Protein 8HAP (pdb70)

Organism: Sulfurisphaera tokodaii (strain DSM 16993 / JCM 10545 / NBRC 100140 / 7) (NCBI:txid273063)

InterPro domains:
  IPR015590 Aldehyde dehydrogenase domain [PF00171] (3-462)
  IPR016160 Aldehyde dehydrogenase, cysteine active site [PS00070] (267-278)
  IPR016161 Aldehyde/histidinol dehydrogenase [SSF53720] (3-465)
  IPR016162 Aldehyde dehydrogenase, N-terminal [G3DSA:3.40.605.10] (3-461)
  IPR016163 Aldehyde dehydrogenase, C-terminal [G3DSA:3.40.309.10] (243-436)
  IPR051020 Aldehyde dehydrogenase-related metabolic enzymes [PTHR42991] (3-466)

Structure (mmCIF, N/CA/C/O backbone):
data_8HAP
#
_entry.id   8HAP
#
_cell.length_a   164.075
_cell.length_b   75.356
_cell.length_c   105.305
_cell.angle_alpha   90.000
_cell.angle_beta   124.640
_cell.angle_gamma   90.000
#
_symmetry.space_group_name_H-M   'C 1 2 1'
#
loop_
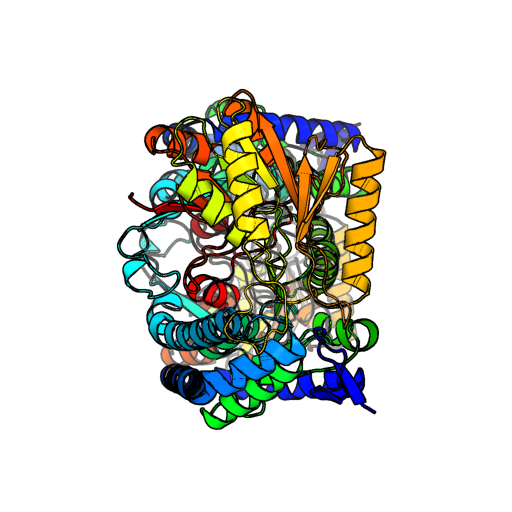_entity.id
_entity.type
_entity.pdbx_description
1 polymer 'Aldehyde dehydrogenase'
2 non-polymer '[(2R,3R,4R,5R)-5-(6-AMINO-9H-PURIN-9-YL)-3-HYDROXY-4-(PHOSPHONOOXY)TETRAHYDROFURAN-2-YL]METHYL [(2R,3S,4S)-3,4-DIHYDROXYTETRAHYDROFURAN-2-YL]METHYL DIHYDROGEN DIPHOSPHATE'
3 non-polymer 'SODIUM ION'
4 non-polymer "2'-MONOPHOSPHOADENOSINE-5'-DIPHOSPHATE"
5 water water
#
loop_
_atom_site.group_PDB
_atom_site.id
_atom_site.type_symbol
_atom_site.label_atom_id
_atom_site.label_alt_id
_atom_site.label_comp_id
_atom_site.label_asym_id
_atom_site.label_entity_id
_atom_site.label_seq_id
_atom_site.pdbx_PDB_ins_code
_atom_site.Cartn_x
_atom_site.Cartn_y
_atom_site.Cartn_z
_atom_site.occupancy
_atom_site.B_iso_or_equiv
_atom_site.auth_seq_id
_atom_site.auth_comp_id
_atom_site.auth_asym_id
_atom_site.auth_atom_id
_atom_site.pdbx_PDB_model_num
ATOM 1 N N . GLU A 1 14 ? -10.499 -21.039 6.390 1.00 67.13 3 GLU A N 1
ATOM 2 C CA . GLU A 1 14 ? -10.067 -20.685 7.780 1.00 66.12 3 GLU A CA 1
ATOM 3 C C . GLU A 1 14 ? -11.283 -20.576 8.725 1.00 57.82 3 GLU A C 1
ATOM 4 O O . GLU A 1 14 ? -11.145 -21.012 9.904 1.00 46.78 3 GLU A O 1
ATOM 10 N N . VAL A 1 15 ? -12.423 -20.024 8.271 1.00 52.22 4 VAL A N 1
ATOM 11 C CA . VAL A 1 15 ? -13.718 -20.114 9.020 1.00 52.79 4 VAL A CA 1
ATOM 12 C C . VAL A 1 15 ? -14.806 -20.730 8.136 1.00 49.05 4 VAL A C 1
ATOM 13 O O . VAL A 1 15 ? -14.721 -20.644 6.918 1.00 52.39 4 VAL A O 1
ATOM 17 N N . ILE A 1 16 ? -15.816 -21.300 8.780 1.00 49.93 5 ILE A N 1
ATOM 18 C CA . ILE A 1 16 ? -17.040 -21.862 8.153 1.00 44.24 5 ILE A CA 1
ATOM 19 C C . ILE A 1 16 ? -18.213 -20.999 8.605 1.00 41.75 5 ILE A C 1
ATOM 20 O O . ILE A 1 16 ? -18.333 -20.749 9.809 1.00 42.77 5 ILE A O 1
ATOM 25 N N . GLU A 1 17 ? -19.047 -20.592 7.656 1.00 40.77 6 GLU A N 1
ATOM 26 C CA . GLU A 1 17 ? -20.233 -19.741 7.890 1.00 39.74 6 GLU A CA 1
ATOM 27 C C . GLU A 1 17 ? -21.415 -20.624 8.278 1.00 38.08 6 GLU A C 1
ATOM 28 O O . GLU A 1 17 ? -21.614 -21.661 7.641 1.00 34.83 6 GLU A O 1
ATOM 34 N N . ILE A 1 18 ? -22.127 -20.244 9.336 1.00 36.92 7 ILE A N 1
ATOM 35 C CA . ILE A 1 18 ? -23.355 -20.943 9.787 1.00 36.22 7 ILE A CA 1
ATOM 36 C C . ILE A 1 18 ? -24.558 -20.093 9.381 1.00 34.51 7 ILE A C 1
ATOM 37 O O . ILE A 1 18 ? -24.622 -18.916 9.809 1.00 38.93 7 ILE A O 1
ATOM 42 N N . LYS A 1 19 ? -25.462 -20.686 8.607 1.00 33.85 8 LYS A N 1
ATOM 43 C CA . LYS A 1 19 ? -26.627 -20.017 7.978 1.00 36.25 8 LYS A CA 1
ATOM 44 C C . LYS A 1 19 ? -27.916 -20.592 8.558 1.00 36.26 8 LYS A C 1
ATOM 45 O O . LYS A 1 19 ? -27.967 -21.807 8.794 1.00 41.98 8 LYS A O 1
ATOM 51 N N . SER A 1 20 ? -28.916 -19.740 8.772 1.00 38.39 9 SER A N 1
ATOM 52 C CA . SER A 1 20 ? -30.284 -20.137 9.187 1.00 39.69 9 SER A CA 1
ATOM 53 C C . SER A 1 20 ? -30.934 -20.911 8.047 1.00 37.36 9 SER A C 1
ATOM 54 O O . SER A 1 20 ? -30.939 -20.439 6.918 1.00 40.26 9 SER A O 1
ATOM 57 N N . PRO A 1 21 ? -31.426 -22.150 8.268 1.00 33.96 10 PRO A N 1
ATOM 58 C CA . PRO A 1 21 ? -32.132 -22.872 7.211 1.00 37.02 10 PRO A CA 1
ATOM 59 C C . PRO A 1 21 ? -33.490 -22.230 6.849 1.00 35.11 10 PRO A C 1
ATOM 60 O O . PRO A 1 21 ? -34.119 -22.636 5.895 1.00 31.20 10 PRO A O 1
ATOM 64 N N . SER A 1 22 ? -33.914 -21.259 7.651 1.00 35.57 11 SER A N 1
ATOM 65 C CA . SER A 1 22 ? -35.168 -20.489 7.503 1.00 38.72 11 SER A CA 1
ATOM 66 C C . SER A 1 22 ? -35.023 -19.407 6.421 1.00 39.47 11 SER A C 1
ATOM 67 O O . SER A 1 22 ? -35.876 -19.359 5.554 1.00 44.40 11 SER A O 1
ATOM 70 N N . ASN A 1 23 ? -33.981 -18.582 6.463 1.00 45.52 12 ASN A N 1
ATOM 71 C CA . ASN A 1 23 ? -33.809 -17.416 5.544 1.00 48.63 12 ASN A CA 1
ATOM 72 C C . ASN A 1 23 ? -32.383 -17.354 4.965 1.00 47.62 12 ASN A C 1
ATOM 73 O O . ASN A 1 23 ? -32.078 -16.371 4.270 1.00 45.48 12 ASN A O 1
ATOM 78 N N . LEU A 1 24 ? -31.536 -18.349 5.236 1.00 41.86 13 LEU A N 1
ATOM 79 C CA . LEU A 1 24 ? -30.144 -18.455 4.714 1.00 42.55 13 LEU A CA 1
ATOM 80 C C . LEU A 1 24 ? -29.281 -17.267 5.165 1.00 42.71 13 LEU A C 1
ATOM 81 O O . LEU A 1 24 ? -28.161 -17.153 4.620 1.00 43.88 13 LEU A O 1
ATOM 86 N N . LYS A 1 25 ? -29.707 -16.459 6.149 1.00 44.85 14 LYS A N 1
ATOM 87 C CA . LYS A 1 25 ? -28.864 -15.357 6.692 1.00 44.92 14 LYS A CA 1
ATOM 88 C C . LYS A 1 25 ? -27.725 -15.976 7.522 1.00 50.28 14 LYS A C 1
ATOM 89 O O . LYS A 1 25 ? -27.957 -17.008 8.206 1.00 44.13 14 LYS A O 1
ATOM 95 N N . VAL A 1 26 ? -26.520 -15.406 7.411 1.00 46.11 15 VAL A N 1
ATOM 96 C CA . VAL A 1 26 ? -25.291 -15.853 8.134 1.00 43.68 15 VAL A CA 1
ATOM 97 C C . VAL A 1 26 ? -25.489 -15.534 9.622 1.00 43.85 15 VAL A C 1
ATOM 98 O O . VAL A 1 26 ? -25.786 -14.386 9.926 1.00 38.73 15 VAL A O 1
ATOM 102 N N . ILE A 1 27 ? -25.430 -16.552 10.495 1.00 43.02 16 ILE A N 1
ATOM 103 C CA . ILE A 1 27 ? -25.780 -16.458 11.944 1.00 39.17 16 ILE A CA 1
ATOM 104 C C . ILE A 1 27 ? -24.490 -16.315 12.762 1.00 40.81 16 ILE A C 1
ATOM 105 O O . ILE A 1 27 ? -24.540 -15.829 13.890 1.00 39.53 16 ILE A O 1
ATOM 110 N N . GLY A 1 28 ? -23.362 -16.739 12.208 1.00 37.24 17 GLY A N 1
ATOM 111 C CA . GLY A 1 28 ? -22.094 -16.796 12.940 1.00 35.10 17 GLY A CA 1
ATOM 112 C C . GLY A 1 28 ? -21.131 -17.664 12.184 1.00 33.00 17 GLY A C 1
ATOM 113 O O . GLY A 1 28 ? -21.552 -18.276 11.181 1.00 33.00 17 GLY A O 1
ATOM 114 N N . THR A 1 29 ? -19.888 -17.717 12.645 1.00 35.50 18 THR A N 1
ATOM 115 C CA . THR A 1 29 ? -18.803 -18.490 11.988 1.00 37.36 18 THR A CA 1
ATOM 116 C C . THR A 1 29 ? -18.063 -19.288 13.055 1.00 34.48 18 THR A C 1
ATOM 117 O O . THR A 1 29 ? -18.144 -18.907 14.240 1.00 35.14 18 THR A O 1
ATOM 121 N N . VAL A 1 30 ? -17.384 -20.348 12.630 1.00 32.45 19 VAL A N 1
ATOM 122 C CA . VAL A 1 30 ? -16.546 -21.208 13.502 1.00 33.26 19 VAL A CA 1
ATOM 123 C C . VAL A 1 30 ? -15.259 -21.514 12.768 1.00 33.42 19 VAL A C 1
ATOM 124 O O . VAL A 1 30 ? -15.257 -21.514 11.515 1.00 33.23 19 VAL A O 1
ATOM 128 N N . LYS A 1 31 ? -14.236 -21.835 13.540 1.00 36.06 20 LYS A N 1
ATOM 129 C CA . LYS A 1 31 ? -12.902 -22.164 13.004 1.00 40.88 20 LYS A CA 1
ATOM 130 C C . LYS A 1 31 ? -13.039 -23.430 12.148 1.00 43.22 20 LYS A C 1
ATOM 131 O O . LYS A 1 31 ? -13.801 -24.350 12.508 1.00 39.16 20 LYS A O 1
ATOM 137 N N . ARG A 1 32 ? -12.362 -23.434 11.003 1.00 45.88 21 ARG A N 1
ATOM 138 C CA . ARG A 1 32 ? -12.190 -24.616 10.135 1.00 42.52 21 ARG A CA 1
ATOM 139 C C . ARG A 1 32 ? -10.924 -25.341 10.587 1.00 44.70 21 ARG A C 1
ATOM 140 O O . ARG A 1 32 ? -9.844 -25.006 10.084 1.00 43.55 21 ARG A O 1
ATOM 148 N N . MET A 1 33 ? -11.048 -26.308 11.496 1.00 39.45 22 MET A N 1
ATOM 149 C CA . MET A 1 33 ? -9.869 -26.881 12.185 1.00 37.74 22 MET A CA 1
ATOM 150 C C . MET A 1 33 ? -9.181 -27.908 11.278 1.00 36.48 22 MET A C 1
ATOM 151 O O . MET A 1 33 ? -9.868 -28.599 10.529 1.00 30.24 22 MET A O 1
ATOM 156 N N . SER A 1 34 ? -7.848 -27.941 11.342 1.00 35.85 23 SER A N 1
ATOM 157 C CA . SER A 1 34 ? -6.979 -28.945 10.694 1.00 37.66 23 SER A CA 1
ATOM 158 C C . SER A 1 34 ? -6.921 -30.197 11.585 1.00 44.10 23 SER A C 1
ATOM 159 O O . SER A 1 34 ? -7.310 -30.091 12.777 1.00 37.87 23 SER A O 1
ATOM 162 N N . LYS A 1 35 ? -6.486 -31.334 11.029 1.00 42.31 24 LYS A N 1
ATOM 163 C CA . LYS A 1 35 ? -6.159 -32.561 11.805 1.00 51.16 24 LYS A CA 1
ATOM 164 C C . LYS A 1 35 ? -5.223 -32.168 12.944 1.00 46.23 24 LYS A C 1
ATOM 165 O O . LYS A 1 35 ? -5.376 -32.684 14.064 1.00 44.86 24 LYS A O 1
ATOM 171 N N . ASP A 1 36 ? -4.268 -31.297 12.646 1.00 46.83 25 ASP A N 1
ATOM 172 C CA . ASP A 1 36 ? -3.212 -30.927 13.618 1.00 48.20 25 ASP A CA 1
ATOM 173 C C . ASP A 1 36 ? -3.858 -30.215 14.806 1.00 41.84 25 ASP A C 1
ATOM 174 O O . ASP A 1 36 ? -3.562 -30.613 15.936 1.00 43.62 25 ASP A O 1
ATOM 179 N N . GLU A 1 37 ? -4.699 -29.214 14.566 1.00 37.42 26 GLU A N 1
ATOM 180 C CA . GLU A 1 37 ? -5.319 -28.441 15.675 1.00 41.86 26 GLU A CA 1
ATOM 181 C C . GLU A 1 37 ? -6.208 -29.389 16.502 1.00 39.85 26 GLU A C 1
ATOM 182 O O . GLU A 1 37 ? -6.270 -29.213 17.704 1.00 38.87 26 GLU A O 1
ATOM 188 N N . VAL A 1 38 ? -6.836 -30.395 15.887 1.00 39.59 27 VAL A N 1
ATOM 189 C CA . VAL A 1 38 ? -7.719 -31.352 16.613 1.00 39.07 27 VAL A CA 1
ATOM 190 C C . VAL A 1 38 ? -6.862 -32.317 17.440 1.00 39.05 27 VAL A C 1
ATOM 191 O O . VAL A 1 38 ? -7.289 -32.701 18.566 1.00 40.46 27 VAL A O 1
ATOM 195 N N . ARG A 1 39 ? -5.673 -32.649 16.947 1.00 38.30 28 ARG A N 1
ATOM 196 C CA . ARG A 1 39 ? -4.681 -33.475 17.688 1.00 42.48 28 ARG A CA 1
ATOM 197 C C . ARG A 1 39 ? -4.329 -32.735 18.982 1.00 43.21 28 ARG A C 1
ATOM 198 O O . ARG A 1 39 ? -4.289 -33.404 20.039 1.00 40.71 28 ARG A O 1
ATOM 206 N N . GLY A 1 40 ? -4.162 -31.406 18.896 1.00 38.25 29 GLY A N 1
ATOM 207 C CA . GLY A 1 40 ? -3.813 -30.516 20.017 1.00 38.20 29 GLY A CA 1
ATOM 208 C C . GLY A 1 40 ? -4.934 -30.443 21.039 1.00 37.67 29 GLY A C 1
ATOM 209 O O . GLY A 1 40 ? -4.625 -30.382 22.248 1.00 39.57 29 GLY A O 1
ATOM 210 N N . GLU A 1 41 ? -6.184 -30.449 20.573 1.00 32.52 30 GLU A N 1
ATOM 211 C CA . GLU A 1 41 ? -7.383 -30.359 21.439 1.00 36.66 30 GLU A CA 1
ATOM 212 C C . GLU A 1 41 ? -7.484 -31.656 22.241 1.00 32.49 30 GLU A C 1
ATOM 213 O O . GLU A 1 41 ? -7.796 -31.582 23.427 1.00 34.59 30 GLU A O 1
ATOM 219 N N . ILE A 1 42 ? -7.159 -32.793 21.637 1.00 34.96 31 ILE A N 1
ATOM 220 C CA . ILE A 1 42 ? -7.225 -34.110 22.324 1.00 37.03 31 ILE A CA 1
ATOM 221 C C . ILE A 1 42 ? -6.120 -34.174 23.387 1.00 38.51 31 ILE A C 1
ATOM 222 O O . ILE A 1 42 ? -6.450 -34.512 24.548 1.00 35.37 31 ILE A O 1
ATOM 227 N N . GLU A 1 43 ? -4.885 -33.784 23.048 1.00 36.72 32 GLU A N 1
ATOM 228 C CA . GLU A 1 43 ? -3.768 -33.728 24.034 1.00 40.24 32 GLU A CA 1
ATOM 229 C C . GLU A 1 43 ? -4.167 -32.787 25.186 1.00 36.20 32 GLU A C 1
ATOM 230 O O . GLU A 1 43 ? -3.922 -33.131 26.359 1.00 38.85 32 GLU A O 1
ATOM 236 N N . GLU A 1 44 ? -4.828 -31.674 24.902 1.00 32.61 33 GLU A N 1
ATOM 237 C CA . GLU A 1 44 ? -5.294 -30.766 25.985 1.00 36.12 33 GLU A CA 1
ATOM 238 C C . GLU A 1 44 ? -6.422 -31.429 26.802 1.00 34.32 33 GLU A C 1
ATOM 239 O O . GLU A 1 44 ? -6.471 -31.218 28.019 1.00 34.22 33 GLU A O 1
ATOM 245 N N . ALA A 1 45 ? -7.342 -32.166 26.175 1.00 33.91 34 ALA A N 1
ATOM 246 C CA . ALA A 1 45 ? -8.463 -32.798 26.901 1.00 35.72 34 ALA A CA 1
ATOM 247 C C . ALA A 1 45 ? -7.890 -33.869 27.850 1.00 36.63 34 ALA A C 1
ATOM 248 O O . ALA A 1 45 ? -8.429 -34.022 28.966 1.00 33.67 34 ALA A O 1
ATOM 250 N N . TYR A 1 46 ? -6.794 -34.545 27.469 1.00 39.13 35 TYR A N 1
ATOM 251 C CA . TYR A 1 46 ? -6.116 -35.563 28.328 1.00 38.33 35 TYR A CA 1
ATOM 252 C C . TYR A 1 46 ? -5.619 -34.925 29.619 1.00 42.37 35 TYR A C 1
ATOM 253 O O . TYR A 1 46 ? -5.864 -35.507 30.717 1.00 41.54 35 TYR A O 1
ATOM 262 N N . LYS A 1 47 ? -4.969 -33.759 29.505 1.00 38.80 36 LYS A N 1
ATOM 263 C CA . LYS A 1 47 ? -4.543 -32.964 30.682 1.00 38.86 36 LYS A CA 1
ATOM 264 C C . LYS A 1 47 ? -5.772 -32.550 31.508 1.00 36.78 36 LYS A C 1
ATOM 265 O O . LYS A 1 47 ? -5.668 -32.553 32.760 1.00 39.88 36 LYS A O 1
ATOM 271 N N . GLY A 1 48 ? -6.867 -32.142 30.855 1.00 33.13 37 GLY A N 1
ATOM 272 C CA . GLY A 1 48 ? -8.168 -31.915 31.518 1.00 33.05 37 GLY A CA 1
ATOM 273 C C . GLY A 1 48 ? -8.677 -33.145 32.278 1.00 30.54 37 GLY A C 1
ATOM 274 O O . GLY A 1 48 ? -9.258 -32.977 33.373 1.00 32.43 37 GLY A O 1
ATOM 275 N N . PHE A 1 49 ? -8.474 -34.346 31.738 1.00 30.18 38 PHE A N 1
ATOM 276 C CA . PHE A 1 49 ? -8.834 -35.623 32.404 1.00 31.43 38 PHE A CA 1
ATOM 277 C C . PHE A 1 49 ? -8.030 -35.762 33.704 1.00 34.28 38 PHE A C 1
ATOM 278 O O . PHE A 1 49 ? -8.620 -36.050 34.788 1.00 32.23 38 PHE A O 1
ATOM 286 N N . GLU A 1 50 ? -6.721 -35.518 33.628 1.00 38.33 39 GLU A N 1
ATOM 287 C CA . GLU A 1 50 ? -5.805 -35.640 34.798 1.00 39.85 39 GLU A CA 1
ATOM 288 C C . GLU A 1 50 ? -6.295 -34.682 35.886 1.00 37.95 39 GLU A C 1
ATOM 289 O O . GLU A 1 50 ? -6.258 -35.065 37.068 1.00 36.21 39 GLU A O 1
ATOM 295 N N . THR A 1 51 ? -6.837 -33.523 35.508 1.00 32.60 40 THR A N 1
ATOM 296 C CA . THR A 1 51 ? -7.313 -32.517 36.486 1.00 34.08 40 THR A CA 1
ATOM 297 C C . THR A 1 51 ? -8.662 -32.944 37.076 1.00 36.33 40 THR A C 1
ATOM 298 O O . THR A 1 51 ? -8.735 -33.073 38.309 1.00 33.18 40 THR A O 1
ATOM 302 N N . ILE A 1 52 ? -9.680 -33.125 36.222 1.00 34.95 41 ILE A N 1
ATOM 303 C CA . ILE A 1 52 ? -11.106 -33.349 36.618 1.00 32.92 41 ILE A CA 1
ATOM 304 C C . ILE A 1 52 ? -11.200 -34.695 37.378 1.00 32.53 41 ILE A C 1
ATOM 305 O O . ILE A 1 52 ? -11.937 -34.760 38.375 1.00 30.54 41 ILE A O 1
ATOM 310 N N . SER A 1 53 ? -10.426 -35.713 36.989 1.00 31.39 42 SER A N 1
ATOM 311 C CA . SER A 1 53 ? -10.458 -37.070 37.596 1.00 35.52 42 SER A CA 1
ATOM 312 C C . SER A 1 53 ? -9.880 -37.023 39.009 1.00 34.63 42 SER A C 1
ATOM 313 O O . SER A 1 53 ? -10.219 -37.883 39.796 1.00 36.11 42 SER A O 1
ATOM 316 N N . ARG A 1 54 ? -9.061 -36.024 39.324 1.00 40.03 43 ARG A N 1
ATOM 317 C CA . ARG A 1 54 ? -8.447 -35.867 40.665 1.00 40.16 43 ARG A CA 1
ATOM 318 C C . ARG A 1 54 ? -9.300 -34.942 41.538 1.00 38.10 43 ARG A C 1
ATOM 319 O O . ARG A 1 54 ? -9.056 -34.936 42.739 1.00 37.62 43 ARG A O 1
ATOM 327 N N . MET A 1 55 ? -10.266 -34.202 40.987 1.00 39.21 44 MET A N 1
ATOM 328 C CA . MET A 1 55 ? -11.216 -33.403 41.816 1.00 39.75 44 MET A CA 1
ATOM 329 C C . MET A 1 55 ? -12.148 -34.376 42.540 1.00 39.20 44 MET A C 1
ATOM 330 O O . MET A 1 55 ? -12.570 -35.371 41.958 1.00 38.63 44 MET A O 1
ATOM 335 N N . PRO A 1 56 ? -12.507 -34.156 43.822 1.00 34.01 45 PRO A N 1
ATOM 336 C CA . PRO A 1 56 ? -13.501 -35.003 44.463 1.00 32.64 45 PRO A CA 1
ATOM 337 C C . PRO A 1 56 ? -14.866 -34.877 43.765 1.00 29.65 45 PRO A C 1
ATOM 338 O O . PRO A 1 56 ? -15.179 -33.858 43.167 1.00 29.77 45 PRO A O 1
ATOM 342 N N . LEU A 1 57 ? -15.648 -35.946 43.807 1.00 28.11 46 LEU A N 1
ATOM 343 C CA . LEU A 1 57 ? -16.957 -35.982 43.120 1.00 32.21 46 LEU A CA 1
ATOM 344 C C . LEU A 1 57 ? -17.811 -34.767 43.524 1.00 29.58 46 LEU A C 1
ATOM 345 O O . LEU A 1 57 ? -18.415 -34.195 42.637 1.00 28.71 46 LEU A O 1
ATOM 350 N N . TYR A 1 58 ? -17.865 -34.383 44.806 1.00 34.30 47 TYR A N 1
ATOM 351 C CA . TYR A 1 58 ? -18.755 -33.290 45.284 1.00 32.85 47 TYR A CA 1
ATOM 352 C C . TYR A 1 58 ? -18.456 -31.982 44.546 1.00 30.59 47 TYR A C 1
ATOM 353 O O . TYR A 1 58 ? -19.390 -31.264 44.315 1.00 31.37 47 TYR A O 1
ATOM 362 N N . LYS A 1 59 ? -17.214 -31.684 44.205 1.00 32.70 48 LYS A N 1
ATOM 363 C CA . LYS A 1 59 ? -16.865 -30.427 43.481 1.00 37.07 48 LYS A CA 1
ATOM 364 C C . LYS A 1 59 ? -17.349 -30.545 42.040 1.00 30.22 48 LYS A C 1
ATOM 365 O O . LYS A 1 59 ? -17.754 -29.541 41.485 1.00 29.01 48 LYS A O 1
ATOM 371 N N . ARG A 1 60 ? -17.304 -31.751 41.460 1.00 28.53 49 ARG A N 1
ATOM 372 C CA . ARG A 1 60 ? -17.745 -31.974 40.070 1.00 27.20 49 ARG A CA 1
ATOM 373 C C . ARG A 1 60 ? -19.257 -31.805 40.014 1.00 27.09 49 ARG A C 1
ATOM 374 O O . ARG A 1 60 ? -19.730 -31.144 39.091 1.00 26.56 49 ARG A O 1
ATOM 382 N N . THR A 1 61 ? -19.997 -32.413 40.943 1.00 26.04 50 THR A N 1
ATOM 383 C CA . THR A 1 61 ? -21.464 -32.265 40.975 1.00 26.60 50 THR A CA 1
ATOM 384 C C . THR A 1 61 ? -21.816 -30.811 41.319 1.00 26.66 50 THR A C 1
ATOM 385 O O . THR A 1 61 ? -22.877 -30.363 40.877 1.00 24.62 50 THR A O 1
ATOM 389 N N . ALA A 1 62 ? -21.020 -30.093 42.113 1.00 26.17 51 ALA A N 1
ATOM 390 C CA . ALA A 1 62 ? -21.273 -28.646 42.358 1.00 25.92 51 ALA A CA 1
ATOM 391 C C . ALA A 1 62 ? -21.180 -27.899 41.015 1.00 25.13 51 ALA A C 1
ATOM 392 O O . ALA A 1 62 ? -22.061 -27.077 40.695 1.00 26.78 51 ALA A O 1
ATOM 394 N N . ILE A 1 63 ? -20.194 -28.219 40.178 1.00 26.08 52 ILE A N 1
ATOM 395 C CA . ILE A 1 63 ? -20.108 -27.597 38.822 1.00 26.41 52 ILE A CA 1
ATOM 396 C C . ILE A 1 63 ? -21.371 -27.926 38.018 1.00 27.50 52 ILE A C 1
ATOM 397 O O . ILE A 1 63 ? -21.929 -27.005 37.371 1.00 30.99 52 ILE A O 1
ATOM 402 N N . LEU A 1 64 ? -21.812 -29.180 38.020 1.00 28.63 53 LEU A N 1
ATOM 403 C CA . LEU A 1 64 ? -23.001 -29.606 37.235 1.00 26.02 53 LEU A CA 1
ATOM 404 C C . LEU A 1 64 ? -24.255 -28.862 37.705 1.00 26.49 53 LEU A C 1
ATOM 405 O O . LEU A 1 64 ? -25.083 -28.493 36.829 1.00 26.94 53 LEU A O 1
ATOM 410 N N . ARG A 1 65 ? -24.477 -28.720 39.023 1.00 26.49 54 ARG A N 1
ATOM 411 C CA . ARG A 1 65 ? -25.644 -27.946 39.540 1.00 29.57 54 ARG A CA 1
ATOM 412 C C . ARG A 1 65 ? -25.521 -26.476 39.087 1.00 26.75 54 ARG A C 1
ATOM 413 O O . ARG A 1 65 ? -26.520 -25.881 38.760 1.00 23.98 54 ARG A O 1
ATOM 421 N N . LYS A 1 66 ? -24.325 -25.909 39.074 1.00 28.14 55 LYS A N 1
ATOM 422 C CA . LYS A 1 66 ? -24.148 -24.483 38.658 1.00 33.41 55 LYS A CA 1
ATOM 423 C C . LYS A 1 66 ? -24.510 -24.369 37.163 1.00 30.62 55 LYS A C 1
ATOM 424 O O . LYS A 1 66 ? -25.320 -23.496 36.831 1.00 30.61 55 LYS A O 1
ATOM 430 N N . VAL A 1 67 ? -24.097 -25.320 36.318 1.00 30.60 56 VAL A N 1
ATOM 431 C CA . VAL A 1 67 ? -24.449 -25.316 34.868 1.00 26.00 56 VAL A CA 1
ATOM 432 C C . VAL A 1 67 ? -25.969 -25.361 34.733 1.00 27.79 56 VAL A C 1
ATOM 433 O O . VAL A 1 67 ? -26.536 -24.623 33.916 1.00 26.11 56 VAL A O 1
ATOM 437 N N . SER A 1 68 ? -26.613 -26.214 35.511 1.00 28.54 57 SER A N 1
ATOM 438 C CA . SER A 1 68 ? -28.096 -26.352 35.537 1.00 27.57 57 SER A CA 1
ATOM 439 C C . SER A 1 68 ? -28.738 -24.957 35.685 1.00 28.70 57 SER A C 1
ATOM 440 O O . SER A 1 68 ? -29.635 -24.620 34.888 1.00 26.38 57 SER A O 1
ATOM 443 N N . GLU A 1 69 ? -28.298 -24.177 36.675 1.00 28.54 58 GLU A N 1
ATOM 444 C CA . GLU A 1 69 ? -28.906 -22.864 37.034 1.00 34.21 58 GLU A CA 1
ATOM 445 C C . GLU A 1 69 ? -28.644 -21.852 35.910 1.00 31.69 58 GLU A C 1
ATOM 446 O O . GLU A 1 69 ? -29.570 -21.090 35.567 1.00 31.85 58 GLU A O 1
ATOM 452 N N . ILE A 1 70 ? -27.430 -21.838 35.357 1.00 29.50 59 ILE A N 1
ATOM 453 C CA . ILE A 1 70 ? -27.072 -20.905 34.258 1.00 31.18 59 ILE A CA 1
ATOM 454 C C . ILE A 1 70 ? -27.965 -21.194 33.053 1.00 32.10 59 ILE A C 1
ATOM 455 O O . ILE A 1 70 ? -28.476 -20.221 32.469 1.00 32.06 59 ILE A O 1
ATOM 460 N N . LEU A 1 71 ? -28.184 -22.472 32.717 1.00 33.00 60 LEU A N 1
ATOM 461 C CA . LEU A 1 71 ? -28.980 -22.866 31.526 1.00 32.19 60 LEU A CA 1
ATOM 462 C C . LEU A 1 71 ? -30.415 -22.364 31.647 1.00 31.70 60 LEU A C 1
ATOM 463 O O . LEU A 1 71 ? -30.946 -21.897 30.629 1.00 31.58 60 LEU A O 1
ATOM 468 N N . GLU A 1 72 ? -30.988 -22.416 32.845 1.00 30.94 61 GLU A N 1
ATOM 469 C CA . GLU A 1 72 ? -32.296 -21.799 33.149 1.00 36.34 61 GLU A CA 1
ATOM 470 C C . GLU A 1 72 ? -32.197 -20.277 32.935 1.00 33.13 61 GLU A C 1
ATOM 471 O O . GLU A 1 72 ? -33.067 -19.705 32.300 1.00 29.15 61 GLU A O 1
ATOM 477 N N . ARG A 1 73 ? -31.136 -19.626 33.395 1.00 35.75 62 ARG A N 1
ATOM 478 C CA . ARG A 1 73 ? -31.044 -18.149 33.308 1.00 35.27 62 ARG A CA 1
ATOM 479 C C . ARG A 1 73 ? -30.916 -17.732 31.836 1.00 35.23 62 ARG A C 1
ATOM 480 O O . ARG A 1 73 ? -31.479 -16.712 31.486 1.00 29.00 62 ARG A O 1
ATOM 488 N N . GLU A 1 74 ? -30.247 -18.529 30.999 1.00 36.24 63 GLU A N 1
ATOM 489 C CA . GLU A 1 74 ? -29.969 -18.220 29.572 1.00 32.48 63 GLU A CA 1
ATOM 490 C C . GLU A 1 74 ? -30.959 -18.946 28.651 1.00 32.58 63 GLU A C 1
ATOM 491 O O . GLU A 1 74 ? -30.716 -18.989 27.442 1.00 32.64 63 GLU A O 1
ATOM 497 N N . GLN A 1 75 ? -32.054 -19.465 29.187 1.00 29.83 64 GLN A N 1
ATOM 498 C CA . GLN A 1 75 ? -33.013 -20.307 28.420 1.00 35.79 64 GLN A CA 1
ATOM 499 C C . GLN A 1 75 ? -33.403 -19.588 27.119 1.00 34.89 64 GLN A C 1
ATOM 500 O O . GLN A 1 75 ? -33.366 -20.231 26.050 1.00 31.60 64 GLN A O 1
ATOM 506 N N . GLU A 1 76 ? -33.746 -18.304 27.187 1.00 34.42 65 GLU A N 1
ATOM 507 C CA . GLU A 1 76 ? -34.398 -17.604 26.049 1.00 36.43 65 GLU A CA 1
ATOM 508 C C . GLU A 1 76 ? -33.356 -17.304 24.965 1.00 32.86 65 GLU A C 1
ATOM 509 O O . GLU A 1 76 ? -33.624 -17.578 23.775 1.00 34.90 65 GLU A O 1
ATOM 515 N N . ARG A 1 77 ? -32.165 -16.903 25.378 1.00 31.65 66 ARG A N 1
ATOM 516 C CA . ARG A 1 77 ? -31.032 -16.610 24.480 1.00 31.36 66 ARG A CA 1
ATOM 517 C C . ARG A 1 77 ? -30.664 -17.907 23.757 1.00 33.29 66 ARG A C 1
ATOM 518 O O . ARG A 1 77 ? -30.615 -17.917 22.504 1.00 30.86 66 ARG A O 1
ATOM 526 N N . LEU A 1 78 ? -30.467 -19.001 24.492 1.00 33.60 67 LEU A N 1
ATOM 527 C CA . LEU A 1 78 ? -30.054 -20.281 23.859 1.00 31.44 67 LEU A CA 1
ATOM 528 C C . LEU A 1 78 ? -31.162 -20.793 22.925 1.00 27.96 67 LEU A C 1
ATOM 529 O O . LEU A 1 78 ? -30.837 -21.230 21.815 1.00 30.59 67 LEU A O 1
ATOM 534 N N . ALA A 1 79 ? -32.426 -20.638 23.290 1.00 27.12 68 ALA A N 1
ATOM 535 C CA . ALA A 1 79 ? -33.591 -21.063 22.468 1.00 27.04 68 ALA A CA 1
ATOM 536 C C . ALA A 1 79 ? -33.628 -20.292 21.141 1.00 29.78 68 ALA A C 1
ATOM 537 O O . ALA A 1 79 ? -33.832 -20.923 20.059 1.00 30.05 68 ALA A O 1
ATOM 539 N N . ARG A 1 80 ? -33.374 -18.986 21.177 1.00 33.02 69 ARG A N 1
ATOM 540 C CA . ARG A 1 80 ? -33.357 -18.146 19.953 1.00 32.20 69 ARG A CA 1
ATOM 541 C C . ARG A 1 80 ? -32.212 -18.652 19.074 1.00 30.24 69 ARG A C 1
ATOM 542 O O . ARG A 1 80 ? -32.410 -18.792 17.873 1.00 30.93 69 ARG A O 1
ATOM 550 N N . LEU A 1 81 ? -31.064 -18.953 19.664 1.00 32.95 70 LEU A N 1
ATOM 551 C CA . LEU A 1 81 ? -29.878 -19.445 18.917 1.00 34.11 70 LEU A CA 1
ATOM 552 C C . LEU A 1 81 ? -30.238 -20.767 18.218 1.00 36.30 70 LEU A C 1
ATOM 553 O O . LEU A 1 81 ? -29.976 -20.896 17.024 1.00 39.58 70 LEU A O 1
ATOM 558 N N . LEU A 1 82 ? -30.845 -21.713 18.928 1.00 37.40 71 LEU A N 1
ATOM 559 C CA . LEU A 1 82 ? -31.335 -22.990 18.341 1.00 37.29 71 LEU A CA 1
ATOM 560 C C . LEU A 1 82 ? -32.314 -22.724 17.190 1.00 35.14 71 LEU A C 1
ATOM 561 O O . LEU A 1 82 ? -32.187 -23.410 16.137 1.00 33.62 71 LEU A O 1
ATOM 566 N N . ALA A 1 83 ? -33.281 -21.823 17.394 1.00 34.33 72 ALA A N 1
ATOM 567 C CA . ALA A 1 83 ? -34.250 -21.414 16.351 1.00 37.87 72 ALA A CA 1
ATOM 568 C C . ALA A 1 83 ? -33.499 -20.923 15.104 1.00 37.87 72 ALA A C 1
ATOM 569 O O . ALA A 1 83 ? -33.935 -21.242 13.994 1.00 41.68 72 ALA A O 1
ATOM 571 N N . MET A 1 84 ? -32.383 -20.226 15.265 1.00 36.14 73 MET A N 1
ATOM 572 C CA . MET A 1 84 ? -31.700 -19.564 14.127 1.00 36.54 73 MET A CA 1
ATOM 573 C C . MET A 1 84 ? -30.800 -20.571 13.403 1.00 34.33 73 MET A C 1
ATOM 574 O O . MET A 1 84 ? -30.867 -20.627 12.174 1.00 33.39 73 MET A O 1
ATOM 579 N N . GLU A 1 85 ? -29.948 -21.326 14.103 1.00 33.18 74 GLU A N 1
ATOM 580 C CA . GLU A 1 85 ? -28.971 -22.204 13.404 1.00 30.98 74 GLU A CA 1
ATOM 581 C C . GLU A 1 85 ? -29.629 -23.521 12.982 1.00 28.90 74 GLU A C 1
ATOM 582 O O . GLU A 1 85 ? -29.253 -24.022 11.901 1.00 31.73 74 GLU A O 1
ATOM 588 N N . ALA A 1 86 ? -30.549 -24.052 13.792 1.00 29.39 75 ALA A N 1
ATOM 589 C CA . ALA A 1 86 ? -31.154 -25.398 13.641 1.00 29.75 75 ALA A CA 1
ATOM 590 C C . ALA A 1 86 ? -32.533 -25.312 12.973 1.00 28.24 75 ALA A C 1
ATOM 591 O O . ALA A 1 86 ? -33.019 -26.349 12.490 1.00 35.02 75 ALA A O 1
ATOM 593 N N . GLY A 1 87 ? -33.132 -24.121 12.907 1.00 28.97 76 GLY A N 1
ATOM 594 C CA . GLY A 1 87 ? -34.485 -23.942 12.358 1.00 28.94 76 GLY A CA 1
ATOM 595 C C . GLY A 1 87 ? -35.554 -24.572 13.249 1.00 30.16 76 GLY A C 1
ATOM 596 O O . GLY A 1 87 ? -36.649 -24.913 12.728 1.00 32.13 76 GLY A O 1
ATOM 597 N N . LYS A 1 88 ? -35.286 -24.714 14.546 1.00 31.91 77 LYS A N 1
ATOM 598 C CA . LYS A 1 88 ? -36.228 -25.365 15.502 1.00 32.65 77 LYS A CA 1
ATOM 599 C C . LYS A 1 88 ? -37.157 -24.294 16.074 1.00 28.26 77 LYS A C 1
ATOM 600 O O . LYS A 1 88 ? -36.696 -23.373 16.735 1.00 25.61 77 LYS A O 1
ATOM 606 N N . PRO A 1 89 ? -38.486 -24.384 15.879 1.00 28.34 78 PRO A N 1
ATOM 607 C CA . PRO A 1 89 ? -39.399 -23.390 16.424 1.00 28.10 78 PRO A CA 1
ATOM 608 C C . PRO A 1 89 ? -39.099 -23.124 17.899 1.00 33.67 78 PRO A C 1
ATOM 609 O O . PRO A 1 89 ? -38.769 -24.039 18.640 1.00 33.32 78 PRO A O 1
ATOM 613 N N . ILE A 1 90 ? -39.221 -21.851 18.272 1.00 35.68 79 ILE A N 1
ATOM 614 C CA . ILE A 1 90 ? -38.769 -21.290 19.564 1.00 33.89 79 ILE A CA 1
ATOM 615 C C . ILE A 1 90 ? -39.393 -22.094 20.718 1.00 32.74 79 ILE A C 1
ATOM 616 O O . ILE A 1 90 ? -38.682 -22.300 21.717 1.00 31.67 79 ILE A O 1
ATOM 621 N N . LYS A 1 91 ? -40.653 -22.497 20.602 1.00 33.23 80 LYS A N 1
ATOM 622 C CA . LYS A 1 91 ? -41.413 -23.198 21.673 1.00 43.00 80 LYS A CA 1
ATOM 623 C C . LYS A 1 91 ? -40.758 -24.563 21.937 1.00 42.15 80 LYS A C 1
ATOM 624 O O . LYS A 1 91 ? -40.706 -24.949 23.111 1.00 42.02 80 LYS A O 1
ATOM 630 N N . ASP A 1 92 ? -40.270 -25.237 20.883 1.00 35.62 81 ASP A N 1
ATOM 631 C CA . ASP A 1 92 ? -39.572 -26.549 20.960 1.00 33.99 81 ASP A CA 1
ATOM 632 C C . ASP A 1 92 ? -38.126 -26.324 21.426 1.00 33.69 81 ASP A C 1
ATOM 633 O O . ASP A 1 92 ? -37.612 -27.168 22.164 1.00 31.57 81 ASP A O 1
ATOM 638 N N . SER A 1 93 ? -37.492 -25.235 20.973 1.00 30.02 82 SER A N 1
ATOM 639 C CA . SER A 1 93 ? -36.136 -24.790 21.391 1.00 30.31 82 SER A CA 1
ATOM 640 C C . SER A 1 93 ? -36.105 -24.521 22.897 1.00 28.84 82 SER A C 1
ATOM 641 O O . SER A 1 93 ? -35.164 -24.987 23.562 1.00 29.54 82 SER A O 1
ATOM 644 N N . ARG A 1 94 ? -37.110 -23.827 23.422 1.00 29.85 83 ARG A N 1
ATOM 645 C CA . ARG A 1 94 ? -37.246 -23.627 24.891 1.00 31.86 83 ARG A CA 1
ATOM 646 C C . ARG A 1 94 ? -37.255 -24.993 25.599 1.00 29.63 83 ARG A C 1
ATOM 647 O O . ARG A 1 94 ? -36.620 -25.106 26.636 1.00 25.35 83 ARG A O 1
ATOM 655 N N . VAL A 1 95 ? -38.023 -25.955 25.096 1.00 30.59 84 VAL A N 1
ATOM 656 C CA . VAL A 1 95 ? -38.189 -27.267 25.784 1.00 32.06 84 VAL A CA 1
ATOM 657 C C . VAL A 1 95 ? -36.818 -27.939 25.824 1.00 32.20 84 VAL A C 1
ATOM 658 O O . VAL A 1 95 ? -36.454 -28.400 26.906 1.00 32.15 84 VAL A O 1
ATOM 662 N N . GLU A 1 96 ? -36.067 -27.921 24.710 1.00 29.42 85 GLU A N 1
ATOM 663 C CA . GLU A 1 96 ? -34.754 -28.602 24.623 1.00 30.53 85 GLU A CA 1
ATOM 664 C C . GLU A 1 96 ? -33.801 -27.983 25.642 1.00 31.43 85 GLU A C 1
ATOM 665 O O . GLU A 1 96 ? -33.113 -28.763 26.354 1.00 28.15 85 GLU A O 1
ATOM 671 N N . VAL A 1 97 ? -33.713 -26.647 25.711 1.00 26.53 86 VAL A N 1
ATOM 672 C CA . VAL A 1 97 ? -32.781 -25.994 26.676 1.00 27.77 86 VAL A CA 1
ATOM 673 C C . VAL A 1 97 ? -33.200 -26.364 28.111 1.00 28.46 86 VAL A C 1
ATOM 674 O O . VAL A 1 97 ? -32.308 -26.517 28.982 1.00 24.86 86 VAL A O 1
ATOM 678 N N . MET A 1 98 ? -34.498 -26.441 28.375 1.00 29.04 87 MET A N 1
ATOM 679 C CA . MET A 1 98 ? -34.997 -26.761 29.736 1.00 34.63 87 MET A CA 1
ATOM 680 C C . MET A 1 98 ? -34.676 -28.235 30.071 1.00 31.45 87 MET A C 1
ATOM 681 O O . MET A 1 98 ? -34.232 -28.512 31.173 1.00 30.84 87 MET A O 1
ATOM 686 N N . ARG A 1 99 ? -34.789 -29.149 29.114 1.00 28.86 88 ARG A N 1
ATOM 687 C CA . ARG A 1 99 ? -34.331 -30.552 29.312 1.00 29.23 88 ARG A CA 1
ATOM 688 C C . ARG A 1 99 ? -32.818 -30.607 29.610 1.00 27.32 88 ARG A C 1
ATOM 689 O O . ARG A 1 99 ? -32.421 -31.381 30.488 1.00 27.00 88 ARG A O 1
ATOM 697 N N . ALA A 1 100 ? -31.995 -29.817 28.924 1.00 26.61 89 ALA A N 1
ATOM 698 C CA . ALA A 1 100 ? -30.532 -29.812 29.122 1.00 26.07 89 ALA A CA 1
ATOM 699 C C . ALA A 1 100 ? -30.248 -29.318 30.532 1.00 26.34 89 ALA A C 1
ATOM 700 O O . ALA A 1 100 ? -29.339 -29.844 31.172 1.00 26.70 89 ALA A O 1
ATOM 702 N N . SER A 1 101 ? -30.981 -28.307 30.988 1.00 29.02 90 SER A N 1
ATOM 703 C CA . SER A 1 101 ? -30.870 -27.776 32.371 1.00 29.61 90 SER A CA 1
ATOM 704 C C . SER A 1 101 ? -31.119 -28.920 33.365 1.00 28.41 90 SER A C 1
ATOM 705 O O . SER A 1 101 ? -30.312 -29.118 34.266 1.00 27.62 90 SER A O 1
ATOM 708 N N . ARG A 1 102 ? -32.234 -29.611 33.223 1.00 29.14 91 ARG A N 1
ATOM 709 C CA . ARG A 1 102 ? -32.658 -30.670 34.180 1.00 33.65 91 ARG A CA 1
ATOM 710 C C . ARG A 1 102 ? -31.704 -31.862 34.075 1.00 30.27 91 ARG A C 1
ATOM 711 O O . ARG A 1 102 ? -31.477 -32.511 35.087 1.00 28.18 91 ARG A O 1
ATOM 719 N N . LEU A 1 103 ? -31.117 -32.085 32.900 1.00 28.43 92 LEU A N 1
ATOM 720 C CA . LEU A 1 103 ? -30.207 -33.218 32.676 1.00 28.82 92 LEU A CA 1
ATOM 721 C C . LEU A 1 103 ? -28.902 -32.967 33.436 1.00 29.80 92 LEU A C 1
ATOM 722 O O . LEU A 1 103 ? -28.505 -33.827 34.243 1.00 27.18 92 LEU A O 1
ATOM 727 N N . PHE A 1 104 ? -28.288 -31.802 33.230 1.00 28.18 93 PHE A N 1
ATOM 728 C CA . PHE A 1 104 ? -27.114 -31.354 34.018 1.00 28.45 93 PHE A CA 1
ATOM 729 C C . PHE A 1 104 ? -27.451 -31.477 35.525 1.00 27.02 93 PHE A C 1
ATOM 730 O O . PHE A 1 104 ? -26.647 -32.005 36.274 1.00 26.03 93 PHE A O 1
ATOM 738 N N . ARG A 1 105 ? -28.645 -31.118 35.969 1.00 27.03 94 ARG A N 1
ATOM 739 C CA . ARG A 1 105 ? -28.978 -31.260 37.425 1.00 28.64 94 ARG A CA 1
ATOM 740 C C . ARG A 1 105 ? -29.094 -32.751 37.819 1.00 28.71 94 ARG A C 1
ATOM 741 O O . ARG A 1 105 ? -28.522 -33.136 38.848 1.00 26.75 94 ARG A O 1
ATOM 749 N N . GLN A 1 106 ? -29.810 -33.569 37.041 1.00 28.95 95 GLN A N 1
ATOM 750 C CA . GLN A 1 106 ? -30.017 -35.006 37.369 1.00 28.34 95 GLN A CA 1
ATOM 751 C C . GLN A 1 106 ? -28.671 -35.744 37.460 1.00 29.67 95 GLN A C 1
ATOM 752 O O . GLN A 1 106 ? -28.528 -36.602 38.338 1.00 32.41 95 GLN A O 1
ATOM 758 N N . ALA A 1 107 ? -27.690 -35.358 36.648 1.00 30.46 96 ALA A N 1
ATOM 759 C CA . ALA A 1 107 ? -26.324 -35.917 36.650 1.00 31.02 96 ALA A CA 1
ATOM 760 C C . ALA A 1 107 ? -25.650 -35.612 37.991 1.00 30.96 96 ALA A C 1
ATOM 761 O O . ALA A 1 107 ? -25.037 -36.526 38.579 1.00 29.84 96 ALA A O 1
ATOM 763 N N . ALA A 1 108 ? -25.783 -34.373 38.468 1.00 29.19 97 ALA A N 1
ATOM 764 C CA . ALA A 1 108 ? -25.326 -33.961 39.808 1.00 28.32 97 ALA A CA 1
ATOM 765 C C . ALA A 1 108 ? -26.004 -34.822 40.892 1.00 25.73 97 ALA A C 1
ATOM 766 O O . ALA A 1 108 ? -25.310 -35.371 41.744 1.00 31.76 97 ALA A O 1
ATOM 768 N N . GLU A 1 109 ? -27.315 -34.938 40.834 1.00 25.41 98 GLU A N 1
ATOM 769 C CA . GLU A 1 109 ? -28.190 -35.531 41.864 1.00 29.80 98 GLU A CA 1
ATOM 770 C C . GLU A 1 109 ? -27.974 -37.047 41.952 1.00 33.16 98 GLU A C 1
ATOM 771 O O . GLU A 1 109 ? -28.074 -37.556 43.067 1.00 32.63 98 GLU A O 1
ATOM 777 N N . GLU A 1 110 ? -27.710 -37.741 40.829 1.00 34.16 99 GLU A N 1
ATOM 778 C CA . GLU A 1 110 ? -27.823 -39.227 40.760 1.00 31.72 99 GLU A CA 1
ATOM 779 C C . GLU A 1 110 ? -26.439 -39.881 40.839 1.00 31.63 99 GLU A C 1
ATOM 780 O O . GLU A 1 110 ? -26.405 -41.087 41.131 1.00 32.18 99 GLU A O 1
ATOM 786 N N . ALA A 1 111 ? -25.352 -39.101 40.735 1.00 31.01 100 ALA A N 1
ATOM 787 C CA . ALA A 1 111 ? -23.952 -39.601 40.683 1.00 28.44 100 ALA A CA 1
ATOM 788 C C . ALA A 1 111 ? -23.663 -40.488 41.911 1.00 26.98 100 ALA A C 1
ATOM 789 O O . ALA A 1 111 ? -23.197 -41.610 41.715 1.00 24.09 100 ALA A O 1
ATOM 791 N N . ALA A 1 112 ? -24.031 -40.053 43.116 1.00 25.85 101 ALA A N 1
ATOM 792 C CA . ALA A 1 112 ? -23.636 -40.713 44.380 1.00 26.94 101 ALA A CA 1
ATOM 793 C C . ALA A 1 112 ? -24.149 -42.142 44.361 1.00 26.26 101 ALA A C 1
ATOM 794 O O . ALA A 1 112 ? -23.409 -43.030 44.749 1.00 30.06 101 ALA A O 1
ATOM 796 N N . ILE A 1 113 ? -25.397 -42.334 43.946 1.00 27.78 102 ILE A N 1
ATOM 797 C CA . ILE A 1 113 ? -26.080 -43.651 43.973 1.00 29.02 102 ILE A CA 1
ATOM 798 C C . ILE A 1 113 ? -25.700 -44.412 42.698 1.00 27.47 102 ILE A C 1
ATOM 799 O O . ILE A 1 113 ? -25.400 -45.604 42.790 1.00 27.04 102 ILE A O 1
ATOM 804 N N . VAL A 1 114 ? -25.640 -43.743 41.555 1.00 24.46 103 VAL A N 1
ATOM 805 C CA . VAL A 1 114 ? -25.326 -44.453 40.286 1.00 27.02 103 VAL A CA 1
ATOM 806 C C . VAL A 1 114 ? -23.926 -45.083 40.369 1.00 23.51 103 VAL A C 1
ATOM 807 O O . VAL A 1 114 ? -23.784 -46.183 39.861 1.00 27.19 103 VAL A O 1
ATOM 811 N N . LEU A 1 115 ? -22.940 -44.412 40.966 1.00 25.71 104 LEU A N 1
ATOM 812 C CA . LEU A 1 115 ? -21.506 -44.797 40.929 1.00 26.63 104 LEU A CA 1
ATOM 813 C C . LEU A 1 115 ? -21.150 -45.712 42.096 1.00 29.09 104 LEU A C 1
ATOM 814 O O . LEU A 1 115 ? -19.969 -46.006 42.284 1.00 31.22 104 LEU A O 1
ATOM 819 N N . GLU A 1 116 ? -22.138 -46.054 42.891 1.00 28.15 105 GLU A N 1
ATOM 820 C CA . GLU A 1 116 ? -21.969 -46.755 44.169 1.00 29.24 105 GLU A CA 1
ATOM 821 C C . GLU A 1 116 ? -21.500 -48.166 43.825 1.00 27.92 105 GLU A C 1
ATOM 822 O O . GLU A 1 116 ? -22.089 -48.751 42.910 1.00 27.81 105 GLU A O 1
ATOM 828 N N . GLY A 1 117 ? -20.434 -48.634 44.468 1.00 23.76 106 GLY A N 1
ATOM 829 C CA . GLY A 1 117 ? -19.898 -49.985 44.228 1.00 27.52 106 GLY A CA 1
ATOM 830 C C . GLY A 1 117 ? -20.519 -51.022 45.136 1.00 25.73 106 GLY A C 1
ATOM 831 O O . GLY A 1 117 ? -21.462 -50.706 45.924 1.00 26.80 106 GLY A O 1
ATOM 832 N N . LYS A 1 118 ? -19.998 -52.237 45.069 1.00 29.34 107 LYS A N 1
ATOM 833 C CA . LYS A 1 118 ? -20.475 -53.384 45.878 1.00 26.29 107 LYS A CA 1
ATOM 834 C C . LYS A 1 118 ? -19.414 -53.802 46.898 1.00 25.37 107 LYS A C 1
ATOM 835 O O . LYS A 1 118 ? -18.234 -53.651 46.632 1.00 25.19 107 LYS A O 1
ATOM 841 N N . ASN A 1 119 ? -19.861 -54.404 47.995 1.00 26.49 108 ASN A N 1
ATOM 842 C CA . ASN A 1 119 ? -19.093 -55.289 48.902 1.00 26.97 108 ASN A CA 1
ATOM 843 C C . ASN A 1 119 ? -19.635 -56.716 48.692 1.00 25.39 108 ASN A C 1
ATOM 844 O O . ASN A 1 119 ? -20.563 -57.077 49.383 1.00 25.79 108 ASN A O 1
ATOM 849 N N . TYR A 1 120 ? -19.077 -57.479 47.753 1.00 24.08 109 TYR A N 1
ATOM 850 C CA . TYR A 1 120 ? -19.546 -58.829 47.353 1.00 25.76 109 TYR A CA 1
ATOM 851 C C . TYR A 1 120 ? -19.477 -59.816 48.520 1.00 24.83 109 TYR A C 1
ATOM 852 O O . TYR A 1 120 ? -18.522 -59.757 49.325 1.00 24.72 109 TYR A O 1
ATOM 861 N N . ARG A 1 121 ? -20.497 -60.667 48.621 1.00 24.52 110 ARG A N 1
ATOM 862 C CA . ARG A 1 121 ? -20.569 -61.759 49.625 1.00 29.28 110 ARG A CA 1
ATOM 863 C C . ARG A 1 121 ? -19.854 -62.951 49.016 1.00 28.58 110 ARG A C 1
ATOM 864 O O . ARG A 1 121 ? -20.548 -63.918 48.681 1.00 26.96 110 ARG A O 1
ATOM 872 N N . VAL A 1 122 ? -18.519 -62.905 48.925 1.00 28.03 111 VAL A N 1
ATOM 873 C CA . VAL A 1 122 ? -17.769 -63.945 48.178 1.00 27.14 111 VAL A CA 1
ATOM 874 C C . VAL A 1 122 ? -17.741 -65.221 49.015 1.00 24.40 111 VAL A C 1
ATOM 875 O O . VAL A 1 122 ? -17.421 -66.261 48.421 1.00 24.70 111 VAL A O 1
ATOM 879 N N . ASP A 1 123 ? -18.127 -65.184 50.299 1.00 24.53 112 ASP A N 1
ATOM 880 C CA . ASP A 1 123 ? -18.166 -66.410 51.146 1.00 27.26 112 ASP A CA 1
ATOM 881 C C . ASP A 1 123 ? -19.380 -67.258 50.753 1.00 27.99 112 ASP A C 1
ATOM 882 O O . ASP A 1 123 ? -19.529 -68.363 51.288 1.00 27.82 112 ASP A O 1
ATOM 887 N N . ALA A 1 124 ? -20.191 -66.783 49.810 1.00 26.24 113 ALA A N 1
ATOM 888 C CA . ALA A 1 124 ? -21.274 -67.559 49.178 1.00 28.91 113 ALA A CA 1
ATOM 889 C C . ALA A 1 124 ? -20.668 -68.570 48.216 1.00 28.52 113 ALA A C 1
ATOM 890 O O . ALA A 1 124 ? -21.386 -69.454 47.822 1.00 26.09 113 ALA A O 1
ATOM 892 N N . TYR A 1 125 ? -19.394 -68.425 47.842 1.00 26.19 114 TYR A N 1
ATOM 893 C CA . TYR A 1 125 ? -18.798 -69.226 46.752 1.00 29.70 114 TYR A CA 1
ATOM 894 C C . TYR A 1 125 ? -17.611 -70.003 47.308 1.00 31.98 114 TYR A C 1
ATOM 895 O O . TYR A 1 125 ? -16.828 -69.434 48.064 1.00 30.09 114 TYR A O 1
ATOM 904 N N . GLU A 1 126 ? -17.528 -71.284 46.949 1.00 33.74 115 GLU A N 1
ATOM 905 C CA . GLU A 1 126 ? -16.428 -72.202 47.338 1.00 33.96 115 GLU A CA 1
ATOM 906 C C . GLU A 1 126 ? -15.166 -71.911 46.549 1.00 28.39 115 GLU A C 1
ATOM 907 O O . GLU A 1 126 ? -14.114 -72.279 47.047 1.00 29.23 115 GLU A O 1
ATOM 913 N N . TYR A 1 127 ? -15.259 -71.307 45.367 1.00 32.10 116 TYR A N 1
ATOM 914 C CA . TYR A 1 127 ? -14.069 -70.979 44.542 1.00 33.39 116 TYR A CA 1
ATOM 915 C C . TYR A 1 127 ? -13.887 -69.466 44.384 1.00 35.04 116 TYR A C 1
ATOM 916 O O . TYR A 1 127 ? -14.860 -68.734 44.226 1.00 30.21 116 TYR A O 1
ATOM 925 N N . PRO A 1 128 ? -12.634 -68.941 44.363 1.00 32.32 117 PRO A N 1
ATOM 926 C CA . PRO A 1 128 ? -11.441 -69.672 44.786 1.00 32.04 117 PRO A CA 1
ATOM 927 C C . PRO A 1 128 ? -11.587 -70.068 46.247 1.00 31.97 117 PRO A C 1
ATOM 928 O O . PRO A 1 128 ? -12.382 -69.461 46.970 1.00 33.42 117 PRO A O 1
ATOM 932 N N . PRO A 1 129 ? -10.842 -71.094 46.728 1.00 34.14 118 PRO A N 1
ATOM 933 C CA . PRO A 1 129 ? -10.895 -71.469 48.144 1.00 35.06 118 PRO A CA 1
ATOM 934 C C . PRO A 1 129 ? -10.411 -70.318 49.041 1.00 31.14 118 PRO A C 1
ATOM 935 O O . PRO A 1 129 ? -9.585 -69.579 48.609 1.00 37.17 118 PRO A O 1
ATOM 939 N N . GLY A 1 130 ? -10.984 -70.158 50.240 1.00 34.21 119 GLY A N 1
ATOM 940 C CA . GLY A 1 130 ? -10.567 -69.133 51.221 1.00 33.63 119 GLY A CA 1
ATOM 941 C C . GLY A 1 130 ? -11.330 -67.817 51.110 1.00 28.83 119 GLY A C 1
ATOM 942 O O . GLY A 1 130 ? -10.913 -66.835 51.735 1.00 29.73 119 GLY A O 1
ATOM 943 N N . ASN A 1 131 ? -12.491 -67.812 50.466 1.00 27.08 120 ASN A N 1
ATOM 944 C CA . ASN A 1 131 ? -13.356 -66.608 50.332 1.00 29.84 120 ASN A CA 1
ATOM 945 C C . ASN A 1 131 ? -13.861 -66.127 51.698 1.00 29.88 120 ASN A C 1
ATOM 946 O O . ASN A 1 131 ? -14.179 -64.929 51.788 1.00 27.60 120 ASN A O 1
ATOM 951 N N . GLU A 1 132 ? -13.864 -66.972 52.738 1.00 31.41 121 GLU A N 1
ATOM 952 C CA . GLU A 1 132 ? -14.282 -66.542 54.106 1.00 34.27 121 GLU A CA 1
ATOM 953 C C . GLU A 1 132 ? -13.267 -65.536 54.677 1.00 33.09 121 GLU A C 1
ATOM 954 O O . GLU A 1 132 ? -13.619 -64.873 55.640 1.00 30.54 121 GLU A O 1
ATOM 960 N N . ASN A 1 133 ? -12.062 -65.418 54.111 1.00 30.16 122 ASN A N 1
ATOM 961 C CA . ASN A 1 133 ? -11.000 -64.513 54.634 1.00 32.12 122 ASN A CA 1
ATOM 962 C C . ASN A 1 133 ? -10.808 -63.315 53.699 1.00 31.56 122 ASN A C 1
ATOM 963 O O . ASN A 1 133 ? -9.804 -62.619 53.869 1.00 29.25 122 ASN A O 1
ATOM 968 N N . ARG A 1 134 ? -11.726 -63.091 52.751 1.00 28.74 123 ARG A N 1
ATOM 969 C CA . ARG A 1 134 ? -11.582 -62.018 51.733 1.00 27.79 123 ARG A CA 1
ATOM 970 C C . ARG A 1 134 ? -12.618 -60.906 51.913 1.00 27.50 123 ARG A C 1
ATOM 971 O O . ARG A 1 134 ? -13.762 -61.165 52.283 1.00 27.10 123 ARG A O 1
ATOM 979 N N . ILE A 1 135 ? -12.189 -59.678 51.649 1.00 29.09 124 ILE A N 1
ATOM 980 C CA . ILE A 1 135 ? -13.073 -58.526 51.361 1.00 29.03 124 ILE A CA 1
ATOM 981 C C . ILE A 1 135 ? -12.909 -58.227 49.880 1.00 28.03 124 ILE A C 1
ATOM 982 O O . ILE A 1 135 ? -11.752 -57.966 49.442 1.00 27.08 124 ILE A O 1
ATOM 987 N N . VAL A 1 136 ? -14.018 -58.227 49.142 1.00 25.74 125 VAL A N 1
ATOM 988 C CA . VAL A 1 136 ? -13.994 -57.842 47.711 1.00 25.79 125 VAL A CA 1
ATOM 989 C C . VAL A 1 136 ? -14.989 -56.704 47.495 1.00 28.82 125 VAL A C 1
ATOM 990 O O . VAL A 1 136 ? -16.225 -56.907 47.710 1.00 26.33 125 VAL A O 1
ATOM 994 N N . ILE A 1 137 ? -14.465 -55.557 47.055 1.00 30.00 126 ILE A N 1
ATOM 995 C CA . ILE A 1 137 ? -15.266 -54.327 46.786 1.00 28.55 126 ILE A CA 1
ATOM 996 C C . ILE A 1 137 ? -15.081 -53.931 45.328 1.00 29.18 126 ILE A C 1
ATOM 997 O O . ILE A 1 137 ? -14.095 -54.397 44.697 1.00 28.23 126 ILE A O 1
ATOM 1002 N N . SER A 1 138 ? -16.031 -53.139 44.817 1.00 27.35 127 SER A N 1
ATOM 1003 C CA . SER A 1 138 ? -16.012 -52.576 43.451 1.00 26.22 127 SER A CA 1
ATOM 1004 C C . SER A 1 138 ? -16.150 -51.047 43.519 1.00 26.43 127 SER A C 1
ATOM 1005 O O . SER A 1 138 ? -16.803 -50.522 44.456 1.00 22.86 127 SER A O 1
ATOM 1008 N N . THR A 1 139 ? -15.547 -50.360 42.562 1.00 28.80 128 THR A N 1
ATOM 1009 C CA . THR A 1 139 ? -15.674 -48.891 42.358 1.00 32.84 128 THR A CA 1
ATOM 1010 C C . THR A 1 139 ? -15.825 -48.640 40.866 1.00 31.10 128 THR A C 1
ATOM 1011 O O . THR A 1 139 ? -15.335 -49.466 40.074 1.00 32.54 128 THR A O 1
ATOM 1015 N N . ARG A 1 140 ? -16.395 -47.497 40.511 1.00 32.54 129 ARG A N 1
ATOM 1016 C CA . ARG A 1 140 ? -16.539 -47.065 39.107 1.00 30.38 129 ARG A CA 1
ATOM 1017 C C . ARG A 1 140 ? -15.454 -46.031 38.805 1.00 34.54 129 ARG A C 1
ATOM 1018 O O . ARG A 1 140 ? -15.486 -44.920 39.388 1.00 30.92 129 ARG A O 1
ATOM 1026 N N . GLU A 1 141 ? -14.538 -46.363 37.897 1.00 31.01 130 GLU A N 1
ATOM 1027 C CA . GLU A 1 141 ? -13.420 -45.471 37.558 1.00 35.06 130 GLU A CA 1
ATOM 1028 C C . GLU A 1 141 ? -13.740 -44.794 36.245 1.00 34.29 130 GLU A C 1
ATOM 1029 O O . GLU A 1 141 ? -14.320 -45.419 35.357 1.00 36.42 130 GLU A O 1
ATOM 1035 N N . PRO A 1 142 ? -13.305 -43.534 36.063 1.00 30.12 131 PRO A N 1
ATOM 1036 C CA . PRO A 1 142 ? -13.419 -42.882 34.761 1.00 29.62 131 PRO A CA 1
ATOM 1037 C C . PRO A 1 142 ? -12.512 -43.580 33.734 1.00 29.78 131 PRO A C 1
ATOM 1038 O O . PRO A 1 142 ? -11.589 -44.214 34.130 1.00 35.23 131 PRO A O 1
ATOM 1042 N N . ILE A 1 143 ? -12.838 -43.461 32.448 1.00 34.10 132 ILE A N 1
ATOM 1043 C CA . ILE A 1 143 ? -12.133 -44.102 31.295 1.00 35.02 132 ILE A CA 1
ATOM 1044 C C . ILE A 1 143 ? -11.013 -43.178 30.804 1.00 35.47 132 ILE A C 1
ATOM 1045 O O . ILE A 1 143 ? -9.994 -43.689 30.387 1.00 35.47 132 ILE A O 1
ATOM 1050 N N . GLY A 1 144 ? -11.187 -41.856 30.877 1.00 38.26 133 GLY A N 1
ATOM 1051 C CA . GLY A 1 144 ? -10.189 -40.896 30.371 1.00 33.12 133 GLY A CA 1
ATOM 1052 C C . GLY A 1 144 ? -10.857 -39.889 29.463 1.00 33.73 133 GLY A C 1
ATOM 1053 O O . GLY A 1 144 ? -11.779 -39.184 29.932 1.00 29.69 133 GLY A O 1
ATOM 1054 N N . VAL A 1 145 ? -10.460 -39.877 28.192 1.00 30.58 134 VAL A N 1
ATOM 1055 C CA . VAL A 1 145 ? -10.948 -38.896 27.200 1.00 29.40 134 VAL A CA 1
ATOM 1056 C C . VAL A 1 145 ? -12.088 -39.502 26.392 1.00 28.40 134 VAL A C 1
ATOM 1057 O O . VAL A 1 145 ? -11.909 -40.600 25.804 1.00 31.98 134 VAL A O 1
ATOM 1061 N N . VAL A 1 146 ? -13.200 -38.783 26.356 1.00 26.22 135 VAL A N 1
ATOM 1062 C CA . VAL A 1 146 ? -14.427 -39.146 25.591 1.00 27.92 135 VAL A CA 1
ATOM 1063 C C . VAL A 1 146 ? -14.491 -38.235 24.364 1.00 27.58 135 VAL A C 1
ATOM 1064 O O . VAL A 1 146 ? -14.418 -37.023 24.550 1.00 23.54 135 VAL A O 1
ATOM 1068 N N . THR A 1 147 ? -14.605 -38.821 23.172 1.00 28.16 136 THR A N 1
ATOM 1069 C CA . THR A 1 147 ? -14.987 -38.137 21.922 1.00 28.98 136 THR A CA 1
ATOM 1070 C C . THR A 1 147 ? -16.508 -38.176 21.793 1.00 29.65 136 THR A C 1
ATOM 1071 O O . THR A 1 147 ? -17.078 -39.293 21.734 1.00 32.92 136 THR A O 1
ATOM 1075 N N . ALA A 1 148 ? -17.149 -37.006 21.733 1.00 28.91 137 ALA A N 1
ATOM 1076 C CA . ALA A 1 148 ? -18.617 -36.856 21.655 1.00 27.33 137 ALA A CA 1
ATOM 1077 C C . ALA A 1 148 ? -18.939 -36.195 20.324 1.00 29.34 137 ALA A C 1
ATOM 1078 O O . ALA A 1 148 ? -18.472 -35.054 20.098 1.00 33.20 137 ALA A O 1
ATOM 1080 N N . ILE A 1 149 ? -19.665 -36.918 19.482 1.00 28.02 138 ILE A N 1
ATOM 1081 C CA . ILE A 1 149 ? -20.045 -36.506 18.105 1.00 32.32 138 ILE A CA 1
ATOM 1082 C C . ILE A 1 149 ? -21.547 -36.250 18.083 1.00 29.25 138 ILE A C 1
ATOM 1083 O O . ILE A 1 149 ? -22.284 -37.194 18.250 1.00 33.15 138 ILE A O 1
ATOM 1088 N N . LEU A 1 150 ? -21.954 -34.993 17.970 1.00 30.41 139 LEU A N 1
ATOM 1089 C CA . LEU A 1 150 ? -23.353 -34.576 18.187 1.00 32.47 139 LEU A CA 1
ATOM 1090 C C . LEU A 1 150 ? -24.114 -34.582 16.878 1.00 32.92 139 LEU A C 1
ATOM 1091 O O . LEU A 1 150 ? -23.549 -34.319 15.818 1.00 35.83 139 LEU A O 1
ATOM 1096 N N . PRO A 1 151 ? -25.435 -34.851 16.971 1.00 32.13 140 PRO A N 1
ATOM 1097 C CA . PRO A 1 151 ? -26.352 -34.698 15.852 1.00 28.08 140 PRO A CA 1
ATOM 1098 C C . PRO A 1 151 ? -26.719 -33.215 15.699 1.00 31.91 140 PRO A C 1
ATOM 1099 O O . PRO A 1 151 ? -26.513 -32.418 16.621 1.00 31.46 140 PRO A O 1
ATOM 1103 N N . PHE A 1 152 ? -27.275 -32.853 14.550 1.00 33.99 141 PHE A N 1
ATOM 1104 C CA . PHE A 1 152 ? -27.679 -31.456 14.264 1.00 31.89 141 PHE A CA 1
ATOM 1105 C C . PHE A 1 152 ? -28.983 -31.161 15.012 1.00 35.02 141 PHE A C 1
ATOM 1106 O O . PHE A 1 152 ? -29.239 -29.996 15.298 1.00 38.77 141 PHE A O 1
ATOM 1114 N N . ASN A 1 153 ? -29.795 -32.179 15.316 1.00 33.85 142 ASN A N 1
ATOM 1115 C CA . ASN A 1 153 ? -31.239 -31.982 15.612 1.00 31.92 142 ASN A CA 1
ATOM 1116 C C . ASN A 1 153 ? -31.496 -31.713 17.106 1.00 34.11 142 ASN A C 1
ATOM 1117 O O . ASN A 1 153 ? -32.578 -31.161 17.434 1.00 31.65 142 ASN A O 1
ATOM 1122 N N . PHE A 1 154 ? -30.565 -32.060 17.996 1.00 32.26 143 PHE A N 1
ATOM 1123 C CA . PHE A 1 154 ? -30.639 -31.720 19.441 1.00 35.20 143 PHE A CA 1
ATOM 1124 C C . PHE A 1 154 ? -29.264 -31.247 19.899 1.00 34.68 143 PHE A C 1
ATOM 1125 O O . PHE A 1 154 ? -28.601 -31.905 20.698 1.00 34.52 143 PHE A O 1
ATOM 1133 N N . PRO A 1 155 ? -28.791 -30.093 19.387 1.00 32.82 144 PRO A N 1
ATOM 1134 C CA . PRO A 1 155 ? -27.414 -29.671 19.607 1.00 33.59 144 PRO A CA 1
ATOM 1135 C C . PRO A 1 155 ? -27.124 -29.316 21.071 1.00 33.57 144 PRO A C 1
ATOM 1136 O O . PRO A 1 155 ? -25.969 -29.331 21.456 1.00 38.04 144 PRO A O 1
ATOM 1140 N N . ILE A 1 156 ? -28.145 -28.953 21.841 1.00 29.68 145 ILE A N 1
ATOM 1141 C CA . ILE A 1 156 ? -27.935 -28.548 23.258 1.00 29.61 145 ILE A CA 1
ATOM 1142 C C . ILE A 1 156 ? -28.222 -29.760 24.146 1.00 28.18 145 ILE A C 1
ATOM 1143 O O . ILE A 1 156 ? -27.390 -30.039 25.008 1.00 28.19 145 ILE A O 1
ATOM 1148 N N . ASN A 1 157 ? -29.285 -30.515 23.891 1.00 28.75 146 ASN A N 1
ATOM 1149 C CA . ASN A 1 157 ? -29.627 -31.660 24.778 1.00 29.91 146 ASN A CA 1
ATOM 1150 C C . ASN A 1 157 ? -28.713 -32.862 24.487 1.00 31.55 146 ASN A C 1
ATOM 1151 O O . ASN A 1 157 ? -28.450 -33.595 25.420 1.00 28.44 146 ASN A O 1
ATOM 1156 N N . SER A 1 158 ? -28.203 -33.069 23.268 1.00 31.50 147 SER A N 1
ATOM 1157 C CA . SER A 1 158 ? -27.259 -34.189 23.020 1.00 28.33 147 SER A CA 1
ATOM 1158 C C . SER A 1 158 ? -25.919 -33.821 23.670 1.00 30.51 147 SER A C 1
ATOM 1159 O O . SER A 1 158 ? -25.224 -34.688 24.267 1.00 26.85 147 SER A O 1
ATOM 1162 N N . PHE A 1 159 ? -25.585 -32.534 23.647 1.00 29.44 148 PHE A N 1
ATOM 1163 C CA . PHE A 1 159 ? -24.436 -32.011 24.409 1.00 27.67 148 PHE A CA 1
ATOM 1164 C C . PHE A 1 159 ? -24.584 -32.451 25.869 1.00 26.66 148 PHE A C 1
ATOM 1165 O O . PHE A 1 159 ? -23.645 -32.964 26.466 1.00 24.42 148 PHE A O 1
ATOM 1173 N N . ALA A 1 160 ? -25.733 -32.189 26.475 1.00 26.33 149 ALA A N 1
ATOM 1174 C CA . ALA A 1 160 ? -25.935 -32.448 27.919 1.00 25.48 149 ALA A CA 1
ATOM 1175 C C . ALA A 1 160 ? -25.819 -33.960 28.167 1.00 25.23 149 ALA A C 1
ATOM 1176 O O . ALA A 1 160 ? -25.123 -34.344 29.111 1.00 27.82 149 ALA A O 1
ATOM 1178 N N . HIS A 1 161 ? -26.429 -34.786 27.321 1.00 23.48 150 HIS A N 1
ATOM 1179 C CA . HIS A 1 161 ? -26.451 -36.263 27.487 1.00 26.12 150 HIS A CA 1
ATOM 1180 C C . HIS A 1 161 ? -25.026 -36.822 27.511 1.00 28.54 150 HIS A C 1
ATOM 1181 O O . HIS A 1 161 ? -24.797 -37.791 28.236 1.00 29.13 150 HIS A O 1
ATOM 1188 N N . LYS A 1 162 ? -24.110 -36.231 26.751 1.00 29.61 151 LYS A N 1
ATOM 1189 C CA . LYS A 1 162 ? -22.747 -36.767 26.570 1.00 31.35 151 LYS A CA 1
ATOM 1190 C C . LYS A 1 162 ? -21.807 -36.097 27.580 1.00 32.05 151 LYS A C 1
ATOM 1191 O O . LYS A 1 162 ? -20.988 -36.801 28.214 1.00 33.48 151 LYS A O 1
ATOM 1197 N N . VAL A 1 163 ? -21.952 -34.800 27.799 1.00 28.09 152 VAL A N 1
ATOM 1198 C CA . VAL A 1 163 ? -20.997 -34.044 28.641 1.00 26.16 152 VAL A CA 1
ATOM 1199 C C . VAL A 1 163 ? -21.400 -34.129 30.122 1.00 26.22 152 VAL A C 1
ATOM 1200 O O . VAL A 1 163 ? -20.479 -34.269 30.952 1.00 22.18 152 VAL A O 1
ATOM 1204 N N . ALA A 1 164 ? -22.676 -34.058 30.501 1.00 24.28 153 ALA A N 1
ATOM 1205 C CA . ALA A 1 164 ? -23.016 -34.014 31.949 1.00 25.04 153 ALA A CA 1
ATOM 1206 C C . ALA A 1 164 ? -22.547 -35.302 32.628 1.00 25.88 153 ALA A C 1
ATOM 1207 O O . ALA A 1 164 ? -21.847 -35.242 33.636 1.00 25.95 153 ALA A O 1
ATOM 1209 N N . PRO A 1 165 ? -22.891 -36.508 32.120 1.00 26.96 154 PRO A N 1
ATOM 1210 C CA . PRO A 1 165 ? -22.411 -37.746 32.743 1.00 26.86 154 PRO A CA 1
ATOM 1211 C C . PRO A 1 165 ? -20.873 -37.846 32.798 1.00 27.42 154 PRO A C 1
ATOM 1212 O O . PRO A 1 165 ? -20.321 -38.354 33.761 1.00 28.24 154 PRO A O 1
ATOM 1216 N N . ALA A 1 166 ? -20.192 -37.396 31.750 1.00 27.90 155 ALA A N 1
ATOM 1217 C CA . ALA A 1 166 ? -18.725 -37.551 31.593 1.00 28.17 155 ALA A CA 1
ATOM 1218 C C . ALA A 1 166 ? -18.042 -36.766 32.712 1.00 27.91 155 ALA A C 1
ATOM 1219 O O . ALA A 1 166 ? -17.185 -37.306 33.429 1.00 30.38 155 ALA A O 1
ATOM 1221 N N . ILE A 1 167 ? -18.469 -35.534 32.901 1.00 25.49 156 ILE A N 1
ATOM 1222 C CA . ILE A 1 167 ? -17.985 -34.707 34.027 1.00 27.88 156 ILE A CA 1
ATOM 1223 C C . ILE A 1 167 ? -18.338 -35.381 35.365 1.00 26.47 156 ILE A C 1
ATOM 1224 O O . ILE A 1 167 ? -17.483 -35.358 36.275 1.00 26.15 156 ILE A O 1
ATOM 1229 N N . ALA A 1 168 ? -19.568 -35.855 35.552 1.00 24.24 157 ALA A N 1
ATOM 1230 C CA . ALA A 1 168 ? -19.944 -36.460 36.858 1.00 29.10 157 ALA A CA 1
ATOM 1231 C C . ALA A 1 168 ? -18.934 -37.579 37.167 1.00 25.41 157 ALA A C 1
ATOM 1232 O O . ALA A 1 168 ? -18.484 -37.599 38.293 1.00 24.39 157 ALA A O 1
ATOM 1234 N N . VAL A 1 169 ? -18.440 -38.350 36.184 1.00 27.13 158 VAL A N 1
ATOM 1235 C CA . VAL A 1 169 ? -17.636 -39.583 36.502 1.00 26.02 158 VAL A CA 1
ATOM 1236 C C . VAL A 1 169 ? -16.135 -39.263 36.508 1.00 28.00 158 VAL A C 1
ATOM 1237 O O . VAL A 1 169 ? -15.356 -40.112 36.937 1.00 27.21 158 VAL A O 1
ATOM 1241 N N . GLY A 1 170 ? -15.743 -38.107 35.995 1.00 27.15 159 GLY A N 1
ATOM 1242 C CA . GLY A 1 170 ? -14.337 -37.669 35.980 1.00 28.72 159 GLY A CA 1
ATOM 1243 C C . GLY A 1 170 ? -13.677 -37.775 34.603 1.00 26.67 159 GLY A C 1
ATOM 1244 O O . GLY A 1 170 ? -12.434 -37.721 34.561 1.00 27.94 159 GLY A O 1
ATOM 1245 N N . ASN A 1 171 ? -14.436 -37.934 33.522 1.00 24.02 160 ASN A N 1
ATOM 1246 C CA . ASN A 1 171 ? -13.841 -38.001 32.163 1.00 23.61 160 ASN A CA 1
ATOM 1247 C C . ASN A 1 171 ? -13.701 -36.567 31.629 1.00 26.12 160 ASN A C 1
ATOM 1248 O O . ASN A 1 171 ? -14.491 -35.681 31.994 1.00 26.41 160 ASN A O 1
ATOM 1253 N N . SER A 1 172 ? -12.771 -36.379 30.707 1.00 30.59 161 SER A N 1
ATOM 1254 C CA . SER A 1 172 ? -12.701 -35.187 29.837 1.00 31.64 161 SER A CA 1
ATOM 1255 C C . SER A 1 172 ? -13.496 -35.503 28.575 1.00 29.31 161 SER A C 1
ATOM 1256 O O . SER A 1 172 ? -13.712 -36.690 28.301 1.00 33.49 161 SER A O 1
ATOM 1259 N N . VAL A 1 173 ? -13.887 -34.482 27.821 1.00 28.78 162 VAL A N 1
ATOM 1260 C CA . VAL A 1 173 ? -14.651 -34.648 26.558 1.00 27.99 162 VAL A CA 1
ATOM 1261 C C . VAL A 1 173 ? -14.065 -33.744 25.479 1.00 28.78 162 VAL A C 1
ATOM 1262 O O . VAL A 1 173 ? -13.964 -32.525 25.717 1.00 28.04 162 VAL A O 1
ATOM 1266 N N . VAL A 1 174 ? -13.813 -34.317 24.304 1.00 26.38 163 VAL A N 1
ATOM 1267 C CA . VAL A 1 174 ? -13.685 -33.556 23.034 1.00 29.61 163 VAL A CA 1
ATOM 1268 C C . VAL A 1 174 ? -15.032 -33.637 22.311 1.00 28.29 163 VAL A C 1
ATOM 1269 O O . VAL A 1 174 ? -15.458 -34.744 21.927 1.00 28.16 163 VAL A O 1
ATOM 1273 N N . VAL A 1 175 ? -15.675 -32.496 22.132 1.00 28.01 164 VAL A N 1
ATOM 1274 C CA . VAL A 1 175 ? -17.052 -32.404 21.576 1.00 28.09 164 VAL A CA 1
ATOM 1275 C C . VAL A 1 175 ? -16.956 -31.931 20.135 1.00 29.26 164 VAL A C 1
ATOM 1276 O O . VAL A 1 175 ? -16.466 -30.805 19.932 1.00 28.75 164 VAL A O 1
ATOM 1280 N N . LYS A 1 176 ? -17.447 -32.730 19.186 1.00 32.36 165 LYS A N 1
ATOM 1281 C CA . LYS A 1 176 ? -17.584 -32.284 17.775 1.00 32.31 165 LYS A CA 1
ATOM 1282 C C . LYS A 1 176 ? -19.058 -32.121 17.462 1.00 28.84 165 LYS A C 1
ATOM 1283 O O . LYS A 1 176 ? -19.729 -33.085 17.090 1.00 30.91 165 LYS A O 1
ATOM 1289 N N . PRO A 1 177 ? -19.594 -30.888 17.505 1.00 29.28 166 PRO A N 1
ATOM 1290 C CA . PRO A 1 177 ? -20.978 -30.669 17.100 1.00 29.26 166 PRO A CA 1
ATOM 1291 C C . PRO A 1 177 ? -21.065 -30.861 15.587 1.00 29.79 166 PRO A C 1
ATOM 1292 O O . PRO A 1 177 ? -20.039 -30.897 14.906 1.00 29.44 166 PRO A O 1
ATOM 1296 N N . SER A 1 178 ? -22.275 -31.067 15.096 1.00 29.63 167 SER A N 1
ATOM 1297 C CA . SER A 1 178 ? -22.559 -31.045 13.645 1.00 31.47 167 SER A CA 1
ATOM 1298 C C . SER A 1 178 ? -22.133 -29.673 13.089 1.00 32.44 167 SER A C 1
ATOM 1299 O O . SER A 1 178 ? -22.340 -28.653 13.772 1.00 30.98 167 SER A O 1
ATOM 1302 N N . ILE A 1 179 ? -21.498 -29.645 11.921 1.00 31.45 168 ILE A N 1
ATOM 1303 C CA . ILE A 1 179 ? -21.106 -28.375 11.245 1.00 33.80 168 ILE A CA 1
ATOM 1304 C C . ILE A 1 179 ? -22.374 -27.618 10.834 1.00 33.97 168 ILE A C 1
ATOM 1305 O O . ILE A 1 179 ? -22.282 -26.404 10.661 1.00 41.96 168 ILE A O 1
ATOM 1310 N N . SER A 1 180 ? -23.531 -28.286 10.739 1.00 30.96 169 SER A N 1
ATOM 1311 C CA . SER A 1 180 ? -24.846 -27.623 10.563 1.00 34.84 169 SER A CA 1
ATOM 1312 C C . SER A 1 180 ? -25.224 -26.773 11.790 1.00 36.60 169 SER A C 1
ATOM 1313 O O . SER A 1 180 ? -25.922 -25.765 11.595 1.00 39.50 169 SER A O 1
ATOM 1316 N N . THR A 1 181 ? -24.806 -27.136 13.006 1.00 35.25 170 THR A N 1
ATOM 1317 C CA . THR A 1 181 ? -25.289 -26.472 14.263 1.00 37.97 170 THR A CA 1
ATOM 1318 C C . THR A 1 181 ? -24.199 -26.424 15.334 1.00 34.37 170 THR A C 1
ATOM 1319 O O . THR A 1 181 ? -24.404 -26.875 16.461 1.00 36.13 170 THR A O 1
ATOM 1323 N N . PRO A 1 182 ? -23.022 -25.837 15.049 1.00 32.60 171 PRO A N 1
ATOM 1324 C CA . PRO A 1 182 ? -21.938 -25.783 16.028 1.00 31.08 171 PRO A CA 1
ATOM 1325 C C . PRO A 1 182 ? -21.969 -24.635 17.055 1.00 31.07 171 PRO A C 1
ATOM 1326 O O . PRO A 1 182 ? -21.317 -24.783 18.048 1.00 35.61 171 PRO A O 1
ATOM 1330 N N . LEU A 1 183 ? -22.722 -23.554 16.825 1.00 32.57 172 LEU A N 1
ATOM 1331 C CA . LEU A 1 183 ? -22.684 -22.329 17.673 1.00 33.73 172 LEU A CA 1
ATOM 1332 C C . LEU A 1 183 ? -23.241 -22.619 19.071 1.00 33.02 172 LEU A C 1
ATOM 1333 O O . LEU A 1 183 ? -22.757 -22.024 20.047 1.00 34.14 172 LEU A O 1
ATOM 1338 N N . SER A 1 184 ? -24.246 -23.472 19.162 1.00 32.07 173 SER A N 1
ATOM 1339 C CA . SER A 1 184 ? -24.812 -23.944 20.455 1.00 34.13 173 SER A CA 1
ATOM 1340 C C . SER A 1 184 ? -23.684 -24.514 21.313 1.00 29.14 173 SER A C 1
ATOM 1341 O O . SER A 1 184 ? -23.621 -24.166 22.488 1.00 29.19 173 SER A O 1
ATOM 1344 N N . ALA A 1 185 ? -22.836 -25.366 20.731 1.00 27.81 174 ALA A N 1
ATOM 1345 C CA . ALA A 1 185 ? -21.813 -26.131 21.477 1.00 29.72 174 ALA A CA 1
ATOM 1346 C C . ALA A 1 185 ? -20.790 -25.143 22.041 1.00 32.15 174 ALA A C 1
ATOM 1347 O O . ALA A 1 185 ? -20.345 -25.343 23.168 1.00 31.25 174 ALA A O 1
ATOM 1349 N N . ILE A 1 186 ? -20.511 -24.064 21.299 1.00 33.90 175 ILE A N 1
ATOM 1350 C CA . ILE A 1 186 ? -19.535 -23.009 21.681 1.00 33.47 175 ILE A CA 1
ATOM 1351 C C . ILE A 1 186 ? -20.118 -22.236 22.868 1.00 33.18 175 ILE A C 1
ATOM 1352 O O . ILE A 1 186 ? -19.367 -21.908 23.778 1.00 33.36 175 ILE A O 1
ATOM 1357 N N . GLU A 1 187 ? -21.424 -21.997 22.890 1.00 31.77 176 GLU A N 1
ATOM 1358 C CA . GLU A 1 187 ? -22.051 -21.228 23.984 1.00 30.63 176 GLU A CA 1
ATOM 1359 C C . GLU A 1 187 ? -22.130 -22.142 25.212 1.00 30.61 176 GLU A C 1
ATOM 1360 O O . GLU A 1 187 ? -22.034 -21.621 26.344 1.00 35.33 176 GLU A O 1
ATOM 1366 N N . MET A 1 188 ? -22.278 -23.455 25.021 1.00 30.71 177 MET A N 1
ATOM 1367 C CA . MET A 1 188 ? -22.341 -24.421 26.157 1.00 31.17 177 MET A CA 1
ATOM 1368 C C . MET A 1 188 ? -20.980 -24.443 26.880 1.00 29.84 177 MET A C 1
ATOM 1369 O O . MET A 1 188 ? -20.950 -24.502 28.125 1.00 31.17 177 MET A O 1
ATOM 1374 N N . LYS A 1 189 ? -19.888 -24.384 26.139 1.00 29.37 178 LYS A N 1
ATOM 1375 C CA . LYS A 1 189 ? -18.522 -24.435 26.710 1.00 34.01 178 LYS A CA 1
ATOM 1376 C C . LYS A 1 189 ? -18.325 -23.222 27.629 1.00 34.01 178 LYS A C 1
ATOM 1377 O O . LYS A 1 189 ? -17.746 -23.392 28.725 1.00 30.97 178 LYS A O 1
ATOM 1383 N N . LYS A 1 190 ? -18.778 -22.043 27.198 1.00 34.34 179 LYS A N 1
ATOM 1384 C CA . LYS A 1 190 ? -18.649 -20.779 27.977 1.00 34.42 179 LYS A CA 1
ATOM 1385 C C . LYS A 1 190 ? -19.463 -20.917 29.260 1.00 33.54 179 LYS A C 1
ATOM 1386 O O . LYS A 1 190 ? -19.015 -20.461 30.307 1.00 34.24 179 LYS A O 1
ATOM 1392 N N . ILE A 1 191 ? -20.643 -21.520 29.179 1.00 30.75 180 ILE A N 1
ATOM 1393 C CA . ILE A 1 191 ? -21.457 -21.775 30.400 1.00 31.62 180 ILE A CA 1
ATOM 1394 C C . ILE A 1 191 ? -20.704 -22.754 31.319 1.00 31.59 180 ILE A C 1
ATOM 1395 O O . ILE A 1 191 ? -20.764 -22.562 32.536 1.00 31.05 180 ILE A O 1
ATOM 1400 N N . LEU A 1 192 ? -19.963 -23.720 30.778 1.00 29.98 181 LEU A N 1
ATOM 1401 C CA . LEU A 1 192 ? -19.247 -24.718 31.620 1.00 31.92 181 LEU A CA 1
ATOM 1402 C C . LEU A 1 192 ? -18.146 -23.979 32.387 1.00 30.35 181 LEU A C 1
ATOM 1403 O O . LEU A 1 192 ? -17.906 -24.263 33.554 1.00 30.25 181 LEU A O 1
ATOM 1408 N N . VAL A 1 193 ? -17.481 -23.042 31.735 1.00 33.02 182 VAL A N 1
ATOM 1409 C CA . VAL A 1 193 ? -16.345 -22.298 32.343 1.00 33.41 182 VAL A CA 1
ATOM 1410 C C . VAL A 1 193 ? -16.897 -21.366 33.430 1.00 34.05 182 VAL A C 1
ATOM 1411 O O . VAL A 1 193 ? -16.301 -21.332 34.504 1.00 32.20 182 VAL A O 1
ATOM 1415 N N . GLU A 1 194 ? -18.006 -20.672 33.155 1.00 33.62 183 GLU A N 1
ATOM 1416 C CA . GLU A 1 194 ? -18.698 -19.785 34.127 1.00 34.58 183 GLU A CA 1
ATOM 1417 C C . GLU A 1 194 ? -19.120 -20.605 35.351 1.00 36.87 183 GLU A C 1
ATOM 1418 O O . GLU A 1 194 ? -19.167 -20.029 36.427 1.00 27.81 183 GLU A O 1
ATOM 1424 N N . ALA A 1 195 ? -19.452 -21.895 35.190 1.00 36.44 184 ALA A N 1
ATOM 1425 C CA . ALA A 1 195 ? -19.873 -22.798 36.300 1.00 35.80 184 ALA A CA 1
ATOM 1426 C C . ALA A 1 195 ? -18.666 -23.293 37.104 1.00 34.81 184 ALA A C 1
ATOM 1427 O O . ALA A 1 195 ? -18.884 -23.885 38.184 1.00 38.17 184 ALA A O 1
ATOM 1429 N N . GLY A 1 196 ? -17.444 -23.056 36.624 1.00 33.96 185 GLY A N 1
ATOM 1430 C CA . GLY A 1 196 ? -16.200 -23.423 37.328 1.00 31.64 185 GLY A CA 1
ATOM 1431 C C . GLY A 1 196 ? -15.533 -24.661 36.749 1.00 30.65 185 GLY A C 1
ATOM 1432 O O . GLY A 1 196 ? -14.595 -25.181 37.368 1.00 38.70 185 GLY A O 1
ATOM 1433 N N . LEU A 1 197 ? -15.944 -25.145 35.584 1.00 32.81 186 LEU A N 1
ATOM 1434 C CA . LEU A 1 197 ? -15.239 -26.301 34.971 1.00 32.70 186 LEU A CA 1
ATOM 1435 C C . LEU A 1 197 ? -13.875 -25.839 34.470 1.00 35.88 186 LEU A C 1
ATOM 1436 O O . LEU A 1 197 ? -13.796 -24.820 33.782 1.00 37.86 186 LEU A O 1
ATOM 1441 N N . PRO A 1 198 ? -12.775 -26.566 34.786 1.00 36.02 187 PRO A N 1
ATOM 1442 C CA . PRO A 1 198 ? -11.471 -26.317 34.164 1.00 39.17 187 PRO A CA 1
ATOM 1443 C C . PRO A 1 198 ? -11.558 -26.229 32.626 1.00 36.69 187 PRO A C 1
ATOM 1444 O O . PRO A 1 198 ? -12.223 -27.020 32.001 1.00 33.87 187 PRO A O 1
ATOM 1448 N N . ASP A 1 199 ? -10.896 -25.231 32.062 1.00 37.68 188 ASP A N 1
ATOM 1449 C CA . ASP A 1 199 ? -10.934 -24.906 30.614 1.00 39.86 188 ASP A CA 1
ATOM 1450 C C . ASP A 1 199 ? -10.565 -26.138 29.782 1.00 32.30 188 ASP A C 1
ATOM 1451 O O . ASP A 1 199 ? -11.182 -26.360 28.778 1.00 33.81 188 ASP A O 1
ATOM 1456 N N . SER A 1 200 ? -9.633 -26.948 30.241 1.00 33.35 189 SER A N 1
ATOM 1457 C CA . SER A 1 200 ? -9.094 -28.118 29.513 1.00 33.81 189 SER A CA 1
ATOM 1458 C C . SER A 1 200 ? -10.054 -29.329 29.532 1.00 34.21 189 SER A C 1
ATOM 1459 O O . SER A 1 200 ? -9.850 -30.205 28.707 1.00 32.24 189 SER A O 1
ATOM 1462 N N . ALA A 1 201 ? -11.081 -29.377 30.392 1.00 35.02 190 ALA A N 1
ATOM 1463 C CA . ALA A 1 201 ? -11.868 -30.611 30.670 1.00 33.79 190 ALA A CA 1
ATOM 1464 C C . ALA A 1 201 ? -12.893 -30.894 29.555 1.00 30.63 190 ALA A C 1
ATOM 1465 O O . ALA A 1 201 ? -13.364 -32.028 29.482 1.00 29.78 190 ALA A O 1
ATOM 1467 N N . VAL A 1 202 ? -13.245 -29.901 28.738 1.00 29.35 191 VAL A N 1
ATOM 1468 C CA . VAL A 1 202 ? -14.123 -30.060 27.540 1.00 30.14 191 VAL A CA 1
ATOM 1469 C C . VAL A 1 202 ? -13.590 -29.164 26.414 1.00 30.57 191 VAL A C 1
ATOM 1470 O O . VAL A 1 202 ? -13.490 -27.975 26.622 1.00 32.38 191 VAL A O 1
ATOM 1474 N N . ARG A 1 203 ? -13.264 -29.733 25.265 1.00 33.16 192 ARG A N 1
ATOM 1475 C CA . ARG A 1 203 ? -12.690 -29.009 24.106 1.00 31.88 192 ARG A CA 1
ATOM 1476 C C . ARG A 1 203 ? -13.690 -29.089 22.964 1.00 32.36 192 ARG A C 1
ATOM 1477 O O . ARG A 1 203 ? -14.045 -30.214 22.609 1.00 33.99 192 ARG A O 1
ATOM 1485 N N . ILE A 1 204 ? -14.158 -27.954 22.448 1.00 31.53 193 ILE A N 1
ATOM 1486 C CA . ILE A 1 204 ? -15.055 -27.941 21.259 1.00 33.67 193 ILE A CA 1
ATOM 1487 C C . ILE A 1 204 ? -14.159 -27.990 20.017 1.00 33.03 193 ILE A C 1
ATOM 1488 O O . ILE A 1 204 ? -13.219 -27.188 19.953 1.00 39.69 193 ILE A O 1
ATOM 1493 N N . VAL A 1 205 ? -14.458 -28.870 19.060 1.00 34.53 194 VAL A N 1
ATOM 1494 C CA . VAL A 1 205 ? -13.795 -28.900 17.722 1.00 35.47 194 VAL A CA 1
ATOM 1495 C C . VAL A 1 205 ? -14.860 -28.715 16.633 1.00 40.00 194 VAL A C 1
ATOM 1496 O O . VAL A 1 205 ? -15.939 -29.328 16.724 1.00 38.57 194 VAL A O 1
ATOM 1500 N N . THR A 1 206 ? -14.582 -27.809 15.693 1.00 40.58 195 THR A N 1
ATOM 1501 C CA . THR A 1 206 ? -15.418 -27.485 14.512 1.00 39.61 195 THR A CA 1
ATOM 1502 C C . THR A 1 206 ? -14.607 -27.745 13.251 1.00 39.11 195 THR A C 1
ATOM 1503 O O . THR A 1 206 ? -13.393 -27.539 13.277 1.00 35.44 195 THR A O 1
ATOM 1507 N N . GLY A 1 207 ? -15.269 -28.199 12.194 1.00 42.70 196 GLY A N 1
ATOM 1508 C CA . GLY A 1 207 ? -14.594 -28.571 10.941 1.00 39.25 196 GLY A CA 1
ATOM 1509 C C . GLY A 1 207 ? -15.434 -29.518 10.127 1.00 36.66 196 GLY A C 1
ATOM 1510 O O . GLY A 1 207 ? -16.543 -29.868 10.565 1.00 41.13 196 GLY A O 1
ATOM 1511 N N . TYR A 1 208 ? -14.940 -29.891 8.955 1.00 36.59 197 TYR A N 1
ATOM 1512 C CA . TYR A 1 208 ? -15.601 -30.860 8.052 1.00 41.07 197 TYR A CA 1
ATOM 1513 C C . TYR A 1 208 ? -15.168 -32.260 8.480 1.00 44.07 197 TYR A C 1
ATOM 1514 O O . TYR A 1 208 ? -13.976 -32.446 8.772 1.00 48.13 197 TYR A O 1
ATOM 1523 N N . SER A 1 209 ? -16.124 -33.187 8.553 1.00 49.07 198 SER A N 1
ATOM 1524 C CA . SER A 1 209 ? -15.941 -34.596 8.999 1.00 56.47 198 SER A CA 1
ATOM 1525 C C . SER A 1 209 ? -14.758 -35.243 8.262 1.00 57.32 198 SER A C 1
ATOM 1526 O O . SER A 1 209 ? -14.018 -36.005 8.908 1.00 66.29 198 SER A O 1
ATOM 1529 N N . ASN A 1 210 ? -14.593 -34.953 6.968 1.00 57.31 199 ASN A N 1
ATOM 1530 C CA . ASN A 1 210 ? -13.564 -35.572 6.085 1.00 64.84 199 ASN A CA 1
ATOM 1531 C C . ASN A 1 210 ? -12.155 -35.060 6.418 1.00 65.75 199 ASN A C 1
ATOM 1532 O O . ASN A 1 210 ? -11.200 -35.686 5.924 1.00 69.63 199 ASN A O 1
ATOM 1537 N N . GLU A 1 211 ? -12.012 -33.988 7.210 1.00 68.67 200 GLU A N 1
ATOM 1538 C CA . GLU A 1 211 ? -10.688 -33.448 7.654 1.00 66.06 200 GLU A CA 1
ATOM 1539 C C . GLU A 1 211 ? -10.393 -33.802 9.119 1.00 58.41 200 GLU A C 1
ATOM 1540 O O . GLU A 1 211 ? -9.219 -34.072 9.428 1.00 61.05 200 GLU A O 1
ATOM 1546 N N . ILE A 1 212 ? -11.392 -33.761 10.003 1.00 55.68 201 ILE A N 1
ATOM 1547 C CA . ILE A 1 212 ? -11.166 -33.904 11.474 1.00 57.17 201 ILE A CA 1
ATOM 1548 C C . ILE A 1 212 ? -11.835 -35.167 12.050 1.00 60.05 201 ILE A C 1
ATOM 1549 O O . ILE A 1 212 ? -11.519 -35.518 13.221 1.00 66.56 201 ILE A O 1
ATOM 1554 N N . GLY A 1 213 ? -12.731 -35.818 11.303 1.00 60.01 202 GLY A N 1
ATOM 1555 C CA . GLY A 1 213 ? -13.456 -37.022 11.764 1.00 59.23 202 GLY A CA 1
ATOM 1556 C C . GLY A 1 213 ? -12.506 -38.048 12.356 1.00 55.64 202 GLY A C 1
ATOM 1557 O O . GLY A 1 213 ? -12.692 -38.413 13.535 1.00 51.42 202 GLY A O 1
ATOM 1558 N N . ASP A 1 214 ? -11.474 -38.425 11.592 1.00 52.15 203 ASP A N 1
ATOM 1559 C CA . ASP A 1 214 ? -10.650 -39.643 11.825 1.00 52.04 203 ASP A CA 1
ATOM 1560 C C . ASP A 1 214 ? -9.797 -39.511 13.098 1.00 43.41 203 ASP A C 1
ATOM 1561 O O . ASP A 1 214 ? -9.826 -40.437 13.908 1.00 37.53 203 ASP A O 1
ATOM 1566 N N . GLU A 1 215 ? -9.095 -38.397 13.279 1.00 41.86 204 GLU A N 1
ATOM 1567 C CA . GLU A 1 215 ? -8.284 -38.095 14.495 1.00 41.80 204 GLU A CA 1
ATOM 1568 C C . GLU A 1 215 ? -9.104 -38.270 15.791 1.00 42.29 204 GLU A C 1
ATOM 1569 O O . GLU A 1 215 ? -8.547 -38.755 16.793 1.00 41.79 204 GLU A O 1
ATOM 1575 N N . LEU A 1 216 ? -10.376 -37.861 15.791 1.00 37.38 205 LEU A N 1
ATOM 1576 C CA . LEU A 1 216 ? -11.273 -37.942 16.973 1.00 35.97 205 LEU A CA 1
ATOM 1577 C C . LEU A 1 216 ? -11.591 -39.404 17.323 1.00 37.26 205 LEU A C 1
ATOM 1578 O O . LEU A 1 216 ? -12.053 -39.646 18.467 1.00 33.74 205 LEU A O 1
ATOM 1583 N N . ILE A 1 217 ? -11.436 -40.321 16.363 1.00 33.68 206 ILE A N 1
ATOM 1584 C CA . ILE A 1 217 ? -11.795 -41.759 16.506 1.00 38.21 206 ILE A CA 1
ATOM 1585 C C . ILE A 1 217 ? -10.537 -42.600 16.757 1.00 38.37 206 ILE A C 1
ATOM 1586 O O . ILE A 1 217 ? -10.682 -43.683 17.376 1.00 39.74 206 ILE A O 1
ATOM 1591 N N . THR A 1 218 ? -9.373 -42.174 16.255 1.00 38.35 207 THR A N 1
ATOM 1592 C CA . THR A 1 218 ? -8.146 -43.016 16.168 1.00 40.16 207 THR A CA 1
ATOM 1593 C C . THR A 1 218 ? -7.081 -42.572 17.189 1.00 38.78 207 THR A C 1
ATOM 1594 O O . THR A 1 218 ? -6.228 -43.388 17.524 1.00 39.54 207 THR A O 1
ATOM 1598 N N . HIS A 1 219 ? -7.087 -41.331 17.668 1.00 39.44 208 HIS A N 1
ATOM 1599 C CA . HIS A 1 219 ? -6.010 -40.860 18.576 1.00 36.01 208 HIS A CA 1
ATOM 1600 C C . HIS A 1 219 ? -5.861 -41.840 19.734 1.00 36.24 208 HIS A C 1
ATOM 1601 O O . HIS A 1 219 ? -6.866 -42.278 20.281 1.00 35.89 208 HIS A O 1
ATOM 1608 N N . PRO A 1 220 ? -4.626 -42.253 20.113 1.00 37.89 209 PRO A N 1
ATOM 1609 C CA . PRO A 1 220 ? -4.440 -43.221 21.194 1.00 34.58 209 PRO A CA 1
ATOM 1610 C C . PRO A 1 220 ? -4.956 -42.714 22.546 1.00 37.26 209 PRO A C 1
ATOM 1611 O O . PRO A 1 220 ? -5.130 -43.512 23.416 1.00 33.55 209 PRO A O 1
ATOM 1615 N N . LEU A 1 221 ? -5.165 -41.407 22.710 1.00 35.51 210 LEU A N 1
ATOM 1616 C CA . LEU A 1 221 ? -5.560 -40.871 24.037 1.00 36.47 210 LEU A CA 1
ATOM 1617 C C . LEU A 1 221 ? -7.083 -40.921 24.205 1.00 34.90 210 LEU A C 1
ATOM 1618 O O . LEU A 1 221 ? -7.543 -40.664 25.340 1.00 40.34 210 LEU A O 1
ATOM 1623 N N . VAL A 1 222 ? -7.831 -41.284 23.154 1.00 33.50 211 VAL A N 1
ATOM 1624 C CA . VAL A 1 222 ? -9.328 -41.344 23.180 1.00 30.77 211 VAL A CA 1
ATOM 1625 C C . VAL A 1 222 ? -9.694 -42.717 23.760 1.00 28.08 211 VAL A C 1
ATOM 1626 O O . VAL A 1 222 ? -9.277 -43.717 23.202 1.00 26.25 211 VAL A O 1
ATOM 1630 N N . GLY A 1 223 ? -10.424 -42.755 24.869 1.00 24.47 212 GLY A N 1
ATOM 1631 C CA . GLY A 1 223 ? -10.838 -44.013 25.528 1.00 22.46 212 GLY A CA 1
ATOM 1632 C C . GLY A 1 223 ? -12.190 -44.495 25.044 1.00 24.37 212 GLY A C 1
ATOM 1633 O O . GLY A 1 223 ? -12.475 -45.715 25.169 1.00 28.95 212 GLY A O 1
ATOM 1634 N N . LEU A 1 224 ? -13.034 -43.591 24.537 1.00 25.31 213 LEU A N 1
ATOM 1635 C CA . LEU A 1 224 ? -14.473 -43.866 24.308 1.00 25.40 213 LEU A CA 1
ATOM 1636 C C . LEU A 1 224 ? -15.022 -42.879 23.295 1.00 25.15 213 LEU A C 1
ATOM 1637 O O . LEU A 1 224 ? -14.657 -41.694 23.356 1.00 25.02 213 LEU A O 1
ATOM 1642 N N . ILE A 1 225 ? -15.953 -43.347 22.475 1.00 26.16 214 ILE A N 1
ATOM 1643 C CA . ILE A 1 225 ? -16.660 -42.543 21.464 1.00 28.86 214 ILE A CA 1
ATOM 1644 C C . ILE A 1 225 ? -18.155 -42.698 21.694 1.00 30.23 214 ILE A C 1
ATOM 1645 O O . ILE A 1 225 ? -18.641 -43.804 21.578 1.00 29.27 214 ILE A O 1
ATOM 1650 N N . THR A 1 226 ? -18.838 -41.593 21.977 1.00 30.45 215 THR A N 1
ATOM 1651 C CA . THR A 1 226 ? -20.311 -41.544 22.051 1.00 32.47 215 THR A CA 1
ATOM 1652 C C . THR A 1 226 ? -20.797 -40.689 20.893 1.00 31.80 215 THR A C 1
ATOM 1653 O O . THR A 1 226 ? -20.310 -39.535 20.757 1.00 35.80 215 THR A O 1
ATOM 1657 N N . LEU A 1 227 ? -21.733 -41.241 20.132 1.00 30.98 216 LEU A N 1
ATOM 1658 C CA . LEU A 1 227 ? -22.223 -40.660 18.876 1.00 34.57 216 LEU A CA 1
ATOM 1659 C C . LEU A 1 227 ? -23.745 -40.809 18.781 1.00 33.46 216 LEU A C 1
ATOM 1660 O O . LEU A 1 227 ? -24.265 -41.936 18.914 1.00 30.58 216 LEU A O 1
ATOM 1665 N N . THR A 1 228 ? -24.431 -39.702 18.504 1.00 35.16 217 THR A N 1
ATOM 1666 C CA . THR A 1 228 ? -25.818 -39.715 17.990 1.00 33.51 217 THR A CA 1
ATOM 1667 C C . THR A 1 228 ? -25.731 -39.279 16.518 1.00 35.39 217 THR A C 1
ATOM 1668 O O . THR A 1 228 ? -25.033 -38.303 16.256 1.00 33.65 217 THR A O 1
ATOM 1672 N N . GLY A 1 229 ? -26.371 -40.003 15.590 1.00 37.34 218 GLY A N 1
ATOM 1673 C CA . GLY A 1 229 ? -26.294 -39.754 14.131 1.00 36.99 218 GLY A CA 1
ATOM 1674 C C . GLY A 1 229 ? -27.001 -40.838 13.342 1.00 37.76 218 GLY A C 1
ATOM 1675 O O . GLY A 1 229 ? -27.855 -41.537 13.929 1.00 39.45 218 GLY A O 1
ATOM 1676 N N . SER A 1 230 ? -26.702 -40.966 12.052 1.00 39.47 219 SER A N 1
ATOM 1677 C CA . SER A 1 230 ? -27.326 -41.986 11.161 1.00 42.66 219 SER A CA 1
ATOM 1678 C C . SER A 1 230 ? -26.636 -43.333 11.373 1.00 43.28 219 SER A C 1
ATOM 1679 O O . SER A 1 230 ? -25.495 -43.349 11.929 1.00 41.18 219 SER A O 1
ATOM 1682 N N . THR A 1 231 ? -27.320 -44.412 10.977 1.00 45.59 220 THR A N 1
ATOM 1683 C CA . THR A 1 231 ? -26.854 -45.816 11.076 1.00 50.45 220 THR A CA 1
ATOM 1684 C C . THR A 1 231 ? -25.596 -45.993 10.210 1.00 50.52 220 THR A C 1
ATOM 1685 O O . THR A 1 231 ? -24.604 -46.555 10.723 1.00 48.21 220 THR A O 1
ATOM 1689 N N . GLN A 1 232 ? -25.619 -45.548 8.952 1.00 46.80 221 GLN A N 1
ATOM 1690 C CA . GLN A 1 232 ? -24.490 -45.757 8.002 1.00 52.45 221 GLN A CA 1
ATOM 1691 C C . GLN A 1 232 ? -23.196 -45.149 8.586 1.00 54.28 221 GLN A C 1
ATOM 1692 O O . GLN A 1 232 ? -22.155 -45.851 8.653 1.00 55.79 221 GLN A O 1
ATOM 1698 N N . THR A 1 233 ? -23.258 -43.880 8.993 1.00 54.10 222 THR A N 1
ATOM 1699 C CA . THR A 1 233 ? -22.120 -43.083 9.526 1.00 52.30 222 THR A CA 1
ATOM 1700 C C . THR A 1 233 ? -21.642 -43.697 10.852 1.00 44.19 222 THR A C 1
ATOM 1701 O O . THR A 1 233 ? -20.425 -43.877 11.020 1.00 40.54 222 THR A O 1
ATOM 1705 N N . GLY A 1 234 ? -22.582 -44.029 11.738 1.00 39.23 223 GLY A N 1
ATOM 1706 C CA . GLY A 1 234 ? -22.328 -44.578 13.083 1.00 37.71 223 GLY A CA 1
ATOM 1707 C C . GLY A 1 234 ? -21.633 -45.920 13.041 1.00 36.49 223 GLY A C 1
ATOM 1708 O O . GLY A 1 234 ? -20.605 -46.075 13.726 1.00 38.12 223 GLY A O 1
ATOM 1709 N N . LEU A 1 235 ? -22.166 -46.886 12.288 1.00 40.25 224 LEU A N 1
ATOM 1710 C CA . LEU A 1 235 ? -21.626 -48.276 12.296 1.00 36.04 224 LEU A CA 1
ATOM 1711 C C . LEU A 1 235 ? -20.207 -48.268 11.711 1.00 37.76 224 LEU A C 1
ATOM 1712 O O . LEU A 1 235 ? -19.399 -49.049 12.215 1.00 34.78 224 LEU A O 1
ATOM 1717 N N . ALA A 1 236 ? -19.881 -47.381 10.757 1.00 33.56 225 ALA A N 1
ATOM 1718 C CA . ALA A 1 236 ? -18.508 -47.258 10.208 1.00 37.91 225 ALA A CA 1
ATOM 1719 C C . ALA A 1 236 ? -17.572 -46.739 11.303 1.00 35.59 225 ALA A C 1
ATOM 1720 O O . ALA A 1 236 ? -16.488 -47.294 11.482 1.00 32.46 225 ALA A O 1
ATOM 1722 N N . ILE A 1 237 ? -17.993 -45.690 12.006 1.00 33.66 226 ILE A N 1
ATOM 1723 C CA . ILE A 1 237 ? -17.165 -45.054 13.060 1.00 32.81 226 ILE A CA 1
ATOM 1724 C C . ILE A 1 237 ? -16.951 -46.080 14.181 1.00 32.37 226 ILE A C 1
ATOM 1725 O O . ILE A 1 237 ? -15.781 -46.274 14.609 1.00 32.30 226 ILE A O 1
ATOM 1730 N N . ALA A 1 238 ? -18.026 -46.741 14.620 1.00 30.52 227 ALA A N 1
ATOM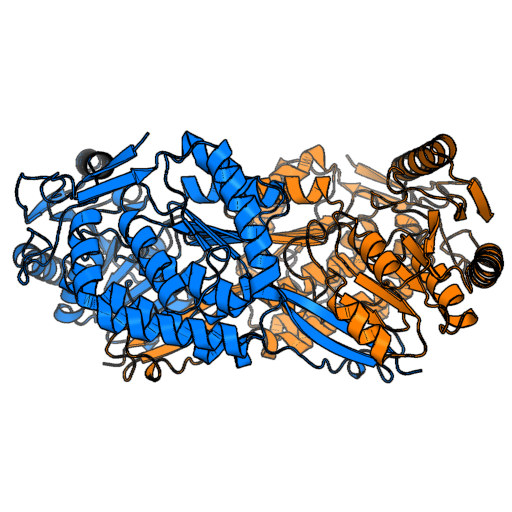 1731 C CA . ALA A 1 238 ? -18.007 -47.747 15.713 1.00 31.25 227 ALA A CA 1
ATOM 1732 C C . ALA A 1 238 ? -16.994 -48.849 15.400 1.00 33.07 227 ALA A C 1
ATOM 1733 O O . ALA A 1 238 ? -16.207 -49.214 16.280 1.00 34.25 227 ALA A O 1
ATOM 1735 N N . SER A 1 239 ? -17.026 -49.341 14.167 1.00 35.98 228 SER A N 1
ATOM 1736 C CA . SER A 1 239 ? -16.114 -50.373 13.633 1.00 35.34 228 SER A CA 1
ATOM 1737 C C . SER A 1 239 ? -14.664 -49.922 13.799 1.00 33.34 228 SER A C 1
ATOM 1738 O O . SER A 1 239 ? -13.829 -50.706 14.290 1.00 36.12 228 SER A O 1
ATOM 1741 N N . LYS A 1 240 ? -14.355 -48.699 13.396 1.00 36.53 229 LYS A N 1
ATOM 1742 C CA . LYS A 1 240 ? -12.997 -48.125 13.551 1.00 34.74 229 LYS A CA 1
ATOM 1743 C C . LYS A 1 240 ? -12.651 -48.004 15.050 1.00 33.36 229 LYS A C 1
ATOM 1744 O O . LYS A 1 240 ? -11.559 -48.432 15.467 1.00 32.75 229 LYS A O 1
ATOM 1750 N N . ALA A 1 241 ? -13.528 -47.434 15.865 1.00 31.22 230 ALA A N 1
ATOM 1751 C CA . ALA A 1 241 ? -13.234 -47.266 17.308 1.00 31.58 230 ALA A CA 1
ATOM 1752 C C . ALA A 1 241 ? -12.871 -48.632 17.904 1.00 32.58 230 ALA A C 1
ATOM 1753 O O . ALA A 1 241 ? -11.803 -48.761 18.554 1.00 33.56 230 ALA A O 1
ATOM 1755 N N . VAL A 1 242 ? -13.695 -49.636 17.633 1.00 33.71 231 VAL A N 1
ATOM 1756 C CA . VAL A 1 242 ? -13.607 -50.964 18.302 1.00 34.75 231 VAL A CA 1
ATOM 1757 C C . VAL A 1 242 ? -12.341 -51.710 17.853 1.00 35.96 231 VAL A C 1
ATOM 1758 O O . VAL A 1 242 ? -11.760 -52.406 18.713 1.00 32.58 231 VAL A O 1
ATOM 1762 N N . SER A 1 243 ? -11.915 -51.517 16.591 1.00 33.59 232 SER A N 1
ATOM 1763 C CA . SER A 1 243 ? -10.664 -52.061 15.992 1.00 36.70 232 SER A CA 1
ATOM 1764 C C . SER A 1 243 ? -9.434 -51.621 16.795 1.00 35.90 232 SER A C 1
ATOM 1765 O O . SER A 1 243 ? -8.437 -52.317 16.700 1.00 39.09 232 SER A O 1
ATOM 1768 N N . LEU A 1 244 ? -9.488 -50.485 17.505 1.00 38.92 233 LEU A N 1
ATOM 1769 C CA . LEU A 1 244 ? -8.352 -49.955 18.304 1.00 37.42 233 LEU A CA 1
ATOM 1770 C C . LEU A 1 244 ? -8.615 -50.138 19.802 1.00 38.84 233 LEU A C 1
ATOM 1771 O O . LEU A 1 244 ? -7.897 -49.499 20.586 1.00 45.30 233 LEU A O 1
ATOM 1776 N N . GLY A 1 245 ? -9.602 -50.951 20.188 1.00 37.91 234 GLY A N 1
ATOM 1777 C CA . GLY A 1 245 ? -9.884 -51.270 21.604 1.00 38.41 234 GLY A CA 1
ATOM 1778 C C . GLY A 1 245 ? -10.649 -50.175 22.330 1.00 40.34 234 GLY A C 1
ATOM 1779 O O . GLY A 1 245 ? -10.695 -50.229 23.578 1.00 39.72 234 GLY A O 1
ATOM 1780 N N . LYS A 1 246 ? -11.256 -49.224 21.607 1.00 40.12 235 LYS A N 1
ATOM 1781 C CA . LYS A 1 246 ? -11.988 -48.085 22.226 1.00 38.72 235 LYS A CA 1
ATOM 1782 C C . LYS A 1 246 ? -13.444 -48.490 22.507 1.00 38.39 235 LYS A C 1
ATOM 1783 O O . LYS A 1 246 ? -13.997 -49.270 21.711 1.00 32.91 235 LYS A O 1
ATOM 1789 N N . ARG A 1 247 ? -14.036 -47.982 23.598 1.00 34.77 236 ARG A N 1
ATOM 1790 C CA . ARG A 1 247 ? -15.465 -48.224 23.963 1.00 34.73 236 ARG A CA 1
ATOM 1791 C C . ARG A 1 247 ? -16.312 -47.305 23.074 1.00 32.97 236 ARG A C 1
ATOM 1792 O O . ARG A 1 247 ? -15.770 -46.291 22.598 1.00 30.48 236 ARG A O 1
ATOM 1800 N N . ILE A 1 248 ? -17.586 -47.643 22.883 1.00 33.25 237 ILE A N 1
ATOM 1801 C CA . ILE A 1 248 ? -18.552 -46.978 21.952 1.00 34.88 237 ILE A CA 1
ATOM 1802 C C . ILE A 1 248 ? -19.917 -46.971 22.636 1.00 35.57 237 ILE A C 1
ATOM 1803 O O . ILE A 1 248 ? -20.237 -47.998 23.250 1.00 33.70 237 ILE A O 1
ATOM 1808 N N . ILE A 1 249 ? -20.611 -45.832 22.603 1.00 34.81 238 ILE A N 1
ATOM 1809 C CA . ILE A 1 249 ? -22.077 -45.646 22.817 1.00 35.25 238 ILE A CA 1
ATOM 1810 C C . ILE A 1 249 ? -22.586 -45.043 21.513 1.00 34.95 238 ILE A C 1
ATOM 1811 O O . ILE A 1 249 ? -21.979 -44.054 21.062 1.00 33.32 238 ILE A O 1
ATOM 1816 N N . MET A 1 250 ? -23.598 -45.647 20.908 1.00 36.33 239 MET A N 1
ATOM 1817 C CA . MET A 1 250 ? -24.167 -45.226 19.605 1.00 39.70 239 MET A CA 1
ATOM 1818 C C . MET A 1 250 ? -25.683 -45.145 19.735 1.00 37.07 239 MET A C 1
ATOM 1819 O O . MET A 1 250 ? -26.269 -46.151 20.115 1.00 40.76 239 MET A O 1
ATOM 1824 N N . GLU A 1 251 ? -26.254 -43.967 19.480 1.00 39.96 240 GLU A N 1
ATOM 1825 C CA . GLU A 1 251 ? -27.713 -43.705 19.362 1.00 39.52 240 GLU A CA 1
ATOM 1826 C C . GLU A 1 251 ? -27.969 -43.358 17.892 1.00 39.84 240 GLU A C 1
ATOM 1827 O O . GLU A 1 251 ? -27.677 -42.223 17.478 1.00 37.81 240 GLU A O 1
ATOM 1833 N N . LEU A 1 252 ? -28.406 -44.331 17.100 1.00 35.48 241 LEU A N 1
ATOM 1834 C CA . LEU A 1 252 ? -28.507 -44.173 15.635 1.00 40.24 241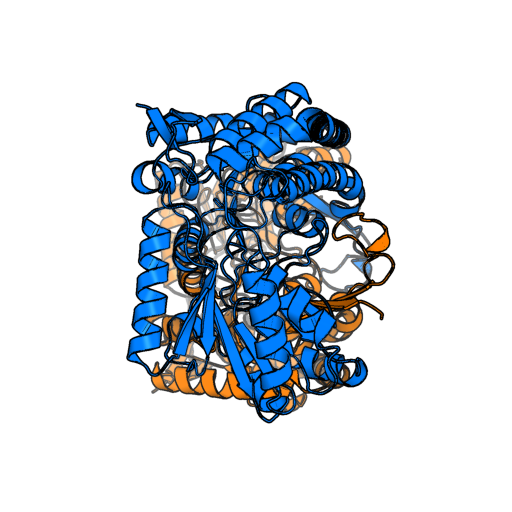 LEU A CA 1
ATOM 1835 C C . LEU A 1 252 ? -30.002 -44.046 15.264 1.00 46.15 241 LEU A C 1
ATOM 1836 O O . LEU A 1 252 ? -30.827 -43.646 16.141 1.00 50.57 241 LEU A O 1
ATOM 1841 N N . GLY A 1 253 ? -30.363 -44.305 14.015 1.00 40.38 242 GLY A N 1
ATOM 1842 C CA . GLY A 1 253 ? -31.710 -43.973 13.511 1.00 44.07 242 GLY A CA 1
ATOM 1843 C C . GLY A 1 253 ? -32.867 -44.720 14.176 1.00 41.86 242 GLY A C 1
ATOM 1844 O O . GLY A 1 253 ? -32.657 -45.710 14.901 1.00 40.43 242 GLY A O 1
ATOM 1845 N N . GLY A 1 254 ? -34.079 -44.227 13.907 1.00 39.76 243 GLY A N 1
ATOM 1846 C CA . GLY A 1 254 ? -35.351 -44.932 14.121 1.00 35.11 243 GLY A CA 1
ATOM 1847 C C . GLY A 1 254 ? -36.294 -44.723 12.950 1.00 33.19 243 GLY A C 1
ATOM 1848 O O . GLY A 1 254 ? -36.167 -43.699 12.238 1.00 28.80 243 GLY A O 1
ATOM 1849 N N . SER A 1 255 ? -37.185 -45.686 12.731 1.00 32.59 244 SER A N 1
ATOM 1850 C CA . SER A 1 255 ? -38.445 -45.518 11.963 1.00 30.01 244 SER A CA 1
ATOM 1851 C C . SER A 1 255 ? -39.586 -45.987 12.858 1.00 28.35 244 SER A C 1
ATOM 1852 O O . SER A 1 255 ? -40.208 -46.983 12.526 1.00 29.57 244 SER A O 1
ATOM 1855 N N . ASP A 1 256 ? -39.829 -45.290 13.966 1.00 28.80 245 ASP A N 1
ATOM 1856 C CA . ASP A 1 256 ? -40.811 -45.693 15.012 1.00 28.70 245 ASP A CA 1
ATOM 1857 C C . ASP A 1 256 ? -42.218 -45.787 14.431 1.00 29.00 245 ASP A C 1
ATOM 1858 O O . ASP A 1 256 ? -42.740 -44.818 13.881 1.00 32.68 245 ASP A O 1
ATOM 1863 N N . PRO A 1 257 ? -42.888 -46.954 14.561 1.00 28.14 246 PRO A N 1
ATOM 1864 C CA . PRO A 1 257 ? -44.282 -47.089 14.157 1.00 28.29 246 PRO A CA 1
ATOM 1865 C C . PRO A 1 257 ? -45.266 -46.619 15.231 1.00 29.97 246 PRO A C 1
ATOM 1866 O O . PRO A 1 257 ? -44.966 -46.699 16.411 1.00 28.33 246 PRO A O 1
ATOM 1870 N N . ILE A 1 258 ? -46.375 -46.032 14.780 1.00 30.77 247 ILE A N 1
ATOM 1871 C CA . ILE A 1 258 ? -47.570 -45.741 15.619 1.00 29.96 247 ILE A CA 1
ATOM 1872 C C . ILE A 1 258 ? -48.635 -46.726 15.152 1.00 30.46 247 ILE A C 1
ATOM 1873 O O . ILE A 1 258 ? -48.912 -46.732 13.944 1.00 29.42 247 ILE A O 1
ATOM 1878 N N . ILE A 1 259 ? -49.091 -47.593 16.047 1.00 28.76 248 ILE A N 1
ATOM 1879 C CA . ILE A 1 259 ? -50.144 -48.597 15.778 1.00 30.48 248 ILE A CA 1
ATOM 1880 C C . ILE A 1 259 ? -51.426 -48.050 16.388 1.00 34.96 248 ILE A C 1
ATOM 1881 O O . ILE A 1 259 ? -51.425 -47.835 17.633 1.00 30.02 248 ILE A O 1
ATOM 1886 N N . VAL A 1 260 ? -52.449 -47.860 15.538 1.00 31.79 249 VAL A N 1
ATOM 1887 C CA . VAL A 1 260 ? -53.799 -47.369 15.925 1.00 30.31 249 VAL A CA 1
ATOM 1888 C C . VAL A 1 260 ? -54.797 -48.507 15.742 1.00 29.41 249 VAL A C 1
ATOM 1889 O O . VAL A 1 260 ? -55.055 -48.861 14.580 1.00 33.47 249 VAL A O 1
ATOM 1893 N N . LEU A 1 261 ? -55.294 -49.074 16.847 1.00 27.70 250 LEU A N 1
ATOM 1894 C CA . LEU A 1 261 ? -56.258 -50.203 16.834 1.00 32.35 250 LEU A CA 1
ATOM 1895 C C . LEU A 1 261 ? -57.676 -49.633 16.752 1.00 33.27 250 LEU A C 1
ATOM 1896 O O . LEU A 1 261 ? -57.866 -48.405 17.028 1.00 34.94 250 LEU A O 1
ATOM 1901 N N . GLU A 1 262 ? -58.628 -50.478 16.350 1.00 34.13 251 GLU A N 1
ATOM 1902 C CA . GLU A 1 262 ? -59.998 -50.051 15.966 1.00 36.55 251 GLU A CA 1
ATOM 1903 C C . GLU A 1 262 ? -60.688 -49.457 17.205 1.00 38.94 251 GLU A C 1
ATOM 1904 O O . GLU A 1 262 ? -61.571 -48.615 17.021 1.00 39.79 251 GLU A O 1
ATOM 1910 N N . ASP A 1 263 ? -60.256 -49.806 18.423 1.00 37.67 252 ASP A N 1
ATOM 1911 C CA . ASP A 1 263 ? -60.855 -49.267 19.675 1.00 38.79 252 ASP A CA 1
ATOM 1912 C C . ASP A 1 263 ? -60.060 -48.056 20.178 1.00 38.03 252 ASP A C 1
ATOM 1913 O O . ASP A 1 263 ? -60.201 -47.707 21.362 1.00 38.39 252 ASP A O 1
ATOM 1918 N N . ALA A 1 264 ? -59.234 -47.434 19.339 1.00 41.87 253 ALA A N 1
ATOM 1919 C CA . ALA A 1 264 ? -58.428 -46.256 19.737 1.00 38.99 253 ALA A CA 1
ATOM 1920 C C . ALA A 1 264 ? -59.366 -45.056 19.905 1.00 38.22 253 ALA A C 1
ATOM 1921 O O . ALA A 1 264 ? -60.440 -45.043 19.273 1.00 38.23 253 ALA A O 1
ATOM 1923 N N . ASN A 1 265 ? -58.973 -44.103 20.739 1.00 37.57 254 ASN A N 1
ATOM 1924 C CA . ASN A 1 265 ? -59.513 -42.724 20.722 1.00 43.36 254 ASN A CA 1
ATOM 1925 C C . ASN A 1 265 ? -58.932 -42.051 19.480 1.00 41.19 254 ASN A C 1
ATOM 1926 O O . ASN A 1 265 ? -57.722 -41.768 19.494 1.00 38.70 254 ASN A O 1
ATOM 1931 N N . ILE A 1 266 ? -59.733 -41.865 18.436 1.00 42.76 255 ILE A N 1
ATOM 1932 C CA . ILE A 1 266 ? -59.250 -41.375 17.106 1.00 45.79 255 ILE A CA 1
ATOM 1933 C C . ILE A 1 266 ? -58.749 -39.934 17.242 1.00 45.44 255 ILE A C 1
ATOM 1934 O O . ILE A 1 266 ? -57.744 -39.586 16.568 1.00 41.91 255 ILE A O 1
ATOM 1939 N N . ASP A 1 267 ? -59.417 -39.123 18.067 1.00 43.48 256 ASP A N 1
ATOM 1940 C CA . ASP A 1 267 ? -59.090 -37.685 18.219 1.00 41.43 256 ASP A CA 1
ATOM 1941 C C . ASP A 1 267 ? -57.689 -37.582 18.823 1.00 42.10 256 ASP A C 1
ATOM 1942 O O . ASP A 1 267 ? -56.843 -36.883 18.251 1.00 41.50 256 ASP A O 1
ATOM 1947 N N . ARG A 1 268 ? -57.453 -38.303 19.916 1.00 44.67 257 ARG A N 1
ATOM 1948 C CA . ARG A 1 268 ? -56.154 -38.332 20.619 1.00 45.84 257 ARG A CA 1
ATOM 1949 C C . ARG A 1 268 ? -55.072 -38.916 19.696 1.00 42.26 257 ARG A C 1
ATOM 1950 O O . ARG A 1 268 ? -53.962 -38.342 19.643 1.00 43.43 257 ARG A O 1
ATOM 1958 N N . ALA A 1 269 ? -55.347 -40.053 19.054 1.00 37.78 258 ALA A N 1
ATOM 1959 C CA . ALA A 1 269 ? -54.351 -40.806 18.260 1.00 36.29 258 ALA A CA 1
ATOM 1960 C C . ALA A 1 269 ? -53.927 -39.939 17.070 1.00 34.55 258 ALA A C 1
ATOM 1961 O O . ALA A 1 269 ? -52.731 -39.833 16.809 1.00 34.20 258 ALA A O 1
ATOM 1963 N N . SER A 1 270 ? -54.874 -39.310 16.386 1.00 32.10 259 SER A N 1
ATOM 1964 C CA . SER A 1 270 ? -54.574 -38.445 15.218 1.00 32.25 259 SER A CA 1
ATOM 1965 C C . SER A 1 270 ? -53.807 -37.190 15.658 1.00 35.01 259 SER A C 1
ATOM 1966 O O . SER A 1 270 ? -52.876 -36.786 14.929 1.00 31.43 259 SER A O 1
ATOM 1969 N N . SER A 1 271 ? -54.186 -36.558 16.776 1.00 32.26 260 SER A N 1
ATOM 1970 C CA . SER A 1 271 ? -53.474 -35.363 17.300 1.00 34.48 260 SER A CA 1
ATOM 1971 C C . SER A 1 271 ? -52.019 -35.734 17.621 1.00 33.45 260 SER A C 1
ATOM 1972 O O . SER A 1 271 ? -51.104 -34.987 17.246 1.00 30.51 260 SER A O 1
ATOM 1975 N N . ILE A 1 272 ? -51.813 -36.839 18.324 1.00 34.75 261 ILE A N 1
ATOM 1976 C CA . ILE A 1 272 ? -50.457 -37.247 18.792 1.00 31.23 261 ILE A CA 1
ATOM 1977 C C . ILE A 1 272 ? -49.651 -37.690 17.577 1.00 28.94 261 ILE A C 1
ATOM 1978 O O . ILE A 1 272 ? -48.470 -37.339 17.521 1.00 27.25 261 ILE A O 1
ATOM 1983 N N . ALA A 1 273 ? -50.259 -38.404 16.635 1.00 27.15 262 ALA A N 1
ATOM 1984 C CA . ALA A 1 273 ? -49.551 -38.825 15.404 1.00 28.09 262 ALA A CA 1
ATOM 1985 C C . ALA A 1 273 ? -49.067 -37.586 14.658 1.00 27.65 262 ALA A C 1
ATOM 1986 O O . ALA A 1 273 ? -47.917 -37.601 14.199 1.00 27.66 262 ALA A O 1
ATOM 1988 N N . VAL A 1 274 ? -49.917 -36.553 14.514 1.00 30.94 263 VAL A N 1
ATOM 1989 C CA . VAL A 1 274 ? -49.548 -35.347 13.711 1.00 33.26 263 VAL A CA 1
ATOM 1990 C C . VAL A 1 274 ? -48.310 -34.732 14.360 1.00 33.06 263 VAL A C 1
ATOM 1991 O O . VAL A 1 274 ? -47.317 -34.496 13.657 1.00 29.60 263 VAL A O 1
ATOM 1995 N N . ARG A 1 275 ? -48.376 -34.546 15.676 1.00 33.71 264 ARG A N 1
ATOM 1996 C CA . ARG A 1 275 ? -47.328 -33.875 16.472 1.00 36.59 264 ARG A CA 1
ATOM 1997 C C . ARG A 1 275 ? -46.081 -34.758 16.426 1.00 30.84 264 ARG A C 1
ATOM 1998 O O . ARG A 1 275 ? -45.019 -34.229 16.211 1.00 34.01 264 ARG A O 1
ATOM 2006 N N . ALA A 1 276 ? -46.219 -36.071 16.622 1.00 30.16 265 ALA A N 1
ATOM 2007 C CA . ALA A 1 276 ? -45.072 -37.011 16.626 1.00 29.53 265 ALA A CA 1
ATOM 2008 C C . ALA A 1 276 ? -44.397 -37.014 15.243 1.00 26.55 265 ALA A C 1
ATOM 2009 O O . ALA A 1 276 ? -43.173 -36.976 15.194 1.00 26.79 265 ALA A O 1
ATOM 2011 N N . ARG A 1 277 ? -45.148 -37.034 14.143 1.00 29.19 266 ARG A N 1
ATOM 2012 C CA . ARG A 1 277 ? -44.515 -37.045 12.782 1.00 29.69 266 ARG A CA 1
ATOM 2013 C C . ARG A 1 277 ? -43.855 -35.698 12.451 1.00 31.14 266 ARG A C 1
ATOM 2014 O O . ARG A 1 277 ? -42.771 -35.750 11.859 1.00 30.96 266 ARG A O 1
ATOM 2022 N N . TYR A 1 278 ? -44.425 -34.532 12.813 1.00 33.27 267 TYR A N 1
ATOM 2023 C CA . TYR A 1 278 ? -44.072 -33.240 12.139 1.00 32.07 267 TYR A CA 1
ATOM 2024 C C . TYR A 1 278 ? -43.375 -32.243 13.069 1.00 34.64 267 TYR A C 1
ATOM 2025 O O . TYR A 1 278 ? -42.765 -31.271 12.541 1.00 32.58 267 TYR A O 1
ATOM 2034 N N . GLU A 1 279 ? -43.435 -32.436 14.387 1.00 35.43 268 GLU A N 1
ATOM 2035 C CA . GLU A 1 279 ? -42.520 -31.716 15.306 1.00 38.12 268 GLU A CA 1
ATOM 2036 C C . GLU A 1 279 ? -41.134 -31.620 14.650 1.00 33.64 268 GLU A C 1
ATOM 2037 O O . GLU A 1 279 ? -40.623 -32.627 14.127 1.00 30.91 268 GLU A O 1
ATOM 2043 N N . TYR A 1 280 ? -40.566 -30.420 14.665 1.00 28.74 269 TYR A N 1
ATOM 2044 C CA . TYR A 1 280 ? -39.240 -30.080 14.109 1.00 30.08 269 TYR A CA 1
ATOM 2045 C C . TYR A 1 280 ? -39.116 -30.644 12.681 1.00 28.15 269 TYR A C 1
ATOM 2046 O O . TYR A 1 280 ? -38.047 -31.111 12.293 1.00 31.66 269 TYR A O 1
ATOM 2055 N N . ALA A 1 281 ? -40.185 -30.504 11.894 1.00 28.36 270 ALA A N 1
ATOM 2056 C CA . ALA A 1 281 ? -40.320 -30.966 10.491 1.00 29.62 270 ALA A CA 1
ATOM 2057 C C . ALA A 1 281 ? -39.938 -32.443 10.373 1.00 27.64 270 ALA A C 1
ATOM 2058 O O . ALA A 1 281 ? -39.295 -32.822 9.364 1.00 28.61 270 ALA A O 1
ATOM 2060 N N . GLY A 1 282 ? -40.245 -33.240 11.398 1.00 31.30 271 GLY A N 1
ATOM 2061 C CA . GLY A 1 282 ? -40.004 -34.699 11.387 1.00 32.62 271 GLY A CA 1
ATOM 2062 C C . GLY A 1 282 ? -38.586 -35.129 11.747 1.00 33.46 271 GLY A C 1
ATOM 2063 O O . GLY A 1 282 ? -38.333 -36.373 11.776 1.00 35.48 271 GLY A O 1
ATOM 2064 N N . GLN A 1 283 ? -37.698 -34.195 12.083 1.00 32.24 272 GLN A N 1
ATOM 2065 C CA . GLN A 1 283 ? -36.253 -34.494 12.296 1.00 34.03 272 GLN A CA 1
ATOM 2066 C C . GLN A 1 283 ? -36.039 -34.958 13.743 1.00 33.58 272 GLN A C 1
ATOM 2067 O O . GLN A 1 283 ? -35.236 -34.343 14.473 1.00 34.02 272 GLN A O 1
ATOM 2073 N N . ASN A 1 284 ? -36.659 -36.077 14.116 1.00 35.61 273 ASN A N 1
ATOM 2074 C CA . ASN A 1 284 ? -36.482 -36.697 15.449 1.00 33.31 273 ASN A CA 1
ATOM 2075 C C . ASN A 1 284 ? -36.179 -38.180 15.266 1.00 35.56 273 ASN A C 1
ATOM 2076 O O . ASN A 1 284 ? -36.885 -38.811 14.496 1.00 29.53 273 ASN A O 1
ATOM 2081 N N . CYS A 1 285 ? -35.159 -38.690 15.970 1.00 36.40 274 CYS A N 1
ATOM 2082 C CA . CYS A 1 285 ? -34.808 -40.136 16.012 1.00 38.03 274 CYS A CA 1
ATOM 2083 C C . CYS A 1 285 ? -36.073 -40.935 16.367 1.00 31.88 274 CYS A C 1
ATOM 2084 O O . CYS A 1 285 ? -36.235 -41.967 15.730 1.00 28.66 274 CYS A O 1
ATOM 2087 N N . ASN A 1 286 ? -36.928 -40.431 17.282 1.00 29.76 275 ASN A N 1
ATOM 2088 C CA . ASN A 1 286 ? -38.188 -41.096 17.741 1.00 32.82 275 ASN A CA 1
ATOM 2089 C C . ASN A 1 286 ? -39.468 -40.357 17.283 1.00 32.62 275 ASN A C 1
ATOM 2090 O O . ASN A 1 286 ? -40.549 -40.523 17.933 1.00 31.64 275 ASN A O 1
ATOM 2095 N N . ALA A 1 287 ? -39.420 -39.663 16.155 1.00 30.14 276 ALA A N 1
ATOM 2096 C CA . ALA A 1 287 ? -40.643 -39.167 15.467 1.00 36.83 276 ALA A CA 1
ATOM 2097 C C . ALA A 1 287 ? -41.532 -40.376 15.136 1.00 33.30 276 ALA A C 1
ATOM 2098 O O . ALA A 1 287 ? -40.962 -41.480 15.036 1.00 37.82 276 ALA A O 1
ATOM 2100 N N . GLY A 1 288 ? -42.854 -40.211 15.030 1.00 34.17 277 GLY A N 1
ATOM 2101 C CA . GLY A 1 288 ? -43.750 -41.270 14.513 1.00 34.33 277 GLY A CA 1
ATOM 2102 C C . GLY A 1 288 ? -43.608 -41.346 12.996 1.00 32.88 277 GLY A C 1
ATOM 2103 O O . GLY A 1 288 ? -44.211 -40.516 12.322 1.00 37.43 277 GLY A O 1
ATOM 2104 N N . LYS A 1 289 ? -42.745 -42.211 12.474 1.00 32.12 278 LYS A N 1
ATOM 2105 C CA . LYS A 1 289 ? -42.312 -42.148 11.041 1.00 30.36 278 LYS A CA 1
ATOM 2106 C C . LYS A 1 289 ? -43.176 -43.055 10.149 1.00 30.91 278 LYS A C 1
ATOM 2107 O O . LYS A 1 289 ? -43.189 -42.832 8.931 1.00 31.85 278 LYS A O 1
ATOM 2113 N N . ARG A 1 290 ? -43.788 -44.092 10.710 1.00 31.12 279 ARG A N 1
ATOM 2114 C CA . ARG A 1 290 ? -44.657 -45.049 9.975 1.00 33.05 279 ARG A CA 1
ATOM 2115 C C . ARG A 1 290 ? -45.946 -45.148 10.778 1.00 31.49 279 ARG A C 1
ATOM 2116 O O . ARG A 1 290 ? -45.840 -45.484 11.960 1.00 29.02 279 ARG A O 1
ATOM 2124 N N . ILE A 1 291 ? -47.106 -44.850 10.179 1.00 32.41 280 ILE A N 1
ATOM 2125 C CA . ILE A 1 291 ? -48.426 -44.906 10.879 1.00 30.25 280 ILE A CA 1
ATOM 2126 C C . ILE A 1 291 ? -49.235 -46.108 10.381 1.00 33.75 280 ILE A C 1
ATOM 2127 O O . ILE A 1 291 ? -49.442 -46.223 9.189 1.00 34.12 280 ILE A O 1
ATOM 2132 N N . ILE A 1 292 ? -49.679 -46.966 11.306 1.00 34.03 281 ILE A N 1
ATOM 2133 C CA . ILE A 1 292 ? -50.297 -48.289 11.033 1.00 32.71 281 ILE A CA 1
ATOM 2134 C C . ILE A 1 292 ? -51.653 -48.263 11.725 1.00 32.18 281 ILE A C 1
ATOM 2135 O O . ILE A 1 292 ? -51.664 -48.072 12.950 1.00 31.05 281 ILE A O 1
ATOM 2140 N N . VAL A 1 293 ? -52.729 -48.300 10.922 1.00 31.56 282 VAL A N 1
ATOM 2141 C CA . VAL A 1 293 ? -54.130 -47.999 11.328 1.00 34.10 282 VAL A CA 1
ATOM 2142 C C . VAL A 1 293 ? -54.977 -49.182 10.895 1.00 34.67 282 VAL A C 1
ATOM 2143 O O . VAL A 1 293 ? -54.797 -49.622 9.734 1.00 32.04 282 VAL A O 1
ATOM 2147 N N . ARG A 1 294 ? -55.770 -49.717 11.819 1.00 33.16 283 ARG A N 1
ATOM 2148 C CA . ARG A 1 294 ? -56.722 -50.817 11.559 1.00 34.91 283 ARG A CA 1
ATOM 2149 C C . ARG A 1 294 ? -57.754 -50.262 10.565 1.00 36.78 283 ARG A C 1
ATOM 2150 O O . ARG A 1 294 ? -58.174 -49.102 10.759 1.00 32.91 283 ARG A O 1
ATOM 2158 N N . GLU A 1 295 ? -58.093 -51.045 9.528 1.00 38.21 284 GLU A N 1
ATOM 2159 C CA . GLU A 1 295 ? -58.948 -50.632 8.371 1.00 38.60 284 GLU A CA 1
ATOM 2160 C C . GLU A 1 295 ? -60.304 -50.122 8.849 1.00 35.08 284 GLU A C 1
ATOM 2161 O O . GLU A 1 295 ? -60.864 -49.237 8.180 1.00 40.93 284 GLU A O 1
ATOM 2167 N N . GLU A 1 296 ? -60.821 -50.657 9.954 1.00 37.51 285 GLU A N 1
ATOM 2168 C CA . GLU A 1 296 ? -62.164 -50.306 10.484 1.00 34.44 285 GLU A CA 1
ATOM 2169 C C . GLU A 1 296 ? -62.236 -48.808 10.787 1.00 35.39 285 GLU A C 1
ATOM 2170 O O . GLU A 1 296 ? -63.358 -48.295 10.810 1.00 33.67 285 GLU A O 1
ATOM 2176 N N . ILE A 1 297 ? -61.106 -48.141 11.100 1.00 37.48 286 ILE A N 1
ATOM 2177 C CA . ILE A 1 297 ? -61.098 -46.694 11.479 1.00 34.46 286 ILE A CA 1
ATOM 2178 C C . ILE A 1 297 ? -60.208 -45.898 10.517 1.00 33.91 286 ILE A C 1
ATOM 2179 O O . ILE A 1 297 ? -59.961 -44.720 10.776 1.00 37.43 286 ILE A O 1
ATOM 2184 N N . TYR A 1 298 ? -59.775 -46.494 9.416 1.00 33.65 287 TYR A N 1
ATOM 2185 C CA . TYR A 1 298 ? -58.747 -45.896 8.531 1.00 34.14 287 TYR A CA 1
ATOM 2186 C C . TYR A 1 298 ? -59.230 -44.520 8.043 1.00 34.98 287 TYR A C 1
ATOM 2187 O O . TYR A 1 298 ? -58.496 -43.548 8.237 1.00 43.20 287 TYR A O 1
ATOM 2196 N N . ASP A 1 299 ? -60.442 -44.424 7.490 1.00 37.09 288 ASP A N 1
ATOM 2197 C CA . ASP A 1 299 ? -60.996 -43.203 6.836 1.00 35.20 288 ASP A CA 1
ATOM 2198 C C . ASP A 1 299 ? -61.237 -42.103 7.860 1.00 35.18 288 ASP A C 1
ATOM 2199 O O . ASP A 1 299 ? -60.917 -40.956 7.532 1.00 33.53 288 ASP A O 1
ATOM 2204 N N . LYS A 1 300 ? -61.819 -42.429 9.024 1.00 36.56 289 LYS A N 1
ATOM 2205 C CA . LYS A 1 300 ? -61.967 -41.465 10.149 1.00 41.91 289 LYS A CA 1
ATOM 2206 C C . LYS A 1 300 ? -60.569 -40.971 10.569 1.00 43.83 289 LYS A C 1
ATOM 2207 O O . LYS A 1 300 ? -60.394 -39.741 10.707 1.00 43.11 289 LYS A O 1
ATOM 2213 N N . PHE A 1 301 ? -59.599 -41.873 10.774 1.00 40.16 290 PHE A N 1
ATOM 2214 C CA . PHE A 1 301 ? -58.238 -41.468 11.225 1.00 37.02 290 PHE A CA 1
ATOM 2215 C C . PHE A 1 301 ? -57.614 -40.535 10.173 1.00 36.21 290 PHE A C 1
ATOM 2216 O O . PHE A 1 301 ? -57.145 -39.430 10.533 1.00 38.71 290 PHE A O 1
ATOM 2224 N N . VAL A 1 302 ? -57.549 -40.977 8.915 1.00 31.99 291 VAL A N 1
ATOM 2225 C CA . VAL A 1 302 ? -56.871 -40.211 7.830 1.00 34.97 291 VAL A CA 1
ATOM 2226 C C . VAL A 1 302 ? -57.542 -38.845 7.667 1.00 35.87 291 VAL A C 1
ATOM 2227 O O . VAL A 1 302 ? -56.807 -37.884 7.490 1.00 39.62 291 VAL A O 1
ATOM 2231 N N . LYS A 1 303 ? -58.870 -38.736 7.766 1.00 41.32 292 LYS A N 1
ATOM 2232 C CA . LYS A 1 303 ? -59.562 -37.419 7.666 1.00 44.51 292 LYS A CA 1
ATOM 2233 C C . LYS A 1 303 ? -59.189 -36.523 8.853 1.00 37.63 292 LYS A C 1
ATOM 2234 O O . LYS A 1 303 ? -58.895 -35.350 8.630 1.00 32.67 292 LYS A O 1
ATOM 2240 N N . ALA A 1 304 ? -59.181 -37.047 10.078 1.00 34.90 293 ALA A N 1
ATOM 2241 C CA . ALA A 1 304 ? -58.773 -36.278 11.282 1.00 36.37 293 ALA A CA 1
ATOM 2242 C C . ALA A 1 304 ? -57.305 -35.833 11.162 1.00 36.65 293 ALA A C 1
ATOM 2243 O O . ALA A 1 304 ? -56.982 -34.698 11.571 1.00 36.60 293 ALA A O 1
ATOM 2245 N N . PHE A 1 305 ? -56.449 -36.679 10.602 1.00 34.62 294 PHE A N 1
ATOM 2246 C CA . PHE A 1 305 ? -54.991 -36.427 10.479 1.00 36.34 294 PHE A CA 1
ATOM 2247 C C . PHE A 1 305 ? -54.770 -35.267 9.503 1.00 39.62 294 PHE A C 1
ATOM 2248 O O . PHE A 1 305 ? -54.072 -34.278 9.852 1.00 37.04 294 PHE A O 1
ATOM 2256 N N . LYS A 1 306 ? -55.368 -35.382 8.321 1.00 41.76 295 LYS A N 1
ATOM 2257 C CA . LYS A 1 306 ? -55.285 -34.370 7.232 1.00 43.33 295 LYS A CA 1
ATOM 2258 C C . LYS A 1 306 ? -55.733 -33.008 7.764 1.00 42.46 295 LYS A C 1
ATOM 2259 O O . LYS A 1 306 ? -55.040 -32.017 7.472 1.00 41.31 295 LYS A O 1
ATOM 2265 N N . GLU A 1 307 ? -56.862 -32.948 8.480 1.00 44.06 296 GLU A N 1
ATOM 2266 C CA . GLU A 1 307 ? -57.403 -31.670 9.024 1.00 46.33 296 GLU A CA 1
ATOM 2267 C C . GLU A 1 307 ? -56.328 -31.045 9.905 1.00 43.34 296 GLU A C 1
ATOM 2268 O O . GLU A 1 307 ? -56.134 -29.824 9.846 1.00 45.49 296 GLU A O 1
ATOM 2274 N N . LYS A 1 308 ? -55.698 -31.860 10.749 1.00 40.71 297 LYS A N 1
ATOM 2275 C CA . LYS A 1 308 ? -54.807 -31.343 11.811 1.00 37.85 297 LYS A CA 1
ATOM 2276 C C . LYS A 1 308 ? -53.501 -30.877 11.179 1.00 38.29 297 LYS A C 1
ATOM 2277 O O . LYS A 1 308 ? -52.961 -29.887 11.681 1.00 40.53 297 LYS A O 1
ATOM 2283 N N . VAL A 1 309 ? -53.062 -31.512 10.089 1.00 31.76 298 VAL A N 1
ATOM 2284 C CA . VAL A 1 309 ? -51.802 -31.138 9.378 1.00 36.20 298 VAL A CA 1
ATOM 2285 C C . VAL A 1 309 ? -51.996 -29.816 8.610 1.00 39.08 298 VAL A C 1
ATOM 2286 O O . VAL A 1 309 ? -51.067 -28.996 8.637 1.00 39.07 298 VAL A O 1
ATOM 2290 N N . LYS A 1 310 ? -53.153 -29.598 7.970 1.00 43.63 299 LYS A N 1
ATOM 2291 C CA . LYS A 1 310 ? -53.483 -28.346 7.230 1.00 39.18 299 LYS A CA 1
ATOM 2292 C C . LYS A 1 310 ? -53.593 -27.180 8.215 1.00 42.76 299 LYS A C 1
ATOM 2293 O O . LYS A 1 310 ? -53.270 -26.064 7.818 1.00 42.80 299 LYS A O 1
ATOM 2299 N N . ALA A 1 311 ? -53.999 -27.431 9.463 1.00 42.56 300 ALA A N 1
ATOM 2300 C CA . ALA A 1 311 ? -54.147 -26.390 10.509 1.00 41.28 300 ALA A CA 1
ATOM 2301 C C . ALA A 1 311 ? -52.796 -25.962 11.124 1.00 43.70 300 ALA A C 1
ATOM 2302 O O . ALA A 1 311 ? -52.809 -24.933 11.841 1.00 44.27 300 ALA A O 1
ATOM 2304 N N . LEU A 1 312 ? -51.681 -26.697 10.927 1.00 38.73 301 LEU A N 1
ATOM 2305 C CA . LEU A 1 312 ? -50.352 -26.299 11.488 1.00 36.36 301 LEU A CA 1
ATOM 2306 C C . LEU A 1 312 ? -49.859 -25.036 10.771 1.00 36.57 301 LEU A C 1
ATOM 2307 O O . LEU A 1 312 ? -50.074 -24.957 9.550 1.00 41.35 301 LEU A O 1
ATOM 2312 N N . LYS A 1 313 ? -49.142 -24.151 11.472 1.00 35.73 302 LYS A N 1
ATOM 2313 C CA . LYS A 1 313 ? -48.422 -22.983 10.895 1.00 38.90 302 LYS A CA 1
ATOM 2314 C C . LYS A 1 313 ? -46.973 -23.379 10.556 1.00 35.73 302 LYS A C 1
ATOM 2315 O O . LYS A 1 313 ? -46.168 -23.583 11.474 1.00 36.87 302 LYS A O 1
ATOM 2321 N N . VAL A 1 314 ? -46.649 -23.530 9.271 1.00 34.71 303 VAL A N 1
ATOM 2322 C CA . VAL A 1 314 ? -45.246 -23.686 8.786 1.00 36.01 303 VAL A CA 1
ATOM 2323 C C . VAL A 1 314 ? -44.686 -22.279 8.514 1.00 40.30 303 VAL A C 1
ATOM 2324 O O . VAL A 1 314 ? -45.321 -21.534 7.765 1.00 42.04 303 VAL A O 1
ATOM 2328 N N . GLY A 1 315 ? -43.548 -21.917 9.106 1.00 42.15 304 GLY A N 1
ATOM 2329 C CA . GLY A 1 315 ? -42.954 -20.574 8.952 1.00 42.25 304 GLY A CA 1
ATOM 2330 C C . GLY A 1 315 ? -41.746 -20.355 9.846 1.00 45.80 304 GLY A C 1
ATOM 2331 O O . GLY A 1 315 ? -41.136 -21.365 10.300 1.00 48.40 304 GLY A O 1
ATOM 2332 N N . ASP A 1 316 ? -41.435 -19.078 10.104 1.00 45.94 305 ASP A N 1
ATOM 2333 C CA . ASP A 1 316 ? -40.218 -18.589 10.802 1.00 44.75 305 ASP A CA 1
ATOM 2334 C C . ASP A 1 316 ? -40.207 -19.164 12.217 1.00 39.85 305 ASP A C 1
ATOM 2335 O O . ASP A 1 316 ? -41.128 -18.935 12.997 1.00 37.42 305 ASP A O 1
ATOM 2340 N N . PRO A 1 317 ? -39.159 -19.913 12.610 1.00 36.69 306 PRO A N 1
ATOM 2341 C CA . PRO A 1 317 ? -39.109 -20.499 13.951 1.00 37.56 306 PRO A CA 1
ATOM 2342 C C . PRO A 1 317 ? -38.952 -19.481 15.091 1.00 37.87 306 PRO A C 1
ATOM 2343 O O . PRO A 1 317 ? -39.248 -19.826 16.244 1.00 34.14 306 PRO A O 1
ATOM 2347 N N . LEU A 1 318 ? -38.532 -18.251 14.788 1.00 40.92 307 LEU A N 1
ATOM 2348 C CA . LEU A 1 318 ? -38.468 -17.169 15.809 1.00 43.47 307 LEU A CA 1
ATOM 2349 C C . LEU A 1 318 ? -39.885 -16.655 16.117 1.00 46.51 307 LEU A C 1
ATOM 2350 O O . LEU A 1 318 ? -40.078 -16.096 17.201 1.00 52.85 307 LEU A O 1
ATOM 2355 N N . ASP A 1 319 ? -40.866 -16.896 15.246 1.00 50.12 308 ASP A N 1
ATOM 2356 C CA . ASP A 1 319 ? -42.273 -16.456 15.448 1.00 52.24 308 ASP A CA 1
ATOM 2357 C C . ASP A 1 319 ? -42.951 -17.379 16.477 1.00 50.05 308 ASP A C 1
ATOM 2358 O O . ASP A 1 319 ? -42.839 -18.608 16.348 1.00 50.29 308 ASP A O 1
ATOM 2363 N N . GLU A 1 320 ? -43.682 -16.796 17.429 1.00 51.11 309 GLU A N 1
ATOM 2364 C CA . GLU A 1 320 ? -44.361 -17.513 18.539 1.00 52.06 309 GLU A CA 1
ATOM 2365 C C . GLU A 1 320 ? -45.453 -18.429 17.995 1.00 52.21 309 GLU A C 1
ATOM 2366 O O . GLU A 1 320 ? -45.714 -19.466 18.615 1.00 47.02 309 GLU A O 1
ATOM 2372 N N . SER A 1 321 ? -46.083 -18.030 16.894 1.00 50.99 310 SER A N 1
ATOM 2373 C CA . SER A 1 321 ? -47.235 -18.746 16.301 1.00 53.08 310 SER A CA 1
ATOM 2374 C C . SER A 1 321 ? -46.742 -19.824 15.333 1.00 48.30 310 SER A C 1
ATOM 2375 O O . SER A 1 321 ? -47.583 -20.436 14.678 1.00 48.42 310 SER A O 1
ATOM 2378 N N . THR A 1 322 ? -45.434 -20.015 15.175 1.00 47.23 311 THR A N 1
ATOM 2379 C CA . THR A 1 322 ? -44.917 -21.033 14.222 1.00 46.12 311 THR A CA 1
ATOM 2380 C C . THR A 1 322 ? -44.997 -22.403 14.893 1.00 42.53 311 THR A C 1
ATOM 2381 O O . THR A 1 322 ? -44.489 -22.539 16.028 1.00 43.29 311 THR A O 1
ATOM 2385 N N . ASP A 1 323 ? -45.623 -23.364 14.208 1.00 40.46 312 ASP A N 1
ATOM 2386 C CA . ASP A 1 323 ? -45.684 -24.792 14.624 1.00 40.33 312 ASP A CA 1
ATOM 2387 C C . ASP A 1 323 ? -44.460 -25.532 14.063 1.00 38.92 312 ASP A C 1
ATOM 2388 O O . ASP A 1 323 ? -43.781 -26.208 14.844 1.00 38.96 312 ASP A O 1
ATOM 2393 N N . ILE A 1 324 ? -44.178 -25.386 12.767 1.00 35.13 313 ILE A N 1
ATOM 2394 C CA . ILE A 1 324 ? -43.172 -26.191 12.028 1.00 36.63 313 ILE A CA 1
ATOM 2395 C C . ILE A 1 324 ? -42.221 -25.228 11.302 1.00 38.13 313 ILE A C 1
ATOM 2396 O O . ILE A 1 324 ? -42.688 -24.244 10.713 1.00 35.86 313 ILE A O 1
ATOM 2401 N N . GLY A 1 325 ? -40.922 -25.516 11.353 1.00 35.89 314 GLY A N 1
ATOM 2402 C CA . GLY A 1 325 ? -39.887 -24.763 10.635 1.00 34.11 314 GLY A CA 1
ATOM 2403 C C . GLY A 1 325 ? -39.416 -25.520 9.407 1.00 29.54 314 GLY A C 1
ATOM 2404 O O . GLY A 1 325 ? -40.099 -26.387 8.895 1.00 30.07 314 GLY A O 1
ATOM 2405 N N . PRO A 1 326 ? -38.250 -25.153 8.853 1.00 34.06 315 PRO A N 1
ATOM 2406 C CA . PRO A 1 326 ? -37.666 -25.890 7.735 1.00 35.24 315 PRO A CA 1
ATOM 2407 C C . PRO A 1 326 ? -36.950 -27.176 8.182 1.00 33.46 315 PRO A C 1
ATOM 2408 O O . PRO A 1 326 ? -36.730 -27.347 9.347 1.00 34.15 315 PRO A O 1
ATOM 2412 N N . VAL A 1 327 ? -36.594 -28.023 7.221 1.00 33.11 316 VAL A N 1
ATOM 2413 C CA . VAL A 1 327 ? -35.531 -29.041 7.378 1.00 32.85 316 VAL A CA 1
ATOM 2414 C C . VAL A 1 327 ? -34.189 -28.305 7.345 1.00 35.81 316 VAL A C 1
ATOM 2415 O O . VAL A 1 327 ? -34.172 -27.116 7.042 1.00 34.56 316 VAL A O 1
ATOM 2419 N N . ILE A 1 328 ? -33.105 -29.013 7.644 1.00 34.69 317 ILE A N 1
ATOM 2420 C CA . ILE A 1 328 ? -31.806 -28.407 8.032 1.00 33.30 317 ILE A CA 1
ATOM 2421 C C . ILE A 1 328 ? -31.074 -27.904 6.783 1.00 33.39 317 ILE A C 1
ATOM 2422 O O . ILE A 1 328 ? -30.482 -26.835 6.862 1.00 40.59 317 ILE A O 1
ATOM 2427 N N . ASN A 1 329 ? -31.112 -28.594 5.651 1.00 33.55 318 ASN A N 1
ATOM 2428 C CA . ASN A 1 329 ? -30.276 -28.158 4.502 1.00 34.94 318 ASN A CA 1
ATOM 2429 C C . ASN A 1 329 ? -30.777 -28.749 3.185 1.00 38.31 318 ASN A C 1
ATOM 2430 O O . ASN A 1 329 ? -31.757 -29.540 3.202 1.00 42.75 318 ASN A O 1
ATOM 2435 N N . GLN A 1 330 ? -30.133 -28.340 2.088 1.00 40.68 319 GLN A N 1
ATOM 2436 C CA . GLN A 1 330 ? -30.467 -28.733 0.694 1.00 43.75 319 GLN A CA 1
ATOM 2437 C C . GLN A 1 330 ? -30.337 -30.250 0.544 1.00 39.61 319 GLN A C 1
ATOM 2438 O O . GLN A 1 330 ? -31.219 -30.861 -0.104 1.00 42.03 319 GLN A O 1
ATOM 2444 N N . GLU A 1 331 ? -29.287 -30.832 1.114 1.00 41.85 320 GLU A N 1
ATOM 2445 C CA . GLU A 1 331 ? -29.034 -32.301 1.104 1.00 48.01 320 GLU A CA 1
ATOM 2446 C C . GLU A 1 331 ? -30.277 -33.044 1.614 1.00 45.37 320 GLU A C 1
ATOM 2447 O O . GLU A 1 331 ? -30.641 -34.073 1.025 1.00 38.50 320 GLU A O 1
ATOM 2453 N N . SER A 1 332 ? -30.897 -32.545 2.683 1.00 39.20 321 SER A N 1
ATOM 2454 C CA . SER A 1 332 ? -32.103 -33.178 3.264 1.00 37.60 321 SER A CA 1
ATOM 2455 C C . SER A 1 332 ? -33.292 -33.010 2.299 1.00 40.09 321 SER A C 1
ATOM 2456 O O . SER A 1 332 ? -33.963 -34.016 2.019 1.00 41.94 321 SER A O 1
ATOM 2459 N N . VAL A 1 333 ? -33.531 -31.797 1.793 1.00 39.52 322 VAL A N 1
ATOM 2460 C CA . VAL A 1 333 ? -34.595 -31.506 0.782 1.00 42.92 322 VAL A CA 1
ATOM 2461 C C . VAL A 1 333 ? -34.453 -32.535 -0.349 1.00 43.78 322 VAL A C 1
ATOM 2462 O O . VAL A 1 333 ? -35.479 -33.157 -0.723 1.00 41.64 322 VAL A O 1
ATOM 2466 N N . GLU A 1 334 ? -33.232 -32.734 -0.853 1.00 43.20 323 GLU A N 1
ATOM 2467 C CA . GLU A 1 334 ? -32.975 -33.652 -1.996 1.00 49.59 323 GLU A CA 1
ATOM 2468 C C . GLU A 1 334 ? -33.357 -35.077 -1.591 1.00 47.65 323 GLU A C 1
ATOM 2469 O O . GLU A 1 334 ? -34.052 -35.730 -2.372 1.00 42.83 323 GLU A O 1
ATOM 2475 N N . LYS A 1 335 ? -32.946 -35.525 -0.404 1.00 45.49 324 LYS A N 1
ATOM 2476 C CA . LYS A 1 335 ? -33.200 -36.920 0.052 1.00 49.99 324 LYS A CA 1
ATOM 2477 C C . LYS A 1 335 ? -34.719 -37.138 0.143 1.00 46.58 324 LYS A C 1
ATOM 2478 O O . LYS A 1 335 ? -35.200 -38.182 -0.345 1.00 45.08 324 LYS A O 1
ATOM 2484 N N . LEU A 1 336 ? -35.446 -36.139 0.650 1.00 39.44 325 LEU A N 1
ATOM 2485 C CA . LEU A 1 336 ? -36.913 -36.198 0.862 1.00 36.99 325 LEU A CA 1
ATOM 2486 C C . LEU A 1 336 ? -37.675 -36.226 -0.476 1.00 38.86 325 LEU A C 1
ATOM 2487 O O . LEU A 1 336 ? -38.718 -36.932 -0.549 1.00 38.56 325 LEU A O 1
ATOM 2492 N N . ASN A 1 337 ? -37.206 -35.488 -1.493 1.00 43.93 326 ASN A N 1
ATOM 2493 C CA . ASN A 1 337 ? -37.746 -35.544 -2.880 1.00 44.61 326 ASN A CA 1
ATOM 2494 C C . ASN A 1 337 ? -37.496 -36.940 -3.454 1.00 42.40 326 ASN A C 1
ATOM 2495 O O . ASN A 1 337 ? -38.460 -37.498 -3.978 1.00 48.46 326 ASN A O 1
ATOM 2500 N N . LYS A 1 338 ? -36.286 -37.501 -3.327 1.00 44.75 327 LYS A N 1
ATOM 2501 C CA . LYS A 1 338 ? -36.007 -38.898 -3.775 1.00 47.17 327 LYS A CA 1
ATOM 2502 C C . LYS A 1 338 ? -37.099 -39.817 -3.215 1.00 48.16 327 LYS A C 1
ATOM 2503 O O . LYS A 1 338 ? -37.617 -40.662 -3.983 1.00 47.93 327 LYS A O 1
ATOM 2509 N N . ALA A 1 339 ? -37.433 -39.630 -1.933 1.00 41.58 328 ALA A N 1
ATOM 2510 C CA . ALA A 1 339 ? -38.383 -40.448 -1.156 1.00 39.49 328 ALA A CA 1
ATOM 2511 C C . ALA A 1 339 ? -39.787 -40.310 -1.737 1.00 39.77 328 ALA A C 1
ATOM 2512 O O . ALA A 1 339 ? -40.428 -41.361 -1.936 1.00 40.49 328 ALA A O 1
ATOM 2514 N N . LEU A 1 340 ? -40.235 -39.075 -2.004 1.00 39.51 329 LEU A N 1
ATOM 2515 C CA . LEU A 1 340 ? -41.573 -38.791 -2.582 1.00 40.96 329 LEU A CA 1
ATOM 2516 C C . LEU A 1 340 ? -41.633 -39.318 -4.017 1.00 45.27 329 LEU A C 1
ATOM 2517 O O . LEU A 1 340 ? -42.661 -39.920 -4.361 1.00 46.23 329 LEU A O 1
ATOM 2522 N N . GLU A 1 341 ? -40.573 -39.127 -4.807 1.00 45.07 330 GLU A N 1
ATOM 2523 C CA . GLU A 1 341 ? -40.492 -39.658 -6.195 1.00 48.33 330 GLU A CA 1
ATOM 2524 C C . GLU A 1 341 ? -40.577 -41.181 -6.136 1.00 44.60 330 GLU A C 1
ATOM 2525 O O . GLU A 1 341 ? -41.468 -41.736 -6.778 1.00 51.31 330 GLU A O 1
ATOM 2531 N N . ASP A 1 342 ? -39.707 -41.825 -5.360 1.00 43.87 331 ASP A N 1
ATOM 2532 C CA . ASP A 1 342 ? -39.711 -43.299 -5.187 1.00 42.25 331 ASP A CA 1
ATOM 2533 C C . ASP A 1 342 ? -41.144 -43.786 -4.941 1.00 42.33 331 ASP A C 1
ATOM 2534 O O . ASP A 1 342 ? -41.519 -44.809 -5.528 1.00 49.11 331 ASP A O 1
ATOM 2539 N N . ALA A 1 343 ? -41.918 -43.081 -4.117 1.00 42.48 332 ALA A N 1
ATOM 2540 C CA . ALA A 1 343 ? -43.220 -43.553 -3.598 1.00 46.98 332 ALA A CA 1
ATOM 2541 C C . ALA A 1 343 ? -44.290 -43.398 -4.688 1.00 51.18 332 ALA A C 1
ATOM 2542 O O . ALA A 1 343 ? -45.095 -44.330 -4.854 1.00 47.98 332 ALA A O 1
ATOM 2544 N N . GLN A 1 344 ? -44.290 -42.269 -5.404 1.00 53.45 333 GLN A N 1
ATOM 2545 C CA . GLN A 1 344 ? -45.167 -42.039 -6.584 1.00 51.19 333 GLN A CA 1
ATOM 2546 C C . GLN A 1 344 ? -44.877 -43.092 -7.654 1.00 44.94 333 GLN A C 1
ATOM 2547 O O . GLN A 1 344 ? -45.828 -43.571 -8.267 1.00 47.15 333 GLN A O 1
ATOM 2553 N N . SER A 1 345 ? -43.612 -43.466 -7.824 1.00 46.71 334 SER A N 1
ATOM 2554 C CA . SER A 1 345 ? -43.165 -44.364 -8.911 1.00 50.33 334 SER A CA 1
ATOM 2555 C C . SER A 1 345 ? -43.562 -45.814 -8.603 1.00 53.18 334 SER A C 1
ATOM 2556 O O . SER A 1 345 ? -43.452 -46.631 -9.514 1.00 54.47 334 SER A O 1
ATOM 2559 N N . LYS A 1 346 ? -44.036 -46.113 -7.385 1.00 54.68 335 LYS A N 1
ATOM 2560 C CA . LYS A 1 346 ? -44.362 -47.492 -6.923 1.00 51.35 335 LYS A CA 1
ATOM 2561 C C . LYS A 1 346 ? -45.827 -47.593 -6.484 1.00 48.87 335 LYS A C 1
ATOM 2562 O O . LYS A 1 346 ? -46.150 -48.551 -5.755 1.00 48.15 335 LYS A O 1
ATOM 2568 N N . GLY A 1 347 ? -46.683 -46.656 -6.897 1.00 49.52 336 GLY A N 1
ATOM 2569 C CA . GLY A 1 347 ? -48.143 -46.734 -6.668 1.00 47.74 336 GLY A CA 1
ATOM 2570 C C . GLY A 1 347 ? -48.591 -45.919 -5.465 1.00 52.26 336 GLY A C 1
ATOM 2571 O O . GLY A 1 347 ? -49.778 -45.984 -5.105 1.00 49.46 336 GLY A O 1
ATOM 2572 N N . GLY A 1 348 ? -47.688 -45.167 -4.834 1.00 51.10 337 GLY A N 1
ATOM 2573 C CA . GLY A 1 348 ? -48.051 -44.345 -3.663 1.00 48.09 337 GLY A CA 1
ATOM 2574 C C . GLY A 1 348 ? -48.849 -43.118 -4.065 1.00 45.76 337 GLY A C 1
ATOM 2575 O O . GLY A 1 348 ? -48.529 -42.542 -5.107 1.00 46.52 337 GLY A O 1
ATOM 2576 N N . ASN A 1 349 ? -49.834 -42.736 -3.243 1.00 44.26 338 ASN A N 1
ATOM 2577 C CA . ASN A 1 349 ? -50.640 -41.492 -3.346 1.00 46.40 338 ASN A CA 1
ATOM 2578 C C . ASN A 1 349 ? -50.019 -40.409 -2.437 1.00 48.52 338 ASN A C 1
ATOM 2579 O O . ASN A 1 349 ? -50.450 -40.275 -1.251 1.00 47.19 338 ASN A O 1
ATOM 2584 N N . VAL A 1 350 ? -49.092 -39.616 -2.987 1.00 45.60 339 VAL A N 1
ATOM 2585 C CA . VAL A 1 350 ? -48.465 -38.443 -2.305 1.00 41.11 339 VAL A CA 1
ATOM 2586 C C . VAL A 1 350 ? -49.465 -37.289 -2.292 1.00 44.22 339 VAL A C 1
ATOM 2587 O O . VAL A 1 350 ? -49.911 -36.902 -3.382 1.00 47.74 339 VAL A O 1
ATOM 2591 N N . GLU A 1 351 ? -49.791 -36.740 -1.120 1.00 40.85 340 GLU A N 1
ATOM 2592 C CA . GLU A 1 351 ? -50.565 -35.479 -1.025 1.00 43.44 340 GLU A CA 1
ATOM 2593 C C . GLU A 1 351 ? -49.783 -34.450 -0.191 1.00 44.83 340 GLU A C 1
ATOM 2594 O O . GLU A 1 351 ? -49.486 -34.721 0.981 1.00 41.36 340 GLU A O 1
ATOM 2600 N N . VAL A 1 352 ? -49.491 -33.291 -0.782 1.00 42.61 341 VAL A N 1
ATOM 2601 C CA . VAL A 1 352 ? -48.983 -32.090 -0.062 1.00 40.71 341 VAL A CA 1
ATOM 2602 C C . VAL A 1 352 ? -50.161 -31.487 0.716 1.00 39.88 341 VAL A C 1
ATOM 2603 O O . VAL A 1 352 ? -51.188 -31.154 0.089 1.00 42.49 341 VAL A O 1
ATOM 2607 N N . LEU A 1 353 ? -50.013 -31.337 2.030 1.00 36.33 342 LEU A N 1
ATOM 2608 C CA . LEU A 1 353 ? -51.070 -30.904 2.978 1.00 38.98 342 LEU A CA 1
ATOM 2609 C C . LEU A 1 353 ? -50.775 -29.479 3.469 1.00 40.35 342 LEU A C 1
ATOM 2610 O O . LEU A 1 353 ? -51.700 -28.805 3.917 1.00 39.62 342 LEU A O 1
ATOM 2615 N N . ASN A 1 354 ? -49.513 -29.056 3.490 1.00 39.56 343 ASN A N 1
ATOM 2616 C CA . ASN A 1 354 ? -49.143 -27.764 4.123 1.00 41.07 343 ASN A CA 1
ATOM 2617 C C . ASN A 1 354 ? -47.792 -27.323 3.571 1.00 41.68 343 ASN A C 1
ATOM 2618 O O . ASN A 1 354 ? -46.883 -28.141 3.514 1.00 47.16 343 ASN A O 1
ATOM 2623 N N . LYS A 1 355 ? -47.721 -26.090 3.094 1.00 47.55 344 LYS A N 1
ATOM 2624 C CA . LYS A 1 355 ? -46.532 -25.517 2.417 1.00 53.03 344 LYS A CA 1
ATOM 2625 C C . LYS A 1 355 ? -46.102 -24.302 3.240 1.00 55.61 344 LYS A C 1
ATOM 2626 O O . LYS A 1 355 ? -46.993 -23.552 3.678 1.00 59.99 344 LYS A O 1
ATOM 2632 N N . GLY A 1 356 ? -44.801 -24.154 3.491 1.00 56.25 345 GLY A N 1
ATOM 2633 C CA . GLY A 1 356 ? -44.213 -22.983 4.170 1.00 58.33 345 GLY A CA 1
ATOM 2634 C C . GLY A 1 356 ? -43.550 -22.037 3.170 1.00 53.60 345 GLY A C 1
ATOM 2635 O O . GLY A 1 356 ? -43.557 -22.283 1.964 1.00 51.91 345 GLY A O 1
ATOM 2636 N N . PRO A 1 357 ? -42.933 -20.938 3.649 1.00 47.79 346 PRO A N 1
ATOM 2637 C CA . PRO A 1 357 ? -42.369 -19.918 2.762 1.00 46.07 346 PRO A CA 1
ATOM 2638 C C . PRO A 1 357 ? -41.319 -20.488 1.788 1.00 46.23 346 PRO A C 1
ATOM 2639 O O . PRO A 1 357 ? -40.880 -21.619 1.953 1.00 41.04 346 PRO A O 1
ATOM 2643 N N . GLU A 1 358 ? -40.930 -19.703 0.784 1.00 45.39 347 GLU A N 1
ATOM 2644 C CA . GLU A 1 358 ? -39.987 -20.147 -0.272 1.00 50.86 347 GLU A CA 1
ATOM 2645 C C . GLU A 1 358 ? -38.611 -19.553 0.019 1.00 51.67 347 GLU A C 1
ATOM 2646 O O . GLU A 1 358 ? -37.846 -19.365 -0.934 1.00 65.18 347 GLU A O 1
ATOM 2652 N N . THR A 1 359 ? -38.293 -19.312 1.292 1.00 52.99 348 THR A N 1
ATOM 2653 C CA . THR A 1 359 ? -37.108 -18.530 1.729 1.00 58.88 348 THR A CA 1
ATOM 2654 C C . THR A 1 359 ? -35.866 -19.404 1.921 1.00 63.28 348 THR A C 1
ATOM 2655 O O . THR A 1 359 ? -34.763 -18.815 1.906 1.00 68.25 348 THR A O 1
ATOM 2659 N N . GLY A 1 360 ? -36.009 -20.720 2.131 1.00 57.41 349 GLY A N 1
ATOM 2660 C CA . GLY A 1 360 ? -34.907 -21.525 2.698 1.00 50.02 349 GLY A CA 1
ATOM 2661 C C . GLY A 1 360 ? -35.007 -23.006 2.389 1.00 46.62 349 GLY A C 1
ATOM 2662 O O . GLY A 1 360 ? -34.896 -23.350 1.211 1.00 40.54 349 GLY A O 1
ATOM 2663 N N . TYR A 1 361 ? -35.143 -23.859 3.419 1.00 45.08 350 TYR A N 1
ATOM 2664 C CA . TYR A 1 361 ? -35.298 -25.331 3.260 1.00 39.55 350 TYR A CA 1
ATOM 2665 C C . TYR A 1 361 ? -36.621 -25.779 3.888 1.00 38.86 350 TYR A C 1
ATOM 2666 O O . TYR A 1 361 ? -36.678 -26.802 4.581 1.00 37.54 350 TYR A O 1
ATOM 2675 N N . PHE A 1 362 ? -37.680 -25.007 3.657 1.00 38.56 351 PHE A N 1
ATOM 2676 C CA . PHE A 1 362 ? -39.064 -25.381 4.023 1.00 36.65 351 PHE A CA 1
ATOM 2677 C C . PHE A 1 362 ? -39.439 -26.534 3.108 1.00 42.24 351 PHE A C 1
ATOM 2678 O O . PHE A 1 362 ? -39.190 -26.443 1.894 1.00 44.03 351 PHE A O 1
ATOM 2686 N N . PHE A 1 363 ? -39.852 -27.644 3.705 1.00 38.32 352 PHE A N 1
ATOM 2687 C CA . PHE A 1 363 ? -40.271 -28.845 2.963 1.00 37.23 352 PHE A CA 1
ATOM 2688 C C . PHE A 1 363 ? -41.762 -28.989 3.208 1.00 38.38 352 PHE A C 1
ATOM 2689 O O . PHE A 1 363 ? -42.199 -28.891 4.355 1.00 43.85 352 PHE A O 1
ATOM 2697 N N . PRO A 1 364 ? -42.575 -29.228 2.159 1.00 36.37 353 PRO A N 1
ATOM 2698 C CA . PRO A 1 364 ? -44.020 -29.371 2.322 1.00 37.88 353 PRO A CA 1
ATOM 2699 C C . PRO A 1 364 ? -44.389 -30.528 3.263 1.00 35.76 353 PRO A C 1
ATOM 2700 O O . PRO A 1 364 ? -43.878 -31.601 3.079 1.00 36.63 353 PRO A O 1
ATOM 2704 N N . LEU A 1 365 ? -45.250 -30.278 4.245 1.00 37.59 354 LEU A N 1
ATOM 2705 C CA . LEU A 1 365 ? -45.829 -31.355 5.082 1.00 38.62 354 LEU A CA 1
ATOM 2706 C C . LEU A 1 365 ? -46.647 -32.247 4.148 1.00 43.46 354 LEU A C 1
ATOM 2707 O O . LEU A 1 365 ? -47.546 -31.736 3.464 1.00 45.87 354 LEU A O 1
ATOM 2712 N N . SER A 1 366 ? -46.323 -33.534 4.108 1.00 40.87 355 SER A N 1
ATOM 2713 C CA . SER A 1 366 ? -46.732 -34.451 3.031 1.00 38.49 355 SER A CA 1
ATOM 2714 C C . SER A 1 366 ? -47.313 -35.739 3.637 1.00 43.00 355 SER A C 1
ATOM 2715 O O . SER A 1 366 ? -46.899 -36.123 4.738 1.00 41.34 355 SER A O 1
ATOM 2718 N N . LEU A 1 367 ? -48.279 -36.356 2.944 1.00 40.07 356 LEU A N 1
ATOM 2719 C CA . LEU A 1 367 ? -48.940 -37.622 3.326 1.00 37.72 356 LEU A CA 1
ATOM 2720 C C . LEU A 1 367 ? -48.776 -38.612 2.168 1.00 41.96 356 LEU A C 1
ATOM 2721 O O . LEU A 1 367 ? -48.998 -38.203 1.015 1.00 45.78 356 LEU A O 1
ATOM 2726 N N . VAL A 1 368 ? -48.375 -39.851 2.455 1.00 37.99 357 VAL A N 1
ATOM 2727 C CA . VAL A 1 368 ? -48.372 -40.977 1.479 1.00 34.80 357 VAL A CA 1
ATOM 2728 C C . VAL A 1 368 ? -49.355 -42.043 1.954 1.00 40.59 357 VAL A C 1
ATOM 2729 O O . VAL A 1 368 ? -49.176 -42.557 3.075 1.00 36.42 357 VAL A O 1
ATOM 2733 N N . THR A 1 369 ? -50.364 -42.329 1.125 1.00 40.59 358 THR A N 1
ATOM 2734 C CA . THR A 1 369 ? -51.375 -43.403 1.303 1.00 40.71 358 THR A CA 1
ATOM 2735 C C . THR A 1 369 ? -51.020 -44.483 0.287 1.00 42.05 358 THR A C 1
ATOM 2736 O O . THR A 1 369 ? -50.293 -44.141 -0.670 1.00 38.32 358 THR A O 1
ATOM 2740 N N . ASN A 1 370 ? -51.458 -45.724 0.537 1.00 44.43 359 ASN A N 1
ATOM 2741 C CA . ASN A 1 370 ? -51.120 -46.942 -0.252 1.00 45.32 359 ASN A CA 1
ATOM 2742 C C . ASN A 1 370 ? -49.611 -47.058 -0.380 1.00 44.54 359 ASN A C 1
ATOM 2743 O O . ASN A 1 370 ? -49.108 -47.255 -1.483 1.00 48.10 359 ASN A O 1
ATOM 2748 N N . PRO A 1 371 ? -48.830 -46.916 0.721 1.00 44.69 360 PRO A N 1
ATOM 2749 C CA . PRO A 1 371 ? -47.402 -47.186 0.656 1.00 40.77 360 PRO A CA 1
ATOM 2750 C C . PRO A 1 371 ? -47.219 -48.702 0.539 1.00 39.89 360 PRO A C 1
ATOM 2751 O O . PRO A 1 371 ? -48.122 -49.429 0.824 1.00 36.79 360 PRO A O 1
ATOM 2755 N N . SER A 1 372 ? -46.036 -49.139 0.146 1.00 41.06 361 SER A N 1
ATOM 2756 C CA . SER A 1 372 ? -45.685 -50.572 0.114 1.00 46.84 361 SER A CA 1
ATOM 2757 C C . SER A 1 372 ? -44.289 -50.734 0.717 1.00 42.47 361 SER A C 1
ATOM 2758 O O . SER A 1 372 ? -43.514 -49.728 0.716 1.00 36.40 361 SER A O 1
ATOM 2761 N N . LEU A 1 373 ? -43.989 -51.950 1.194 1.00 41.55 362 LEU A N 1
ATOM 2762 C CA . LEU A 1 373 ? -42.764 -52.277 1.961 1.00 43.69 362 LEU A CA 1
ATOM 2763 C C . LEU A 1 373 ? -41.507 -52.136 1.102 1.00 42.62 362 LEU A C 1
ATOM 2764 O O . LEU A 1 373 ? -40.403 -52.224 1.698 1.00 47.94 362 LEU A O 1
ATOM 2769 N N . ASP A 1 374 ? -41.616 -51.946 -0.214 1.00 42.33 363 ASP A N 1
ATOM 2770 C CA . ASP A 1 374 ? -40.403 -51.762 -1.064 1.00 50.02 363 ASP A CA 1
ATOM 2771 C C . ASP A 1 374 ? -40.143 -50.264 -1.297 1.00 44.82 363 ASP A C 1
ATOM 2772 O O . ASP A 1 374 ? -39.232 -49.941 -2.081 1.00 44.00 363 ASP A O 1
ATOM 2777 N N . MET A 1 375 ? -40.869 -49.378 -0.611 1.00 41.02 364 MET A N 1
ATOM 2778 C CA . MET A 1 375 ? -40.683 -47.906 -0.745 1.00 41.01 364 MET A CA 1
ATOM 2779 C C . MET A 1 375 ? -39.662 -47.408 0.276 1.00 36.62 364 MET A C 1
ATOM 2780 O O . MET A 1 375 ? -39.726 -47.843 1.428 1.00 38.46 364 MET A O 1
ATOM 2785 N N . LEU A 1 376 ? -38.874 -46.411 -0.108 1.00 38.42 365 LEU A N 1
ATOM 2786 C CA . LEU A 1 376 ? -37.975 -45.671 0.810 1.00 38.99 365 LEU A CA 1
ATOM 2787 C C . LEU A 1 376 ? -38.751 -45.207 2.055 1.00 34.96 365 LEU A C 1
ATOM 2788 O O . LEU A 1 376 ? -38.139 -45.259 3.090 1.00 35.83 365 LEU A O 1
ATOM 2793 N N . VAL A 1 377 ? -40.036 -44.812 1.963 1.00 35.73 366 VAL A N 1
ATOM 2794 C CA . VAL A 1 377 ? -40.828 -44.259 3.120 1.00 38.31 366 VAL A CA 1
ATOM 2795 C C . VAL A 1 377 ? -41.129 -45.354 4.165 1.00 38.10 366 VAL A C 1
ATOM 2796 O O . VAL A 1 377 ? -41.472 -45.008 5.327 1.00 33.76 366 VAL A O 1
ATOM 2800 N N . LEU A 1 378 ? -41.076 -46.633 3.803 1.00 34.79 367 LEU A N 1
ATOM 2801 C CA . LEU A 1 378 ? -41.348 -47.691 4.803 1.00 35.72 367 LEU A CA 1
ATOM 2802 C C . LEU A 1 378 ? -40.070 -48.461 5.156 1.00 38.70 367 LEU A C 1
ATOM 2803 O O . LEU A 1 378 ? -40.131 -49.200 6.150 1.00 38.48 367 LEU A O 1
ATOM 2808 N N . LYS A 1 379 ? -38.968 -48.328 4.405 1.00 39.10 368 LYS A N 1
ATOM 2809 C CA . LYS A 1 379 ? -37.795 -49.210 4.651 1.00 42.90 368 LYS A CA 1
ATOM 2810 C C . LYS A 1 379 ? -36.584 -48.428 5.164 1.00 39.39 368 LYS A C 1
ATOM 2811 O O . LYS A 1 379 ? -35.721 -49.090 5.779 1.00 44.07 368 LYS A O 1
ATOM 2817 N N . THR A 1 380 ? -36.538 -47.096 4.997 1.00 39.97 369 THR A N 1
ATOM 2818 C CA . THR A 1 380 ? -35.445 -46.215 5.501 1.00 36.95 369 THR A CA 1
ATOM 2819 C C . THR A 1 380 ? -36.008 -45.167 6.473 1.00 34.44 369 THR A C 1
ATOM 2820 O O . THR A 1 380 ? -37.213 -44.904 6.445 1.00 36.03 369 THR A O 1
ATOM 2824 N N . GLU A 1 381 ? -35.128 -44.527 7.238 1.00 33.60 370 GLU A N 1
ATOM 2825 C CA . GLU A 1 381 ? -35.446 -43.413 8.170 1.00 35.96 370 GLU A CA 1
ATOM 2826 C C . GLU A 1 381 ? -35.757 -42.169 7.338 1.00 36.00 370 GLU A C 1
ATOM 2827 O O . GLU A 1 381 ? -34.818 -41.652 6.703 1.00 38.25 370 GLU A O 1
ATOM 2833 N N . ILE A 1 382 ? -37.003 -41.695 7.352 1.00 37.03 371 ILE A N 1
ATOM 2834 C CA . ILE A 1 382 ? -37.386 -40.406 6.689 1.00 35.37 371 ILE A CA 1
ATOM 2835 C C . ILE A 1 382 ? -37.314 -39.287 7.738 1.00 34.32 371 ILE A C 1
ATOM 2836 O O . ILE A 1 382 ? -38.246 -39.134 8.530 1.00 40.63 371 ILE A O 1
ATOM 2841 N N . PHE A 1 383 ? -36.226 -38.531 7.700 1.00 37.33 372 PHE A N 1
ATOM 2842 C CA . PHE A 1 383 ? -35.898 -37.401 8.600 1.00 32.71 372 PHE A CA 1
ATOM 2843 C C . PHE A 1 383 ? -36.449 -36.114 7.963 1.00 32.65 372 PHE A C 1
ATOM 2844 O O . PHE A 1 383 ? -35.686 -35.231 7.590 1.00 32.12 372 PHE A O 1
ATOM 2852 N N . GLY A 1 384 ? -37.770 -36.057 7.787 1.00 30.48 373 GLY A N 1
ATOM 2853 C CA . GLY A 1 384 ? -38.488 -34.980 7.091 1.00 28.85 373 GLY A CA 1
ATOM 2854 C C . GLY A 1 384 ? -39.992 -35.180 7.209 1.00 30.70 373 GLY A C 1
ATOM 2855 O O . GLY A 1 384 ? -40.427 -36.213 7.713 1.00 28.90 373 GLY A O 1
ATOM 2856 N N . PRO A 1 385 ? -40.809 -34.181 6.783 1.00 35.06 374 PRO A N 1
ATOM 2857 C CA . PRO A 1 385 ? -42.233 -34.121 7.109 1.00 35.17 374 PRO A CA 1
ATOM 2858 C C . PRO A 1 385 ? -43.077 -34.894 6.088 1.00 37.98 374 PRO A C 1
ATOM 2859 O O . PRO A 1 385 ? -43.945 -34.307 5.431 1.00 36.42 374 PRO A O 1
ATOM 2863 N N . ILE A 1 386 ? -42.787 -36.195 5.976 1.00 35.95 375 ILE A N 1
ATOM 2864 C CA . ILE A 1 386 ? -43.515 -37.155 5.101 1.00 35.73 375 ILE A CA 1
ATOM 2865 C C . ILE A 1 386 ? -44.115 -38.241 5.990 1.00 34.01 375 ILE A C 1
ATOM 2866 O O . ILE A 1 386 ? -43.343 -39.009 6.602 1.00 35.88 375 ILE A O 1
ATOM 2871 N N . ALA A 1 387 ? -45.445 -38.294 6.061 1.00 34.56 376 ALA A N 1
ATOM 2872 C CA . ALA A 1 387 ? -46.206 -39.297 6.849 1.00 34.30 376 ALA A CA 1
ATOM 2873 C C . ALA A 1 387 ? -46.742 -40.390 5.930 1.00 33.29 376 ALA A C 1
ATOM 2874 O O . ALA A 1 387 ? -47.694 -40.193 5.186 1.00 35.74 376 ALA A O 1
ATOM 2876 N N . PRO A 1 388 ? -46.152 -41.591 5.950 1.00 31.66 377 PRO A N 1
ATOM 2877 C CA . PRO A 1 388 ? -46.805 -42.756 5.367 1.00 33.16 377 PRO A CA 1
ATOM 2878 C C . PRO A 1 388 ? -47.802 -43.393 6.337 1.00 33.93 377 PRO A C 1
ATOM 2879 O O . PRO A 1 388 ? -47.418 -43.657 7.429 1.00 35.58 377 PRO A O 1
ATOM 2883 N N . ILE A 1 389 ? -49.020 -43.652 5.871 1.00 33.90 378 ILE A N 1
ATOM 2884 C CA . ILE A 1 389 ? -50.111 -44.313 6.630 1.00 37.32 378 ILE A CA 1
ATOM 2885 C C . ILE A 1 389 ? -50.474 -45.604 5.890 1.00 36.68 378 ILE A C 1
ATOM 2886 O O . ILE A 1 389 ? -50.758 -45.526 4.691 1.00 39.50 378 ILE A O 1
ATOM 2891 N N . VAL A 1 390 ? -50.455 -46.726 6.611 1.00 34.75 379 VAL A N 1
ATOM 2892 C CA . VAL A 1 390 ? -50.713 -48.110 6.138 1.00 36.69 379 VAL A CA 1
ATOM 2893 C C . VAL A 1 390 ? -51.966 -48.593 6.863 1.00 37.29 379 VAL A C 1
ATOM 2894 O O . VAL A 1 390 ? -52.021 -48.468 8.082 1.00 33.21 379 VAL A O 1
ATOM 2898 N N . SER A 1 391 ? -52.888 -49.175 6.104 1.00 40.24 380 SER A N 1
ATOM 2899 C CA . SER A 1 391 ? -54.096 -49.886 6.570 1.00 36.46 380 SER A CA 1
ATOM 2900 C C . SER A 1 391 ? -53.729 -51.348 6.826 1.00 35.41 380 SER A C 1
ATOM 2901 O O . SER A 1 391 ? -53.049 -51.957 5.972 1.00 34.45 380 SER A O 1
ATOM 2904 N N . VAL A 1 392 ? -54.150 -51.903 7.960 1.00 33.67 381 VAL A N 1
ATOM 2905 C CA . VAL A 1 392 ? -54.014 -53.362 8.239 1.00 34.15 381 VAL A CA 1
ATOM 2906 C C . VAL A 1 392 ? -55.364 -53.947 8.693 1.00 34.86 381 VAL A C 1
ATOM 2907 O O . VAL A 1 392 ? -56.233 -53.187 9.171 1.00 34.84 381 VAL A O 1
ATOM 2911 N N . LYS A 1 393 ? -55.499 -55.270 8.576 1.00 39.00 382 LYS A N 1
ATOM 2912 C CA . LYS A 1 393 ? -56.730 -56.038 8.909 1.00 42.89 382 LYS A CA 1
ATOM 2913 C C . LYS A 1 393 ? -56.651 -56.602 10.336 1.00 42.55 382 LYS A C 1
ATOM 2914 O O . LYS A 1 393 ? -57.713 -56.737 10.978 1.00 44.39 382 LYS A O 1
ATOM 2920 N N . SER A 1 394 ? -55.447 -56.950 10.798 1.00 38.03 383 SER A N 1
ATOM 2921 C CA . SER A 1 394 ? -55.222 -57.714 12.049 1.00 39.06 383 SER A CA 1
ATOM 2922 C C . SER A 1 394 ? -54.122 -57.057 12.886 1.00 38.87 383 SER A C 1
ATOM 2923 O O . SER A 1 394 ? -53.279 -56.297 12.313 1.00 35.45 383 SER A O 1
ATOM 2926 N N . ASP A 1 395 ? -54.119 -57.396 14.176 1.00 37.46 384 ASP A N 1
ATOM 2927 C CA . ASP A 1 395 ? -53.008 -57.152 15.128 1.00 42.48 384 ASP A CA 1
ATOM 2928 C C . ASP A 1 395 ? -51.747 -57.827 14.594 1.00 40.72 384 ASP A C 1
ATOM 2929 O O . ASP A 1 395 ? -50.676 -57.201 14.618 1.00 39.48 384 ASP A O 1
ATOM 2934 N N . GLU A 1 396 ? -51.855 -59.069 14.148 1.00 40.70 385 GLU A N 1
ATOM 2935 C CA . GLU A 1 396 ? -50.699 -59.820 13.603 1.00 41.99 385 GLU A CA 1
ATOM 2936 C C . GLU A 1 396 ? -50.074 -59.012 12.453 1.00 37.44 385 GLU A C 1
ATOM 2937 O O . GLU A 1 396 ? -48.857 -58.915 12.412 1.00 36.15 385 GLU A O 1
ATOM 2943 N N . GLU A 1 397 ? -50.856 -58.445 11.542 1.00 35.15 386 GLU A N 1
ATOM 2944 C CA . GLU A 1 397 ? -50.305 -57.672 10.393 1.00 37.88 386 GLU A CA 1
ATOM 2945 C C . GLU A 1 397 ? -49.732 -56.338 10.889 1.00 37.18 386 GLU A C 1
ATOM 2946 O O . GLU A 1 397 ? -48.769 -55.813 10.267 1.00 36.07 386 GLU A O 1
ATOM 2952 N N . ALA A 1 398 ? -50.312 -55.783 11.953 1.00 36.42 387 ALA A N 1
ATOM 2953 C CA . ALA A 1 398 ? -49.825 -54.533 12.572 1.00 35.41 387 ALA A CA 1
ATOM 2954 C C . ALA A 1 398 ? -48.428 -54.812 13.110 1.00 34.71 387 ALA A C 1
ATOM 2955 O O . ALA A 1 398 ? -47.510 -54.034 12.804 1.00 34.98 387 ALA A O 1
ATOM 2957 N N . ILE A 1 399 ? -48.264 -55.950 13.781 1.00 32.47 388 ILE A N 1
ATOM 2958 C CA . ILE A 1 399 ? -46.976 -56.378 14.393 1.00 35.31 388 ILE A CA 1
ATOM 2959 C C . ILE A 1 399 ? -45.922 -56.633 13.310 1.00 36.24 388 ILE A C 1
ATOM 2960 O O . ILE A 1 399 ? -44.763 -56.202 13.496 1.00 37.49 388 ILE A O 1
ATOM 2965 N N . ASN A 1 400 ? -46.266 -57.336 12.235 1.00 39.30 389 ASN A N 1
ATOM 2966 C CA . ASN A 1 400 ? -45.277 -57.681 11.181 1.00 38.01 389 ASN A CA 1
ATOM 2967 C C . ASN A 1 400 ? -44.816 -56.386 10.506 1.00 38.25 389 ASN A C 1
ATOM 2968 O O . ASN A 1 400 ? -43.607 -56.185 10.402 1.00 38.59 389 ASN A O 1
ATOM 2973 N N . ILE A 1 401 ? -45.730 -55.509 10.097 1.00 38.90 390 ILE A N 1
ATOM 2974 C CA . ILE A 1 401 ? -45.314 -54.243 9.423 1.00 40.29 390 ILE A CA 1
ATOM 2975 C C . ILE A 1 401 ? -44.443 -53.417 10.384 1.00 39.55 390 ILE A C 1
ATOM 2976 O O . ILE A 1 401 ? -43.386 -52.964 9.932 1.00 37.05 390 ILE A O 1
ATOM 2981 N N . ALA A 1 402 ? -44.807 -53.325 11.673 1.00 35.24 391 ALA A N 1
ATOM 2982 C CA . ALA A 1 402 ? -44.064 -52.579 12.720 1.00 32.49 391 ALA A CA 1
ATOM 2983 C C . ALA A 1 402 ? -42.632 -53.098 12.835 1.00 31.92 391 ALA A C 1
ATOM 2984 O O . ALA A 1 402 ? -41.728 -52.290 12.998 1.00 32.75 391 ALA A O 1
ATOM 2986 N N . ASN A 1 403 ? -42.440 -54.413 12.768 1.00 33.55 392 ASN A N 1
ATOM 2987 C CA . ASN A 1 403 ? -41.127 -55.075 12.984 1.00 32.32 392 ASN A CA 1
ATOM 2988 C C . ASN A 1 403 ? -40.361 -55.152 11.660 1.00 33.07 392 ASN A C 1
ATOM 2989 O O . ASN A 1 403 ? -39.195 -55.559 11.677 1.00 35.20 392 ASN A O 1
ATOM 2994 N N . SER A 1 404 ? -40.967 -54.747 10.548 1.00 35.69 393 SER A N 1
ATOM 2995 C CA . SER A 1 404 ? -40.443 -55.041 9.189 1.00 42.14 393 SER A CA 1
ATOM 2996 C C . SER A 1 404 ? -39.292 -54.104 8.832 1.00 44.24 393 SER A C 1
ATOM 2997 O O . SER A 1 404 ? -38.955 -54.062 7.646 1.00 52.51 393 SER A O 1
ATOM 3000 N N . THR A 1 405 ? -38.721 -53.373 9.794 1.00 49.05 394 THR A N 1
ATOM 3001 C CA . THR A 1 405 ? -37.610 -52.417 9.540 1.00 45.23 394 THR A CA 1
ATOM 3002 C C . THR A 1 405 ? -36.340 -52.943 10.233 1.00 43.28 394 THR A C 1
ATOM 3003 O O . THR A 1 405 ? -36.465 -53.773 11.161 1.00 43.05 394 THR A O 1
ATOM 3007 N N . GLU A 1 406 ? -35.163 -52.471 9.813 1.00 44.89 395 GLU A N 1
ATOM 3008 C CA . GLU A 1 406 ? -33.851 -52.741 10.486 1.00 48.78 395 GLU A CA 1
ATOM 3009 C C . GLU A 1 406 ? -33.716 -51.901 11.767 1.00 41.77 395 GLU A C 1
ATOM 3010 O O . GLU A 1 406 ? -32.694 -52.040 12.461 1.00 44.22 395 GLU A O 1
ATOM 3016 N N . TYR A 1 407 ? -34.695 -51.050 12.074 1.00 40.79 396 TYR A N 1
ATOM 3017 C CA . TYR A 1 407 ? -34.702 -50.178 13.281 1.00 38.49 396 TYR A CA 1
ATOM 3018 C C . TYR A 1 407 ? -35.495 -50.840 14.412 1.00 36.97 396 TYR A C 1
ATOM 3019 O O . TYR A 1 407 ? -36.236 -51.822 14.170 1.00 38.62 396 TYR A O 1
ATOM 3028 N N . GLY A 1 408 ? -35.311 -50.338 15.635 1.00 36.93 397 GLY A N 1
ATOM 3029 C CA . GLY A 1 408 ? -36.041 -50.822 16.828 1.00 35.39 397 GLY A CA 1
ATOM 3030 C C . GLY A 1 408 ? -35.912 -49.871 17.999 1.00 28.41 397 GLY A C 1
ATOM 3031 O O . GLY A 1 408 ? -35.463 -50.271 19.084 1.00 32.98 397 GLY A O 1
ATOM 3032 N N . LEU A 1 409 ? -36.187 -48.606 17.785 1.00 27.22 398 LEU A N 1
ATOM 3033 C CA . LEU A 1 409 ? -36.002 -47.609 18.848 1.00 26.94 398 LEU A CA 1
ATOM 3034 C C . LEU A 1 409 ? -37.238 -47.597 19.746 1.00 26.26 398 LEU A C 1
ATOM 3035 O O . LEU A 1 409 ? -37.164 -48.137 20.844 1.00 28.16 398 LEU A O 1
ATOM 3040 N N . GLN A 1 410 ? -38.347 -47.008 19.303 1.00 28.95 399 GLN A N 1
ATOM 3041 C CA . GLN A 1 410 ? -39.571 -46.912 20.134 1.00 31.76 399 GLN A CA 1
ATOM 3042 C C . GLN A 1 410 ? -40.766 -47.200 19.232 1.00 30.34 399 GLN A C 1
ATOM 3043 O O . GLN A 1 410 ? -40.635 -47.094 18.015 1.00 31.68 399 GLN A O 1
ATOM 3049 N N . SER A 1 411 ? -41.901 -47.535 19.821 1.00 30.96 400 SER A N 1
ATOM 3050 C CA . SER A 1 411 ? -43.143 -47.835 19.074 1.00 33.34 400 SER A CA 1
ATOM 3051 C C . SER A 1 411 ? -44.317 -47.476 19.973 1.00 33.02 400 SER A C 1
ATOM 3052 O O . SER A 1 411 ? -44.156 -47.635 21.195 1.00 32.56 400 SER A O 1
ATOM 3055 N N . ALA A 1 412 ? -45.416 -46.960 19.406 1.00 31.48 401 ALA A N 1
ATOM 3056 C CA . ALA A 1 412 ? -46.595 -46.565 20.206 1.00 31.49 401 ALA A CA 1
ATOM 3057 C C . ALA A 1 412 ? -47.794 -47.415 19.766 1.00 32.34 401 ALA A C 1
ATOM 3058 O O . ALA A 1 412 ? -47.840 -47.807 18.579 1.00 31.85 401 ALA A O 1
ATOM 3060 N N . ILE A 1 413 ? -48.626 -47.804 20.737 1.00 30.01 402 ILE A N 1
ATOM 3061 C CA . ILE A 1 413 ? -49.942 -48.454 20.529 1.00 31.42 402 ILE A CA 1
ATOM 3062 C C . ILE A 1 413 ? -51.042 -47.573 21.122 1.00 31.30 402 ILE A C 1
ATOM 3063 O O . ILE A 1 413 ? -50.951 -47.200 22.326 1.00 31.30 402 ILE A O 1
ATOM 3068 N N . PHE A 1 414 ? -52.059 -47.311 20.306 1.00 30.82 403 PHE A N 1
ATOM 3069 C CA . PHE A 1 414 ? -53.317 -46.609 20.667 1.00 32.12 403 PHE A CA 1
ATOM 3070 C C . PHE A 1 414 ? -54.440 -47.632 20.682 1.00 31.21 403 PHE A C 1
ATOM 3071 O O . PHE A 1 414 ? -54.653 -48.278 19.646 1.00 34.06 403 PHE A O 1
ATOM 3079 N N . SER A 1 415 ? -55.045 -47.815 21.856 1.00 29.59 404 SER A N 1
ATOM 3080 C CA . SER A 1 415 ? -56.151 -48.756 22.144 1.00 31.40 404 SER A CA 1
ATOM 3081 C C . SER A 1 415 ? -56.725 -48.392 23.513 1.00 32.54 404 SER A C 1
ATOM 3082 O O . SER A 1 415 ? -55.949 -48.054 24.385 1.00 39.83 404 SER A O 1
ATOM 3085 N N . ASN A 1 416 ? -58.036 -48.413 23.692 1.00 33.51 405 ASN A N 1
ATOM 3086 C CA . ASN A 1 416 ? -58.639 -48.327 25.048 1.00 36.86 405 ASN A CA 1
ATOM 3087 C C . ASN A 1 416 ? -58.450 -49.657 25.784 1.00 37.96 405 ASN A C 1
ATOM 3088 O O . ASN A 1 416 ? -58.649 -49.656 27.010 1.00 43.05 405 ASN A O 1
ATOM 3093 N N . ASP A 1 417 ? -58.044 -50.733 25.087 1.00 35.20 406 ASP A N 1
ATOM 3094 C CA . ASP A 1 417 ? -57.830 -52.074 25.690 1.00 32.88 406 ASP A CA 1
ATOM 3095 C C . ASP A 1 417 ? -56.336 -52.256 26.059 1.00 33.54 406 ASP A C 1
ATOM 3096 O O . ASP A 1 417 ? -55.558 -52.703 25.200 1.00 32.47 406 ASP A O 1
ATOM 3101 N N . VAL A 1 418 ? -55.943 -51.961 27.307 1.00 32.63 407 VAL A N 1
ATOM 3102 C CA . VAL A 1 418 ? -54.509 -51.996 27.739 1.00 36.20 407 VAL A CA 1
ATOM 3103 C C . VAL A 1 418 ? -54.020 -53.448 27.858 1.00 32.11 407 VAL A C 1
ATOM 3104 O O . VAL A 1 418 ? -52.830 -53.711 27.585 1.00 32.86 407 VAL A O 1
ATOM 3108 N N . ASN A 1 419 ? -54.896 -54.362 28.250 1.00 36.22 408 ASN A N 1
ATOM 3109 C CA . ASN A 1 419 ? -54.582 -55.813 28.339 1.00 34.45 408 ASN A CA 1
ATOM 3110 C C . ASN A 1 419 ? -54.118 -56.281 26.953 1.00 34.79 408 ASN A C 1
ATOM 3111 O O . ASN A 1 419 ? -53.096 -56.972 26.855 1.00 36.49 408 ASN A O 1
ATOM 3116 N N . ARG A 1 420 ? -54.843 -55.885 25.910 1.00 33.55 409 ARG A N 1
ATOM 3117 C CA . ARG A 1 420 ? -54.516 -56.205 24.493 1.00 36.22 409 ARG A CA 1
ATOM 3118 C C . ARG A 1 420 ? -53.216 -55.507 24.078 1.00 31.85 409 ARG A C 1
ATOM 3119 O O . ARG A 1 420 ? -52.401 -56.131 23.385 1.00 31.39 409 ARG A O 1
ATOM 3127 N N . ALA A 1 421 ? -53.023 -54.245 24.453 1.00 31.01 410 ALA A N 1
ATOM 3128 C CA . ALA A 1 421 ? -51.824 -53.498 24.020 1.00 32.68 410 ALA A CA 1
ATOM 3129 C C . ALA A 1 421 ? -50.595 -54.120 24.693 1.00 32.67 410 ALA A C 1
ATOM 3130 O O . ALA A 1 421 ? -49.555 -54.225 24.006 1.00 35.80 410 ALA A O 1
ATOM 3132 N N . LEU A 1 422 ? -50.715 -54.560 25.952 1.00 32.21 411 LEU A N 1
ATOM 3133 C CA . LEU A 1 422 ? -49.582 -55.183 26.695 1.00 31.80 411 LEU A CA 1
ATOM 3134 C C . LEU A 1 422 ? -49.167 -56.483 25.980 1.00 36.98 411 LEU A C 1
ATOM 3135 O O . LEU A 1 422 ? -47.942 -56.810 25.974 1.00 34.01 411 LEU A O 1
ATOM 3140 N N . LYS A 1 423 ? -50.131 -57.210 25.401 1.00 35.40 412 LYS A N 1
ATOM 3141 C CA . LYS A 1 423 ? -49.862 -58.502 24.706 1.00 36.07 412 LYS A CA 1
ATOM 3142 C C . LYS A 1 423 ? -49.178 -58.226 23.362 1.00 36.21 412 LYS A C 1
ATOM 3143 O O . LYS A 1 423 ? -48.256 -58.961 23.031 1.00 35.79 412 LYS A O 1
ATOM 3149 N N . ILE A 1 424 ? -49.624 -57.225 22.602 1.00 34.06 413 ILE A N 1
ATOM 3150 C CA . ILE A 1 424 ? -48.930 -56.789 21.353 1.00 32.60 413 ILE A CA 1
ATOM 3151 C C . ILE A 1 424 ? -47.502 -56.331 21.712 1.00 32.14 413 ILE A C 1
ATOM 3152 O O . ILE A 1 424 ? -46.586 -56.622 20.932 1.00 30.38 413 ILE A O 1
ATOM 3157 N N . ALA A 1 425 ? -47.306 -55.675 22.858 1.00 31.02 414 ALA A N 1
ATOM 3158 C CA . ALA A 1 425 ? -46.007 -55.093 23.261 1.00 34.11 414 ALA A CA 1
ATOM 3159 C C . ALA A 1 425 ? -44.930 -56.185 23.399 1.00 34.56 414 ALA A C 1
ATOM 3160 O O . ALA A 1 425 ? -43.747 -55.887 23.062 1.00 34.71 414 ALA A O 1
ATOM 3162 N N . LYS A 1 426 ? -45.291 -57.383 23.884 1.00 36.25 415 LYS A N 1
ATOM 3163 C CA . LYS A 1 426 ? -44.371 -58.555 23.997 1.00 41.81 415 LYS A CA 1
ATOM 3164 C C . LYS A 1 426 ? -43.804 -58.939 22.618 1.00 37.35 415 LYS A C 1
ATOM 3165 O O . LYS A 1 426 ? -42.660 -59.390 22.566 1.00 38.60 415 LYS A O 1
ATOM 3171 N N . GLU A 1 427 ? -44.537 -58.711 21.529 1.00 36.03 416 GLU A N 1
ATOM 3172 C CA . GLU A 1 427 ? -44.123 -59.125 20.165 1.00 35.62 416 GLU A CA 1
ATOM 3173 C C . GLU A 1 427 ? -43.527 -57.964 19.355 1.00 37.52 416 GLU A C 1
ATOM 3174 O O . GLU A 1 427 ? -43.123 -58.227 18.199 1.00 32.73 416 GLU A O 1
ATOM 3180 N N . LEU A 1 428 ? -43.409 -56.750 19.920 1.00 34.21 417 LEU A N 1
ATOM 3181 C CA . LEU A 1 428 ? -42.755 -55.598 19.221 1.00 32.99 417 LEU A CA 1
ATOM 3182 C C . LEU A 1 428 ? -41.272 -55.545 19.607 1.00 36.14 417 LEU A C 1
ATOM 3183 O O . LEU A 1 428 ? -40.953 -55.401 20.823 1.00 39.34 417 LEU A O 1
ATOM 3188 N N . LYS A 1 429 ? -40.399 -55.625 18.602 1.00 36.73 418 LYS A N 1
ATOM 3189 C CA . LYS A 1 429 ? -38.919 -55.636 18.746 1.00 39.75 418 LYS A CA 1
ATOM 3190 C C . LYS A 1 429 ? -38.431 -54.183 18.833 1.00 38.49 418 LYS A C 1
ATOM 3191 O O . LYS A 1 429 ? -37.838 -53.664 17.827 1.00 40.94 418 LYS A O 1
ATOM 3197 N N . PHE A 1 430 ? -38.727 -53.507 19.945 1.00 32.83 419 PHE A N 1
ATOM 3198 C CA . PHE A 1 430 ? -38.297 -52.101 20.174 1.00 37.64 419 PHE A CA 1
ATOM 3199 C C . PHE A 1 430 ? -37.780 -51.932 21.600 1.00 37.43 419 PHE A C 1
ATOM 3200 O O . PHE A 1 430 ? -38.232 -52.667 22.511 1.00 40.85 419 PHE A O 1
ATOM 3208 N N . GLY A 1 431 ? -36.872 -50.960 21.774 1.00 35.06 420 GLY A N 1
ATOM 3209 C CA . GLY A 1 431 ? -36.285 -50.594 23.077 1.00 30.65 420 GLY A CA 1
ATOM 3210 C C . GLY A 1 431 ? -37.323 -50.000 24.005 1.00 30.41 420 GLY A C 1
ATOM 3211 O O . GLY A 1 431 ? -37.161 -50.116 25.221 1.00 24.01 420 GLY A O 1
ATOM 3212 N N . ALA A 1 432 ? -38.390 -49.408 23.461 1.00 31.57 421 ALA A N 1
ATOM 3213 C CA . ALA A 1 432 ? -39.524 -48.951 24.285 1.00 33.59 421 ALA A CA 1
ATOM 3214 C C . ALA A 1 432 ? -40.822 -49.084 23.483 1.00 34.19 421 ALA A C 1
ATOM 3215 O O . ALA A 1 432 ? -40.830 -48.835 22.248 1.00 31.63 421 ALA A O 1
ATOM 3217 N N . ILE A 1 433 ? -41.868 -49.518 24.169 1.00 31.08 422 ILE A N 1
ATOM 3218 C CA . ILE A 1 433 ? -43.255 -49.490 23.665 1.00 31.24 422 ILE A CA 1
ATOM 3219 C C . ILE A 1 433 ? -44.028 -48.500 24.530 1.00 29.80 422 ILE A C 1
ATOM 3220 O O . ILE A 1 433 ? -43.985 -48.632 25.771 1.00 28.88 422 ILE A O 1
ATOM 3225 N N . ILE A 1 434 ? -44.722 -47.576 23.878 1.00 28.56 423 ILE A N 1
ATOM 3226 C CA . ILE A 1 434 ? -45.552 -46.516 24.507 1.00 28.29 423 ILE A CA 1
ATOM 3227 C C . ILE A 1 434 ? -47.024 -46.841 24.221 1.00 27.79 423 ILE A C 1
ATOM 3228 O O . ILE A 1 434 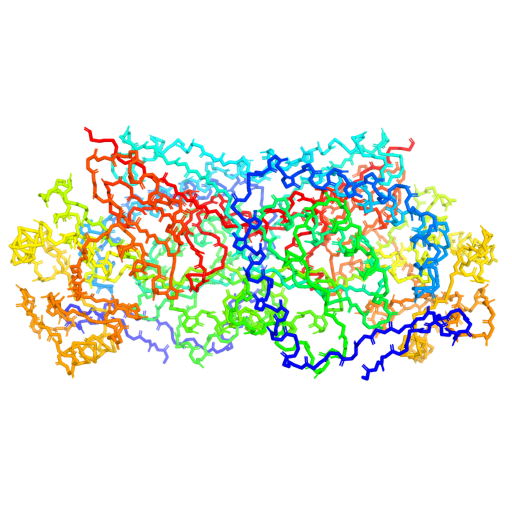? -47.417 -46.819 23.051 1.00 25.89 423 ILE A O 1
ATOM 3233 N N . ILE A 1 435 ? -47.798 -47.085 25.280 1.00 27.51 424 ILE A N 1
ATOM 3234 C CA . ILE A 1 435 ? -49.240 -47.392 25.247 1.00 28.13 424 ILE A CA 1
ATOM 3235 C C . ILE A 1 435 ? -50.018 -46.094 25.510 1.00 30.11 424 ILE A C 1
ATOM 3236 O O . ILE A 1 435 ? -49.850 -45.491 26.593 1.00 29.13 424 ILE A O 1
ATOM 3241 N N . ASN A 1 436 ? -50.780 -45.665 24.497 1.00 31.18 425 ASN A N 1
ATOM 3242 C CA . ASN A 1 436 ? -51.670 -44.477 24.492 1.00 30.67 425 ASN A CA 1
ATOM 3243 C C . ASN A 1 436 ? -50.869 -43.197 24.689 1.00 32.74 425 ASN A C 1
ATOM 3244 O O . ASN A 1 436 ? -51.386 -42.270 25.365 1.00 31.11 425 ASN A O 1
ATOM 3249 N N . ASP A 1 437 ? -49.692 -43.124 24.075 1.00 30.03 426 ASP A N 1
ATOM 3250 C CA . ASP A 1 437 ? -48.908 -41.873 24.031 1.00 30.68 426 ASP A CA 1
ATOM 3251 C C . ASP A 1 437 ? -47.917 -41.934 22.860 1.00 32.03 426 ASP A C 1
ATOM 3252 O O . ASP A 1 437 ? -47.941 -42.952 22.111 1.00 28.37 426 ASP A O 1
ATOM 3257 N N . SER A 1 438 ? -47.091 -40.882 22.735 1.00 33.05 427 SER A N 1
ATOM 3258 C CA . SER A 1 438 ? -46.252 -40.538 21.561 1.00 32.46 427 SER A CA 1
ATOM 3259 C C . SER A 1 438 ? -44.993 -41.399 21.491 1.00 37.29 427 SER A C 1
ATOM 3260 O O . SER A 1 438 ? -44.403 -41.672 22.566 1.00 36.19 427 SER A O 1
ATOM 3263 N N . THR A 1 439 ? -44.493 -41.662 20.279 1.00 34.23 428 THR A N 1
ATOM 3264 C CA . THR A 1 439 ? -43.140 -42.262 20.083 1.00 33.60 428 THR A CA 1
ATOM 3265 C C . THR A 1 439 ? -42.047 -41.318 20.629 1.00 31.99 428 THR A C 1
ATOM 3266 O O . THR A 1 439 ? -40.944 -41.819 20.915 1.00 30.46 428 THR A O 1
ATOM 3270 N N . ARG A 1 440 ? -42.350 -40.024 20.788 1.00 32.34 429 ARG A N 1
ATOM 3271 C CA . ARG A 1 440 ? -41.381 -38.927 21.090 1.00 36.59 429 ARG A CA 1
ATOM 3272 C C . ARG A 1 440 ? -40.966 -38.927 22.563 1.00 35.98 429 ARG A C 1
ATOM 3273 O O . ARG A 1 440 ? -39.864 -38.434 22.859 1.00 39.75 429 ARG A O 1
ATOM 3281 N N . LEU A 1 441 ? -41.817 -39.444 23.448 1.00 37.52 430 LEU A N 1
ATOM 3282 C CA . LEU A 1 441 ? -41.523 -39.639 24.890 1.00 33.94 430 LEU A CA 1
ATOM 3283 C C . LEU A 1 441 ? -40.087 -40.142 25.110 1.00 31.83 430 LEU A C 1
ATOM 3284 O O . LEU A 1 441 ? -39.645 -41.150 24.483 1.00 32.06 430 LEU A O 1
ATOM 3289 N N . ARG A 1 442 ? -39.371 -39.452 25.988 1.00 31.56 431 ARG A N 1
ATOM 3290 C CA . ARG A 1 442 ? -38.036 -39.866 26.513 1.00 33.63 431 ARG A CA 1
ATOM 3291 C C . ARG A 1 442 ? -37.839 -39.216 27.877 1.00 32.84 431 ARG A C 1
ATOM 3292 O O . ARG A 1 442 ? -38.203 -38.018 28.036 1.00 35.41 431 ARG A O 1
ATOM 3300 N N . TRP A 1 443 ? -37.245 -39.978 28.791 1.00 30.50 432 TRP A N 1
ATOM 3301 C CA . TRP A 1 443 ? -36.858 -39.544 30.146 1.00 33.03 432 TRP A CA 1
ATOM 3302 C C . TRP A 1 443 ? -35.325 -39.482 30.175 1.00 31.96 432 TRP A C 1
ATOM 3303 O O . TRP A 1 443 ? -34.691 -40.506 29.944 1.00 35.43 432 TRP A O 1
ATOM 3314 N N . ASP A 1 444 ? -34.737 -38.311 30.394 1.00 32.76 433 ASP A N 1
ATOM 3315 C CA . ASP A 1 444 ? -33.275 -38.097 30.204 1.00 34.72 433 ASP A CA 1
ATOM 3316 C C . ASP A 1 444 ? -32.443 -38.903 31.221 1.00 33.52 433 ASP A C 1
ATOM 3317 O O . ASP A 1 444 ? -31.263 -39.206 30.910 1.00 36.58 433 ASP A O 1
ATOM 3322 N N . SER A 1 445 ? -33.018 -39.301 32.364 1.00 32.80 434 SER A N 1
ATOM 3323 C CA . SER A 1 445 ? -32.361 -40.186 33.370 1.00 32.60 434 SER A CA 1
ATOM 3324 C C . SER A 1 445 ? -32.540 -41.670 33.014 1.00 30.37 434 SER A C 1
ATOM 3325 O O . SER A 1 445 ? -31.718 -42.480 33.496 1.00 27.76 434 SER A O 1
ATOM 3328 N N . LEU A 1 446 ? -33.564 -42.024 32.231 1.00 28.36 435 LEU A N 1
ATOM 3329 C CA . LEU A 1 446 ? -33.886 -43.437 31.896 1.00 28.51 435 LEU A CA 1
ATOM 3330 C C . LEU A 1 446 ? -33.081 -43.909 30.692 1.00 29.85 435 LEU A C 1
ATOM 3331 O O . LEU A 1 446 ? -32.625 -43.114 29.841 1.00 27.68 435 LEU A O 1
ATOM 3336 N N . PRO A 1 447 ? -32.949 -45.245 30.552 1.00 29.42 436 PRO A N 1
ATOM 3337 C CA . PRO A 1 447 ? -32.407 -45.824 29.324 1.00 30.39 436 PRO A CA 1
ATOM 3338 C C . PRO A 1 447 ? -33.172 -45.265 28.108 1.00 35.76 436 PRO A C 1
ATOM 3339 O O . PRO A 1 447 ? -34.391 -45.146 28.153 1.00 33.27 436 PRO A O 1
ATOM 3343 N N . PHE A 1 448 ? -32.443 -44.889 27.059 1.00 35.14 437 PHE A N 1
ATOM 3344 C CA . PHE A 1 448 ? -33.018 -44.579 25.727 1.00 33.74 437 PHE A CA 1
ATOM 3345 C C . PHE A 1 448 ? -32.162 -45.239 24.641 1.00 33.29 437 PHE A C 1
ATOM 3346 O O . PHE A 1 448 ? -30.908 -45.182 24.741 1.00 32.27 437 PHE A O 1
ATOM 3354 N N . GLY A 1 449 ? -32.805 -45.855 23.647 1.00 30.70 438 GLY A N 1
ATOM 3355 C CA . GLY A 1 449 ? -32.099 -46.641 22.609 1.00 35.07 438 GLY A CA 1
ATOM 3356 C C . GLY A 1 449 ? -32.856 -47.897 22.245 1.00 33.77 438 GLY A C 1
ATOM 3357 O O . GLY A 1 449 ? -34.029 -48.062 22.676 1.00 33.97 438 GLY A O 1
ATOM 3358 N N . GLY A 1 450 ? -32.248 -48.776 21.460 1.00 36.04 439 GLY A N 1
ATOM 3359 C CA . GLY A 1 450 ? -33.043 -49.860 20.875 1.00 38.17 439 GLY A CA 1
ATOM 3360 C C . GLY A 1 450 ? -32.258 -51.078 20.474 1.00 39.26 439 GLY A C 1
ATOM 3361 O O . GLY A 1 450 ? -31.070 -51.149 20.780 1.00 35.42 439 GLY A O 1
ATOM 3362 N N . PHE A 1 451 ? -32.988 -51.975 19.804 1.00 39.35 440 PHE A N 1
ATOM 3363 C CA . PHE A 1 451 ? -32.587 -53.282 19.234 1.00 45.33 440 PHE A CA 1
ATOM 3364 C C . PHE A 1 451 ? -31.967 -53.013 17.856 1.00 46.00 440 PHE A C 1
ATOM 3365 O O . PHE A 1 451 ? -32.114 -51.870 17.328 1.00 43.04 440 PHE A O 1
ATOM 3373 N N . LYS A 1 452 ? -31.330 -54.033 17.273 1.00 47.96 441 LYS A N 1
ATOM 3374 C CA . LYS A 1 452 ? -30.962 -54.084 15.832 1.00 49.69 441 LYS A CA 1
ATOM 3375 C C . LYS A 1 452 ? -29.973 -52.943 15.552 1.00 49.25 441 LYS A C 1
ATOM 3376 O O . LYS A 1 452 ? -28.981 -52.845 16.293 1.00 56.30 441 LYS A O 1
ATOM 3382 N N . LYS A 1 453 ? -30.241 -52.089 14.560 1.00 51.39 442 LYS A N 1
ATOM 3383 C CA . LYS A 1 453 ? -29.288 -51.064 14.045 1.00 50.29 442 LYS A CA 1
ATOM 3384 C C . LYS A 1 453 ? -29.650 -49.670 14.573 1.00 48.17 442 LYS A C 1
ATOM 3385 O O . LYS A 1 453 ? -29.144 -48.676 14.042 1.00 48.36 442 LYS A O 1
ATOM 3391 N N . THR A 1 454 ? -30.480 -49.602 15.607 1.00 42.99 443 THR A N 1
ATOM 3392 C CA . THR A 1 454 ? -30.793 -48.348 16.336 1.00 42.43 443 THR A CA 1
ATOM 3393 C C . THR A 1 454 ? -29.552 -47.895 17.123 1.00 40.05 443 THR A C 1
ATOM 3394 O O . THR A 1 454 ? -29.400 -46.695 17.397 1.00 38.99 443 THR A O 1
ATOM 3398 N N . GLY A 1 455 ? -28.695 -48.827 17.515 1.00 37.80 444 GLY A N 1
ATOM 3399 C CA . GLY A 1 455 ? -27.377 -48.455 18.046 1.00 41.72 444 GLY A CA 1
ATOM 3400 C C . GLY A 1 455 ? -26.838 -49.494 18.982 1.00 38.34 444 GLY A C 1
ATOM 3401 O O . GLY A 1 455 ? -27.176 -50.695 18.822 1.00 36.01 444 GLY A O 1
ATOM 3402 N N . ILE A 1 456 ? -26.014 -49.032 19.915 1.00 41.99 445 ILE A N 1
ATOM 3403 C CA . ILE A 1 456 ? -25.212 -49.897 20.823 1.00 43.04 445 ILE A CA 1
ATOM 3404 C C . ILE A 1 456 ? -25.225 -49.208 22.180 1.00 42.44 445 ILE A C 1
ATOM 3405 O O . ILE A 1 456 ? -24.799 -48.035 22.264 1.00 38.06 445 ILE A O 1
ATOM 3410 N N . GLY A 1 457 ? -25.718 -49.915 23.190 1.00 36.41 446 GLY A N 1
ATOM 3411 C CA . GLY A 1 457 ? -25.787 -49.382 24.554 1.00 37.91 446 GLY A CA 1
ATOM 3412 C C . GLY A 1 457 ? -27.067 -48.601 24.715 1.00 37.35 446 GLY A C 1
ATOM 3413 O O . GLY A 1 457 ? -27.966 -48.762 23.880 1.00 33.76 446 GLY A O 1
ATOM 3414 N N . ARG A 1 458 ? -27.195 -47.885 25.823 1.00 33.37 447 ARG A N 1
ATOM 3415 C CA . ARG A 1 458 ? -28.353 -47.009 26.084 1.00 33.55 447 ARG A CA 1
ATOM 3416 C C . ARG A 1 458 ? -27.772 -45.651 26.456 1.00 32.78 447 ARG A C 1
ATOM 3417 O O . ARG A 1 458 ? -26.591 -45.579 26.853 1.00 32.81 447 ARG A O 1
ATOM 3425 N N . GLU A 1 459 ? -28.552 -44.600 26.276 1.00 33.57 448 GLU A N 1
ATOM 3426 C CA . GLU A 1 459 ? -28.098 -43.242 26.639 1.00 33.34 448 GLU A CA 1
ATOM 3427 C C . GLU A 1 459 ? -29.139 -42.639 27.571 1.00 32.46 448 GLU A C 1
ATOM 3428 O O . GLU A 1 459 ? -30.289 -42.566 27.212 1.00 36.47 448 GLU A O 1
ATOM 3434 N N . GLY A 1 460 ? -28.690 -42.227 28.745 1.00 36.77 449 GLY A N 1
ATOM 3435 C CA . GLY A 1 460 ? -29.509 -41.597 29.787 1.00 35.84 449 GLY A CA 1
ATOM 3436 C C . GLY A 1 460 ? -28.590 -41.412 30.955 1.00 38.27 449 GLY A C 1
ATOM 3437 O O . GLY A 1 460 ? -27.598 -42.199 31.013 1.00 35.15 449 GLY A O 1
ATOM 3438 N N . VAL A 1 461 ? -28.864 -40.425 31.817 1.00 34.40 450 VAL A N 1
ATOM 3439 C CA . VAL A 1 461 ? -27.922 -40.029 32.888 1.00 33.09 450 VAL A CA 1
ATOM 3440 C C . VAL A 1 461 ? -27.400 -41.273 33.634 1.00 31.24 450 VAL A C 1
ATOM 3441 O O . VAL A 1 461 ? -26.195 -41.281 33.971 1.00 28.03 450 VAL A O 1
ATOM 3445 N N . ARG A 1 462 ? -28.260 -42.229 34.006 1.00 26.95 451 ARG A N 1
ATOM 3446 C CA . ARG A 1 462 ? -27.799 -43.381 34.832 1.00 30.90 451 ARG A CA 1
ATOM 3447 C C . ARG A 1 462 ? -26.982 -44.323 33.934 1.00 27.69 451 ARG A C 1
ATOM 3448 O O . ARG A 1 462 ? -25.838 -44.620 34.295 1.00 33.05 451 ARG A O 1
ATOM 3456 N N . ASP A 1 463 ? -27.500 -44.702 32.776 1.00 25.23 452 ASP A N 1
ATOM 3457 C CA . ASP A 1 463 ? -26.841 -45.731 31.925 1.00 30.38 452 ASP A CA 1
ATOM 3458 C C . ASP A 1 463 ? -25.554 -45.156 31.322 1.00 30.03 452 ASP A C 1
ATOM 3459 O O . ASP A 1 463 ? -24.526 -45.872 31.285 1.00 26.73 452 ASP A O 1
ATOM 3464 N N . THR A 1 464 ? -25.573 -43.884 30.917 1.00 28.62 453 THR A N 1
ATOM 3465 C CA . THR A 1 464 ? -24.392 -43.218 30.323 1.00 26.97 453 THR A CA 1
ATOM 3466 C C . THR A 1 464 ? -23.248 -43.193 31.338 1.00 27.77 453 THR A C 1
ATOM 3467 O O . THR A 1 464 ? -22.106 -43.418 30.912 1.00 22.68 453 THR A O 1
ATOM 3471 N N . MET A 1 465 ? -23.531 -42.958 32.625 1.00 26.58 454 MET A N 1
ATOM 3472 C CA . MET A 1 465 ? -22.479 -42.870 33.669 1.00 29.54 454 MET A CA 1
ATOM 3473 C C . MET A 1 465 ? -21.792 -44.231 33.822 1.00 29.81 454 MET A C 1
ATOM 3474 O O . MET A 1 465 ? -20.536 -44.277 33.991 1.00 30.89 454 MET A O 1
ATOM 3479 N N . LEU A 1 466 ? -22.572 -45.303 33.816 1.00 30.26 455 LEU A N 1
ATOM 3480 C CA . LEU A 1 466 ? -22.050 -46.696 33.891 1.00 31.00 455 LEU A CA 1
ATOM 3481 C C . LEU A 1 466 ? -21.291 -47.041 32.598 1.00 31.90 455 LEU A C 1
ATOM 3482 O O . LEU A 1 466 ? -20.167 -47.572 32.689 1.00 32.11 455 LEU A O 1
ATOM 3487 N N . GLU A 1 467 ? -21.803 -46.642 31.439 1.00 31.85 456 GLU A N 1
ATOM 3488 C CA . GLU A 1 467 ? -21.106 -46.875 30.143 1.00 31.27 456 GLU A CA 1
ATOM 3489 C C . GLU A 1 467 ? -19.821 -46.057 30.032 1.00 32.92 456 GLU A C 1
ATOM 3490 O O . GLU A 1 467 ? -18.961 -46.436 29.211 1.00 30.53 456 GLU A O 1
ATOM 3496 N N . MET A 1 468 ? -19.657 -45.028 30.865 1.00 27.62 457 MET A N 1
ATOM 3497 C CA . MET A 1 468 ? -18.520 -44.098 30.754 1.00 29.75 457 MET A CA 1
ATOM 3498 C C . MET A 1 468 ? -17.486 -44.350 31.856 1.00 30.86 457 MET A C 1
ATOM 3499 O O . MET A 1 468 ? -16.532 -43.574 31.927 1.00 28.48 457 MET A O 1
ATOM 3504 N N . THR A 1 469 ? -17.667 -45.422 32.634 1.00 28.64 458 THR A N 1
ATOM 3505 C CA . THR A 1 469 ? -16.790 -45.820 33.749 1.00 30.65 458 THR A CA 1
ATOM 3506 C C . THR A 1 469 ? -16.375 -47.277 33.539 1.00 31.81 458 THR A C 1
ATOM 3507 O O . THR A 1 469 ? -17.066 -47.998 32.827 1.00 26.10 458 THR A O 1
ATOM 3511 N N . GLU A 1 470 ? -15.244 -47.655 34.125 1.00 36.71 459 GLU A N 1
ATOM 3512 C CA . GLU A 1 470 ? -14.748 -49.048 34.198 1.00 38.08 459 GLU A CA 1
ATOM 3513 C C . GLU A 1 470 ? -15.027 -49.576 35.609 1.00 32.56 459 GLU A C 1
ATOM 3514 O O . GLU A 1 470 ? -14.629 -48.913 36.576 1.00 32.70 459 GLU A O 1
ATOM 3520 N N . ASN A 1 471 ? -15.662 -50.738 35.729 1.00 31.84 460 ASN A N 1
ATOM 3521 C CA . ASN A 1 471 ? -15.728 -51.471 37.014 1.00 32.26 460 ASN A CA 1
ATOM 3522 C C . ASN A 1 471 ? -14.294 -51.841 37.422 1.00 31.22 460 ASN A C 1
ATOM 3523 O O . ASN A 1 471 ? -13.520 -52.285 36.553 1.00 32.57 460 ASN A O 1
ATOM 3528 N N . LYS A 1 472 ? -13.935 -51.588 38.674 1.00 26.63 461 LYS A N 1
ATOM 3529 C CA . LYS A 1 472 ? -12.618 -51.961 39.261 1.00 29.23 461 LYS A CA 1
ATOM 3530 C C . LYS A 1 472 ? -12.881 -52.708 40.570 1.00 27.17 461 LYS A C 1
ATOM 3531 O O . LYS A 1 472 ? -13.521 -52.121 41.454 1.00 26.98 461 LYS A O 1
ATOM 3537 N N . LEU A 1 473 ? -12.447 -53.957 40.669 1.00 25.11 462 LEU A N 1
ATOM 3538 C CA . LEU A 1 473 ? -12.559 -54.739 41.926 1.00 29.12 462 LEU A CA 1
ATOM 3539 C C . LEU A 1 473 ? -11.279 -54.537 42.749 1.00 29.77 462 LEU A C 1
ATOM 3540 O O . LEU A 1 473 ? -10.177 -54.505 42.160 1.00 29.08 462 LEU A O 1
ATOM 3545 N N . ILE A 1 474 ? -11.423 -54.449 44.066 1.00 24.96 463 ILE A N 1
ATOM 3546 C CA . ILE A 1 474 ? -10.285 -54.620 45.001 1.00 27.56 463 ILE A CA 1
ATOM 3547 C C . ILE A 1 474 ? -10.605 -55.820 45.890 1.00 29.21 463 ILE A C 1
ATOM 3548 O O . ILE A 1 474 ? -11.641 -55.768 46.574 1.00 28.29 463 ILE A O 1
ATOM 3553 N N . ALA A 1 475 ? -9.759 -56.854 45.846 1.00 27.79 464 ALA A N 1
ATOM 3554 C CA . ALA A 1 475 ? -9.823 -58.045 46.725 1.00 29.36 464 ALA A CA 1
ATOM 3555 C C . ALA A 1 475 ? -8.661 -58.037 47.725 1.00 32.37 464 ALA A C 1
ATOM 3556 O O . ALA A 1 475 ? -7.511 -58.177 47.285 1.00 30.89 464 ALA A O 1
ATOM 3558 N N . ILE A 1 476 ? -8.997 -57.969 49.018 1.00 31.70 465 ILE A N 1
ATOM 3559 C CA . ILE A 1 476 ? -8.086 -58.113 50.176 1.00 32.09 465 ILE A CA 1
ATOM 3560 C C . ILE A 1 476 ? -8.260 -59.518 50.768 1.00 32.99 465 ILE A C 1
ATOM 3561 O O . ILE A 1 476 ? -9.389 -59.884 51.126 1.00 31.66 465 ILE A O 1
ATOM 3566 N N . THR A 1 477 ? -7.174 -60.289 50.847 1.00 29.22 466 THR A N 1
ATOM 3567 C CA . THR A 1 477 ? -7.091 -61.525 51.649 1.00 30.01 466 THR A CA 1
ATOM 3568 C C . THR A 1 477 ? -6.521 -61.111 53.000 1.00 31.68 466 THR A C 1
ATOM 3569 O O . THR A 1 477 ? -5.348 -60.732 52.988 1.00 33.52 466 THR A O 1
ATOM 3573 N N . LEU A 1 478 ? -7.346 -61.125 54.062 1.00 30.94 467 LEU A N 1
ATOM 3574 C CA . LEU A 1 478 ? -6.966 -60.879 55.479 1.00 36.31 467 LEU A CA 1
ATOM 3575 C C . LEU A 1 478 ? -5.972 -61.966 55.915 1.00 40.75 467 LEU A C 1
ATOM 3576 O O . LEU A 1 478 ? -6.265 -63.130 55.694 1.00 42.10 467 LEU A O 1
ATOM 3581 N N . LEU A 1 479 ? -4.852 -61.598 56.532 1.00 48.81 468 LEU A N 1
ATOM 3582 C CA . LEU A 1 479 ? -3.710 -62.525 56.806 1.00 53.94 468 LEU A CA 1
ATOM 3583 C C . LEU A 1 479 ? -3.651 -62.850 58.306 1.00 51.59 468 LEU A C 1
ATOM 3584 O O . LEU A 1 479 ? -4.042 -61.988 59.097 1.00 60.05 468 LEU A O 1
ATOM 3589 N N . GLU B 1 14 ? -14.921 -85.599 5.738 1.00 60.61 3 GLU B N 1
ATOM 3590 C CA . GLU B 1 14 ? -13.547 -85.074 6.049 1.00 63.14 3 GLU B CA 1
ATOM 3591 C C . GLU B 1 14 ? -13.486 -84.639 7.521 1.00 59.01 3 GLU B C 1
ATOM 3592 O O . GLU B 1 14 ? -14.476 -84.022 8.013 1.00 50.51 3 GLU B O 1
ATOM 3598 N N . VAL B 1 15 ? -12.366 -84.956 8.199 1.00 51.52 4 VAL B N 1
ATOM 3599 C CA . VAL B 1 15 ? -12.195 -84.751 9.667 1.00 47.97 4 VAL B CA 1
ATOM 3600 C C . VAL B 1 15 ? -10.829 -84.123 9.978 1.00 46.04 4 VAL B C 1
ATOM 3601 O O . VAL B 1 15 ? -9.916 -84.125 9.126 1.00 50.20 4 VAL B O 1
ATOM 3605 N N . ILE B 1 16 ? -10.732 -83.577 11.186 1.00 38.34 5 ILE B N 1
ATOM 3606 C CA . ILE B 1 16 ? -9.519 -82.966 11.777 1.00 39.07 5 ILE B CA 1
ATOM 3607 C C . ILE B 1 16 ? -9.190 -83.831 12.981 1.00 39.12 5 ILE B C 1
ATOM 3608 O O . ILE B 1 16 ? -10.121 -84.120 13.765 1.00 36.52 5 ILE B O 1
ATOM 3613 N N . GLU B 1 17 ? -7.938 -84.263 13.043 1.00 35.20 6 GLU B N 1
ATOM 3614 C CA . GLU B 1 17 ? -7.386 -85.113 14.121 1.00 42.43 6 GLU B CA 1
ATOM 3615 C C . GLU B 1 17 ? -7.050 -84.224 15.316 1.00 37.65 6 GLU B C 1
ATOM 3616 O O . GLU B 1 17 ? -6.390 -83.184 15.145 1.00 36.34 6 GLU B O 1
ATOM 3622 N N . ILE B 1 18 ? -7.494 -84.619 16.498 1.00 35.76 7 ILE B N 1
ATOM 3623 C CA . ILE B 1 18 ? -7.132 -83.898 17.746 1.00 32.83 7 ILE B CA 1
ATOM 3624 C C . ILE B 1 18 ? -6.038 -84.716 18.433 1.00 31.96 7 ILE B C 1
ATOM 3625 O O . ILE B 1 18 ? -6.274 -85.903 18.721 1.00 31.33 7 ILE B O 1
ATOM 3630 N N . LYS B 1 19 ? -4.917 -84.079 18.730 1.00 32.61 8 LYS B N 1
ATOM 3631 C CA . LYS B 1 19 ? -3.722 -84.757 19.286 1.00 38.89 8 LYS B CA 1
ATOM 3632 C C . LYS B 1 19 ? -3.409 -84.146 20.644 1.00 34.88 8 LYS B C 1
ATOM 3633 O O . LYS B 1 19 ? -3.488 -82.928 20.758 1.00 36.48 8 LYS B O 1
ATOM 3639 N N . SER B 1 20 ? -3.023 -84.983 21.598 1.00 35.62 9 SER B N 1
ATOM 3640 C CA . SER B 1 20 ? -2.529 -84.585 22.942 1.00 37.95 9 SER B CA 1
ATOM 3641 C C . SER B 1 20 ? -1.210 -83.847 22.813 1.00 36.78 9 SER B C 1
ATOM 3642 O O . SER B 1 20 ? -0.300 -84.361 22.177 1.00 36.64 9 SER B O 1
ATOM 3645 N N . PRO B 1 21 ? -1.056 -82.654 23.425 1.00 34.71 10 PRO B N 1
ATOM 3646 C CA . PRO B 1 21 ? 0.217 -81.940 23.389 1.00 35.12 10 PRO B CA 1
ATOM 3647 C C . PRO B 1 21 ? 1.296 -82.549 24.304 1.00 37.10 10 PRO B C 1
ATOM 3648 O O . PRO B 1 21 ? 2.401 -82.118 24.236 1.00 36.12 10 PRO B O 1
ATOM 3652 N N . SER B 1 22 ? 0.917 -83.501 25.154 1.00 41.43 11 SER B N 1
ATOM 3653 C CA . SER B 1 22 ? 1.803 -84.269 26.060 1.00 43.67 11 SER B CA 1
ATOM 3654 C C . SER B 1 22 ? 2.657 -85.249 25.244 1.00 46.61 11 SER B C 1
ATOM 3655 O O . SER B 1 22 ? 3.898 -85.106 25.274 1.00 44.25 11 SER B O 1
ATOM 3658 N N . ASN B 1 23 ? 2.019 -86.149 24.485 1.00 46.41 12 ASN B N 1
ATOM 3659 C CA . ASN B 1 23 ? 2.689 -87.262 23.750 1.00 46.08 12 ASN B CA 1
ATOM 3660 C C . ASN B 1 23 ? 2.346 -87.286 22.246 1.00 44.75 12 ASN B C 1
ATOM 3661 O O . ASN B 1 23 ? 2.766 -88.233 21.575 1.00 43.19 12 ASN B O 1
ATOM 3666 N N . LEU B 1 24 ? 1.567 -86.325 21.738 1.00 46.27 13 LEU B N 1
ATOM 3667 C CA . LEU B 1 24 ? 1.204 -86.179 20.298 1.00 45.61 13 LEU B CA 1
ATOM 3668 C C . LEU B 1 24 ? 0.312 -87.335 19.827 1.00 42.36 13 LEU B C 1
ATOM 3669 O O . LEU B 1 24 ? 0.141 -87.456 18.599 1.00 44.90 13 LEU B O 1
ATOM 3674 N N . LYS B 1 25 ? -0.264 -88.140 20.718 1.00 37.49 14 LYS B N 1
ATOM 3675 C CA . LYS B 1 25 ? -1.122 -89.267 20.273 1.00 40.33 14 LYS B CA 1
ATOM 3676 C C . LYS B 1 25 ? -2.503 -88.694 19.903 1.00 41.18 14 LYS B C 1
ATOM 3677 O O . LYS B 1 25 ? -2.849 -87.590 20.411 1.00 35.61 14 LYS B O 1
ATOM 3683 N N . VAL B 1 26 ? -3.240 -89.389 19.025 1.00 36.51 15 VAL B N 1
ATOM 3684 C CA . VAL B 1 26 ? -4.587 -88.997 18.513 1.00 39.65 15 VAL B CA 1
ATOM 3685 C C . VAL B 1 26 ? -5.627 -89.324 19.595 1.00 38.81 15 VAL B C 1
ATOM 3686 O O . VAL B 1 26 ? -5.629 -90.472 20.081 1.00 38.61 15 VAL B O 1
ATOM 3690 N N . ILE B 1 27 ? -6.387 -88.315 20.042 1.00 37.93 16 ILE B N 1
ATOM 3691 C CA . ILE B 1 27 ? -7.359 -88.395 21.186 1.00 39.75 16 ILE B CA 1
ATOM 3692 C C . ILE B 1 27 ? -8.782 -88.552 20.627 1.00 38.54 16 ILE B C 1
ATOM 3693 O O . ILE B 1 27 ? -9.680 -89.026 21.350 1.00 37.45 16 ILE B O 1
ATOM 3698 N N . GLY B 1 28 ? -8.979 -88.154 19.379 1.00 38.19 17 GLY B N 1
ATOM 3699 C CA . GLY B 1 28 ? -10.302 -88.149 18.726 1.00 39.97 17 GLY B CA 1
ATOM 3700 C C . GLY B 1 28 ? -10.265 -87.335 17.455 1.00 35.38 17 GLY B C 1
ATOM 3701 O O . GLY B 1 28 ? -9.187 -86.823 17.100 1.00 35.58 17 GLY B O 1
ATOM 3702 N N . THR B 1 29 ? -11.405 -87.218 16.785 1.00 36.60 18 THR B N 1
ATOM 3703 C CA . THR B 1 29 ? -11.545 -86.405 15.555 1.00 32.59 18 THR B CA 1
ATOM 3704 C C . THR B 1 29 ? -12.831 -85.594 15.643 1.00 34.61 18 THR B C 1
ATOM 3705 O O . THR B 1 29 ? -13.702 -85.938 16.447 1.00 32.98 18 THR B O 1
ATOM 3709 N N . VAL B 1 30 ? -12.945 -84.573 14.803 1.00 34.95 19 VAL B N 1
ATOM 3710 C CA . VAL B 1 30 ? -14.166 -83.741 14.679 1.00 33.10 19 VAL B CA 1
ATOM 3711 C C . VAL B 1 30 ? -14.334 -83.409 13.211 1.00 34.38 19 VAL B C 1
ATOM 3712 O O . VAL B 1 30 ? -13.299 -83.356 12.486 1.00 29.87 19 VAL B O 1
ATOM 3716 N N . LYS B 1 31 ? -15.576 -83.137 12.834 1.00 33.57 20 LYS B N 1
ATOM 3717 C CA . LYS B 1 31 ? -15.963 -82.756 11.463 1.00 36.07 20 LYS B CA 1
ATOM 3718 C C . LYS B 1 31 ? -15.197 -81.497 11.064 1.00 33.35 20 LYS B C 1
ATOM 3719 O O . LYS B 1 31 ? -15.068 -80.555 11.874 1.00 31.41 20 LYS B O 1
ATOM 3725 N N . ARG B 1 32 ? -14.649 -81.510 9.859 1.00 38.80 21 ARG B N 1
ATOM 3726 C CA . ARG B 1 32 ? -14.141 -80.299 9.177 1.00 38.03 21 ARG B CA 1
ATOM 3727 C C . ARG B 1 32 ? -15.321 -79.624 8.472 1.00 41.29 21 ARG B C 1
ATOM 3728 O O . ARG B 1 32 ? -15.505 -79.848 7.266 1.00 39.07 21 ARG B O 1
ATOM 3736 N N . MET B 1 33 ? -16.063 -78.777 9.183 1.00 41.14 22 MET B N 1
ATOM 3737 C CA . MET B 1 33 ? -17.317 -78.185 8.653 1.00 38.89 22 MET B CA 1
ATOM 3738 C C . MET B 1 33 ? -16.999 -77.132 7.587 1.00 37.56 22 MET B C 1
ATOM 3739 O O . MET B 1 33 ? -16.009 -76.401 7.735 1.00 39.07 22 MET B O 1
ATOM 3744 N N . SER B 1 34 ? -17.810 -77.112 6.525 1.00 40.52 23 SER B N 1
ATOM 3745 C CA . SER B 1 34 ? -17.780 -76.110 5.430 1.00 42.20 23 SER B CA 1
ATOM 3746 C C . SER B 1 34 ? -18.581 -74.873 5.853 1.00 41.90 23 SER B C 1
ATOM 3747 O O . SER B 1 34 ? -19.330 -74.955 6.850 1.00 39.88 23 SER B O 1
ATOM 3750 N N . LYS B 1 35 ? -18.418 -73.777 5.118 1.00 44.43 24 LYS B N 1
ATOM 3751 C CA . LYS B 1 35 ? -19.227 -72.535 5.232 1.00 46.68 24 LYS B CA 1
ATOM 3752 C C . LYS B 1 35 ? -20.726 -72.868 5.112 1.00 44.65 24 LYS B C 1
ATOM 3753 O O . LYS B 1 35 ? -21.514 -72.305 5.889 1.00 46.03 24 LYS B O 1
ATOM 3759 N N . ASP B 1 36 ? -21.109 -73.771 4.207 1.00 40.63 25 ASP B N 1
ATOM 3760 C CA . ASP B 1 36 ? -22.524 -74.124 3.922 1.00 41.78 25 ASP B CA 1
ATOM 3761 C C . ASP B 1 36 ? -23.099 -74.893 5.118 1.00 41.28 25 ASP B C 1
ATOM 3762 O O . ASP B 1 36 ? -24.307 -74.726 5.402 1.00 37.72 25 ASP B O 1
ATOM 3767 N N . GLU B 1 37 ? -22.289 -75.741 5.758 1.00 36.79 26 GLU B N 1
ATOM 3768 C CA . GLU B 1 37 ? -22.738 -76.546 6.919 1.00 41.63 26 GLU B CA 1
ATOM 3769 C C . GLU B 1 37 ? -22.892 -75.633 8.139 1.00 36.54 26 GLU B C 1
ATOM 3770 O O . GLU B 1 37 ? -23.794 -75.874 8.908 1.00 33.41 26 GLU B O 1
ATOM 3776 N N . VAL B 1 38 ? -22.005 -74.661 8.321 1.00 37.01 27 VAL B N 1
ATOM 3777 C CA . VAL B 1 38 ? -22.105 -73.674 9.439 1.00 40.29 27 VAL B CA 1
ATOM 3778 C C . VAL B 1 38 ? -23.323 -72.769 9.209 1.00 37.85 27 VAL B C 1
ATOM 3779 O O . VAL B 1 38 ? -24.062 -72.527 10.167 1.00 37.20 27 VAL B O 1
ATOM 3783 N N . ARG B 1 39 ? -23.579 -72.367 7.966 1.00 42.33 28 ARG B N 1
ATOM 3784 C CA . ARG B 1 39 ? -24.823 -71.644 7.573 1.00 41.87 28 ARG B CA 1
ATOM 3785 C C . ARG B 1 39 ? -26.042 -72.425 8.102 1.00 41.18 28 ARG B C 1
ATOM 3786 O O . ARG B 1 39 ? -26.897 -71.816 8.766 1.00 33.41 28 ARG B O 1
ATOM 3794 N N . GLY B 1 40 ? -26.080 -73.744 7.897 1.00 33.28 29 GLY B N 1
ATOM 3795 C CA . GLY B 1 40 ? -27.176 -74.599 8.380 1.00 35.43 29 GLY B CA 1
ATOM 3796 C C . GLY B 1 40 ? -27.316 -74.539 9.893 1.00 36.77 29 GLY B C 1
ATOM 3797 O O . GLY B 1 40 ? -28.470 -74.567 10.392 1.00 36.37 29 GLY B O 1
ATOM 3798 N N . GLU B 1 41 ? -26.184 -74.489 10.603 1.00 34.31 30 GLU B N 1
ATOM 3799 C CA . GLU B 1 41 ? -26.148 -74.541 12.084 1.00 36.68 30 GLU B CA 1
ATOM 3800 C C . GLU B 1 41 ? -26.699 -73.220 12.641 1.00 32.42 30 GLU B C 1
ATOM 3801 O O . GLU B 1 41 ? -27.437 -73.260 13.641 1.00 35.32 30 GLU B O 1
ATOM 3807 N N . ILE B 1 42 ? -26.364 -72.095 12.028 1.00 29.99 31 ILE B N 1
ATOM 3808 C CA . ILE B 1 42 ? -26.892 -70.771 12.458 1.00 33.25 31 ILE B CA 1
ATOM 3809 C C . ILE B 1 42 ? -28.412 -70.757 12.216 1.00 34.39 31 ILE B C 1
ATOM 3810 O O . ILE B 1 42 ? -29.159 -70.328 13.149 1.00 32.77 31 ILE B O 1
ATOM 3815 N N . GLU B 1 43 ? -28.872 -71.293 11.078 1.00 34.38 32 GLU B N 1
ATOM 3816 C CA . GLU B 1 43 ? -30.326 -71.421 10.761 1.00 33.87 32 GLU B CA 1
ATOM 3817 C C . GLU B 1 43 ? -30.987 -72.243 11.879 1.00 33.00 32 GLU B C 1
ATOM 3818 O O . GLU B 1 43 ? -32.017 -71.790 12.419 1.00 29.66 32 GLU B O 1
ATOM 3824 N N . GLU B 1 44 ? -30.420 -73.394 12.255 1.00 29.37 33 GLU B N 1
ATOM 3825 C CA . GLU B 1 44 ? -31.066 -74.284 13.254 1.00 30.52 33 GLU B CA 1
ATOM 3826 C C . GLU B 1 44 ? -31.034 -73.594 14.632 1.00 31.85 33 GLU B C 1
ATOM 3827 O O . GLU B 1 44 ? -31.987 -73.750 15.408 1.00 30.74 33 GLU B O 1
ATOM 3833 N N . ALA B 1 45 ? -29.956 -72.874 14.946 1.00 29.38 34 ALA B N 1
ATOM 3834 C CA . ALA B 1 45 ? -29.821 -72.126 16.209 1.00 28.62 34 ALA B CA 1
ATOM 3835 C C . ALA B 1 45 ? -30.916 -71.061 16.281 1.00 28.73 34 ALA B C 1
ATOM 3836 O O . ALA B 1 45 ? -31.499 -70.892 17.363 1.00 29.58 34 ALA B O 1
ATOM 3838 N N . TYR B 1 46 ? -31.176 -70.348 15.189 1.00 33.30 35 TYR B N 1
ATOM 3839 C CA . TYR B 1 46 ? -32.299 -69.371 15.115 1.00 35.08 35 TYR B CA 1
ATOM 3840 C C . TYR B 1 46 ? -33.636 -70.037 15.489 1.00 33.32 35 TYR B C 1
ATOM 3841 O O . TYR B 1 46 ? -34.365 -69.452 16.320 1.00 32.74 35 TYR B O 1
ATOM 3850 N N . LYS B 1 47 ? -33.926 -71.235 14.983 1.00 30.90 36 LYS B N 1
ATOM 3851 C CA . LYS B 1 47 ? -35.128 -72.007 15.401 1.00 36.50 36 LYS B CA 1
ATOM 3852 C C . LYS B 1 47 ? -35.038 -72.347 16.895 1.00 33.80 36 LYS B C 1
ATOM 3853 O O . LYS B 1 47 ? -36.085 -72.360 17.551 1.00 32.49 36 LYS B O 1
ATOM 3859 N N . GLY B 1 48 ? -33.837 -72.603 17.412 1.00 31.22 37 GLY B N 1
ATOM 3860 C CA . GLY B 1 48 ? -33.590 -72.860 18.839 1.00 29.86 37 GLY B CA 1
ATOM 3861 C C . GLY B 1 48 ? -33.919 -71.656 19.706 1.00 29.26 37 GLY B C 1
ATOM 3862 O O . GLY B 1 48 ? -34.580 -71.844 20.747 1.00 28.10 37 GLY B O 1
ATOM 3863 N N . PHE B 1 49 ? -33.476 -70.471 19.290 1.00 30.09 38 PHE B N 1
ATOM 3864 C CA . PHE B 1 49 ? -33.858 -69.174 19.897 1.00 32.46 38 PHE B CA 1
ATOM 3865 C C . PHE B 1 49 ? -35.393 -69.086 20.003 1.00 34.33 38 PHE B C 1
ATOM 3866 O O . PHE B 1 49 ? -35.913 -68.873 21.134 1.00 30.43 38 PHE B O 1
ATOM 3874 N N . GLU B 1 50 ? -36.098 -69.284 18.878 1.00 36.02 39 GLU B N 1
ATOM 3875 C CA . GLU B 1 50 ? -37.590 -69.190 18.802 1.00 34.21 39 GLU B CA 1
ATOM 3876 C C . GLU B 1 50 ? -38.200 -70.183 19.796 1.00 31.15 39 GLU B C 1
ATOM 3877 O O . GLU B 1 50 ? -39.196 -69.828 20.436 1.00 34.00 39 GLU B O 1
ATOM 3883 N N . THR B 1 51 ? -37.609 -71.360 19.994 1.00 29.28 40 THR B N 1
ATOM 3884 C CA . THR B 1 51 ? -38.123 -72.348 20.982 1.00 32.25 40 THR B CA 1
ATOM 3885 C C . THR B 1 51 ? -37.778 -71.917 22.418 1.00 36.33 40 THR B C 1
ATOM 3886 O O . THR B 1 51 ? -38.718 -71.737 23.209 1.00 34.44 40 THR B O 1
ATOM 3890 N N . ILE B 1 52 ? -36.482 -71.738 22.720 1.00 32.75 41 ILE B N 1
ATOM 3891 C CA . ILE B 1 52 ? -35.953 -71.527 24.095 1.00 33.55 41 ILE B CA 1
ATOM 3892 C C . ILE B 1 52 ? -36.520 -70.201 24.661 1.00 31.82 41 ILE B C 1
ATOM 3893 O O . ILE B 1 52 ? -36.925 -70.165 25.866 1.00 28.56 41 ILE B O 1
ATOM 3898 N N . SER B 1 53 ? -36.619 -69.158 23.837 1.00 25.19 42 SER B N 1
ATOM 3899 C CA . SER B 1 53 ? -37.103 -67.824 24.274 1.00 32.13 42 SER B CA 1
ATOM 3900 C C . SER B 1 53 ? -38.578 -67.874 24.709 1.00 35.32 42 SER B C 1
ATOM 3901 O O . SER B 1 53 ? -38.996 -66.981 25.443 1.00 35.93 42 SER B O 1
ATOM 3904 N N . ARG B 1 54 ? -39.342 -68.871 24.270 1.00 36.40 43 ARG B N 1
ATOM 3905 C CA . ARG B 1 54 ? -40.797 -68.966 24.541 1.00 38.11 43 ARG B CA 1
ATOM 3906 C C . ARG B 1 54 ? -41.024 -69.882 25.743 1.00 40.91 43 ARG B C 1
ATOM 3907 O O . ARG B 1 54 ? -42.139 -69.863 26.276 1.00 37.59 43 ARG B O 1
ATOM 3915 N N . MET B 1 55 ? -40.010 -70.643 26.176 1.00 38.74 44 MET B N 1
ATOM 3916 C CA . MET B 1 55 ? -40.140 -71.431 27.428 1.00 34.61 44 MET B CA 1
ATOM 3917 C C . MET B 1 55 ? -40.156 -70.438 28.581 1.00 33.95 44 MET B C 1
ATOM 3918 O O . MET B 1 55 ? -39.497 -69.412 28.534 1.00 34.56 44 MET B O 1
ATOM 3923 N N . PRO B 1 56 ? -40.882 -70.691 29.681 1.00 33.71 45 PRO B N 1
ATOM 3924 C CA . PRO B 1 56 ? -40.779 -69.831 30.853 1.00 28.59 45 PRO B CA 1
ATOM 3925 C C . PRO B 1 56 ? -39.406 -70.023 31.516 1.00 29.90 45 PRO B C 1
ATOM 3926 O O . PRO B 1 56 ? -38.825 -71.087 31.426 1.00 30.99 45 PRO B O 1
ATOM 3930 N N . LEU B 1 57 ? -38.945 -69.017 32.240 1.00 27.85 46 LEU B N 1
ATOM 3931 C CA . LEU B 1 57 ? -37.587 -69.009 32.834 1.00 27.51 46 LEU B CA 1
ATOM 3932 C C . LEU B 1 57 ? -37.390 -70.192 33.784 1.00 25.99 46 LEU B C 1
ATOM 3933 O O . LEU B 1 57 ? -36.268 -70.702 33.819 1.00 23.16 46 LEU B O 1
ATOM 3938 N N . TYR B 1 58 ? -38.378 -70.535 34.620 1.00 28.10 47 TYR B N 1
ATOM 3939 C CA . TYR B 1 58 ? -38.222 -71.632 35.611 1.00 30.88 47 TYR B CA 1
ATOM 3940 C C . TYR B 1 58 ? -37.868 -72.938 34.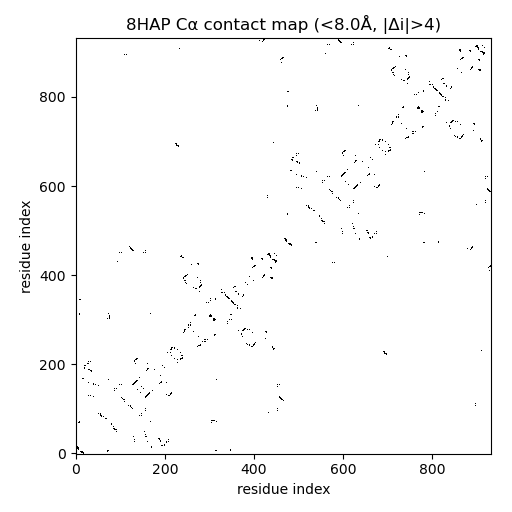879 1.00 27.92 47 TYR B C 1
ATOM 3941 O O . TYR B 1 58 ? -37.228 -73.790 35.482 1.00 35.05 47 TYR B O 1
ATOM 3950 N N . LYS B 1 59 ? -38.283 -73.127 33.635 1.00 32.01 48 LYS B N 1
ATOM 3951 C CA . LYS B 1 59 ? -37.965 -74.380 32.892 1.00 33.95 48 LYS B CA 1
ATOM 3952 C C . LYS B 1 59 ? -36.507 -74.296 32.449 1.00 29.13 48 LYS B C 1
ATOM 3953 O O . LYS B 1 59 ? -35.843 -75.308 32.435 1.00 22.65 48 LYS B O 1
ATOM 3959 N N . ARG B 1 60 ? -36.029 -73.102 32.117 1.00 28.66 49 ARG B N 1
ATOM 3960 C CA . ARG B 1 60 ? -34.674 -72.960 31.534 1.00 28.29 49 ARG B CA 1
ATOM 3961 C C . ARG B 1 60 ? -33.709 -73.135 32.692 1.00 26.83 49 ARG B C 1
ATOM 3962 O O . ARG B 1 60 ? -32.680 -73.779 32.508 1.00 25.57 49 ARG B O 1
ATOM 3970 N N . THR B 1 61 ? -34.071 -72.583 33.851 1.00 27.10 50 THR B N 1
ATOM 3971 C CA . THR B 1 61 ? -33.251 -72.679 35.063 1.00 25.16 50 THR B CA 1
ATOM 3972 C C . THR B 1 61 ? -33.233 -74.126 35.566 1.00 23.96 50 THR B C 1
ATOM 3973 O O . THR B 1 61 ? -32.224 -74.480 36.158 1.00 23.93 50 THR B O 1
ATOM 3977 N N . ALA B 1 62 ? -34.326 -74.874 35.481 1.00 23.51 51 ALA B N 1
ATOM 3978 C CA . ALA B 1 62 ? -34.329 -76.323 35.823 1.00 23.59 51 ALA B CA 1
ATOM 3979 C C . ALA B 1 62 ? -33.347 -77.039 34.872 1.00 23.59 51 ALA B C 1
ATOM 3980 O O . ALA B 1 62 ? -32.558 -77.872 35.326 1.00 23.13 51 ALA B O 1
ATOM 3982 N N . ILE B 1 63 ? -33.263 -76.650 33.603 1.00 22.56 52 ILE B N 1
ATOM 3983 C CA . ILE B 1 63 ? -32.250 -77.291 32.705 1.00 22.49 52 ILE B CA 1
ATOM 3984 C C . ILE B 1 63 ? -30.847 -76.979 33.223 1.00 25.19 52 ILE B C 1
ATOM 3985 O O . ILE B 1 63 ? -29.999 -77.915 33.297 1.00 24.82 52 ILE B O 1
ATOM 3990 N N . LEU B 1 64 ? -30.571 -75.722 33.577 1.00 23.82 53 LEU B N 1
ATOM 3991 C CA . LEU B 1 64 ? -29.229 -75.333 34.057 1.00 22.38 53 LEU B CA 1
ATOM 3992 C C . LEU B 1 64 ? -28.877 -76.036 35.372 1.00 23.24 53 LEU B C 1
ATOM 3993 O O . LEU B 1 64 ? -27.687 -76.334 35.556 1.00 25.44 53 LEU B O 1
ATOM 3998 N N . ARG B 1 65 ? -29.797 -76.193 36.335 1.00 23.91 54 ARG B N 1
ATOM 3999 C CA . ARG B 1 65 ? -29.450 -76.920 37.597 1.00 25.22 54 ARG B CA 1
ATOM 4000 C C . ARG B 1 65 ? -29.134 -78.404 37.257 1.00 22.71 54 ARG B C 1
ATOM 4001 O O . ARG B 1 65 ? -28.186 -78.970 37.781 1.00 23.32 54 ARG B O 1
ATOM 4009 N N . LYS B 1 66 ? -29.864 -79.008 36.340 1.00 23.75 55 LYS B N 1
ATOM 4010 C CA . LYS B 1 66 ? -29.594 -80.418 35.909 1.00 28.10 55 LYS B CA 1
ATOM 4011 C C . LYS B 1 66 ? -28.198 -80.521 35.269 1.00 26.06 55 LYS B C 1
ATOM 4012 O O . LYS B 1 66 ? -27.449 -81.413 35.664 1.00 24.35 55 LYS B O 1
ATOM 4018 N N . VAL B 1 67 ? -27.812 -79.589 34.395 1.00 22.93 56 VAL B N 1
ATOM 4019 C CA . VAL B 1 67 ? -26.450 -79.578 33.788 1.00 22.24 56 VAL B CA 1
ATOM 4020 C C . VAL B 1 67 ? -25.424 -79.573 34.913 1.00 23.68 56 VAL B C 1
ATOM 4021 O O . VAL B 1 67 ? -24.427 -80.299 34.838 1.00 24.45 56 VAL B O 1
ATOM 4025 N N . SER B 1 68 ? -25.637 -78.731 35.918 1.00 24.87 57 SER B N 1
ATOM 4026 C CA . SER B 1 68 ? -24.713 -78.575 37.063 1.00 25.89 57 SER B CA 1
ATOM 4027 C C . SER B 1 68 ? -24.460 -79.954 37.712 1.00 27.28 57 SER B C 1
ATOM 4028 O O . SER B 1 68 ? -23.271 -80.291 37.990 1.00 27.07 57 SER B O 1
ATOM 4031 N N . GLU B 1 69 ? -25.529 -80.689 37.994 1.00 26.00 58 GLU B N 1
ATOM 4032 C CA . GLU B 1 69 ? -25.500 -82.031 38.643 1.00 31.36 58 GLU B CA 1
ATOM 4033 C C . GLU B 1 69 ? -24.796 -83.034 37.714 1.00 28.25 58 GLU B C 1
ATOM 4034 O O . GLU B 1 69 ? -23.975 -83.808 38.193 1.00 32.62 58 GLU B O 1
ATOM 4040 N N . ILE B 1 70 ? -25.088 -83.014 36.431 1.00 23.20 59 ILE B N 1
ATOM 4041 C CA . ILE B 1 70 ? -24.419 -83.933 35.469 1.00 26.95 59 ILE B CA 1
ATOM 4042 C C . ILE B 1 70 ? -22.927 -83.626 35.434 1.00 27.88 59 ILE B C 1
ATOM 4043 O O . ILE B 1 70 ? -22.160 -84.611 35.484 1.00 25.81 59 ILE B O 1
ATOM 4048 N N . LEU B 1 71 ? -22.529 -82.346 35.404 1.00 28.24 60 LEU B N 1
ATOM 4049 C CA . LEU B 1 71 ? -21.089 -81.955 35.388 1.00 27.42 60 LEU B CA 1
ATOM 4050 C C . LEU B 1 71 ? -20.394 -82.508 36.624 1.00 30.33 60 LEU B C 1
ATOM 4051 O O . LEU B 1 71 ? -19.268 -82.969 36.482 1.00 31.18 60 LEU B O 1
ATOM 4056 N N . GLU B 1 72 ? -21.049 -82.471 37.782 1.00 29.90 61 GLU B N 1
ATOM 4057 C CA . GLU B 1 72 ? -20.483 -82.988 39.036 1.00 32.57 61 GLU B CA 1
ATOM 4058 C C . GLU B 1 72 ? -20.339 -84.519 38.923 1.00 34.78 61 GLU B C 1
ATOM 4059 O O . GLU B 1 72 ? -19.276 -85.056 39.326 1.00 35.30 61 GLU B O 1
ATOM 4065 N N . ARG B 1 73 ? -21.320 -85.201 38.336 1.00 31.21 62 ARG B N 1
ATOM 4066 C CA . ARG B 1 73 ? -21.297 -86.682 38.158 1.00 32.95 62 ARG B CA 1
ATOM 4067 C C . ARG B 1 73 ? -20.214 -87.139 37.160 1.00 30.55 62 ARG B C 1
ATOM 4068 O O . ARG B 1 73 ? -19.603 -88.157 37.437 1.00 31.23 62 ARG B O 1
ATOM 4076 N N . GLU B 1 74 ? -19.977 -86.408 36.067 1.00 29.84 63 GLU B N 1
ATOM 4077 C CA . GLU B 1 74 ? -19.053 -86.732 34.939 1.00 30.94 63 GLU B CA 1
ATOM 4078 C C . GLU B 1 74 ? -17.686 -86.036 35.099 1.00 32.90 63 GLU B C 1
ATOM 4079 O O . GLU B 1 74 ? -16.914 -85.991 34.119 1.00 35.53 63 GLU B O 1
ATOM 4085 N N . GLN B 1 75 ? -17.382 -85.552 36.296 1.00 28.37 64 GLN B N 1
ATOM 4086 C CA . GLN B 1 75 ? -16.250 -84.638 36.609 1.00 34.96 64 GLN B CA 1
ATOM 4087 C C . GLN B 1 75 ? -14.915 -85.292 36.237 1.00 31.33 64 GLN B C 1
ATOM 4088 O O . GLN B 1 75 ? -14.088 -84.622 35.605 1.00 27.83 64 GLN B O 1
ATOM 4094 N N . GLU B 1 76 ? -14.743 -86.553 36.617 1.00 29.13 65 GLU B N 1
ATOM 4095 C CA . GLU B 1 76 ? -13.460 -87.264 36.462 1.00 32.81 65 GLU B CA 1
ATOM 4096 C C . GLU B 1 76 ? -13.262 -87.592 34.980 1.00 29.05 65 GLU B C 1
ATOM 4097 O O . GLU B 1 76 ? -12.137 -87.404 34.511 1.00 27.72 65 GLU B O 1
ATOM 4103 N N . ARG B 1 77 ? -14.325 -87.987 34.270 1.00 26.59 66 ARG B N 1
ATOM 4104 C CA . ARG B 1 77 ? -14.281 -88.241 32.809 1.00 27.73 66 ARG B CA 1
ATOM 4105 C C . ARG B 1 77 ? -13.970 -86.946 32.031 1.00 29.45 66 ARG B C 1
ATOM 4106 O O . ARG B 1 77 ? -13.188 -87.003 31.043 1.00 29.58 66 ARG B O 1
ATOM 4114 N N . LEU B 1 78 ? -14.588 -85.815 32.385 1.00 29.40 67 LEU B N 1
ATOM 4115 C CA . LEU B 1 78 ? -14.364 -84.533 31.672 1.00 26.51 67 LEU B CA 1
ATOM 4116 C C . LEU B 1 78 ? -12.973 -84.004 32.029 1.00 26.82 67 LEU B C 1
ATOM 4117 O O . LEU B 1 78 ? -12.264 -83.506 31.113 1.00 26.21 67 LEU B O 1
ATOM 4122 N N . ALA B 1 79 ? -12.554 -84.163 33.290 1.00 26.01 68 ALA B N 1
ATOM 4123 C CA . ALA B 1 79 ? -11.193 -83.760 33.731 1.00 26.67 68 ALA B CA 1
ATOM 4124 C C . ALA B 1 79 ? -10.120 -84.502 32.912 1.00 25.05 68 ALA B C 1
ATOM 4125 O O . ALA B 1 79 ? -9.184 -83.825 32.403 1.00 26.64 68 ALA B O 1
ATOM 4127 N N . ARG B 1 80 ? -10.245 -85.819 32.749 1.00 26.02 69 ARG B N 1
ATOM 4128 C CA . ARG B 1 80 ? -9.280 -86.629 31.957 1.00 29.50 69 ARG B CA 1
ATOM 4129 C C . ARG B 1 80 ? -9.268 -86.135 30.498 1.00 29.29 69 ARG B C 1
ATOM 4130 O O . ARG B 1 80 ? -8.187 -86.027 29.929 1.00 30.39 69 ARG B O 1
ATOM 4138 N N . LEU B 1 81 ? -10.416 -85.833 29.893 1.00 28.22 70 LEU B N 1
ATOM 4139 C CA . LEU B 1 81 ? -10.459 -85.354 28.485 1.00 29.37 70 LEU B CA 1
ATOM 4140 C C . LEU B 1 81 ? -9.729 -84.008 28.371 1.00 29.80 70 LEU B C 1
ATOM 4141 O O . LEU B 1 81 ? -8.900 -83.858 27.446 1.00 29.92 70 LEU B O 1
ATOM 4146 N N . LEU B 1 82 ? -9.967 -83.066 29.290 1.00 30.63 71 LEU B N 1
ATOM 4147 C CA . LEU B 1 82 ? -9.226 -81.776 29.355 1.00 29.15 71 LEU B CA 1
ATOM 4148 C C . LEU B 1 82 ? -7.704 -82.013 29.409 1.00 32.73 71 LEU B C 1
ATOM 4149 O O . LEU B 1 82 ? -6.931 -81.269 28.709 1.00 28.52 71 LEU B O 1
ATOM 4154 N N . ALA B 1 83 ? -7.275 -82.914 30.288 1.00 32.02 72 ALA B N 1
ATOM 4155 C CA . ALA B 1 83 ? -5.847 -83.287 30.479 1.00 36.59 72 ALA B CA 1
ATOM 4156 C C . ALA B 1 83 ? -5.267 -83.744 29.136 1.00 36.31 72 ALA B C 1
ATOM 4157 O O . ALA B 1 83 ? -4.161 -83.317 28.784 1.00 39.93 72 ALA B O 1
ATOM 4159 N N . MET B 1 84 ? -6.015 -84.552 28.395 1.00 33.75 73 MET B N 1
ATOM 4160 C CA . MET B 1 84 ? -5.531 -85.145 27.131 1.00 34.03 73 MET B CA 1
ATOM 4161 C C . MET B 1 84 ? -5.529 -84.113 26.000 1.00 34.73 73 MET B C 1
ATOM 4162 O O . MET B 1 84 ? -4.494 -84.018 25.348 1.00 39.02 73 MET B O 1
ATOM 4167 N N . GLU B 1 85 ? -6.610 -83.362 25.757 1.00 31.35 74 GLU B N 1
ATOM 4168 C CA . GLU B 1 85 ? -6.638 -82.450 24.586 1.00 29.36 74 GLU B CA 1
ATOM 4169 C C . GLU B 1 85 ? -5.940 -81.146 24.947 1.00 28.96 74 GLU B C 1
ATOM 4170 O O . GLU B 1 85 ? -5.262 -80.585 24.075 1.00 33.30 74 GLU B O 1
ATOM 4176 N N . ALA B 1 86 ? -6.120 -80.640 26.164 1.00 27.35 75 ALA B N 1
ATOM 4177 C CA . ALA B 1 86 ? -5.597 -79.304 26.534 1.00 26.78 75 ALA B CA 1
ATOM 4178 C C . ALA B 1 86 ? -4.219 -79.405 27.206 1.00 27.02 75 ALA B C 1
ATOM 4179 O O . ALA B 1 86 ? -3.587 -78.350 27.346 1.00 29.02 75 ALA B O 1
ATOM 4181 N N . GLY B 1 87 ? -3.744 -80.607 27.569 1.00 28.55 76 GLY B N 1
ATOM 4182 C CA . GLY B 1 87 ? -2.471 -80.777 28.315 1.00 28.89 76 GLY B CA 1
ATOM 4183 C C . GLY B 1 87 ? -2.531 -80.196 29.731 1.00 28.75 76 GLY B C 1
ATOM 4184 O O . GLY B 1 87 ? -1.469 -79.875 30.291 1.00 26.95 76 GLY B O 1
ATOM 4185 N N . LYS B 1 88 ? -3.724 -80.092 30.321 1.00 28.17 77 LYS B N 1
ATOM 4186 C CA . LYS B 1 88 ? -3.931 -79.394 31.622 1.00 28.80 77 LYS B CA 1
ATOM 4187 C C . LYS B 1 88 ? -3.825 -80.436 32.723 1.00 26.75 77 LYS B C 1
ATOM 4188 O O . LYS B 1 88 ? -4.601 -81.375 32.732 1.00 26.55 77 LYS B O 1
ATOM 4194 N N . PRO B 1 89 ? -2.871 -80.337 33.672 1.00 27.36 78 PRO B N 1
ATOM 4195 C CA . PRO B 1 89 ? -2.747 -81.348 34.719 1.00 30.53 78 PRO B CA 1
ATOM 4196 C C . PRO B 1 89 ? -4.118 -81.679 35.315 1.00 31.65 78 PRO B C 1
ATOM 4197 O O . PRO B 1 89 ? -4.929 -80.793 35.450 1.00 34.47 78 PRO B O 1
ATOM 4201 N N . ILE B 1 90 ? -4.335 -82.948 35.623 1.00 34.67 79 ILE B N 1
ATOM 4202 C CA . ILE B 1 90 ? -5.641 -83.494 36.072 1.00 35.46 79 ILE B CA 1
ATOM 4203 C C . ILE B 1 90 ? -6.135 -82.720 37.308 1.00 32.85 79 ILE B C 1
ATOM 4204 O O . ILE B 1 90 ? -7.323 -82.465 37.375 1.00 31.24 79 ILE B O 1
ATOM 4209 N N . LYS B 1 91 ? -5.274 -82.361 38.243 1.00 30.97 80 LYS B N 1
ATOM 4210 C CA . LYS B 1 91 ? -5.655 -81.617 39.474 1.00 39.07 80 LYS B CA 1
ATOM 4211 C C . LYS B 1 91 ? -6.311 -80.285 39.081 1.00 35.28 80 LYS B C 1
ATOM 4212 O O . LYS B 1 91 ? -7.349 -79.971 39.688 1.00 36.27 80 LYS B O 1
ATOM 4218 N N . ASP B 1 92 ? -5.784 -79.584 38.066 1.00 33.69 81 ASP B N 1
ATOM 4219 C CA . ASP B 1 92 ? -6.310 -78.264 37.588 1.00 33.60 81 ASP B CA 1
ATOM 4220 C C . ASP B 1 92 ? -7.528 -78.475 36.678 1.00 31.39 81 ASP B C 1
ATOM 4221 O O . ASP B 1 92 ? -8.411 -77.634 36.656 1.00 29.60 81 ASP B O 1
ATOM 4226 N N . SER B 1 93 ? -7.575 -79.606 35.981 1.00 28.45 82 SER B N 1
ATOM 4227 C CA . SER B 1 93 ? -8.709 -80.029 35.136 1.00 27.85 82 SER B CA 1
ATOM 4228 C C . SER B 1 93 ? -9.928 -80.281 36.004 1.00 27.00 82 SER B C 1
ATOM 4229 O O . SER B 1 93 ? -10.997 -79.809 35.630 1.00 28.47 82 SER B O 1
ATOM 4232 N N . ARG B 1 94 ? -9.774 -80.985 37.120 1.00 25.42 83 ARG B N 1
ATOM 4233 C CA . ARG B 1 94 ? -10.895 -81.226 38.055 1.00 27.09 83 ARG B CA 1
ATOM 4234 C C . ARG B 1 94 ? -11.466 -79.895 38.554 1.00 26.13 83 ARG B C 1
ATOM 4235 O O . ARG B 1 94 ? -12.699 -79.806 38.685 1.00 24.94 83 ARG B O 1
ATOM 4243 N N . VAL B 1 95 ? -10.595 -78.939 38.866 1.00 26.84 84 VAL B N 1
ATOM 4244 C CA . VAL B 1 95 ? -10.980 -77.600 39.392 1.00 28.66 84 VAL B CA 1
ATOM 4245 C C . VAL B 1 95 ? -11.781 -76.927 38.278 1.00 29.50 84 VAL B C 1
ATOM 4246 O O . VAL B 1 95 ? -12.891 -76.410 38.581 1.00 27.40 84 VAL B O 1
ATOM 4250 N N . GLU B 1 96 ? -11.347 -77.077 37.020 1.00 24.88 85 GLU B N 1
ATOM 4251 C CA . GLU B 1 96 ? -12.040 -76.387 35.912 1.00 26.15 85 GLU B CA 1
ATOM 4252 C C . GLU B 1 96 ? -13.469 -76.940 35.768 1.00 25.18 85 GLU B C 1
ATOM 4253 O O . GLU B 1 96 ? -14.392 -76.129 35.504 1.00 21.38 85 GLU B O 1
ATOM 4259 N N . VAL B 1 97 ? -13.634 -78.261 35.818 1.00 23.03 86 VAL B N 1
ATOM 4260 C CA . VAL B 1 97 ? -14.958 -78.905 35.634 1.00 24.94 86 VAL B CA 1
ATOM 4261 C C . VAL B 1 97 ? -15.851 -78.573 36.840 1.00 25.06 86 VAL B C 1
ATOM 4262 O O . VAL B 1 97 ? -17.046 -78.325 36.614 1.00 23.14 86 VAL B O 1
ATOM 4266 N N . MET B 1 98 ? -15.298 -78.500 38.051 1.00 25.51 87 MET B N 1
ATOM 4267 C CA . MET B 1 98 ? -16.071 -78.069 39.254 1.00 28.89 87 MET B CA 1
ATOM 4268 C C . MET B 1 98 ? -16.510 -76.603 39.093 1.00 27.16 87 MET B C 1
ATOM 4269 O O . MET B 1 98 ? -17.642 -76.297 39.398 1.00 28.87 87 MET B O 1
ATOM 4274 N N . ARG B 1 99 ? -15.687 -75.743 38.508 1.00 25.43 88 ARG B N 1
ATOM 4275 C CA . ARG B 1 99 ? -16.057 -74.313 38.340 1.00 24.47 88 ARG B CA 1
ATOM 4276 C C . ARG B 1 99 ? -17.254 -74.232 37.408 1.00 25.34 88 ARG B C 1
ATOM 4277 O O . ARG B 1 99 ? -18.208 -73.514 37.744 1.00 23.72 88 ARG B O 1
ATOM 4285 N N . ALA B 1 100 ? -17.192 -74.943 36.280 1.00 24.18 89 ALA B N 1
ATOM 4286 C CA . ALA B 1 100 ? -18.274 -74.986 35.283 1.00 23.36 89 ALA B CA 1
ATOM 4287 C C . ALA B 1 100 ? -19.544 -75.563 35.919 1.00 20.92 89 ALA B C 1
ATOM 4288 O O . ALA B 1 100 ? -20.629 -75.053 35.651 1.00 23.43 89 ALA B O 1
ATOM 4290 N N . SER B 1 101 ? -19.451 -76.644 36.679 1.00 22.32 90 SER B N 1
ATOM 4291 C CA . SER B 1 101 ? -20.583 -77.142 37.510 1.00 23.86 90 SER B CA 1
ATOM 4292 C C . SER B 1 101 ? -21.206 -75.993 38.305 1.00 22.45 90 SER B C 1
ATOM 4293 O O . SER B 1 101 ? -22.426 -75.775 38.203 1.00 22.72 90 SER B O 1
ATOM 4296 N N . ARG B 1 102 ? -20.391 -75.269 39.050 1.00 25.05 91 ARG B N 1
ATOM 4297 C CA . ARG B 1 102 ? -20.856 -74.178 39.950 1.00 27.76 91 ARG B CA 1
ATOM 4298 C C . ARG B 1 102 ? -21.430 -73.028 39.133 1.00 26.33 91 ARG B C 1
ATOM 4299 O O . ARG B 1 102 ? -22.445 -72.449 39.584 1.00 22.00 91 ARG B O 1
ATOM 4307 N N . LEU B 1 103 ? -20.852 -72.758 37.953 1.00 23.76 92 LEU B N 1
ATOM 4308 C CA . LEU B 1 103 ? -21.267 -71.621 37.120 1.00 22.17 92 LEU B CA 1
ATOM 4309 C C . LEU B 1 103 ? -22.683 -71.896 36.577 1.00 26.49 92 LEU B C 1
ATOM 4310 O O . LEU B 1 103 ? -23.544 -71.022 36.716 1.00 21.35 92 LEU B O 1
ATOM 4315 N N . PHE B 1 104 ? -22.928 -73.110 36.059 1.00 23.45 93 PHE B N 1
ATOM 4316 C CA . PHE B 1 104 ? -24.236 -73.531 35.539 1.00 24.18 93 PHE B CA 1
ATOM 4317 C C . PHE B 1 104 ? -25.260 -73.372 36.669 1.00 24.24 93 PHE B C 1
ATOM 4318 O O . PHE B 1 104 ? -26.379 -72.884 36.415 1.00 24.09 93 PHE B O 1
ATOM 4326 N N . ARG B 1 105 ? -24.914 -73.793 37.877 1.00 24.25 94 ARG B N 1
ATOM 4327 C CA . ARG B 1 105 ? -25.842 -73.638 39.026 1.00 25.76 94 ARG B CA 1
ATOM 4328 C C . ARG B 1 105 ? -26.043 -72.146 39.363 1.00 26.32 94 ARG B C 1
ATOM 4329 O O . ARG B 1 105 ? -27.205 -71.727 39.605 1.00 23.05 94 ARG B O 1
ATOM 4337 N N . GLN B 1 106 ? -24.984 -71.341 39.334 1.00 24.54 95 GLN B N 1
ATOM 4338 C CA . GLN B 1 106 ? -25.114 -69.909 39.704 1.00 27.27 95 GLN B CA 1
ATOM 4339 C C . GLN B 1 106 ? -25.949 -69.155 38.668 1.00 28.08 95 GLN B C 1
ATOM 4340 O O . GLN B 1 106 ? -26.603 -68.209 39.045 1.00 25.96 95 GLN B O 1
ATOM 4346 N N . ALA B 1 107 ? -25.940 -69.579 37.411 1.00 28.52 96 ALA B N 1
ATOM 4347 C CA . ALA B 1 107 ? -26.774 -68.981 36.361 1.00 26.18 96 ALA B CA 1
ATOM 4348 C C . ALA B 1 107 ? -28.242 -69.287 36.679 1.00 26.92 96 ALA B C 1
ATOM 4349 O O . ALA B 1 107 ? -29.082 -68.391 36.469 1.00 23.45 96 ALA B O 1
ATOM 4351 N N . ALA B 1 108 ? -28.544 -70.500 37.165 1.00 25.02 97 ALA B N 1
ATOM 4352 C CA . ALA B 1 108 ? -29.918 -70.927 37.539 1.00 22.81 97 ALA B CA 1
ATOM 4353 C C . ALA B 1 108 ? -30.398 -70.126 38.750 1.00 21.13 97 ALA B C 1
ATOM 4354 O O . ALA B 1 108 ? -31.577 -69.769 38.827 1.00 23.10 97 ALA B O 1
ATOM 4356 N N . GLU B 1 109 ? -29.512 -69.878 39.692 1.00 22.06 98 GLU B N 1
ATOM 4357 C CA . GLU B 1 109 ? -29.876 -69.372 41.032 1.00 25.84 98 GLU B CA 1
ATOM 4358 C C . GLU B 1 109 ? -30.095 -67.852 40.981 1.00 25.97 98 GLU B C 1
ATOM 4359 O O . GLU B 1 109 ? -30.935 -67.362 41.731 1.00 25.41 98 GLU B O 1
ATOM 4365 N N . GLU B 1 110 ? -29.375 -67.142 40.112 1.00 27.46 99 GLU B N 1
ATOM 4366 C CA . GLU B 1 110 ? -29.260 -65.664 40.194 1.00 27.02 99 GLU B CA 1
ATOM 4367 C C . GLU B 1 110 ? -30.123 -65.016 39.123 1.00 25.33 99 GLU B C 1
ATOM 4368 O O . GLU B 1 110 ? -30.344 -63.808 39.246 1.00 24.76 99 GLU B O 1
ATOM 4374 N N . ALA B 1 111 ? -30.603 -65.791 38.151 1.00 23.86 100 ALA B N 1
ATOM 4375 C CA . ALA B 1 111 ? -31.370 -65.286 36.997 1.00 24.63 100 ALA B CA 1
ATOM 4376 C C . ALA B 1 111 ? -32.569 -64.463 37.497 1.00 24.83 100 ALA B C 1
ATOM 4377 O O . ALA B 1 111 ? -32.784 -63.364 36.953 1.00 23.50 100 ALA B O 1
ATOM 4379 N N . ALA B 1 112 ? -33.266 -64.901 38.549 1.00 24.75 101 ALA B N 1
ATOM 4380 C CA . ALA B 1 112 ? -34.506 -64.210 38.988 1.00 24.97 101 ALA B CA 1
ATOM 4381 C C . ALA B 1 112 ? -34.147 -62.767 39.356 1.00 24.14 101 ALA B C 1
ATOM 4382 O O . ALA B 1 112 ? -34.823 -61.830 38.879 1.00 25.21 101 ALA B O 1
ATOM 4384 N N . ILE B 1 113 ? -33.045 -62.558 40.069 1.00 24.10 102 ILE B N 1
ATOM 4385 C CA . ILE B 1 113 ? -32.715 -61.199 40.595 1.00 26.74 102 ILE B CA 1
ATOM 4386 C C . ILE B 1 113 ? -31.961 -60.380 39.526 1.00 28.65 102 ILE B C 1
ATOM 4387 O O . ILE B 1 113 ? -32.244 -59.164 39.351 1.00 28.45 102 ILE B O 1
ATOM 4392 N N . VAL B 1 114 ? -31.072 -61.014 38.780 1.00 24.68 103 VAL B N 1
ATOM 4393 C CA . VAL B 1 114 ? -30.232 -60.286 37.788 1.00 29.77 103 VAL B CA 1
ATOM 4394 C C . VAL B 1 114 ? -31.118 -59.703 36.680 1.00 27.43 103 VAL B C 1
ATOM 4395 O O . VAL B 1 114 ? -30.821 -58.619 36.213 1.00 30.52 103 VAL B O 1
ATOM 4399 N N . LEU B 1 115 ? -32.141 -60.428 36.244 1.00 29.25 104 LEU B N 1
ATOM 4400 C CA . LEU B 1 115 ? -33.009 -60.056 35.104 1.00 26.03 104 LEU B CA 1
ATOM 4401 C C . LEU B 1 115 ? -34.188 -59.185 35.550 1.00 28.23 104 LEU B C 1
ATOM 4402 O O . LEU B 1 115 ? -34.962 -58.765 34.699 1.00 31.93 104 LEU B O 1
ATOM 4407 N N . GLU B 1 116 ? -34.318 -58.935 36.838 1.00 26.48 105 GLU B N 1
ATOM 4408 C CA . GLU B 1 116 ? -35.387 -58.113 37.453 1.00 29.30 105 GLU B CA 1
ATOM 4409 C C . GLU B 1 116 ? -35.349 -56.712 36.831 1.00 27.46 105 GLU B C 1
ATOM 4410 O O . GLU B 1 116 ? -34.253 -56.167 36.745 1.00 24.70 105 GLU B O 1
ATOM 4416 N N . GLY B 1 117 ? -36.501 -56.210 36.369 1.00 21.96 106 GLY B N 1
ATOM 4417 C CA . GLY B 1 117 ? -36.642 -54.878 35.762 1.00 24.82 106 GLY B CA 1
ATOM 4418 C C . GLY B 1 117 ? -37.029 -53.819 36.786 1.00 23.91 106 GLY B C 1
ATOM 4419 O O . GLY B 1 117 ? -37.057 -54.101 38.001 1.00 23.22 106 GLY B O 1
ATOM 4420 N N . LYS B 1 118 ? -37.343 -52.618 36.335 1.00 25.88 107 LYS B N 1
ATOM 4421 C CA . LYS B 1 118 ? -37.689 -51.518 37.267 1.00 29.12 107 LYS B CA 1
ATOM 4422 C C . LYS B 1 118 ? -39.151 -51.091 37.060 1.00 27.67 107 LYS B C 1
ATOM 4423 O O . LYS B 1 118 ? -39.683 -51.305 35.999 1.00 25.25 107 LYS B O 1
ATOM 4429 N N . ASN B 1 119 ? -39.745 -50.484 38.081 1.00 25.86 108 ASN B N 1
ATOM 4430 C CA . ASN B 1 119 ? -40.928 -49.604 37.994 1.00 27.72 108 ASN B CA 1
ATOM 4431 C C . ASN B 1 119 ? -40.429 -48.190 38.289 1.00 26.13 108 ASN B C 1
ATOM 4432 O O . ASN B 1 119 ? -40.313 -47.855 39.443 1.00 29.02 108 ASN B O 1
ATOM 4437 N N . TYR B 1 120 ? -40.119 -47.409 37.253 1.00 27.62 109 TYR B N 1
ATOM 4438 C CA . TYR B 1 120 ? -39.460 -46.080 37.374 1.00 28.61 109 TYR B CA 1
ATOM 4439 C C . TYR B 1 120 ? -40.398 -45.073 38.046 1.00 26.39 109 TYR B C 1
ATOM 4440 O O . TYR B 1 120 ? -41.630 -45.033 37.762 1.00 26.81 109 TYR B O 1
ATOM 4449 N N . ARG B 1 121 ? -39.833 -44.265 38.921 1.00 28.09 110 ARG B N 1
ATOM 4450 C CA . ARG B 1 121 ? -40.572 -43.159 39.576 1.00 29.99 110 ARG B CA 1
ATOM 4451 C C . ARG B 1 121 ? -40.530 -41.978 38.614 1.00 30.43 110 ARG B C 1
ATOM 4452 O O . ARG B 1 121 ? -39.803 -41.038 38.883 1.00 33.93 110 ARG B O 1
ATOM 4460 N N . VAL B 1 122 ? -41.287 -42.033 37.525 1.00 33.57 111 VAL B N 1
ATOM 4461 C CA . VAL B 1 122 ? -41.217 -40.972 36.480 1.00 33.02 111 VAL B CA 1
ATOM 4462 C C . VAL B 1 122 ? -41.872 -39.689 37.005 1.00 30.48 111 VAL B C 1
ATOM 4463 O O . VAL B 1 122 ? -41.522 -38.643 36.449 1.00 30.82 111 VAL B O 1
ATOM 4467 N N . ASP B 1 123 ? -42.665 -39.735 38.090 1.00 28.90 112 ASP B N 1
ATOM 4468 C CA . ASP B 1 123 ? -43.309 -38.518 38.677 1.00 31.58 112 ASP B CA 1
ATOM 4469 C C . ASP B 1 123 ? -42.264 -37.663 39.412 1.00 30.02 112 ASP B C 1
ATOM 4470 O O . ASP B 1 123 ? -42.597 -36.540 39.821 1.00 33.32 112 ASP B O 1
ATOM 4475 N N . ALA B 1 124 ? -41.014 -38.109 39.522 1.00 31.69 113 ALA B N 1
ATOM 4476 C CA . ALA B 1 124 ? -39.883 -37.255 39.973 1.00 33.95 113 ALA B CA 1
ATOM 4477 C C . ALA B 1 124 ? -39.453 -36.263 38.880 1.00 34.08 113 ALA B C 1
ATOM 4478 O O . ALA B 1 124 ? -38.609 -35.385 39.181 1.00 32.81 113 ALA B O 1
ATOM 4480 N N . TYR B 1 125 ? -39.914 -36.418 37.635 1.00 34.76 114 TYR B N 1
ATOM 4481 C CA . TYR B 1 125 ? -39.388 -35.595 36.508 1.00 35.34 114 TYR B CA 1
ATOM 4482 C C . TYR B 1 125 ? -40.534 -34.835 35.861 1.00 37.94 114 TYR B C 1
ATOM 4483 O O . TYR B 1 125 ? -41.630 -35.421 35.694 1.00 31.73 114 TYR B O 1
ATOM 4492 N N . GLU B 1 126 ? -40.266 -33.571 35.515 1.00 40.73 115 GLU B N 1
ATOM 4493 C CA . GLU B 1 126 ? -41.227 -32.630 34.879 1.00 41.40 115 GLU B CA 1
ATOM 4494 C C . GLU B 1 126 ? -41.396 -32.979 33.398 1.00 37.33 115 GLU B C 1
ATOM 4495 O O . GLU B 1 126 ? -42.509 -32.812 32.888 1.00 40.29 115 GLU B O 1
ATOM 4501 N N . TYR B 1 127 ? -40.339 -33.449 32.731 1.00 38.68 116 TYR B N 1
ATOM 4502 C CA . TYR B 1 127 ? -40.376 -33.826 31.291 1.00 40.38 116 TYR B CA 1
ATOM 4503 C C . TYR B 1 127 ? -40.378 -35.355 31.145 1.00 41.67 116 TYR B C 1
ATOM 4504 O O . TYR B 1 127 ? -39.640 -36.067 31.838 1.00 38.46 116 TYR B O 1
ATOM 4513 N N . PRO B 1 128 ? -41.185 -35.922 30.217 1.00 41.26 117 PRO B N 1
ATOM 4514 C CA . PRO B 1 128 ? -42.234 -35.185 29.499 1.00 39.49 117 PRO B CA 1
ATOM 4515 C C . PRO B 1 128 ? -43.345 -34.766 30.452 1.00 34.99 117 PRO B C 1
ATOM 4516 O O . PRO B 1 128 ? -43.480 -35.372 31.516 1.00 35.61 117 PRO B O 1
ATOM 4520 N N . PRO B 1 129 ? -44.137 -33.717 30.112 1.00 36.72 118 PRO B N 1
ATOM 4521 C CA . PRO B 1 129 ? -45.291 -33.339 30.932 1.00 38.86 118 PRO B CA 1
ATOM 4522 C C . PRO B 1 129 ? -46.239 -34.539 31.068 1.00 37.08 118 PRO B C 1
ATOM 4523 O O . PRO B 1 129 ? -46.279 -35.337 30.130 1.00 35.53 118 PRO B O 1
ATOM 4527 N N . GLY B 1 130 ? -46.913 -34.676 32.218 1.00 33.94 119 GLY B N 1
ATOM 4528 C CA . GLY B 1 130 ? -47.938 -35.712 32.456 1.00 35.65 119 GLY B CA 1
ATOM 4529 C C . GLY B 1 130 ? -47.381 -37.027 33.020 1.00 35.98 119 GLY B C 1
ATOM 4530 O O . GLY B 1 130 ? -48.142 -38.039 33.029 1.00 36.42 119 GLY B O 1
ATOM 4531 N N . ASN B 1 131 ? -46.158 -37.032 33.570 1.00 31.12 120 ASN B N 1
ATOM 4532 C CA . ASN B 1 131 ? -45.543 -38.246 34.183 1.00 33.72 120 ASN B CA 1
ATOM 4533 C C . ASN B 1 131 ? -46.342 -38.736 35.405 1.00 36.19 120 ASN B C 1
ATOM 4534 O O . ASN B 1 131 ? -46.269 -39.947 35.713 1.00 35.73 120 ASN B O 1
ATOM 4539 N N . GLU B 1 132 ? -47.128 -37.882 36.052 1.00 36.62 121 GLU B N 1
ATOM 4540 C CA . GLU B 1 132 ? -47.964 -38.316 37.203 1.00 41.88 121 GLU B CA 1
ATOM 4541 C C . GLU B 1 132 ? -49.019 -39.332 36.724 1.00 38.86 121 GLU B C 1
ATOM 4542 O O . GLU B 1 132 ? -49.526 -40.039 37.587 1.00 39.67 121 GLU B O 1
ATOM 4548 N N . ASN B 1 133 ? -49.312 -39.445 35.417 1.00 37.84 122 ASN B N 1
ATOM 4549 C CA . ASN B 1 133 ? -50.360 -40.372 34.889 1.00 40.44 122 ASN B CA 1
ATOM 4550 C C . ASN B 1 133 ? -49.731 -41.587 34.179 1.00 37.33 122 ASN B C 1
ATOM 4551 O O . ASN B 1 133 ? -50.481 -42.315 33.505 1.00 30.88 122 ASN B O 1
ATOM 4556 N N . ARG B 1 134 ? -48.422 -41.837 34.341 1.00 32.71 123 ARG B N 1
ATOM 4557 C CA . ARG B 1 134 ? -47.704 -42.897 33.584 1.00 30.62 123 ARG B CA 1
ATOM 4558 C C . ARG B 1 134 ? -47.204 -44.021 34.512 1.00 31.53 123 ARG B C 1
ATOM 4559 O O . ARG B 1 134 ? -46.769 -43.757 35.627 1.00 32.55 123 ARG B O 1
ATOM 4567 N N . ILE B 1 135 ? -47.239 -45.256 34.020 1.00 32.21 124 ILE B N 1
ATOM 4568 C CA . ILE B 1 135 ? -46.448 -46.392 34.548 1.00 29.02 124 ILE B CA 1
ATOM 4569 C C . ILE B 1 135 ? -45.374 -46.724 33.511 1.00 25.39 124 ILE B C 1
ATOM 4570 O O . ILE B 1 135 ? -45.740 -47.035 32.406 1.00 27.06 124 ILE B O 1
ATOM 4575 N N . VAL B 1 136 ? -44.098 -46.661 33.889 1.00 26.80 125 VAL B N 1
ATOM 4576 C CA . VAL B 1 136 ? -42.948 -47.055 33.022 1.00 26.30 125 VAL B CA 1
ATOM 4577 C C . VAL B 1 136 ? -42.194 -48.198 33.721 1.00 28.38 125 VAL B C 1
ATOM 4578 O O . VAL B 1 136 ? -41.659 -48.006 34.812 1.00 23.88 125 VAL B O 1
ATOM 4582 N N . ILE B 1 137 ? -42.203 -49.359 33.084 1.00 27.96 126 ILE B N 1
ATOM 4583 C CA . ILE B 1 137 ? -41.532 -50.586 33.562 1.00 28.90 126 ILE B CA 1
ATOM 4584 C C . ILE B 1 137 ? -40.474 -51.014 32.547 1.00 29.44 126 ILE B C 1
ATOM 4585 O O . ILE B 1 137 ? -40.571 -50.656 31.350 1.00 29.09 126 ILE B O 1
ATOM 4590 N N . SER B 1 138 ? -39.479 -51.748 33.035 1.00 27.89 127 SER B N 1
ATOM 4591 C CA . SER B 1 138 ? -38.391 -52.307 32.210 1.00 26.06 127 SER B CA 1
ATOM 4592 C C . SER B 1 138 ? -38.367 -53.826 32.388 1.00 22.82 127 SER B C 1
ATOM 4593 O O . SER B 1 138 ? -38.760 -54.329 33.453 1.00 23.05 127 SER B O 1
ATOM 4596 N N . THR B 1 139 ? -37.977 -54.519 31.336 1.00 26.15 128 THR B N 1
ATOM 4597 C CA . THR B 1 139 ? -37.732 -55.980 31.298 1.00 29.49 128 THR B CA 1
ATOM 4598 C C . THR B 1 139 ? -36.444 -56.205 30.512 1.00 30.72 128 THR B C 1
ATOM 4599 O O . THR B 1 139 ? -36.104 -55.358 29.647 1.00 31.02 128 THR B O 1
ATOM 4603 N N . ARG B 1 140 ? -35.801 -57.334 30.754 1.00 29.27 129 ARG B N 1
ATOM 4604 C CA . ARG B 1 140 ? -34.597 -57.767 30.019 1.00 32.42 129 ARG B CA 1
ATOM 4605 C C . ARG B 1 140 ? -35.018 -58.801 28.976 1.00 34.71 129 ARG B C 1
ATOM 4606 O O . ARG B 1 140 ? -35.515 -59.879 29.362 1.00 31.77 129 ARG B O 1
ATOM 4614 N N . GLU B 1 141 ? -34.818 -58.478 27.697 1.00 32.93 130 GLU B N 1
ATOM 4615 C CA . GLU B 1 141 ? -35.256 -59.344 26.580 1.00 34.33 130 GLU B CA 1
ATOM 4616 C C . GLU B 1 141 ? -34.032 -60.012 25.985 1.00 31.90 130 GLU B C 1
ATOM 4617 O O . GLU B 1 141 ? -33.013 -59.366 25.858 1.00 31.03 130 GLU B O 1
ATOM 4623 N N . PRO B 1 142 ? -34.135 -61.278 25.541 1.00 30.97 131 PRO B N 1
ATOM 4624 C CA . PRO B 1 142 ? -33.020 -61.956 24.910 1.00 30.14 131 PRO B CA 1
ATOM 4625 C C . PRO B 1 142 ? -32.713 -61.236 23.595 1.00 33.19 131 PRO B C 1
ATOM 4626 O O . PRO B 1 142 ? -33.597 -60.645 23.042 1.00 32.88 131 PRO B O 1
ATOM 4630 N N . ILE B 1 143 ? -31.460 -61.282 23.155 1.00 33.62 132 ILE B N 1
ATOM 4631 C CA . ILE B 1 143 ? -31.021 -60.706 21.848 1.00 35.98 132 ILE B CA 1
ATOM 4632 C C . ILE B 1 143 ? -31.347 -61.696 20.728 1.00 33.29 132 ILE B C 1
ATOM 4633 O O . ILE B 1 143 ? -31.856 -61.281 19.695 1.00 29.40 132 ILE B O 1
ATOM 4638 N N . GLY B 1 144 ? -31.121 -62.991 20.921 1.00 31.78 133 GLY B N 1
ATOM 4639 C CA . GLY B 1 144 ? -31.426 -63.943 19.839 1.00 28.30 133 GLY B CA 1
ATOM 4640 C C . GLY B 1 144 ? -30.342 -64.987 19.736 1.00 29.07 133 GLY B C 1
ATOM 4641 O O . GLY B 1 144 ? -30.214 -65.743 20.682 1.00 28.84 133 GLY B O 1
ATOM 4642 N N . VAL B 1 145 ? -29.571 -65.016 18.640 1.00 30.62 134 VAL B N 1
ATOM 4643 C CA . VAL B 1 145 ? -28.492 -66.035 18.456 1.00 27.96 134 VAL B CA 1
ATOM 4644 C C . VAL B 1 145 ? -27.156 -65.412 18.876 1.00 26.45 134 VAL B C 1
ATOM 4645 O O . VAL B 1 145 ? -26.794 -64.340 18.346 1.00 25.43 134 VAL B O 1
ATOM 4649 N N . VAL B 1 146 ? -26.465 -66.076 19.792 1.00 24.51 135 VAL B N 1
ATOM 4650 C CA . VAL B 1 146 ? -25.090 -65.725 20.249 1.00 27.04 135 VAL B CA 1
ATOM 4651 C C . VAL B 1 146 ? -24.067 -66.608 19.522 1.00 27.31 135 VAL B C 1
ATOM 4652 O O . VAL B 1 146 ? -24.263 -67.797 19.481 1.00 23.02 135 VAL B O 1
ATOM 4656 N N . THR B 1 147 ? -23.003 -66.013 18.994 1.00 28.63 136 THR B N 1
ATOM 4657 C CA . THR B 1 147 ? -21.808 -66.738 18.503 1.00 29.40 136 THR B CA 1
ATOM 4658 C C . THR B 1 147 ? -20.780 -66.670 19.619 1.00 27.81 136 THR B C 1
ATOM 4659 O O . THR B 1 147 ? -20.368 -65.546 19.960 1.00 25.77 136 THR B O 1
ATOM 4663 N N . ALA B 1 148 ? -20.472 -67.829 20.216 1.00 26.57 137 ALA B N 1
ATOM 4664 C CA . ALA B 1 148 ? -19.477 -68.011 21.282 1.00 25.96 137 ALA B CA 1
ATOM 4665 C C . ALA B 1 148 ? -18.239 -68.659 20.658 1.00 27.99 137 ALA B C 1
ATOM 4666 O O . ALA B 1 148 ? -18.341 -69.800 20.183 1.00 28.44 137 ALA B O 1
ATOM 4668 N N . ILE B 1 149 ? -17.138 -67.925 20.652 1.00 26.25 138 ILE B N 1
ATOM 4669 C CA . ILE B 1 149 ? -15.801 -68.327 20.135 1.00 29.20 138 ILE B CA 1
ATOM 4670 C C . ILE B 1 149 ? -14.886 -68.539 21.345 1.00 27.49 138 ILE B C 1
ATOM 4671 O O . ILE B 1 149 ? -14.584 -67.572 22.048 1.00 30.38 138 ILE B O 1
ATOM 4676 N N . LEU B 1 150 ? -14.554 -69.791 21.626 1.00 26.81 139 LEU B N 1
ATOM 4677 C CA . LEU B 1 150 ? -13.903 -70.200 22.872 1.00 28.27 139 LEU B CA 1
ATOM 4678 C C . LEU B 1 150 ? -12.398 -70.250 22.650 1.00 29.97 139 LEU B C 1
ATOM 4679 O O . LEU B 1 150 ? -11.910 -70.603 21.571 1.00 31.60 139 LEU B O 1
ATOM 4684 N N . PRO B 1 151 ? -11.647 -69.977 23.729 1.00 30.04 140 PRO B N 1
ATOM 4685 C CA . PRO B 1 151 ? -10.194 -70.156 23.753 1.00 30.04 140 PRO B CA 1
ATOM 4686 C C . PRO B 1 151 ? -9.831 -71.604 24.119 1.00 30.03 140 PRO B C 1
ATOM 4687 O O . PRO B 1 151 ? -10.661 -72.339 24.701 1.00 29.09 140 PRO B O 1
ATOM 4691 N N . PHE B 1 152 ? -8.581 -71.983 23.887 1.00 28.68 141 PHE B N 1
ATOM 4692 C CA . PHE B 1 152 ? -8.115 -73.376 24.128 1.00 27.33 141 PHE B CA 1
ATOM 4693 C C . PHE B 1 152 ? -7.932 -73.631 25.621 1.00 25.59 141 PHE B C 1
ATOM 4694 O O . PHE B 1 152 ? -7.850 -74.799 26.013 1.00 34.23 141 PHE B O 1
ATOM 4702 N N . ASN B 1 153 ? -7.717 -72.593 26.424 1.00 26.59 142 ASN B N 1
ATOM 4703 C CA . ASN B 1 153 ? -7.051 -72.768 27.736 1.00 29.55 142 ASN B CA 1
ATOM 4704 C C . ASN B 1 153 ? -8.068 -73.136 28.821 1.00 32.66 142 ASN B C 1
ATOM 4705 O O . ASN B 1 153 ? -7.635 -73.728 29.829 1.00 31.16 142 ASN B O 1
ATOM 4710 N N . PHE B 1 154 ? -9.358 -72.823 28.640 1.00 32.01 143 PHE B N 1
ATOM 4711 C CA . PHE B 1 154 ? -10.443 -73.240 29.570 1.00 32.15 143 PHE B CA 1
ATOM 4712 C C . PHE B 1 154 ? -11.599 -73.745 28.736 1.00 33.97 143 PHE B C 1
ATOM 4713 O O . PHE B 1 154 ? -12.649 -73.114 28.696 1.00 35.59 143 PHE B O 1
ATOM 4721 N N . PRO B 1 155 ? -11.427 -74.872 28.014 1.00 30.17 144 PRO B N 1
ATOM 4722 C CA . PRO B 1 155 ? -12.441 -75.318 27.064 1.00 30.17 144 PRO B CA 1
ATOM 4723 C C . PRO B 1 155 ? -13.814 -75.497 27.732 1.00 28.40 144 PRO B C 1
ATOM 4724 O O . PRO B 1 155 ? -14.786 -75.159 27.115 1.00 32.37 144 PRO B O 1
ATOM 4728 N N . ILE B 1 156 ? -13.868 -75.942 28.984 1.00 25.58 145 ILE B N 1
ATOM 4729 C CA . ILE B 1 156 ? -15.170 -76.270 29.651 1.00 24.91 145 ILE B CA 1
ATOM 4730 C C . ILE B 1 156 ? -15.707 -75.028 30.388 1.00 22.56 145 ILE B C 1
ATOM 4731 O O . ILE B 1 156 ? -16.922 -74.762 30.308 1.00 23.17 145 ILE B O 1
ATOM 4736 N N . ASN B 1 157 ? -14.866 -74.260 31.047 1.00 24.26 146 ASN B N 1
ATOM 4737 C CA . ASN B 1 157 ? -15.352 -73.129 31.883 1.00 28.50 146 ASN B CA 1
ATOM 4738 C C . ASN B 1 157 ? -15.678 -71.923 30.987 1.00 28.33 146 ASN B C 1
ATOM 4739 O O . ASN B 1 157 ? -16.636 -71.205 31.334 1.00 23.14 146 ASN B O 1
ATOM 4744 N N . SER B 1 158 ? -15.028 -71.759 29.823 1.00 25.83 147 SER B N 1
ATOM 4745 C CA . SER B 1 158 ? -15.391 -70.659 28.892 1.00 24.64 147 SER B CA 1
ATOM 4746 C C . SER B 1 158 ? -16.710 -71.023 28.214 1.00 26.51 147 SER B C 1
ATOM 4747 O O . SER B 1 158 ? -17.482 -70.131 27.943 1.00 25.05 147 SER B O 1
ATOM 4750 N N . PHE B 1 159 ? -16.927 -72.312 27.927 1.00 25.21 148 PHE B N 1
ATOM 4751 C CA . PHE B 1 159 ? -18.225 -72.863 27.507 1.00 27.30 148 PHE B CA 1
ATOM 4752 C C . PHE B 1 159 ? -19.288 -72.456 28.537 1.00 24.58 148 PHE B C 1
ATOM 4753 O O . PHE B 1 159 ? -20.298 -71.800 28.184 1.00 27.30 148 PHE B O 1
ATOM 4761 N N . ALA B 1 160 ? -19.074 -72.787 29.793 1.00 24.31 149 ALA B N 1
ATOM 4762 C CA . ALA B 1 160 ? -20.037 -72.440 30.871 1.00 23.90 149 ALA B CA 1
ATOM 4763 C C . ALA B 1 160 ? -20.279 -70.919 30.898 1.00 21.24 149 ALA B C 1
ATOM 4764 O O . ALA B 1 160 ? -21.453 -70.480 30.873 1.00 22.39 149 ALA B O 1
ATOM 4766 N N . HIS B 1 161 ? -19.235 -70.117 30.832 1.00 22.19 150 HIS B N 1
ATOM 4767 C CA . HIS B 1 161 ? -19.339 -68.632 30.961 1.00 24.92 150 HIS B CA 1
ATOM 4768 C C . HIS B 1 161 ? -20.198 -68.053 29.830 1.00 26.80 150 HIS B C 1
ATOM 4769 O O . HIS B 1 161 ? -20.826 -67.031 30.065 1.00 24.53 150 HIS B O 1
ATOM 4776 N N . LYS B 1 162 ? -20.234 -68.701 28.666 1.00 26.02 151 LYS B N 1
ATOM 4777 C CA . LYS B 1 162 ? -20.903 -68.166 27.467 1.00 26.82 151 LYS B CA 1
ATOM 4778 C C . LYS B 1 162 ? -22.283 -68.824 27.312 1.00 26.89 151 LYS B C 1
ATOM 4779 O O . LYS B 1 162 ? -23.256 -68.103 27.003 1.00 28.72 151 LYS B O 1
ATOM 4785 N N . VAL B 1 163 ? -22.397 -70.117 27.602 1.00 22.62 152 VAL B N 1
ATOM 4786 C CA . VAL B 1 163 ? -23.620 -70.889 27.329 1.00 22.81 152 VAL B CA 1
ATOM 4787 C C . VAL B 1 163 ? -24.577 -70.771 28.528 1.00 23.55 152 VAL B C 1
ATOM 4788 O O . VAL B 1 163 ? -25.787 -70.657 28.287 1.00 21.59 152 VAL B O 1
ATOM 4792 N N . ALA B 1 164 ? -24.115 -70.787 29.773 1.00 22.17 153 ALA B N 1
ATOM 4793 C CA . ALA B 1 164 ? -25.075 -70.847 30.905 1.00 23.71 153 ALA B CA 1
ATOM 4794 C C . ALA B 1 164 ? -25.877 -69.544 30.990 1.00 23.40 153 ALA B C 1
ATOM 4795 O O . ALA B 1 164 ? -27.099 -69.595 31.053 1.00 27.55 153 ALA B O 1
ATOM 4797 N N . PRO B 1 165 ? -25.265 -68.340 30.951 1.00 23.37 154 PRO B N 1
ATOM 4798 C CA . PRO B 1 165 ? -26.057 -67.109 30.913 1.00 23.02 154 PRO B CA 1
ATOM 4799 C C . PRO B 1 165 ? -26.976 -66.981 29.692 1.00 26.84 154 PRO B C 1
ATOM 4800 O O . PRO B 1 165 ? -28.075 -66.462 29.852 1.00 25.41 154 PRO B O 1
ATOM 4804 N N . ALA B 1 166 ? -26.523 -67.438 28.511 1.00 25.79 155 ALA B N 1
ATOM 4805 C CA . ALA B 1 166 ? -27.305 -67.380 27.259 1.00 27.30 155 ALA B CA 1
ATOM 4806 C C . ALA B 1 166 ? -28.598 -68.191 27.418 1.00 25.12 155 ALA B C 1
ATOM 4807 O O . ALA B 1 166 ? -29.663 -67.659 27.126 1.00 23.40 155 ALA B O 1
ATOM 4809 N N . ILE B 1 167 ? -28.514 -69.416 27.910 1.00 23.85 156 ILE B N 1
ATOM 4810 C CA . ILE B 1 167 ? -29.710 -70.250 28.193 1.00 23.95 156 ILE B CA 1
ATOM 4811 C C . ILE B 1 167 ? -30.551 -69.560 29.279 1.00 22.50 156 ILE B C 1
ATOM 4812 O O . ILE B 1 167 ? -31.754 -69.533 29.145 1.00 20.62 156 ILE B O 1
ATOM 4817 N N . ALA B 1 168 ? -29.961 -69.036 30.348 1.00 22.46 157 ALA B N 1
ATOM 4818 C CA . ALA B 1 168 ? -30.786 -68.410 31.425 1.00 20.94 157 ALA B CA 1
ATOM 4819 C C . ALA B 1 168 ? -31.682 -67.313 30.802 1.00 22.56 157 ALA B C 1
ATOM 4820 O O . ALA B 1 168 ? -32.862 -67.332 31.062 1.00 23.19 157 ALA B O 1
ATOM 4822 N N . VAL B 1 169 ? -31.172 -66.487 29.878 1.00 24.61 158 VAL B N 1
ATOM 4823 C CA . VAL B 1 169 ? -31.885 -65.279 29.369 1.00 23.50 158 VAL B CA 1
ATOM 4824 C C . VAL B 1 169 ? -32.742 -65.601 28.132 1.00 25.86 158 VAL B C 1
ATOM 4825 O O . VAL B 1 169 ? -33.466 -64.714 27.723 1.00 27.35 158 VAL B O 1
ATOM 4829 N N . GLY B 1 170 ? -32.625 -66.792 27.542 1.00 26.15 159 GLY B N 1
ATOM 4830 C CA . GLY B 1 170 ? -33.414 -67.222 26.380 1.00 27.41 159 GLY B CA 1
ATOM 4831 C C . GLY B 1 170 ? -32.703 -67.030 25.027 1.00 27.59 159 GLY B C 1
ATOM 4832 O O . GLY B 1 170 ? -33.403 -67.078 23.980 1.00 27.29 159 GLY B O 1
ATOM 4833 N N . ASN B 1 171 ? -31.397 -66.820 24.995 1.00 21.68 160 ASN B N 1
ATOM 4834 C CA . ASN B 1 171 ? -30.659 -66.823 23.703 1.00 25.34 160 ASN B CA 1
ATOM 4835 C C . ASN B 1 171 ? -30.309 -68.263 23.323 1.00 27.03 160 ASN B C 1
ATOM 4836 O O . ASN B 1 171 ? -30.123 -69.102 24.211 1.00 24.21 160 ASN B O 1
ATOM 4841 N N . SER B 1 172 ? -30.214 -68.534 22.028 1.00 30.35 161 SER B N 1
ATOM 4842 C CA . SER B 1 172 ? -29.586 -69.776 21.510 1.00 30.84 161 SER B CA 1
ATOM 4843 C C . SER B 1 172 ? -28.086 -69.484 21.337 1.00 26.62 161 SER B C 1
ATOM 4844 O O . SER B 1 172 ? -27.699 -68.304 21.416 1.00 25.34 161 SER B O 1
ATOM 4847 N N . VAL B 1 173 ? -27.247 -70.505 21.169 1.00 28.02 162 VAL B N 1
ATOM 4848 C CA . VAL B 1 173 ? -25.779 -70.298 21.018 1.00 26.97 162 VAL B CA 1
ATOM 4849 C C . VAL B 1 173 ? -25.240 -71.173 19.880 1.00 26.74 162 VAL B C 1
ATOM 4850 O O . VAL B 1 173 ? -25.533 -72.363 19.848 1.00 25.98 162 VAL B O 1
ATOM 4854 N N . VAL B 1 174 ? -24.435 -70.574 19.010 1.00 24.67 163 VAL B N 1
ATOM 4855 C CA . VAL B 1 174 ? -23.507 -71.304 18.120 1.00 24.96 163 VAL B CA 1
ATOM 4856 C C . VAL B 1 174 ? -22.096 -71.218 18.720 1.00 26.38 163 VAL B C 1
ATOM 4857 O O . VAL B 1 174 ? -21.554 -70.111 18.794 1.00 27.26 163 VAL B O 1
ATOM 4861 N N . VAL B 1 175 ? -21.534 -72.369 19.094 1.00 23.67 164 VAL B N 1
ATOM 4862 C CA . VAL B 1 175 ? -20.256 -72.497 19.841 1.00 26.73 164 VAL B CA 1
ATOM 4863 C C . VAL B 1 175 ? -19.170 -72.982 18.891 1.00 29.72 164 VAL B C 1
ATOM 4864 O O . VAL B 1 175 ? -19.265 -74.151 18.441 1.00 29.20 164 VAL B O 1
ATOM 4868 N N . LYS B 1 176 ? -18.160 -72.145 18.654 1.00 30.19 165 LYS B N 1
ATOM 4869 C CA . LYS B 1 176 ? -16.938 -72.517 17.920 1.00 30.98 165 LYS B CA 1
ATOM 4870 C C . LYS B 1 176 ? -15.831 -72.665 18.950 1.00 27.52 165 LYS B C 1
ATOM 4871 O O . LYS B 1 176 ? -15.169 -71.695 19.336 1.00 24.78 165 LYS B O 1
ATOM 4877 N N . PRO B 1 177 ? -15.577 -73.897 19.438 1.00 27.57 166 PRO B N 1
ATOM 4878 C CA . PRO B 1 177 ? -14.385 -74.141 20.241 1.00 26.61 166 PRO B CA 1
ATOM 4879 C C . PRO B 1 177 ? -13.092 -73.945 19.437 1.00 27.94 166 PRO B C 1
ATOM 4880 O O . PRO B 1 177 ? -13.115 -73.923 18.214 1.00 25.84 166 PRO B O 1
ATOM 4884 N N . SER B 1 178 ? -11.987 -73.715 20.147 1.00 30.89 167 SER B N 1
ATOM 4885 C CA . SER B 1 178 ? -10.646 -73.734 19.534 1.00 27.73 167 SER B CA 1
ATOM 4886 C C . SER B 1 178 ? -10.468 -75.100 18.861 1.00 28.47 167 SER B C 1
ATOM 4887 O O . SER B 1 178 ? -10.722 -76.116 19.522 1.00 24.15 167 SER B O 1
ATOM 4890 N N . ILE B 1 179 ? -10.009 -75.131 17.611 1.00 28.46 168 ILE B N 1
ATOM 4891 C CA . ILE B 1 179 ? -9.628 -76.399 16.929 1.00 30.62 168 ILE B CA 1
ATOM 4892 C C . ILE B 1 179 ? -8.564 -77.171 17.727 1.00 29.90 168 ILE B C 1
ATOM 4893 O O . ILE B 1 179 ? -8.429 -78.358 17.423 1.00 34.26 168 ILE B O 1
ATOM 4898 N N . SER B 1 180 ? -7.830 -76.573 18.671 1.00 28.64 169 SER B N 1
ATOM 4899 C CA . SER B 1 180 ? -6.867 -77.307 19.538 1.00 32.57 169 SER B CA 1
ATOM 4900 C C . SER B 1 180 ? -7.609 -78.142 20.596 1.00 35.07 169 SER B C 1
ATOM 4901 O O . SER B 1 180 ? -7.017 -79.149 21.066 1.00 35.53 169 SER B O 1
ATOM 4904 N N . THR B 1 181 ? -8.809 -77.728 21.018 1.00 34.37 170 THR B N 1
ATOM 4905 C CA . THR B 1 181 ? -9.529 -78.321 22.192 1.00 34.56 170 THR B CA 1
ATOM 4906 C C . THR B 1 181 ? -11.038 -78.347 21.942 1.00 33.48 170 THR B C 1
ATOM 4907 O O . THR B 1 181 ? -11.796 -77.751 22.691 1.00 31.70 170 THR B O 1
ATOM 4911 N N . PRO B 1 182 ? -11.518 -78.965 20.848 1.00 32.89 171 PRO B N 1
ATOM 4912 C CA . PRO B 1 182 ? -12.952 -79.025 20.556 1.00 31.08 171 PRO B CA 1
ATOM 4913 C C . PRO B 1 182 ? -13.730 -80.207 21.153 1.00 31.76 171 PRO B C 1
ATOM 4914 O O . PRO B 1 182 ? -14.953 -80.139 21.196 1.00 33.14 171 PRO B O 1
ATOM 4918 N N . LEU B 1 183 ? -13.037 -81.237 21.638 1.00 28.79 172 LEU B N 1
ATOM 4919 C CA . LEU B 1 183 ? -13.661 -82.494 22.116 1.00 31.41 172 LEU B CA 1
ATOM 4920 C C . LEU B 1 183 ? -14.509 -82.243 23.377 1.00 30.72 172 LEU B C 1
ATOM 4921 O O . LEU B 1 183 ? -15.625 -82.812 23.496 1.00 28.93 172 LEU B O 1
ATOM 4926 N N . SER B 1 184 ? -14.012 -81.412 24.281 1.00 28.45 173 SER B N 1
ATOM 4927 C CA . SER B 1 184 ? -14.748 -80.968 25.496 1.00 31.21 173 SER B CA 1
ATOM 4928 C C . SER B 1 184 ? -16.151 -80.448 25.129 1.00 28.62 173 SER B C 1
ATOM 4929 O O . SER B 1 184 ? -17.128 -80.836 25.783 1.00 26.33 173 SER B O 1
ATOM 4932 N N . ALA B 1 185 ? -16.249 -79.576 24.123 1.00 25.42 174 ALA B N 1
ATOM 4933 C CA . ALA B 1 185 ? -17.491 -78.850 23.758 1.00 27.23 174 ALA B CA 1
ATOM 4934 C C . ALA B 1 185 ? -18.529 -79.850 23.216 1.00 28.82 174 ALA B C 1
ATOM 4935 O O . ALA B 1 185 ? -19.728 -79.730 23.543 1.00 28.57 174 ALA B O 1
ATOM 4937 N N . ILE B 1 186 ? -18.085 -80.854 22.454 1.00 30.89 175 ILE B N 1
ATOM 4938 C CA . ILE B 1 186 ? -18.963 -81.944 21.938 1.00 30.30 175 ILE B CA 1
ATOM 4939 C C . ILE B 1 186 ? -19.498 -82.742 23.133 1.00 29.93 175 ILE B C 1
ATOM 4940 O O . ILE B 1 186 ? -20.653 -83.159 23.076 1.00 33.03 175 ILE B O 1
ATOM 4945 N N . GLU B 1 187 ? -18.707 -82.928 24.186 1.00 28.81 176 GLU B N 1
ATOM 4946 C CA . GLU B 1 187 ? -19.170 -83.650 25.400 1.00 32.09 176 GLU B CA 1
ATOM 4947 C C . GLU B 1 187 ? -20.112 -82.733 26.192 1.00 31.69 176 GLU B C 1
ATOM 4948 O O . GLU B 1 187 ? -21.023 -83.277 26.842 1.00 28.97 176 GLU B O 1
ATOM 4954 N N . MET B 1 188 ? -19.914 -81.408 26.157 1.00 31.24 177 MET B N 1
ATOM 4955 C CA . MET B 1 188 ? -20.793 -80.453 26.888 1.00 28.32 177 MET B CA 1
ATOM 4956 C C . MET B 1 188 ? -22.177 -80.453 26.220 1.00 28.11 177 MET B C 1
ATOM 4957 O O . MET B 1 188 ? -23.188 -80.521 26.941 1.00 22.94 177 MET B O 1
ATOM 4962 N N . LYS B 1 189 ? -22.233 -80.465 24.889 1.00 28.29 178 LYS B N 1
ATOM 4963 C CA . LYS B 1 189 ? -23.511 -80.521 24.137 1.00 30.24 178 LYS B CA 1
ATOM 4964 C C . LYS B 1 189 ? -24.336 -81.741 24.587 1.00 30.81 178 LYS B C 1
ATOM 4965 O O . LYS B 1 189 ? -25.526 -81.534 24.879 1.00 34.75 178 LYS B O 1
ATOM 4971 N N . LYS B 1 190 ? -23.758 -82.947 24.655 1.00 27.11 179 LYS B N 1
ATOM 4972 C CA . LYS B 1 190 ? -24.495 -84.194 25.038 1.00 30.19 179 LYS B CA 1
ATOM 4973 C C . LYS B 1 190 ? -25.028 -84.029 26.466 1.00 26.90 179 LYS B C 1
ATOM 4974 O O . LYS B 1 190 ? -26.159 -84.409 26.737 1.00 24.81 179 LYS B O 1
ATOM 4980 N N . ILE B 1 191 ? -24.267 -83.374 27.329 1.00 25.75 180 ILE B N 1
ATOM 4981 C CA . ILE B 1 191 ? -24.753 -83.075 28.704 1.00 26.54 180 ILE B CA 1
ATOM 4982 C C . ILE B 1 191 ? -25.942 -82.112 28.646 1.00 25.86 180 ILE B C 1
ATOM 4983 O O . ILE B 1 191 ? -26.878 -82.343 29.412 1.00 24.27 180 ILE B O 1
ATOM 4988 N N . LEU B 1 192 ? -25.930 -81.099 27.776 1.00 24.50 181 LEU B N 1
ATOM 4989 C CA . LEU B 1 192 ? -27.052 -80.133 27.678 1.00 26.01 181 LEU B CA 1
ATOM 4990 C C . LEU B 1 192 ? -28.297 -80.906 27.273 1.00 26.46 181 LEU B C 1
ATOM 4991 O O . LEU B 1 192 ? -29.362 -80.673 27.869 1.00 25.83 181 LEU B O 1
ATOM 4996 N N . VAL B 1 193 ? -28.168 -81.770 26.260 1.00 26.67 182 VAL B N 1
ATOM 4997 C CA . VAL B 1 193 ? -29.306 -82.575 25.743 1.00 27.01 182 VAL B CA 1
ATOM 4998 C C . VAL B 1 193 ? -29.823 -83.483 26.871 1.00 28.55 182 VAL B C 1
ATOM 4999 O O . VAL B 1 193 ? -31.077 -83.612 27.006 1.00 26.91 182 VAL B O 1
ATOM 5003 N N . GLU B 1 194 ? -28.923 -84.125 27.613 1.00 26.53 183 GLU B N 1
ATOM 5004 C CA . GLU B 1 194 ? -29.315 -85.027 28.727 1.00 29.77 183 GLU B CA 1
ATOM 5005 C C . GLU B 1 194 ? -30.070 -84.211 29.781 1.00 30.53 183 GLU B C 1
ATOM 5006 O O . GLU B 1 194 ? -30.889 -84.792 30.481 1.00 31.07 183 GLU B O 1
ATOM 5012 N N . ALA B 1 195 ? -29.736 -82.921 29.943 1.00 30.93 184 ALA B N 1
ATOM 5013 C CA . ALA B 1 195 ? -30.362 -82.024 30.947 1.00 30.33 184 ALA B CA 1
ATOM 5014 C C . ALA B 1 195 ? -31.764 -81.610 30.508 1.00 28.78 184 ALA B C 1
ATOM 5015 O O . ALA B 1 195 ? -32.423 -80.954 31.314 1.00 30.55 184 ALA B O 1
ATOM 5017 N N . GLY B 1 196 ? -32.148 -81.845 29.248 1.00 27.46 185 GLY B N 1
ATOM 5018 C CA . GLY B 1 196 ? -33.473 -81.449 28.722 1.00 28.51 185 GLY B CA 1
ATOM 5019 C C . GLY B 1 196 ? -33.425 -80.240 27.782 1.00 27.65 185 GLY B C 1
ATOM 5020 O O . GLY B 1 196 ? -34.467 -79.844 27.298 1.00 32.65 185 GLY B O 1
ATOM 5021 N N . LEU B 1 197 ? -32.273 -79.664 27.485 1.00 26.35 186 LEU B N 1
ATOM 5022 C CA . LEU B 1 197 ? -32.184 -78.535 26.514 1.00 27.39 186 LEU B CA 1
ATOM 5023 C C . LEU B 1 197 ? -32.553 -79.069 25.129 1.00 30.18 186 LEU B C 1
ATOM 5024 O O . LEU B 1 197 ? -32.093 -80.144 24.735 1.00 30.72 186 LEU B O 1
ATOM 5029 N N . PRO B 1 198 ? -33.450 -78.389 24.391 1.00 30.07 187 PRO B N 1
ATOM 5030 C CA . PRO B 1 198 ? -33.682 -78.687 22.979 1.00 31.61 187 PRO B CA 1
ATOM 5031 C C . PRO B 1 198 ? -32.371 -78.744 22.191 1.00 31.70 187 PRO B C 1
ATOM 5032 O O . PRO B 1 198 ? -31.454 -77.962 22.429 1.00 25.51 187 PRO B O 1
ATOM 5036 N N . ASP B 1 199 ? -32.322 -79.662 21.245 1.00 31.49 188 ASP B N 1
ATOM 5037 C CA . ASP B 1 199 ? -31.098 -79.943 20.470 1.00 33.30 188 ASP B CA 1
ATOM 5038 C C . ASP B 1 199 ? -30.756 -78.714 19.598 1.00 30.15 188 ASP B C 1
ATOM 5039 O O . ASP B 1 199 ? -29.587 -78.465 19.336 1.00 27.30 188 ASP B O 1
ATOM 5044 N N . SER B 1 200 ? -31.750 -77.952 19.160 1.00 30.51 189 SER B N 1
ATOM 5045 C CA . SER B 1 200 ? -31.600 -76.779 18.261 1.00 27.08 189 SER B CA 1
ATOM 5046 C C . SER B 1 200 ? -31.020 -75.564 19.027 1.00 25.14 189 SER B C 1
ATOM 5047 O O . SER B 1 200 ? -30.556 -74.646 18.392 1.00 24.05 189 SER B O 1
ATOM 5050 N N . ALA B 1 201 ? -31.059 -75.548 20.360 1.00 26.36 190 ALA B N 1
ATOM 5051 C CA . ALA B 1 201 ? -30.776 -74.363 21.219 1.00 28.42 190 ALA B CA 1
ATOM 5052 C C . ALA B 1 201 ? -29.253 -74.107 21.389 1.00 27.93 190 ALA B C 1
ATOM 5053 O O . ALA B 1 201 ? -28.873 -72.978 21.762 1.00 28.01 190 ALA B O 1
ATOM 5055 N N . VAL B 1 202 ? -28.397 -75.105 21.177 1.00 27.48 191 VAL B N 1
ATOM 5056 C CA . VAL B 1 202 ? -26.902 -74.944 21.185 1.00 27.50 191 VAL B CA 1
ATOM 5057 C C . VAL B 1 202 ? -26.315 -75.827 20.083 1.00 26.10 191 VAL B C 1
ATOM 5058 O O . VAL B 1 202 ? -26.625 -77.016 20.035 1.00 27.05 191 VAL B O 1
ATOM 5062 N N . ARG B 1 203 ? -25.489 -75.246 19.229 1.00 29.47 192 ARG B N 1
ATOM 5063 C CA . ARG B 1 203 ? -24.944 -75.905 18.009 1.00 29.44 192 ARG B CA 1
ATOM 5064 C C . ARG B 1 203 ? -23.435 -75.792 18.065 1.00 28.04 192 ARG B C 1
ATOM 5065 O O . ARG B 1 203 ? -22.941 -74.663 18.188 1.00 32.19 192 ARG B O 1
ATOM 5073 N N . ILE B 1 204 ? -22.747 -76.921 18.059 1.00 28.32 193 ILE B N 1
ATOM 5074 C CA . ILE B 1 204 ? -21.268 -76.968 18.108 1.00 29.18 193 ILE B CA 1
ATOM 5075 C C . ILE B 1 204 ? -20.784 -76.885 16.667 1.00 31.41 193 ILE B C 1
ATOM 5076 O O . ILE B 1 204 ? -21.205 -77.736 15.858 1.00 33.71 193 ILE B O 1
ATOM 5081 N N . VAL B 1 205 ? -19.986 -75.875 16.335 1.00 28.09 194 VAL B N 1
ATOM 5082 C CA . VAL B 1 205 ? -19.315 -75.876 15.010 1.00 29.04 194 VAL B CA 1
ATOM 5083 C C . VAL B 1 205 ? -17.830 -76.171 15.225 1.00 30.53 194 VAL B C 1
ATOM 5084 O O . VAL B 1 205 ? -17.238 -75.600 16.160 1.00 29.88 194 VAL B O 1
ATOM 5088 N N . THR B 1 206 ? -17.278 -77.064 14.405 1.00 30.05 195 THR B N 1
ATOM 5089 C CA . THR B 1 206 ? -15.824 -77.347 14.363 1.00 33.84 195 THR B CA 1
ATOM 5090 C C . THR B 1 206 ? -15.296 -77.152 12.946 1.00 32.58 195 THR B C 1
ATOM 5091 O O . THR B 1 206 ? -16.003 -77.451 12.006 1.00 37.54 195 THR B O 1
ATOM 5095 N N . GLY B 1 207 ? -14.058 -76.712 12.847 1.00 36.77 196 GLY B N 1
ATOM 5096 C CA . GLY B 1 207 ? -13.353 -76.517 11.579 1.00 38.60 196 GLY B CA 1
ATOM 5097 C C . GLY B 1 207 ? -12.263 -75.479 11.739 1.00 40.70 196 GLY B C 1
ATOM 5098 O O . GLY B 1 207 ? -11.971 -75.079 12.914 1.00 33.81 196 GLY B O 1
ATOM 5099 N N . TYR B 1 208 ? -11.677 -75.085 10.603 1.00 39.43 197 TYR B N 1
ATOM 5100 C CA . TYR B 1 208 ? -10.551 -74.127 10.510 1.00 45.25 197 TYR B CA 1
ATOM 5101 C C . TYR B 1 208 ? -11.121 -72.708 10.547 1.00 45.31 197 TYR B C 1
ATOM 5102 O O . TYR B 1 208 ? -12.078 -72.407 9.826 1.00 51.11 197 TYR B O 1
ATOM 5111 N N . SER B 1 209 ? -10.537 -71.907 11.438 1.00 53.44 198 SER B N 1
ATOM 5112 C CA . SER B 1 209 ? -10.871 -70.505 11.786 1.00 55.24 198 SER B CA 1
ATOM 5113 C C . SER B 1 209 ? -11.031 -69.674 10.510 1.00 55.61 198 SER B C 1
ATOM 5114 O O . SER B 1 209 ? -11.896 -68.775 10.506 1.00 58.80 198 SER B O 1
ATOM 5117 N N . ASN B 1 210 ? -10.256 -69.999 9.468 1.00 56.64 199 ASN B N 1
ATOM 5118 C CA . ASN B 1 210 ? -10.167 -69.229 8.197 1.00 62.66 199 ASN B CA 1
ATOM 5119 C C . ASN B 1 210 ? -11.199 -69.726 7.176 1.00 63.60 199 ASN B C 1
ATOM 5120 O O . ASN B 1 210 ? -11.240 -69.132 6.092 1.00 68.85 199 ASN B O 1
ATOM 5125 N N . GLU B 1 211 ? -11.976 -70.774 7.472 1.00 64.92 200 GLU B N 1
ATOM 5126 C CA . GLU B 1 211 ? -13.036 -71.290 6.557 1.00 65.04 200 GLU B CA 1
ATOM 5127 C C . GLU B 1 211 ? -14.431 -71.007 7.127 1.00 58.37 200 GLU B C 1
ATOM 5128 O O . GLU B 1 211 ? -15.366 -70.863 6.331 1.00 57.00 200 GLU B O 1
ATOM 5134 N N . ILE B 1 212 ? -14.573 -70.945 8.448 1.00 55.20 201 ILE B N 1
ATOM 5135 C CA . ILE B 1 212 ? -15.909 -70.857 9.105 1.00 54.67 201 ILE B CA 1
ATOM 5136 C C . ILE B 1 212 ? -15.984 -69.650 10.057 1.00 56.15 201 ILE B C 1
ATOM 5137 O O . ILE B 1 212 ? -17.102 -69.346 10.541 1.00 49.93 201 ILE B O 1
ATOM 5142 N N . GLY B 1 213 ? -14.855 -68.994 10.340 1.00 58.88 202 GLY B N 1
ATOM 5143 C CA . GLY B 1 213 ? -14.805 -67.806 11.212 1.00 55.80 202 GLY B CA 1
ATOM 5144 C C . GLY B 1 213 ? -15.801 -66.756 10.754 1.00 53.30 202 GLY B C 1
ATOM 5145 O O . GLY B 1 213 ? -16.594 -66.305 11.586 1.00 52.48 202 GLY B O 1
ATOM 5146 N N . ASP B 1 214 ? -15.797 -66.425 9.460 1.00 47.38 203 ASP B N 1
ATOM 5147 C CA . ASP B 1 214 ? -16.452 -65.206 8.925 1.00 48.82 203 ASP B CA 1
ATOM 5148 C C . ASP B 1 214 ? -17.983 -65.367 8.901 1.00 41.02 203 ASP B C 1
ATOM 5149 O O . ASP B 1 214 ? -18.663 -64.414 9.289 1.00 39.51 203 ASP B O 1
ATOM 5154 N N . GLU B 1 215 ? -18.507 -66.528 8.521 1.00 38.64 204 GLU B N 1
ATOM 5155 C CA . GLU B 1 215 ? -19.962 -66.856 8.569 1.00 41.71 204 GLU B CA 1
ATOM 5156 C C . GLU B 1 215 ? -20.524 -66.629 9.998 1.00 40.29 204 GLU B C 1
ATOM 5157 O O . GLU B 1 215 ? -21.636 -66.090 10.137 1.00 36.60 204 GLU B O 1
ATOM 5163 N N . LEU B 1 216 ? -19.782 -67.026 11.031 1.00 35.05 205 LEU B N 1
ATOM 5164 C CA . LEU B 1 216 ? -20.210 -66.991 12.454 1.00 33.95 205 LEU B CA 1
ATOM 5165 C C . LEU B 1 216 ? -20.273 -65.543 12.961 1.00 34.55 205 LEU B C 1
ATOM 5166 O O . LEU B 1 216 ? -20.960 -65.308 13.974 1.00 33.13 205 LEU B O 1
ATOM 5171 N N . ILE B 1 217 ? -19.572 -64.627 12.289 1.00 30.86 206 ILE B N 1
ATOM 5172 C CA . ILE B 1 217 ? -19.461 -63.195 12.664 1.00 33.43 206 ILE B CA 1
ATOM 5173 C C . ILE B 1 217 ? -20.448 -62.363 11.840 1.00 34.99 206 ILE B C 1
ATOM 5174 O O . ILE B 1 217 ? -20.943 -61.368 12.387 1.00 36.55 206 ILE B O 1
ATOM 5179 N N . THR B 1 218 ? -20.721 -62.733 10.584 1.00 34.29 207 THR B N 1
ATOM 5180 C CA . THR B 1 218 ? -21.417 -61.856 9.603 1.00 33.24 207 THR B CA 1
ATOM 5181 C C . THR B 1 218 ? -22.816 -62.380 9.269 1.00 32.51 207 THR B C 1
ATOM 5182 O O . THR B 1 218 ? -23.555 -61.633 8.687 1.00 30.15 207 THR B O 1
ATOM 5186 N N . HIS B 1 219 ? -23.203 -63.604 9.617 1.00 34.49 208 HIS B N 1
ATOM 5187 C CA . HIS B 1 219 ? -24.576 -64.079 9.280 1.00 33.61 208 HIS B CA 1
ATOM 5188 C C . HIS B 1 219 ? -25.631 -63.120 9.847 1.00 35.95 208 HIS B C 1
ATOM 5189 O O . HIS B 1 219 ? -25.556 -62.696 10.998 1.00 37.14 208 HIS B O 1
ATOM 5196 N N . PRO B 1 220 ? -26.647 -62.709 9.051 1.00 36.53 209 PRO B N 1
ATOM 5197 C CA . PRO B 1 220 ? -27.677 -61.790 9.545 1.00 33.23 209 PRO B CA 1
ATOM 5198 C C . PRO B 1 220 ? -28.454 -62.271 10.784 1.00 35.57 209 PRO B C 1
ATOM 5199 O O . PRO B 1 220 ? -29.060 -61.469 11.446 1.00 35.98 209 PRO B O 1
ATOM 5203 N N . LEU B 1 221 ? -28.443 -63.568 11.089 1.00 33.67 210 LEU B N 1
ATOM 5204 C CA . LEU B 1 221 ? -29.275 -64.106 12.196 1.00 33.06 210 LEU B CA 1
ATOM 5205 C C . LEU B 1 221 ? -28.487 -64.047 13.516 1.00 32.63 210 LEU B C 1
ATOM 5206 O O . LEU B 1 221 ? -29.076 -64.365 14.545 1.00 30.92 210 LEU B O 1
ATOM 5211 N N . VAL B 1 222 ? -27.202 -63.682 13.479 1.00 29.39 211 VAL B N 1
ATOM 5212 C CA . VAL B 1 222 ? -26.328 -63.566 14.681 1.00 30.41 211 VAL B CA 1
ATOM 5213 C C . VAL B 1 222 ? -26.573 -62.188 15.305 1.00 26.84 211 VAL B C 1
ATOM 5214 O O . VAL B 1 222 ? -26.336 -61.210 14.633 1.00 24.96 211 VAL B O 1
ATOM 5218 N N . GLY B 1 223 ? -27.026 -62.137 16.558 1.00 25.81 212 GLY B N 1
ATOM 5219 C CA . GLY B 1 223 ? -27.252 -60.887 17.312 1.00 24.76 212 GLY B CA 1
ATOM 5220 C C . GLY B 1 223 ? -26.028 -60.430 18.103 1.00 26.63 212 GLY B C 1
ATOM 5221 O O . GLY B 1 223 ? -25.868 -59.203 18.299 1.00 29.80 212 GLY B O 1
ATOM 5222 N N . LEU B 1 224 ? -25.194 -61.356 18.585 1.00 26.16 213 LEU B N 1
ATOM 5223 C CA . LEU B 1 224 ? -24.099 -61.039 19.522 1.00 26.50 213 LEU B CA 1
ATOM 5224 C C . LEU B 1 224 ? -22.943 -62.027 19.339 1.00 28.29 213 LEU B C 1
ATOM 5225 O O . LEU B 1 224 ? -23.180 -63.228 19.107 1.00 30.76 213 LEU B O 1
ATOM 5230 N N . ILE B 1 225 ? -21.735 -61.532 19.561 1.00 26.24 214 ILE B N 1
ATOM 5231 C CA . ILE B 1 225 ? -20.476 -62.303 19.532 1.00 28.71 214 ILE B CA 1
ATOM 5232 C C . ILE B 1 225 ? -19.805 -62.091 20.878 1.00 27.43 214 ILE B C 1
ATOM 5233 O O . ILE B 1 225 ? -19.473 -60.930 21.196 1.00 25.84 214 ILE B O 1
ATOM 5238 N N . THR B 1 226 ? -19.625 -63.179 21.616 1.00 26.05 215 THR B N 1
ATOM 5239 C CA . THR B 1 226 ? -18.805 -63.225 22.840 1.00 29.23 215 THR B CA 1
ATOM 5240 C C . THR B 1 226 ? -17.564 -64.058 22.539 1.00 28.70 215 THR B C 1
ATOM 5241 O O . THR B 1 226 ? -17.710 -65.190 22.070 1.00 30.86 215 THR B O 1
ATOM 5245 N N . LEU B 1 227 ? -16.393 -63.528 22.876 1.00 31.13 216 LEU B N 1
ATOM 5246 C CA . LEU B 1 227 ? -15.105 -64.133 22.506 1.00 34.01 216 LEU B CA 1
ATOM 5247 C C . LEU B 1 227 ? -14.106 -63.947 23.638 1.00 36.88 216 LEU B C 1
ATOM 5248 O O . LEU B 1 227 ? -13.955 -62.800 24.148 1.00 36.23 216 LEU B O 1
ATOM 5253 N N . THR B 1 228 ? -13.401 -65.036 23.942 1.00 35.19 217 THR B N 1
ATOM 5254 C CA . THR B 1 228 ? -12.148 -65.045 24.732 1.00 35.56 217 THR B CA 1
ATOM 5255 C C . THR B 1 228 ? -11.027 -65.470 23.772 1.00 38.33 217 THR B C 1
ATOM 5256 O O . THR B 1 228 ? -11.188 -66.504 23.099 1.00 36.14 217 THR B O 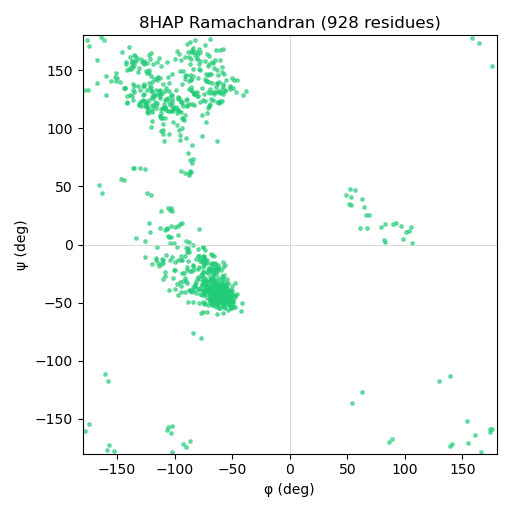1
ATOM 5260 N N . GLY B 1 229 ? -9.925 -64.718 23.724 1.00 39.70 218 GLY B N 1
ATOM 5261 C CA . GLY B 1 229 ? -8.791 -64.993 22.819 1.00 42.12 218 GLY B CA 1
ATOM 5262 C C . GLY B 1 229 ? -7.726 -63.915 22.893 1.00 39.69 218 GLY B C 1
ATOM 5263 O O . GLY B 1 229 ? -7.689 -63.188 23.885 1.00 36.77 218 GLY B O 1
ATOM 5264 N N . SER B 1 230 ? -6.901 -63.814 21.860 1.00 40.23 219 SER B N 1
ATOM 5265 C CA . SER B 1 230 ? -5.786 -62.841 21.760 1.00 41.60 219 SER B CA 1
ATOM 5266 C C . SER B 1 230 ? -6.356 -61.474 21.375 1.00 41.84 219 SER B C 1
ATOM 5267 O O . SER B 1 230 ? -7.457 -61.441 20.798 1.00 47.80 219 SER B O 1
ATOM 5270 N N . THR B 1 231 ? -5.689 -60.393 21.784 1.00 44.05 220 THR B N 1
ATOM 5271 C CA . THR B 1 231 ? -6.032 -58.993 21.437 1.00 49.97 220 THR B CA 1
ATOM 5272 C C . THR B 1 231 ? -6.173 -58.811 19.915 1.00 50.76 220 THR B C 1
ATOM 5273 O O . THR B 1 231 ? -7.190 -58.238 19.510 1.00 44.81 220 THR B O 1
ATOM 5277 N N . GLN B 1 232 ? -5.194 -59.230 19.104 1.00 49.42 221 GLN B N 1
ATOM 5278 C CA . GLN B 1 232 ? -5.210 -59.014 17.626 1.00 49.98 221 GLN B CA 1
ATOM 5279 C C . GLN B 1 232 ? -6.428 -59.711 16.991 1.00 47.48 221 GLN B C 1
ATOM 5280 O O . GLN B 1 232 ? -7.111 -59.072 16.172 1.00 43.08 221 GLN B O 1
ATOM 5286 N N . THR B 1 233 ? -6.661 -60.983 17.328 1.00 44.50 222 THR B N 1
ATOM 5287 C CA . THR B 1 233 ? -7.807 -61.811 16.847 1.00 44.08 222 THR B CA 1
ATOM 5288 C C . THR B 1 233 ? -9.125 -61.121 17.231 1.00 37.49 222 THR B C 1
ATOM 5289 O O . THR B 1 233 ? -9.890 -60.774 16.333 1.00 38.08 222 THR B O 1
ATOM 5293 N N . GLY B 1 234 ? -9.331 -60.893 18.525 1.00 37.65 223 GLY B N 1
ATOM 5294 C CA . GLY B 1 234 ? -10.538 -60.278 19.113 1.00 37.55 223 GLY B CA 1
ATOM 5295 C C . GLY B 1 234 ? -10.938 -58.972 18.447 1.00 38.33 223 GLY B C 1
ATOM 5296 O O . GLY B 1 234 ? -12.107 -58.849 18.074 1.00 38.45 223 GLY B O 1
ATOM 5297 N N . LEU B 1 235 ? -10.021 -58.007 18.355 1.00 37.71 224 LEU B N 1
ATOM 5298 C CA . LEU B 1 235 ? -10.319 -56.620 17.912 1.00 37.12 224 LEU B CA 1
ATOM 5299 C C . LEU B 1 235 ? -10.738 -56.622 16.433 1.00 35.08 224 LEU B C 1
ATOM 5300 O O . LEU B 1 235 ? -11.710 -55.911 16.094 1.00 33.15 224 LEU B O 1
ATOM 5305 N N . ALA B 1 236 ? -10.124 -57.464 15.603 1.00 33.25 225 ALA B N 1
ATOM 5306 C CA . ALA B 1 236 ? -10.501 -57.653 14.181 1.00 34.86 225 ALA B CA 1
ATOM 5307 C C . ALA B 1 236 ? -11.929 -58.220 14.072 1.00 36.22 225 ALA B C 1
ATOM 5308 O O . ALA B 1 236 ? -12.723 -57.762 13.213 1.00 35.47 225 ALA B O 1
ATOM 5310 N N . ILE B 1 237 ? -12.242 -59.230 14.882 1.00 33.14 226 ILE B N 1
ATOM 5311 C CA . ILE B 1 237 ? -13.580 -59.873 14.875 1.00 34.35 226 ILE B CA 1
ATOM 5312 C C . ILE B 1 237 ? -14.595 -58.845 15.366 1.00 32.61 226 ILE B C 1
ATOM 5313 O O . ILE B 1 237 ? -15.603 -58.635 14.645 1.00 36.49 226 ILE B O 1
ATOM 5318 N N . ALA B 1 238 ? -14.334 -58.217 16.523 1.00 31.78 227 ALA B N 1
ATOM 5319 C CA . ALA B 1 238 ? -15.183 -57.159 17.140 1.00 35.52 227 ALA B CA 1
ATOM 5320 C C . ALA B 1 238 ? -15.513 -56.052 16.123 1.00 36.32 227 ALA B C 1
ATOM 5321 O O . ALA B 1 238 ? -16.697 -55.667 15.979 1.00 33.52 227 ALA B O 1
ATOM 5323 N N . SER B 1 239 ? -14.479 -55.548 15.456 1.00 37.18 228 SER B N 1
ATOM 5324 C CA . SER B 1 239 ? -14.555 -54.538 14.377 1.00 37.49 228 SER B CA 1
ATOM 5325 C C . SER B 1 239 ? -15.575 -54.972 13.319 1.00 37.38 228 SER B C 1
ATOM 5326 O O . SER B 1 239 ? -16.534 -54.212 13.067 1.00 38.54 228 SER B O 1
ATOM 5329 N N . LYS B 1 240 ? -15.428 -56.173 12.762 1.00 42.52 229 LYS B N 1
ATOM 5330 C CA . LYS B 1 240 ? -16.364 -56.698 11.731 1.00 43.09 229 LYS B CA 1
ATOM 5331 C C . LYS B 1 240 ? -17.795 -56.774 12.292 1.00 38.46 229 LYS B C 1
ATOM 5332 O O . LYS B 1 240 ? -18.743 -56.346 11.599 1.00 41.96 229 LYS B O 1
ATOM 5338 N N . ALA B 1 241 ? -17.980 -57.345 13.479 1.00 32.79 230 ALA B N 1
ATOM 5339 C CA . ALA B 1 241 ? -19.319 -57.602 14.046 1.00 32.10 230 ALA B CA 1
ATOM 5340 C C . ALA B 1 241 ? -20.039 -56.266 14.218 1.00 30.25 230 ALA B C 1
ATOM 5341 O O . ALA B 1 241 ? -21.204 -56.145 13.842 1.00 27.33 230 ALA B O 1
ATOM 5343 N N . VAL B 1 242 ? -19.351 -55.304 14.804 1.00 31.32 231 VAL B N 1
ATOM 5344 C CA . VAL B 1 242 ? -19.934 -53.975 15.127 1.00 34.23 231 VAL B CA 1
ATOM 5345 C C . VAL B 1 242 ? -20.282 -53.223 13.826 1.00 34.71 231 VAL B C 1
ATOM 5346 O O . VAL B 1 242 ? -21.296 -52.513 13.823 1.00 35.93 231 VAL B O 1
ATOM 5350 N N . SER B 1 243 ? -19.538 -53.417 12.736 1.00 30.30 232 SER B N 1
ATOM 5351 C CA . SER B 1 243 ? -19.826 -52.794 11.405 1.00 33.12 232 SER B CA 1
ATOM 5352 C C . SER B 1 243 ? -21.185 -53.274 10.866 1.00 37.00 232 SER B C 1
ATOM 5353 O O . SER B 1 243 ? -21.739 -52.590 9.981 1.00 36.95 232 SER B O 1
ATOM 5356 N N . LEU B 1 244 ? -21.695 -54.414 11.364 1.00 37.64 233 LEU B N 1
ATOM 5357 C CA . LEU B 1 244 ? -23.003 -54.996 10.953 1.00 36.60 233 LEU B CA 1
ATOM 5358 C C . LEU B 1 244 ? -24.060 -54.773 12.046 1.00 32.53 233 LEU B C 1
ATOM 5359 O O . LEU B 1 244 ? -25.164 -55.259 11.876 1.00 34.52 233 LEU B O 1
ATOM 5364 N N . GLY B 1 245 ? -23.751 -54.024 13.101 1.00 37.34 234 GLY B N 1
ATOM 5365 C CA . GLY B 1 245 ? -24.711 -53.689 14.172 1.00 37.30 234 GLY B CA 1
ATOM 5366 C C . GLY B 1 245 ? -24.830 -54.790 15.210 1.00 38.44 234 GLY B C 1
ATOM 5367 O O . GLY B 1 245 ? -25.769 -54.768 15.997 1.00 41.30 234 GLY B O 1
ATOM 5368 N N . LYS B 1 246 ? -23.879 -55.712 15.270 1.00 39.73 235 LYS B N 1
ATOM 5369 C CA . LYS B 1 246 ? -23.981 -56.816 16.254 1.00 36.71 235 LYS B CA 1
ATOM 5370 C C . LYS B 1 246 ? -23.300 -56.391 17.553 1.00 36.58 235 LYS B C 1
ATOM 5371 O O . LYS B 1 246 ? -22.269 -55.689 17.496 1.00 35.97 235 LYS B O 1
ATOM 5377 N N . ARG B 1 247 ? -23.848 -56.848 18.670 1.00 33.57 236 ARG B N 1
ATOM 5378 C CA . ARG B 1 247 ? -23.278 -56.641 20.025 1.00 34.79 236 ARG B CA 1
ATOM 5379 C C . ARG B 1 247 ? -22.044 -57.534 20.184 1.00 32.87 236 ARG B C 1
ATOM 5380 O O . ARG B 1 247 ? -21.925 -58.554 19.457 1.00 28.45 236 ARG B O 1
ATOM 5388 N N . ILE B 1 248 ? -21.162 -57.176 21.118 1.00 34.63 237 ILE B N 1
ATOM 5389 C CA . ILE B 1 248 ? -19.841 -57.860 21.312 1.00 34.01 237 ILE B CA 1
ATOM 5390 C C . ILE B 1 248 ? -19.506 -57.906 22.806 1.00 34.58 237 ILE B C 1
ATOM 5391 O O . ILE B 1 248 ? -19.727 -56.915 23.516 1.00 35.80 237 ILE B O 1
ATOM 5396 N N . ILE B 1 249 ? -19.055 -59.061 23.279 1.00 33.10 238 ILE B N 1
ATOM 5397 C CA . ILE B 1 249 ? -18.372 -59.214 24.593 1.00 33.53 238 ILE B CA 1
ATOM 5398 C C . ILE B 1 249 ? -17.012 -59.825 24.284 1.00 32.45 238 ILE B C 1
ATOM 5399 O O . ILE B 1 249 ? -17.021 -60.903 23.681 1.00 31.13 238 ILE B O 1
ATOM 5404 N N . MET B 1 250 ? -15.924 -59.192 24.708 1.00 33.89 239 MET B N 1
ATOM 5405 C CA . MET B 1 250 ? -14.527 -59.631 24.436 1.00 40.63 239 MET B CA 1
ATOM 5406 C C . MET B 1 250 ? -13.749 -59.742 25.751 1.00 39.94 239 MET B C 1
ATOM 5407 O O . MET B 1 250 ? -13.772 -58.771 26.522 1.00 41.71 239 MET B O 1
ATOM 5412 N N . GLU B 1 251 ? -13.079 -60.873 25.986 1.00 39.66 240 GLU B N 1
ATOM 5413 C CA . GLU B 1 251 ? -12.081 -61.044 27.075 1.00 39.90 240 GLU B CA 1
ATOM 5414 C C . GLU B 1 251 ? -10.765 -61.422 26.387 1.00 39.73 240 GLU B C 1
ATOM 5415 O O . GLU B 1 251 ? -10.622 -62.530 25.848 1.00 36.68 240 GLU B O 1
ATOM 5421 N N . LEU B 1 252 ? -9.881 -60.449 26.258 1.00 38.07 241 LEU B N 1
ATOM 5422 C CA . LEU B 1 252 ? -8.655 -60.596 25.450 1.00 41.39 241 LEU B CA 1
ATOM 5423 C C . LEU B 1 252 ? -7.491 -60.753 26.447 1.00 41.92 241 LEU B C 1
ATOM 5424 O O . LEU B 1 252 ? -7.737 -61.186 27.593 1.00 43.42 241 LEU B O 1
ATOM 5429 N N . GLY B 1 253 ? -6.266 -60.457 26.074 1.00 37.95 242 GLY B N 1
ATOM 5430 C CA . GLY B 1 253 ? -5.122 -60.816 26.944 1.00 45.42 242 GLY B CA 1
ATOM 5431 C C . GLY B 1 253 ? -5.010 -60.024 28.255 1.00 41.30 242 GLY B C 1
ATOM 5432 O O . GLY B 1 253 ? -5.816 -59.097 28.553 1.00 36.96 242 GLY B O 1
ATOM 5433 N N . GLY B 1 254 ? -4.015 -60.407 29.046 1.00 35.70 243 GLY B N 1
ATOM 5434 C CA . GLY B 1 254 ? -3.420 -59.537 30.065 1.00 35.39 243 GLY B CA 1
ATOM 5435 C C . GLY B 1 254 ? -1.945 -59.806 30.191 1.00 29.57 243 GLY B C 1
ATOM 5436 O O . GLY B 1 254 ? -1.477 -60.821 29.646 1.00 32.05 243 GLY B O 1
ATOM 5437 N N . SER B 1 255 ? -1.236 -58.899 30.857 1.00 33.80 244 SER B N 1
ATOM 5438 C CA . SER B 1 255 ? 0.152 -59.101 31.335 1.00 32.03 244 SER B CA 1
ATOM 5439 C C . SER B 1 255 ? 0.178 -58.690 32.801 1.00 32.46 244 SER B C 1
ATOM 5440 O O . SER B 1 255 ? 0.787 -57.648 33.118 1.00 34.92 244 SER B O 1
ATOM 5443 N N . ASP B 1 256 ? -0.546 -59.441 33.644 1.00 33.31 245 ASP B N 1
ATOM 5444 C CA . ASP B 1 256 ? -0.800 -59.060 35.060 1.00 31.26 245 ASP B CA 1
ATOM 5445 C C . ASP B 1 256 ? 0.522 -58.970 35.814 1.00 31.29 245 ASP B C 1
ATOM 5446 O O . ASP B 1 256 ? 1.271 -59.947 35.939 1.00 31.92 245 ASP B O 1
ATOM 5451 N N . PRO B 1 257 ? 0.825 -57.806 36.416 1.00 28.20 246 PRO B N 1
ATOM 5452 C CA . PRO B 1 257 ? 1.994 -57.699 37.279 1.00 29.89 246 PRO B CA 1
ATOM 5453 C C . PRO B 1 257 ? 1.661 -58.135 38.710 1.00 34.22 246 PRO B C 1
ATOM 5454 O O . PRO B 1 257 ? 0.560 -57.853 39.148 1.00 36.06 246 PRO B O 1
ATOM 5458 N N . ILE B 1 258 ? 2.598 -58.834 39.364 1.00 36.99 247 ILE B N 1
ATOM 5459 C CA . ILE B 1 258 ? 2.655 -59.027 40.843 1.00 35.24 247 ILE B CA 1
ATOM 5460 C C . ILE B 1 258 ? 3.711 -58.078 41.402 1.00 34.01 247 ILE B C 1
ATOM 5461 O O . ILE B 1 258 ? 4.858 -58.210 41.000 1.00 33.33 247 ILE B O 1
ATOM 5466 N N . ILE B 1 259 ? 3.284 -57.108 42.215 1.00 32.34 248 ILE B N 1
ATOM 5467 C CA . ILE B 1 259 ? 4.127 -56.148 42.969 1.00 31.48 248 ILE B CA 1
ATOM 5468 C C . ILE B 1 259 ? 4.359 -56.713 44.370 1.00 38.39 248 ILE B C 1
ATOM 5469 O O . ILE B 1 259 ? 3.332 -57.010 45.059 1.00 35.87 248 ILE B O 1
ATOM 5474 N N . VAL B 1 260 ? 5.640 -56.867 44.756 1.00 36.51 249 VAL B N 1
ATOM 5475 C CA . VAL B 1 260 ? 6.090 -57.455 46.054 1.00 34.37 249 VAL B CA 1
ATOM 5476 C C . VAL B 1 260 ? 6.895 -56.414 46.818 1.00 36.93 249 VAL B C 1
ATOM 5477 O O . VAL B 1 260 ? 8.048 -56.175 46.434 1.00 38.68 249 VAL B O 1
ATOM 5481 N N . LEU B 1 261 ? 6.314 -55.841 47.870 1.00 34.95 250 LEU B N 1
ATOM 5482 C CA . LEU B 1 261 ? 6.903 -54.696 48.603 1.00 38.24 250 LEU B CA 1
ATOM 5483 C C . LEU B 1 261 ? 7.889 -55.197 49.665 1.00 38.42 250 LEU B C 1
ATOM 5484 O O . LEU B 1 261 ? 7.912 -56.407 49.949 1.00 38.43 250 LEU B O 1
ATOM 5489 N N . GLU B 1 262 ? 8.697 -54.295 50.225 1.00 37.73 251 GLU B N 1
ATOM 5490 C CA . GLU B 1 262 ? 9.847 -54.715 51.071 1.00 41.68 251 GLU B CA 1
ATOM 5491 C C . GLU B 1 262 ? 9.312 -55.402 52.336 1.00 39.26 251 GLU B C 1
ATOM 5492 O O . GLU B 1 262 ? 10.008 -56.297 52.849 1.00 40.94 251 GLU B O 1
ATOM 5498 N N . ASP B 1 263 ? 8.081 -55.072 52.749 1.00 42.02 252 ASP B N 1
ATOM 5499 C CA . ASP B 1 263 ? 7.438 -55.586 53.992 1.00 44.62 252 ASP B CA 1
ATOM 5500 C C . ASP B 1 263 ? 6.397 -56.662 53.658 1.00 45.69 252 ASP B C 1
ATOM 5501 O O . ASP B 1 263 ? 5.379 -56.753 54.399 1.00 42.55 252 ASP B O 1
ATOM 5506 N N . ALA B 1 264 ? 6.591 -57.407 52.566 1.00 44.75 253 ALA B N 1
ATOM 5507 C CA . ALA B 1 264 ? 5.718 -58.547 52.201 1.00 40.86 253 ALA B CA 1
ATOM 5508 C C . ALA B 1 264 ? 6.154 -59.751 53.026 1.00 44.29 253 ALA B C 1
ATOM 5509 O O . ALA B 1 264 ? 7.286 -59.713 53.503 1.00 44.87 253 ALA B O 1
ATOM 5511 N N . ASN B 1 265 ? 5.278 -60.753 53.181 1.00 38.23 254 ASN B N 1
ATOM 5512 C CA . ASN B 1 265 ? 5.630 -62.122 53.617 1.00 44.68 254 ASN B CA 1
ATOM 5513 C C . ASN B 1 265 ? 6.261 -62.797 52.403 1.00 45.66 254 ASN B C 1
ATOM 5514 O O . ASN B 1 265 ? 5.527 -63.028 51.436 1.00 43.56 254 ASN B O 1
ATOM 5519 N N . ILE B 1 266 ? 7.564 -63.073 52.448 1.00 47.32 255 ILE B N 1
ATOM 5520 C CA . ILE B 1 266 ? 8.364 -63.448 51.243 1.00 47.93 255 ILE B CA 1
ATOM 5521 C C . ILE B 1 266 ? 8.011 -64.876 50.840 1.00 42.83 255 ILE B C 1
ATOM 5522 O O . ILE B 1 266 ? 7.965 -65.148 49.639 1.00 50.87 255 ILE B O 1
ATOM 5527 N N . ASP B 1 267 ? 7.819 -65.748 51.820 1.00 42.75 256 ASP B N 1
ATOM 5528 C CA . ASP B 1 267 ? 7.512 -67.182 51.617 1.00 43.70 256 ASP B CA 1
ATOM 5529 C C . ASP B 1 267 ? 6.177 -67.297 50.863 1.00 45.71 256 ASP B C 1
ATOM 5530 O O . ASP B 1 267 ? 6.118 -68.021 49.865 1.00 44.38 256 ASP B O 1
ATOM 5535 N N . ARG B 1 268 ? 5.169 -66.559 51.318 1.00 45.77 257 ARG B N 1
ATOM 5536 C CA . ARG B 1 268 ? 3.819 -66.516 50.713 1.00 48.26 257 ARG B CA 1
ATOM 5537 C C . ARG B 1 268 ? 3.866 -65.850 49.324 1.00 47.10 257 ARG B C 1
ATOM 5538 O O . ARG B 1 268 ? 3.271 -66.418 48.375 1.00 44.27 257 ARG B O 1
ATOM 5546 N N . ALA B 1 269 ? 4.503 -64.683 49.204 1.00 37.81 258 ALA B N 1
ATOM 5547 C CA . ALA B 1 269 ? 4.585 -63.929 47.929 1.00 41.94 258 ALA B CA 1
ATOM 5548 C C . ALA B 1 269 ? 5.251 -64.776 46.836 1.00 40.03 258 ALA B C 1
ATOM 5549 O O . ALA B 1 269 ? 4.794 -64.710 45.686 1.00 38.84 258 ALA B O 1
ATOM 5551 N N . SER B 1 270 ? 6.275 -65.557 47.167 1.00 39.01 259 SER B N 1
ATOM 5552 C CA . SER B 1 270 ? 7.064 -66.318 46.166 1.00 38.19 259 SER B CA 1
ATOM 5553 C C . SER B 1 270 ? 6.341 -67.619 45.815 1.00 37.91 259 SER B C 1
ATOM 5554 O O . SER B 1 270 ? 6.488 -68.135 44.667 1.00 32.39 259 SER B O 1
ATOM 5557 N N . SER B 1 271 ? 5.663 -68.208 46.793 1.00 36.03 260 SER B N 1
ATOM 5558 C CA . SER B 1 271 ? 4.878 -69.440 46.551 1.00 39.18 260 SER B CA 1
ATOM 5559 C C . SER B 1 271 ? 3.738 -69.125 45.565 1.00 36.64 260 SER B C 1
ATOM 5560 O O . SER B 1 271 ? 3.598 -69.844 44.567 1.00 38.38 260 SER B O 1
ATOM 5563 N N . ILE B 1 272 ? 2.990 -68.061 45.831 1.00 32.50 261 ILE B N 1
ATOM 5564 C CA . ILE B 1 272 ? 1.822 -67.625 45.018 1.00 34.37 261 ILE B CA 1
ATOM 5565 C C . ILE B 1 272 ? 2.338 -67.099 43.674 1.00 36.72 261 ILE B C 1
ATOM 5566 O O . ILE B 1 272 ? 1.696 -67.383 42.658 1.00 37.58 261 ILE B O 1
ATOM 5571 N N . ALA B 1 273 ? 3.465 -66.391 43.642 1.00 36.03 262 ALA B N 1
ATOM 5572 C CA . ALA B 1 273 ? 4.010 -65.844 42.374 1.00 37.90 262 ALA B CA 1
ATOM 5573 C C . ALA B 1 273 ? 4.386 -67.007 41.452 1.00 34.88 262 ALA B C 1
ATOM 5574 O O . ALA B 1 273 ? 4.139 -66.904 40.268 1.00 36.16 262 ALA B O 1
ATOM 5576 N N . VAL B 1 274 ? 4.885 -68.108 41.996 1.00 37.18 263 VAL B N 1
ATOM 5577 C CA . VAL B 1 274 ? 5.317 -69.287 41.195 1.00 37.38 263 VAL B CA 1
ATOM 5578 C C . VAL B 1 274 ? 4.082 -69.963 40.581 1.00 36.29 263 VAL B C 1
ATOM 5579 O O . VAL B 1 274 ? 4.114 -70.244 39.395 1.00 33.93 263 VAL B O 1
ATOM 5583 N N . ARG B 1 275 ? 3.065 -70.241 41.397 1.00 33.19 264 ARG B N 1
ATOM 5584 C CA . ARG B 1 275 ? 1.768 -70.854 41.006 1.00 37.72 264 ARG B CA 1
ATOM 5585 C C . ARG B 1 275 ? 1.096 -69.957 39.965 1.00 32.99 264 ARG B C 1
ATOM 5586 O O . ARG B 1 275 ? 0.722 -70.463 38.908 1.00 40.85 264 ARG B O 1
ATOM 5594 N N . ALA B 1 276 ? 0.994 -68.669 40.258 1.00 29.55 265 ALA B N 1
ATOM 5595 C CA . ALA B 1 276 ? 0.433 -67.629 39.384 1.00 33.16 265 ALA B CA 1
ATOM 5596 C C . ALA B 1 276 ? 1.078 -67.675 37.989 1.00 34.80 265 ALA B C 1
ATOM 5597 O O . ALA B 1 276 ? 0.330 -67.600 37.017 1.00 31.84 265 ALA B O 1
ATOM 5599 N N . ARG B 1 277 ? 2.400 -67.823 37.862 1.00 31.85 266 ARG B N 1
ATOM 5600 C CA . ARG B 1 277 ? 3.080 -67.707 36.537 1.00 31.24 266 ARG B CA 1
ATOM 5601 C C . ARG B 1 277 ? 3.009 -69.036 35.790 1.00 31.38 266 ARG B C 1
ATOM 5602 O O . ARG B 1 277 ? 2.885 -69.023 34.563 1.00 31.32 266 ARG B O 1
ATOM 5610 N N . TYR B 1 278 ? 3.104 -70.149 36.501 1.00 31.04 267 TYR B N 1
ATOM 5611 C CA . TYR B 1 278 ? 3.475 -71.449 35.898 1.00 32.30 267 TYR B CA 1
ATOM 5612 C C . TYR B 1 278 ? 2.271 -72.383 35.880 1.00 29.48 267 TYR B C 1
ATOM 5613 O O . TYR B 1 278 ? 2.354 -73.359 35.122 1.00 27.74 267 TYR B O 1
ATOM 5622 N N . GLU B 1 279 ? 1.203 -72.108 36.648 1.00 31.34 268 GLU B N 1
ATOM 5623 C CA . GLU B 1 279 ? -0.054 -72.908 36.550 1.00 35.94 268 GLU B CA 1
ATOM 5624 C C . GLU B 1 279 ? -0.395 -73.062 35.066 1.00 30.98 268 GLU B C 1
ATOM 5625 O O . GLU B 1 279 ? -0.365 -72.059 34.352 1.00 32.22 268 GLU B O 1
ATOM 5631 N N . TYR B 1 280 ? -0.683 -74.289 34.641 1.00 28.59 269 TYR B N 1
ATOM 5632 C CA . TYR B 1 280 ? -1.039 -74.648 33.245 1.00 29.98 269 TYR B CA 1
ATOM 5633 C C . TYR B 1 280 ? 0.034 -74.125 32.266 1.00 30.70 269 TYR B C 1
ATOM 5634 O O . TYR B 1 280 ? -0.302 -73.633 31.179 1.00 30.84 269 TYR B O 1
ATOM 5643 N N . ALA B 1 281 ? 1.306 -74.239 32.644 1.00 32.40 270 ALA B N 1
ATOM 5644 C CA . ALA B 1 281 ? 2.469 -73.740 31.874 1.00 31.45 270 ALA B CA 1
ATOM 5645 C C . ALA B 1 281 ? 2.273 -72.265 31.542 1.00 31.22 270 ALA B C 1
ATOM 5646 O O . ALA B 1 281 ? 2.738 -71.859 30.463 1.00 29.54 270 ALA B O 1
ATOM 5648 N N . GLY B 1 282 ? 1.631 -71.484 32.423 1.00 27.76 271 GLY B N 1
ATOM 5649 C CA . GLY B 1 282 ? 1.530 -70.021 32.228 1.00 28.42 271 GLY B CA 1
ATOM 5650 C C . GLY B 1 282 ? 0.420 -69.560 31.279 1.00 29.56 271 GLY B C 1
ATOM 5651 O O . GLY B 1 282 ? 0.292 -68.340 31.063 1.00 34.73 271 GLY B O 1
ATOM 5652 N N . GLN B 1 283 ? -0.404 -70.467 30.764 1.00 29.96 272 GLN B N 1
ATOM 5653 C CA . GLN B 1 283 ? -1.415 -70.188 29.724 1.00 29.54 272 GLN B CA 1
ATOM 5654 C C . GLN B 1 283 ? -2.705 -69.725 30.422 1.00 32.34 272 GLN B C 1
ATOM 5655 O O . GLN B 1 283 ? -3.746 -70.370 30.265 1.00 36.07 272 GLN B O 1
ATOM 5661 N N . ASN B 1 284 ? -2.658 -68.610 31.150 1.00 33.61 273 ASN B N 1
ATOM 5662 C CA . ASN B 1 284 ? -3.860 -68.023 31.799 1.00 36.00 273 ASN B CA 1
ATOM 5663 C C . ASN B 1 284 ? -3.875 -66.538 31.463 1.00 33.03 273 ASN B C 1
ATOM 5664 O O . ASN B 1 284 ? -2.805 -65.945 31.547 1.00 35.61 273 ASN B O 1
ATOM 5669 N N . CYS B 1 285 ? -5.040 -65.985 31.101 1.00 28.76 274 CYS B N 1
ATOM 5670 C CA . CYS B 1 285 ? -5.236 -64.547 30.801 1.00 32.26 274 CYS B CA 1
ATOM 5671 C C . CYS B 1 285 ? -4.709 -63.743 31.998 1.00 28.18 274 CYS B C 1
ATOM 5672 O O . CYS B 1 285 ? -4.059 -62.746 31.752 1.00 29.17 274 CYS B O 1
ATOM 5675 N N . ASN B 1 286 ? -4.983 -64.201 33.226 1.00 28.95 275 ASN B N 1
ATOM 5676 C CA . ASN B 1 286 ? -4.572 -63.540 34.493 1.00 32.74 275 ASN B CA 1
ATOM 5677 C C . ASN B 1 286 ? -3.400 -64.278 35.185 1.00 30.80 275 ASN B C 1
ATOM 5678 O O . ASN B 1 286 ? -3.303 -64.199 36.429 1.00 32.26 275 ASN B O 1
ATOM 5683 N N . ALA B 1 287 ? -2.490 -64.923 34.450 1.00 30.99 276 ALA B N 1
ATOM 5684 C CA . ALA B 1 287 ? -1.212 -65.407 35.037 1.00 33.98 276 ALA B CA 1
ATOM 5685 C C . ALA B 1 287 ? -0.449 -64.216 35.622 1.00 32.67 276 ALA B C 1
ATOM 5686 O O . ALA B 1 287 ? -0.601 -63.105 35.075 1.00 34.53 276 ALA B O 1
ATOM 5688 N N . GLY B 1 288 ? 0.329 -64.414 36.694 1.00 37.96 277 GLY B N 1
ATOM 5689 C CA . GLY B 1 288 ? 1.401 -63.469 37.083 1.00 38.14 277 GLY B CA 1
ATOM 5690 C C . GLY B 1 288 ? 2.476 -63.400 36.003 1.00 32.01 277 GLY B C 1
ATOM 5691 O O . GLY B 1 288 ? 3.433 -64.147 36.096 1.00 40.75 277 GLY B O 1
ATOM 5692 N N . LYS B 1 289 ? 2.347 -62.518 35.020 1.00 32.13 278 LYS B N 1
ATOM 5693 C CA . LYS B 1 289 ? 3.224 -62.546 33.806 1.00 36.36 278 LYS B CA 1
ATOM 5694 C C . LYS B 1 289 ? 4.468 -61.665 33.991 1.00 34.14 278 LYS B C 1
ATOM 5695 O O . LYS B 1 289 ? 5.442 -61.952 33.322 1.00 38.21 278 LYS B O 1
ATOM 5701 N N . ARG B 1 290 ? 4.397 -60.604 34.797 1.00 36.27 279 ARG B N 1
ATOM 5702 C CA . ARG B 1 290 ? 5.525 -59.700 35.148 1.00 39.96 279 ARG B CA 1
ATOM 5703 C C . ARG B 1 290 ? 5.610 -59.588 36.676 1.00 40.85 279 ARG B C 1
ATOM 5704 O O . ARG B 1 290 ? 4.620 -59.182 37.298 1.00 39.87 279 ARG B O 1
ATOM 5712 N N . ILE B 1 291 ? 6.768 -59.896 37.260 1.00 40.92 280 ILE B N 1
ATOM 5713 C CA . ILE B 1 291 ? 6.989 -59.862 38.736 1.00 37.99 280 ILE B CA 1
ATOM 5714 C C . ILE B 1 291 ? 7.955 -58.719 39.065 1.00 41.78 280 ILE B C 1
ATOM 5715 O O . ILE B 1 291 ? 9.099 -58.750 38.590 1.00 51.18 280 ILE B O 1
ATOM 5720 N N . ILE B 1 292 ? 7.459 -57.733 39.819 1.00 39.72 281 ILE B N 1
ATOM 5721 C CA . ILE B 1 292 ? 8.101 -56.444 40.199 1.00 36.91 281 ILE B CA 1
ATOM 5722 C C . ILE B 1 292 ? 8.366 -56.539 41.702 1.00 43.16 281 ILE B C 1
ATOM 5723 O O . ILE B 1 292 ? 7.378 -56.689 42.449 1.00 39.36 281 ILE B O 1
ATOM 5728 N N . VAL B 1 293 ? 9.650 -56.585 42.087 1.00 38.88 282 VAL B N 1
ATOM 5729 C CA . VAL B 1 293 ? 10.141 -56.858 43.457 1.00 39.82 282 VAL B CA 1
ATOM 5730 C C . VAL B 1 293 ? 10.954 -55.653 43.929 1.00 44.57 282 VAL B C 1
ATOM 5731 O O . VAL B 1 293 ? 11.796 -55.151 43.148 1.00 46.34 282 VAL B O 1
ATOM 5735 N N . ARG B 1 294 ? 10.679 -55.190 45.148 1.00 40.18 283 ARG B N 1
ATOM 5736 C CA . ARG B 1 294 ? 11.405 -54.076 45.798 1.00 40.79 283 ARG B CA 1
ATOM 5737 C C . ARG B 1 294 ? 12.853 -54.505 46.028 1.00 36.92 283 ARG B C 1
ATOM 5738 O O . ARG B 1 294 ? 13.065 -55.623 46.465 1.00 30.02 283 ARG B O 1
ATOM 5746 N N . GLU B 1 295 ? 13.816 -53.664 45.652 1.00 40.74 284 GLU B N 1
ATOM 5747 C CA . GLU B 1 295 ? 15.259 -54.052 45.630 1.00 42.18 284 GLU B CA 1
ATOM 5748 C C . GLU B 1 295 ? 15.680 -54.592 47.006 1.00 35.46 284 GLU B C 1
ATOM 5749 O O . GLU B 1 295 ? 16.466 -55.530 47.048 1.00 39.73 284 GLU B O 1
ATOM 5755 N N . GLU B 1 296 ? 15.122 -54.082 48.108 1.00 40.46 285 GLU B N 1
ATOM 5756 C CA . GLU B 1 296 ? 15.473 -54.551 49.481 1.00 39.08 285 GLU B CA 1
ATOM 5757 C C . GLU B 1 296 ? 15.318 -56.067 49.623 1.00 40.86 285 GLU B C 1
ATOM 5758 O O . GLU B 1 296 ? 16.066 -56.628 50.428 1.00 36.67 285 GLU B O 1
ATOM 5764 N N . ILE B 1 297 ? 14.364 -56.729 48.939 1.00 39.72 286 ILE B N 1
ATOM 5765 C CA . ILE B 1 297 ? 14.120 -58.199 49.131 1.00 35.17 286 ILE B CA 1
ATOM 5766 C C . ILE B 1 297 ? 14.431 -58.965 47.853 1.00 35.69 286 ILE B C 1
ATOM 5767 O O . ILE B 1 297 ? 14.252 -60.200 47.863 1.00 36.56 286 ILE B O 1
ATOM 5772 N N . TYR B 1 298 ? 14.808 -58.266 46.781 1.00 36.91 287 TYR B N 1
ATOM 5773 C CA . TYR B 1 298 ? 15.014 -58.865 45.438 1.00 40.12 287 TYR B CA 1
ATOM 5774 C C . TYR B 1 298 ? 15.762 -60.190 45.586 1.00 37.99 287 TYR B C 1
ATOM 5775 O O . TYR B 1 298 ? 15.250 -61.241 45.155 1.00 42.08 287 TYR B O 1
ATOM 5784 N N . ASP B 1 299 ? 16.948 -60.167 46.197 1.00 44.56 288 ASP B N 1
ATOM 5785 C CA . ASP B 1 299 ? 17.856 -61.344 46.231 1.00 42.92 288 ASP B CA 1
ATOM 5786 C C . ASP B 1 299 ? 17.160 -62.475 46.981 1.00 39.79 288 ASP B C 1
ATOM 5787 O O . ASP B 1 299 ? 17.260 -63.622 46.541 1.00 45.81 288 ASP B O 1
ATOM 5792 N N . LYS B 1 300 ? 16.506 -62.164 48.096 1.00 48.80 289 LYS B N 1
ATOM 5793 C CA . LYS B 1 300 ? 15.810 -63.172 48.942 1.00 49.56 289 LYS B CA 1
ATOM 5794 C C . LYS B 1 300 ? 14.592 -63.724 48.169 1.00 45.43 289 LYS B C 1
ATOM 5795 O O . LYS B 1 300 ? 14.408 -64.948 48.146 1.00 43.26 289 LYS B O 1
ATOM 5801 N N . PHE B 1 301 ? 13.804 -62.871 47.520 1.00 43.93 290 PHE B N 1
ATOM 5802 C CA . PHE B 1 301 ? 12.612 -63.298 46.732 1.00 41.13 290 PHE B CA 1
ATOM 5803 C C . PHE B 1 301 ? 13.056 -64.195 45.564 1.00 44.20 290 PHE B C 1
ATOM 5804 O O . PHE B 1 301 ? 12.676 -65.425 45.483 1.00 36.82 290 PHE B O 1
ATOM 5812 N N . VAL B 1 302 ? 13.902 -63.637 44.688 1.00 42.93 291 VAL B N 1
ATOM 5813 C CA . VAL B 1 302 ? 14.442 -64.372 43.503 1.00 43.74 291 VAL B CA 1
ATOM 5814 C C . VAL B 1 302 ? 14.951 -65.741 43.953 1.00 43.74 291 VAL B C 1
ATOM 5815 O O . VAL B 1 302 ? 14.673 -66.722 43.253 1.00 52.46 291 VAL B O 1
ATOM 5819 N N . LYS B 1 303 ? 15.666 -65.824 45.075 1.00 46.31 292 LYS B N 1
ATOM 5820 C CA . LYS B 1 303 ? 16.213 -67.114 45.572 1.00 49.58 292 LYS B CA 1
ATOM 5821 C C . LYS B 1 303 ? 15.075 -68.060 45.993 1.00 43.72 292 LYS B C 1
ATOM 5822 O O . LYS B 1 303 ? 15.119 -69.249 45.649 1.00 37.37 292 LYS B O 1
ATOM 5828 N N . ALA B 1 304 ? 14.119 -67.590 46.787 1.00 39.87 293 ALA B N 1
ATOM 5829 C CA . ALA B 1 304 ? 12.958 -68.424 47.193 1.00 45.32 293 ALA B CA 1
ATOM 5830 C C . ALA B 1 304 ? 12.181 -68.847 45.925 1.00 40.34 293 ALA B C 1
ATOM 5831 O O . ALA B 1 304 ? 11.834 -70.029 45.790 1.00 44.27 293 ALA B O 1
ATOM 5833 N N . PHE B 1 305 ? 12.019 -67.931 44.978 1.00 43.52 294 PHE B N 1
ATOM 5834 C CA . PHE B 1 305 ? 11.303 -68.152 43.694 1.00 44.45 294 PHE B CA 1
ATOM 5835 C C . PHE B 1 305 ? 11.937 -69.333 42.955 1.00 48.96 294 PHE B C 1
ATOM 5836 O O . PHE B 1 305 ? 11.218 -70.320 42.657 1.00 47.28 294 PHE B O 1
ATOM 5844 N N . LYS B 1 306 ? 13.255 -69.284 42.718 1.00 49.61 295 LYS B N 1
ATOM 5845 C CA . LYS B 1 306 ? 13.983 -70.356 41.978 1.00 51.78 295 LYS B CA 1
ATOM 5846 C C . LYS B 1 306 ? 13.837 -71.700 42.697 1.00 47.54 295 LYS B C 1
ATOM 5847 O O . LYS B 1 306 ? 13.621 -72.711 42.024 1.00 53.44 295 LYS B O 1
ATOM 5853 N N . GLU B 1 307 ? 13.980 -71.750 44.018 1.00 50.54 296 GLU B N 1
ATOM 5854 C CA . GLU B 1 307 ? 13.936 -73.056 44.730 1.00 51.85 296 GLU B CA 1
ATOM 5855 C C . GLU B 1 307 ? 12.578 -73.704 44.436 1.00 46.08 296 GLU B C 1
ATOM 5856 O O . GLU B 1 307 ? 12.549 -74.879 44.048 1.00 50.78 296 GLU B O 1
ATOM 5862 N N . LYS B 1 308 ? 11.498 -72.933 44.560 1.00 46.03 297 LYS B N 1
ATOM 5863 C CA . LYS B 1 308 ? 10.101 -73.419 44.374 1.00 45.99 297 LYS B CA 1
ATOM 5864 C C . LYS B 1 308 ? 9.869 -73.814 42.905 1.00 41.61 297 LYS B C 1
ATOM 5865 O O . LYS B 1 308 ? 9.311 -74.894 42.694 1.00 44.79 297 LYS B O 1
ATOM 5871 N N . VAL B 1 309 ? 10.311 -73.024 41.917 1.00 41.24 298 VAL B N 1
ATOM 5872 C CA . VAL B 1 309 ? 10.173 -73.414 40.477 1.00 42.92 298 VAL B CA 1
ATOM 5873 C C . VAL B 1 309 ? 10.834 -74.785 40.267 1.00 44.85 298 VAL B C 1
ATOM 5874 O O . VAL B 1 309 ? 10.203 -75.658 39.615 1.00 45.30 298 VAL B O 1
ATOM 5878 N N . LYS B 1 310 ? 12.030 -75.007 40.822 1.00 42.20 299 LYS B N 1
ATOM 5879 C CA . LYS B 1 310 ? 12.810 -76.265 40.612 1.00 40.93 299 LYS B CA 1
ATOM 5880 C C . LYS B 1 310 ? 12.149 -77.443 41.330 1.00 38.94 299 LYS B C 1
ATOM 5881 O O . LYS B 1 310 ? 12.359 -78.570 40.889 1.00 44.89 299 LYS B O 1
ATOM 5887 N N . ALA B 1 311 ? 11.367 -77.191 42.382 1.00 40.82 300 ALA B N 1
ATOM 5888 C CA . ALA B 1 311 ? 10.563 -78.196 43.119 1.00 43.31 300 ALA B CA 1
ATOM 5889 C C . ALA B 1 311 ? 9.309 -78.611 42.324 1.00 45.81 300 ALA B C 1
ATOM 5890 O O . ALA B 1 311 ? 8.861 -79.747 42.508 1.00 43.93 300 ALA B O 1
ATOM 5892 N N . LEU B 1 312 ? 8.754 -77.745 41.464 1.00 49.41 301 LEU B N 1
ATOM 5893 C CA . LEU B 1 312 ? 7.595 -78.110 40.597 1.00 49.70 301 LEU B CA 1
ATOM 5894 C C . LEU B 1 312 ? 7.950 -79.351 39.776 1.00 48.71 301 LEU B C 1
ATOM 5895 O O . LEU B 1 312 ? 9.106 -79.443 39.318 1.00 52.87 301 LEU B O 1
ATOM 5900 N N . LYS B 1 313 ? 6.974 -80.248 39.603 1.00 46.28 302 LYS B N 1
ATOM 5901 C CA . LYS B 1 313 ? 7.023 -81.393 38.664 1.00 43.35 302 LYS B CA 1
ATOM 5902 C C . LYS B 1 313 ? 6.370 -81.011 37.321 1.00 43.66 302 LYS B C 1
ATOM 5903 O O . LYS B 1 313 ? 5.145 -80.751 37.271 1.00 35.00 302 LYS B O 1
ATOM 5909 N N . VAL B 1 314 ? 7.174 -80.962 36.263 1.00 37.86 303 VAL B N 1
ATOM 5910 C CA . VAL B 1 314 ? 6.718 -80.930 34.852 1.00 36.56 303 VAL B CA 1
ATOM 5911 C C . VAL B 1 314 ? 6.614 -82.374 34.359 1.00 40.13 303 VAL B C 1
ATOM 5912 O O . VAL B 1 314 ? 7.593 -83.111 34.482 1.00 36.93 303 VAL B O 1
ATOM 5916 N N . GLY B 1 315 ? 5.446 -82.774 33.854 1.00 38.35 304 GLY B N 1
ATOM 5917 C CA . GLY B 1 315 ? 5.241 -84.095 33.232 1.00 37.26 304 GLY B CA 1
ATOM 5918 C C . GLY B 1 315 ? 3.838 -84.281 32.688 1.00 39.01 304 GLY B C 1
ATOM 5919 O O . GLY B 1 315 ? 3.132 -83.256 32.402 1.00 38.11 304 GLY B O 1
ATOM 5920 N N . ASP B 1 316 ? 3.479 -85.545 32.494 1.00 36.89 305 ASP B N 1
ATOM 5921 C CA . ASP B 1 316 ? 2.210 -86.029 31.892 1.00 36.23 305 ASP B CA 1
ATOM 5922 C C . ASP B 1 316 ? 0.998 -85.519 32.691 1.00 32.99 305 ASP B C 1
ATOM 5923 O O . ASP B 1 316 ? 0.866 -85.751 33.901 1.00 32.23 305 ASP B O 1
ATOM 5928 N N . PRO B 1 317 ? 0.059 -84.813 32.023 1.00 33.65 306 PRO B N 1
ATOM 5929 C CA . PRO B 1 317 ? -1.134 -84.284 32.685 1.00 34.02 306 PRO B CA 1
ATOM 5930 C C . PRO B 1 317 ? -1.955 -85.324 33.449 1.00 32.38 306 PRO B C 1
ATOM 5931 O O . PRO B 1 317 ? -2.533 -84.980 34.446 1.00 32.18 306 PRO B O 1
ATOM 5935 N N . LEU B 1 318 ? -1.948 -86.578 33.014 1.00 34.09 307 LEU B N 1
ATOM 5936 C CA . LEU B 1 318 ? -2.781 -87.619 33.656 1.00 36.26 307 LEU B CA 1
ATOM 5937 C C . LEU B 1 318 ? -2.136 -88.148 34.936 1.00 36.58 307 LEU B C 1
ATOM 5938 O O . LEU B 1 318 ? -2.835 -88.829 35.639 1.00 42.59 307 LEU B O 1
ATOM 5943 N N . ASP B 1 319 ? -0.882 -87.820 35.250 1.00 39.17 308 ASP B N 1
ATOM 5944 C CA . ASP B 1 319 ? -0.199 -88.258 36.507 1.00 37.86 308 ASP B CA 1
ATOM 5945 C C . ASP B 1 319 ? -0.603 -87.283 37.625 1.00 37.08 308 ASP B C 1
ATOM 5946 O O . ASP B 1 319 ? -0.493 -86.051 37.425 1.00 34.12 308 ASP B O 1
ATOM 5951 N N . GLU B 1 320 ? -1.054 -87.827 38.752 1.00 36.99 309 GLU B N 1
ATOM 5952 C CA . GLU B 1 320 ? -1.579 -87.088 39.935 1.00 39.36 309 GLU B CA 1
ATOM 5953 C C . GLU B 1 320 ? -0.492 -86.216 40.556 1.00 38.14 309 GLU B C 1
ATOM 5954 O O . GLU B 1 320 ? -0.833 -85.338 41.347 1.00 47.56 309 GLU B O 1
ATOM 5960 N N . SER B 1 321 ? 0.775 -86.513 40.291 1.00 37.24 310 SER B N 1
ATOM 5961 C CA . SER B 1 321 ? 1.902 -85.765 40.893 1.00 38.72 310 SER B CA 1
ATOM 5962 C C . SER B 1 321 ? 2.396 -84.721 39.905 1.00 34.67 310 SER B C 1
ATOM 5963 O O . SER B 1 321 ? 3.289 -83.964 40.278 1.00 34.09 310 SER B O 1
ATOM 5966 N N . THR B 1 322 ? 1.824 -84.643 38.704 1.00 35.12 311 THR B N 1
ATOM 5967 C CA . THR B 1 322 ? 2.219 -83.557 37.772 1.00 37.50 311 THR B CA 1
ATOM 5968 C C . THR B 1 322 ? 1.596 -82.232 38.244 1.00 36.80 311 THR B C 1
ATOM 5969 O O . THR B 1 322 ? 0.374 -82.191 38.463 1.00 39.33 311 THR B O 1
ATOM 5973 N N . ASP B 1 323 ? 2.426 -81.195 38.343 1.00 38.31 312 ASP B N 1
ATOM 5974 C CA . ASP B 1 323 ? 2.056 -79.784 38.619 1.00 38.45 312 ASP B CA 1
ATOM 5975 C C . ASP B 1 323 ? 1.885 -78.983 37.325 1.00 39.11 312 ASP B C 1
ATOM 5976 O O . ASP B 1 323 ? 1.084 -78.015 37.320 1.00 32.85 312 ASP B O 1
ATOM 5981 N N . ILE B 1 324 ? 2.707 -79.272 36.311 1.00 36.48 313 ILE B N 1
ATOM 5982 C CA . ILE B 1 324 ? 2.848 -78.427 35.095 1.00 34.55 313 ILE B CA 1
ATOM 5983 C C . ILE B 1 324 ? 2.882 -79.377 33.901 1.00 37.10 313 ILE B C 1
ATOM 5984 O O . ILE B 1 324 ? 3.680 -80.315 33.920 1.00 31.73 313 ILE B O 1
ATOM 5989 N N . GLY B 1 325 ? 2.036 -79.144 32.902 1.00 31.86 314 GLY B N 1
ATOM 5990 C CA . GLY B 1 325 ? 2.028 -79.970 31.689 1.00 31.12 314 GLY B CA 1
ATOM 5991 C C . GLY B 1 325 ? 2.730 -79.222 30.569 1.00 26.50 314 GLY B C 1
ATOM 5992 O O . GLY B 1 325 ? 3.506 -78.317 30.831 1.00 27.54 314 GLY B O 1
ATOM 5993 N N . PRO B 1 326 ? 2.423 -79.551 29.301 1.00 30.03 315 PRO B N 1
ATOM 5994 C CA . PRO B 1 326 ? 3.020 -78.858 28.156 1.00 31.77 315 PRO B CA 1
ATOM 5995 C C . PRO B 1 326 ? 2.341 -77.531 27.783 1.00 31.56 315 PRO B C 1
ATOM 5996 O O . PRO B 1 326 ? 1.376 -77.169 28.384 1.00 28.03 315 PRO B O 1
ATOM 6000 N N . VAL B 1 327 ? 2.888 -76.819 26.797 1.00 32.38 316 VAL B N 1
ATOM 6001 C CA . VAL B 1 327 ? 2.138 -75.741 26.118 1.00 31.07 316 VAL B CA 1
ATOM 6002 C C . VAL B 1 327 ? 1.346 -76.416 25.005 1.00 30.77 316 VAL B C 1
ATOM 6003 O O . VAL B 1 327 ? 1.468 -77.637 24.850 1.00 31.11 316 VAL B O 1
ATOM 6007 N N . ILE B 1 328 ? 0.498 -75.667 24.321 1.00 32.05 317 ILE B N 1
ATOM 6008 C CA . ILE B 1 328 ? -0.653 -76.259 23.599 1.00 31.55 317 ILE B CA 1
ATOM 6009 C C . ILE B 1 328 ? -0.188 -76.793 22.243 1.00 35.16 317 ILE B C 1
ATOM 6010 O O . ILE B 1 328 ? -0.749 -77.815 21.799 1.00 41.80 317 ILE B O 1
ATOM 6015 N N . ASN B 1 329 ? 0.763 -76.132 21.581 1.00 34.81 318 ASN B N 1
ATOM 6016 C CA . ASN B 1 329 ? 1.201 -76.579 20.232 1.00 37.44 318 ASN B CA 1
ATOM 6017 C C . ASN B 1 329 ? 2.540 -75.949 19.828 1.00 37.74 318 ASN B C 1
ATOM 6018 O O . ASN B 1 329 ? 3.090 -75.105 20.593 1.00 36.51 318 ASN B O 1
ATOM 6023 N N . GLN B 1 330 ? 3.020 -76.331 18.641 1.00 39.07 319 GLN B N 1
ATOM 6024 C CA . GLN B 1 330 ? 4.351 -75.945 18.103 1.00 43.14 319 GLN B CA 1
ATOM 6025 C C . GLN B 1 330 ? 4.412 -74.427 17.928 1.00 42.50 319 GLN B C 1
ATOM 6026 O O . GLN B 1 330 ? 5.461 -73.828 18.275 1.00 45.63 319 GLN B O 1
ATOM 6032 N N . GLU B 1 331 ? 3.341 -73.837 17.398 1.00 40.35 320 GLU B N 1
ATOM 6033 C CA . GLU B 1 331 ? 3.211 -72.374 17.175 1.00 45.09 320 GLU B CA 1
ATOM 6034 C C . GLU B 1 331 ? 3.555 -71.651 18.487 1.00 46.13 320 GLU B C 1
ATOM 6035 O O . GLU B 1 331 ? 4.284 -70.642 18.437 1.00 48.94 320 GLU B O 1
ATOM 6041 N N . SER B 1 332 ? 3.066 -72.149 19.625 1.00 39.72 321 SER B N 1
ATOM 6042 C CA . SER B 1 332 ? 3.332 -71.550 20.963 1.00 41.67 321 SER B CA 1
ATOM 6043 C C . SER B 1 332 ? 4.822 -71.695 21.326 1.00 37.94 321 SER B C 1
ATOM 6044 O O . SER B 1 332 ? 5.459 -70.698 21.700 1.00 38.69 321 SER B O 1
ATOM 6047 N N . VAL B 1 333 ? 5.375 -72.891 21.206 1.00 35.02 322 VAL B N 1
ATOM 6048 C CA . VAL B 1 333 ? 6.833 -73.119 21.462 1.00 43.09 322 VAL B CA 1
ATOM 6049 C C . VAL B 1 333 ? 7.639 -72.057 20.689 1.00 46.03 322 VAL B C 1
ATOM 6050 O O . VAL B 1 333 ? 8.455 -71.364 21.318 1.00 46.99 322 VAL B O 1
ATOM 6054 N N . GLU B 1 334 ? 7.346 -71.855 19.396 1.00 47.50 323 GLU B N 1
ATOM 6055 C CA . GLU B 1 334 ? 8.096 -70.900 18.532 1.00 48.05 323 GLU B CA 1
ATOM 6056 C C . GLU B 1 334 ? 7.854 -69.460 19.006 1.00 46.23 323 GLU B C 1
ATOM 6057 O O . GLU B 1 334 ? 8.822 -68.706 19.140 1.00 35.04 323 GLU B O 1
ATOM 6063 N N . LYS B 1 335 ? 6.619 -69.075 19.311 1.00 45.79 324 LYS B N 1
ATOM 6064 C CA . LYS B 1 335 ? 6.355 -67.710 19.845 1.00 42.88 324 LYS B CA 1
ATOM 6065 C C . LYS B 1 335 ? 7.238 -67.513 21.100 1.00 38.83 324 LYS B C 1
ATOM 6066 O O . LYS B 1 335 ? 7.878 -66.468 21.208 1.00 37.08 324 LYS B O 1
ATOM 6072 N N . LEU B 1 336 ? 7.380 -68.541 21.942 1.00 40.95 325 LEU B N 1
ATOM 6073 C CA . LEU B 1 336 ? 8.035 -68.476 23.281 1.00 43.71 325 LEU B CA 1
ATOM 6074 C C . LEU B 1 336 ? 9.576 -68.504 23.175 1.00 43.02 325 LEU B C 1
ATOM 6075 O O . LEU B 1 336 ? 10.234 -67.797 23.970 1.00 41.17 325 LEU B O 1
ATOM 6080 N N . ASN B 1 337 ? 10.147 -69.293 22.264 1.00 44.67 326 ASN B N 1
ATOM 6081 C CA . ASN B 1 337 ? 11.570 -69.154 21.832 1.00 44.51 326 ASN B CA 1
ATOM 6082 C C . ASN B 1 337 ? 11.857 -67.726 21.355 1.00 45.15 326 ASN B C 1
ATOM 6083 O O . ASN B 1 337 ? 12.828 -67.141 21.838 1.00 48.56 326 ASN B O 1
ATOM 6088 N N . LYS B 1 338 ? 11.053 -67.166 20.452 1.00 47.75 327 LYS B N 1
ATOM 6089 C CA . LYS B 1 338 ? 11.305 -65.797 19.924 1.00 52.16 327 LYS B CA 1
ATOM 6090 C C . LYS B 1 338 ? 11.378 -64.784 21.082 1.00 51.09 327 LYS B C 1
ATOM 6091 O O . LYS B 1 338 ? 12.218 -63.869 20.988 1.00 52.62 327 LYS B O 1
ATOM 6097 N N . ALA B 1 339 ? 10.545 -64.930 22.124 1.00 46.01 328 ALA B N 1
ATOM 6098 C CA . ALA B 1 339 ? 10.513 -64.042 23.316 1.00 43.33 328 ALA B CA 1
ATOM 6099 C C . ALA B 1 339 ? 11.799 -64.215 24.133 1.00 43.48 328 ALA B C 1
ATOM 6100 O O . ALA B 1 339 ? 12.311 -63.200 24.670 1.00 45.98 328 ALA B O 1
ATOM 6102 N N . LEU B 1 340 ? 12.266 -65.463 24.249 1.00 41.77 329 LEU B N 1
ATOM 6103 C CA . LEU B 1 340 ? 13.543 -65.834 24.910 1.00 43.33 329 LEU B CA 1
ATOM 6104 C C . LEU B 1 340 ? 14.710 -65.220 24.130 1.00 46.05 329 LEU B C 1
ATOM 6105 O O . LEU B 1 340 ? 15.514 -64.510 24.764 1.00 43.50 329 LEU B O 1
ATOM 6110 N N . GLU B 1 341 ? 14.788 -65.461 22.814 1.00 48.99 330 GLU B N 1
ATOM 6111 C CA . GLU B 1 341 ? 15.901 -64.973 21.945 1.00 50.56 330 GLU B CA 1
ATOM 6112 C C . GLU B 1 341 ? 15.926 -63.440 22.027 1.00 48.12 330 GLU B C 1
ATOM 6113 O O . GLU B 1 341 ? 16.993 -62.882 22.289 1.00 54.46 330 GLU B O 1
ATOM 6119 N N . ASP B 1 342 ? 14.772 -62.793 21.900 1.00 47.51 331 ASP B N 1
ATOM 6120 C CA . ASP B 1 342 ? 14.614 -61.317 22.004 1.00 50.37 331 ASP B CA 1
ATOM 6121 C C . ASP B 1 342 ? 15.191 -60.797 23.330 1.00 50.37 331 ASP B C 1
ATOM 6122 O O . ASP B 1 342 ? 15.814 -59.718 23.320 1.00 44.96 331 ASP B O 1
ATOM 6127 N N . ALA B 1 343 ? 14.983 -61.513 24.431 1.00 48.42 332 ALA B N 1
ATOM 6128 C CA . ALA B 1 343 ? 15.439 -61.080 25.768 1.00 53.87 332 ALA B CA 1
ATOM 6129 C C . ALA B 1 343 ? 16.971 -61.209 25.847 1.00 54.15 332 ALA B C 1
ATOM 6130 O O . ALA B 1 343 ? 17.592 -60.243 26.317 1.00 53.84 332 ALA B O 1
ATOM 6132 N N . GLN B 1 344 ? 17.546 -62.335 25.395 1.00 52.71 333 GLN B N 1
ATOM 6133 C CA . GLN B 1 344 ? 19.019 -62.595 25.366 1.00 58.97 333 GLN B CA 1
ATOM 6134 C C . GLN B 1 344 ? 19.733 -61.454 24.642 1.00 60.18 333 GLN B C 1
ATOM 6135 O O . GLN B 1 344 ? 20.741 -60.959 25.190 1.00 61.74 333 GLN B O 1
ATOM 6141 N N . SER B 1 345 ? 19.198 -61.041 23.489 1.00 55.04 334 SER B N 1
ATOM 6142 C CA . SER B 1 345 ? 19.800 -60.044 22.563 1.00 56.05 334 SER B CA 1
ATOM 6143 C C . SER B 1 345 ? 19.674 -58.607 23.100 1.00 55.35 334 SER B C 1
ATOM 6144 O O . SER B 1 345 ? 20.365 -57.724 22.558 1.00 55.69 334 SER B O 1
ATOM 6147 N N . LYS B 1 346 ? 18.812 -58.354 24.093 1.00 55.61 335 LYS B N 1
ATOM 6148 C CA . LYS B 1 346 ? 18.520 -56.983 24.598 1.00 50.51 335 LYS B CA 1
ATOM 6149 C C . LYS B 1 346 ? 19.044 -56.800 26.034 1.00 48.96 335 LYS B C 1
ATOM 6150 O O . LYS B 1 346 ? 18.658 -55.788 26.681 1.00 46.07 335 LYS B O 1
ATOM 6156 N N . GLY B 1 347 ? 19.908 -57.712 26.493 1.00 44.91 336 GLY B N 1
ATOM 6157 C CA . GLY B 1 347 ? 20.675 -57.601 27.748 1.00 51.55 336 GLY B CA 1
ATOM 6158 C C . GLY B 1 347 ? 20.073 -58.423 28.875 1.00 56.18 336 GLY B C 1
ATOM 6159 O O . GLY B 1 347 ? 20.500 -58.251 30.028 1.00 54.91 336 GLY B O 1
ATOM 6160 N N . GLY B 1 348 ? 19.107 -59.289 28.575 1.00 55.71 337 GLY B N 1
ATOM 6161 C CA . GLY B 1 348 ? 18.415 -60.089 29.602 1.00 54.51 337 GLY B CA 1
ATOM 6162 C C . GLY B 1 348 ? 19.183 -61.355 29.914 1.00 52.76 337 GLY B C 1
ATOM 6163 O O . GLY B 1 348 ? 19.746 -61.948 28.975 1.00 58.85 337 GLY B O 1
ATOM 6164 N N . ASN B 1 349 ? 19.197 -61.757 31.182 1.00 48.13 338 ASN B N 1
ATOM 6165 C CA . ASN B 1 349 ? 19.773 -63.044 31.656 1.00 49.57 338 ASN B CA 1
ATOM 6166 C C . ASN B 1 349 ? 18.645 -64.095 31.688 1.00 54.11 338 ASN B C 1
ATOM 6167 O O . ASN B 1 349 ? 17.772 -64.029 32.591 1.00 45.71 338 ASN B O 1
ATOM 6172 N N . VAL B 1 350 ? 18.673 -65.044 30.747 1.00 50.87 339 VAL B N 1
ATOM 6173 C CA . VAL B 1 350 ? 17.673 -66.140 30.613 1.00 50.83 339 VAL B CA 1
ATOM 6174 C C . VAL B 1 350 ? 18.230 -67.371 31.307 1.00 50.32 339 VAL B C 1
ATOM 6175 O O . VAL B 1 350 ? 19.234 -67.912 30.801 1.00 50.57 339 VAL B O 1
ATOM 6179 N N . GLU B 1 351 ? 17.569 -67.796 32.386 1.00 49.90 340 GLU B N 1
ATOM 6180 C CA . GLU B 1 351 ? 17.919 -68.995 33.178 1.00 51.77 340 GLU B CA 1
ATOM 6181 C C . GLU B 1 351 ? 16.766 -69.994 33.084 1.00 50.97 340 GLU B C 1
ATOM 6182 O O . GLU B 1 351 ? 15.624 -69.619 33.421 1.00 47.43 340 GLU B O 1
ATOM 6188 N N . VAL B 1 352 ? 17.061 -71.208 32.620 1.00 47.58 341 VAL B N 1
ATOM 6189 C CA . VAL B 1 352 ? 16.144 -72.377 32.654 1.00 47.79 341 VAL B CA 1
ATOM 6190 C C . VAL B 1 352 ? 16.211 -73.024 34.042 1.00 51.74 341 VAL B C 1
ATOM 6191 O O . VAL B 1 352 ? 17.332 -73.310 34.499 1.00 58.56 341 VAL B O 1
ATOM 6195 N N . LEU B 1 353 ? 15.062 -73.288 34.670 1.00 42.57 342 LEU B N 1
ATOM 6196 C CA . LEU B 1 353 ? 14.986 -73.773 36.073 1.00 43.05 342 LEU B CA 1
ATOM 6197 C C . LEU B 1 353 ? 14.474 -75.217 36.146 1.00 43.82 342 LEU B C 1
ATOM 6198 O O . LEU B 1 353 ? 14.666 -75.840 37.198 1.00 52.99 342 LEU B O 1
ATOM 6203 N N . ASN B 1 354 ? 13.858 -75.755 35.088 1.00 42.31 343 ASN B N 1
ATOM 6204 C CA . ASN B 1 354 ? 13.043 -76.995 35.184 1.00 39.42 343 ASN B CA 1
ATOM 6205 C C . ASN B 1 354 ? 12.573 -77.414 33.790 1.00 38.29 343 ASN B C 1
ATOM 6206 O O . ASN B 1 354 ? 12.084 -76.561 33.049 1.00 43.10 343 ASN B O 1
ATOM 6211 N N . LYS B 1 355 ? 12.720 -78.682 33.447 1.00 44.65 344 LYS B N 1
ATOM 6212 C CA . LYS B 1 355 ? 12.517 -79.194 32.067 1.00 52.16 344 LYS B CA 1
ATOM 6213 C C . LYS B 1 355 ? 11.717 -80.491 32.169 1.00 50.98 344 LYS B C 1
ATOM 6214 O O . LYS B 1 355 ? 12.130 -81.369 32.924 1.00 59.47 344 LYS B O 1
ATOM 6220 N N . GLY B 1 356 ? 10.584 -80.571 31.483 1.00 46.03 345 GLY B N 1
ATOM 6221 C CA . GLY B 1 356 ? 9.750 -81.779 31.416 1.00 46.72 345 GLY B CA 1
ATOM 6222 C C . GLY B 1 356 ? 10.223 -82.695 30.295 1.00 43.18 345 GLY B C 1
ATOM 6223 O O . GLY B 1 356 ? 11.287 -82.483 29.731 1.00 46.89 345 GLY B O 1
ATOM 6224 N N . PRO B 1 357 ? 9.443 -83.738 29.953 1.00 40.04 346 PRO B N 1
ATOM 6225 C CA . PRO B 1 357 ? 9.838 -84.706 28.932 1.00 42.37 346 PRO B CA 1
ATOM 6226 C C . PRO B 1 357 ? 10.052 -84.038 27.568 1.00 48.16 346 PRO B C 1
ATOM 6227 O O . PRO B 1 357 ? 9.665 -82.896 27.399 1.00 52.75 346 PRO B O 1
ATOM 6231 N N . GLU B 1 358 ? 10.661 -84.758 26.629 1.00 52.46 347 GLU B N 1
ATOM 6232 C CA . GLU B 1 358 ? 10.983 -84.245 25.270 1.00 57.86 347 GLU B CA 1
ATOM 6233 C C . GLU B 1 358 ? 9.985 -84.801 24.244 1.00 58.17 347 GLU B C 1
ATOM 6234 O O . GLU B 1 358 ? 10.383 -84.940 23.087 1.00 68.43 347 GLU B O 1
ATOM 6240 N N . THR B 1 359 ? 8.729 -85.049 24.641 1.00 58.03 348 THR B N 1
ATOM 6241 C CA . THR B 1 359 ? 7.768 -85.964 23.956 1.00 58.56 348 THR B CA 1
ATOM 6242 C C . THR B 1 359 ? 6.655 -85.203 23.224 1.00 59.52 348 THR B C 1
ATOM 6243 O O . THR B 1 359 ? 5.889 -85.850 22.491 1.00 61.85 348 THR B O 1
ATOM 6247 N N . GLY B 1 360 ? 6.541 -83.893 23.413 1.00 50.68 349 GLY B N 1
ATOM 6248 C CA . GLY B 1 360 ? 5.447 -83.127 22.797 1.00 48.94 349 GLY B CA 1
ATOM 6249 C C . GLY B 1 360 ? 5.774 -81.653 22.745 1.00 48.56 349 GLY B C 1
ATOM 6250 O O . GLY B 1 360 ? 6.700 -81.281 22.008 1.00 47.75 349 GLY B O 1
ATOM 6251 N N . TYR B 1 361 ? 5.065 -80.846 23.533 1.00 42.88 350 TYR B N 1
ATOM 6252 C CA . TYR B 1 361 ? 5.254 -79.372 23.593 1.00 41.58 350 TYR B CA 1
ATOM 6253 C C . TYR B 1 361 ? 5.534 -78.983 25.047 1.00 38.05 350 TYR B C 1
ATOM 6254 O O . TYR B 1 361 ? 4.977 -77.995 25.562 1.00 41.54 350 TYR B O 1
ATOM 6263 N N . PHE B 1 362 ? 6.398 -79.745 25.710 1.00 38.25 351 PHE B N 1
ATOM 6264 C CA . PHE B 1 362 ? 6.951 -79.334 27.023 1.00 37.47 351 PHE B CA 1
ATOM 6265 C C . PHE B 1 362 ? 7.876 -78.162 26.755 1.00 38.05 351 PHE B C 1
ATOM 6266 O O . PHE B 1 362 ? 8.521 -78.127 25.712 1.00 40.15 351 PHE B O 1
ATOM 6274 N N . PHE B 1 363 ? 7.747 -77.129 27.566 1.00 40.20 352 PHE B N 1
ATOM 6275 C CA . PHE B 1 363 ? 8.571 -75.915 27.441 1.00 39.44 352 PHE B CA 1
ATOM 6276 C C . PHE B 1 363 ? 9.187 -75.702 28.813 1.00 42.80 352 PHE B C 1
ATOM 6277 O O . PHE B 1 363 ? 8.537 -75.939 29.839 1.00 35.66 352 PHE B O 1
ATOM 6285 N N . PRO B 1 364 ? 10.494 -75.374 28.842 1.00 42.11 353 PRO B N 1
ATOM 6286 C CA . PRO B 1 364 ? 11.233 -75.294 30.095 1.00 40.94 353 PRO B CA 1
ATOM 6287 C C . PRO B 1 364 ? 10.636 -74.181 30.951 1.00 35.54 353 PRO B C 1
ATOM 6288 O O . PRO B 1 364 ? 10.325 -73.175 30.403 1.00 32.51 353 PRO B O 1
ATOM 6292 N N . LEU B 1 365 ? 10.497 -74.397 32.255 1.00 37.71 354 LEU B N 1
ATOM 6293 C CA . LEU B 1 365 ? 10.117 -73.311 33.192 1.00 38.08 354 LEU B CA 1
ATOM 6294 C C . LEU B 1 365 ? 11.337 -72.398 33.258 1.00 41.30 354 LEU B C 1
ATOM 6295 O O . LEU B 1 365 ? 12.409 -72.896 33.575 1.00 44.78 354 LEU B O 1
ATOM 6300 N N . SER B 1 366 ? 11.195 -71.135 32.875 1.00 43.25 355 SER B N 1
ATOM 6301 C CA . SER B 1 366 ? 12.341 -70.239 32.639 1.00 43.02 355 SER B CA 1
ATOM 6302 C C . SER B 1 366 ? 12.132 -68.910 33.370 1.00 40.91 355 SER B C 1
ATOM 6303 O O . SER B 1 366 ? 10.972 -68.487 33.617 1.00 42.77 355 SER B O 1
ATOM 6306 N N . LEU B 1 367 ? 13.247 -68.286 33.730 1.00 42.88 356 LEU B N 1
ATOM 6307 C CA . LEU B 1 367 ? 13.305 -67.022 34.491 1.00 41.27 356 LEU B CA 1
ATOM 6308 C C . LEU B 1 367 ? 14.174 -66.044 33.698 1.00 43.38 356 LEU B C 1
ATOM 6309 O O . LEU B 1 367 ? 15.191 -66.489 33.152 1.00 46.37 356 LEU B O 1
ATOM 6314 N N . VAL B 1 368 ? 13.758 -64.779 33.615 1.00 37.99 357 VAL B N 1
ATOM 6315 C CA . VAL B 1 368 ? 14.516 -63.680 32.967 1.00 37.40 357 VAL B CA 1
ATOM 6316 C C . VAL B 1 368 ? 14.720 -62.578 34.006 1.00 43.00 357 VAL B C 1
ATOM 6317 O O . VAL B 1 368 ? 13.730 -61.958 34.429 1.00 36.04 357 VAL B O 1
ATOM 6321 N N . THR B 1 369 ? 15.975 -62.368 34.403 1.00 42.48 358 THR B N 1
ATOM 6322 C CA . THR B 1 369 ? 16.423 -61.255 35.272 1.00 46.94 358 THR B CA 1
ATOM 6323 C C . THR B 1 369 ? 17.022 -60.181 34.363 1.00 50.62 358 THR B C 1
ATOM 6324 O O . THR B 1 369 ? 17.313 -60.503 33.202 1.00 46.98 358 THR B O 1
ATOM 6328 N N . ASN B 1 370 ? 17.113 -58.943 34.858 1.00 52.25 359 ASN B N 1
ATOM 6329 C CA . ASN B 1 370 ? 17.633 -57.777 34.102 1.00 57.84 359 ASN B CA 1
ATOM 6330 C C . ASN B 1 370 ? 16.844 -57.588 32.810 1.00 60.43 359 ASN B C 1
ATOM 6331 O O . ASN B 1 370 ? 17.433 -57.398 31.744 1.00 56.06 359 ASN B O 1
ATOM 6336 N N . PRO B 1 371 ? 15.488 -57.623 32.857 1.00 59.42 360 PRO B N 1
ATOM 6337 C CA . PRO B 1 371 ? 14.682 -57.372 31.663 1.00 53.85 360 PRO B CA 1
ATOM 6338 C C . PRO B 1 371 ? 14.628 -55.861 31.410 1.00 53.31 360 PRO B C 1
ATOM 6339 O O . PRO B 1 371 ? 14.983 -55.141 32.311 1.00 52.15 360 PRO B O 1
ATOM 6343 N N . SER B 1 372 ? 14.191 -55.421 30.226 1.00 52.60 361 SER B N 1
ATOM 6344 C CA . SER B 1 372 ? 14.048 -53.980 29.876 1.00 55.14 361 SER B CA 1
ATOM 6345 C C . SER B 1 372 ? 12.743 -53.773 29.106 1.00 48.06 361 SER B C 1
ATOM 6346 O O . SER B 1 372 ? 12.330 -54.713 28.433 1.00 47.89 361 SER B O 1
ATOM 6349 N N . LEU B 1 373 ? 12.140 -52.587 29.211 1.00 49.90 362 LEU B N 1
ATOM 6350 C CA . LEU B 1 373 ? 10.792 -52.261 28.664 1.00 55.84 362 LEU B CA 1
ATOM 6351 C C . LEU B 1 373 ? 10.704 -52.493 27.148 1.00 58.39 362 LEU B C 1
ATOM 6352 O O . LEU B 1 373 ? 9.556 -52.481 26.639 1.00 61.03 362 LEU B O 1
ATOM 6357 N N . ASP B 1 374 ? 11.828 -52.649 26.434 1.00 58.45 363 ASP B N 1
ATOM 6358 C CA . ASP B 1 374 ? 11.827 -52.873 24.959 1.00 59.92 363 ASP B CA 1
ATOM 6359 C C . ASP B 1 374 ? 11.625 -54.365 24.676 1.00 50.44 363 ASP B C 1
ATOM 6360 O O . ASP B 1 374 ? 11.262 -54.692 23.536 1.00 53.77 363 ASP B O 1
ATOM 6365 N N . MET B 1 375 ? 11.840 -55.229 25.672 1.00 45.67 364 MET B N 1
ATOM 6366 C CA . MET B 1 375 ? 11.763 -56.708 25.534 1.00 46.77 364 MET B CA 1
ATOM 6367 C C . MET B 1 375 ? 10.308 -57.170 25.349 1.00 46.57 364 MET B C 1
ATOM 6368 O O . MET B 1 375 ? 9.410 -56.553 25.932 1.00 48.61 364 MET B O 1
ATOM 6373 N N . LEU B 1 376 ? 10.103 -58.232 24.565 1.00 50.77 365 LEU B N 1
ATOM 6374 C CA . LEU B 1 376 ? 8.777 -58.875 24.350 1.00 47.88 365 LEU B CA 1
ATOM 6375 C C . LEU B 1 376 ? 8.222 -59.368 25.697 1.00 46.47 365 LEU B C 1
ATOM 6376 O O . LEU B 1 376 ? 7.009 -59.212 25.911 1.00 47.58 365 LEU B O 1
ATOM 6381 N N . VAL B 1 377 ? 9.077 -59.875 26.595 1.00 43.94 366 VAL B N 1
ATOM 6382 C CA . VAL B 1 377 ? 8.648 -60.479 27.897 1.00 40.54 366 VAL B CA 1
ATOM 6383 C C . VAL B 1 377 ? 8.076 -59.392 28.823 1.00 41.71 366 VAL B C 1
ATOM 6384 O O . VAL B 1 377 ? 7.509 -59.774 29.853 1.00 40.78 366 VAL B O 1
ATOM 6388 N N . LEU B 1 378 ? 8.175 -58.105 28.464 1.00 39.28 367 LEU B N 1
ATOM 6389 C CA . LEU B 1 378 ? 7.602 -56.977 29.251 1.00 39.84 367 LEU B CA 1
ATOM 6390 C C . LEU B 1 378 ? 6.570 -56.161 28.458 1.00 41.37 367 LEU B C 1
ATOM 6391 O O . LEU B 1 378 ? 5.846 -55.391 29.103 1.00 42.81 367 LEU B O 1
ATOM 6396 N N . LYS B 1 379 ? 6.499 -56.252 27.127 1.00 45.82 368 LYS B N 1
ATOM 6397 C CA . LYS B 1 379 ? 5.568 -55.367 26.369 1.00 48.16 368 LYS B CA 1
ATOM 6398 C C . LYS B 1 379 ? 4.489 -56.195 25.665 1.00 44.35 368 LYS B C 1
ATOM 6399 O O . LYS B 1 379 ? 3.507 -55.576 25.229 1.00 44.42 368 LYS B O 1
ATOM 6405 N N . THR B 1 380 ? 4.620 -57.524 25.605 1.00 38.38 369 THR B N 1
ATOM 6406 C CA . THR B 1 380 ? 3.545 -58.408 25.072 1.00 43.41 369 THR B CA 1
ATOM 6407 C C . THR B 1 380 ? 3.110 -59.441 26.119 1.00 40.69 369 THR B C 1
ATOM 6408 O O . THR B 1 380 ? 3.860 -59.700 27.090 1.00 38.28 369 THR B O 1
ATOM 6412 N N . GLU B 1 381 ? 1.938 -60.035 25.893 1.00 39.75 370 GLU B N 1
ATOM 6413 C CA . GLU B 1 381 ? 1.417 -61.185 26.666 1.00 37.75 370 GLU B CA 1
ATOM 6414 C C . GLU B 1 381 ? 2.248 -62.419 26.317 1.00 38.31 370 GLU B C 1
ATOM 6415 O O . GLU B 1 381 ? 2.255 -62.805 25.145 1.00 43.53 370 GLU B O 1
ATOM 6421 N N . ILE B 1 382 ? 2.934 -62.977 27.305 1.00 39.21 371 ILE B N 1
ATOM 6422 C CA . ILE B 1 382 ? 3.724 -64.233 27.203 1.00 40.97 371 ILE B CA 1
ATOM 6423 C C . ILE B 1 382 ? 2.845 -65.354 27.745 1.00 38.74 371 ILE B C 1
ATOM 6424 O O . ILE B 1 382 ? 2.675 -65.426 28.973 1.00 43.20 371 ILE B O 1
ATOM 6429 N N . PHE B 1 383 ? 2.277 -66.149 26.845 1.00 40.39 372 PHE B N 1
ATOM 6430 C CA . PHE B 1 383 ? 1.333 -67.245 27.152 1.00 36.28 372 PHE B CA 1
ATOM 6431 C C . PHE B 1 383 ? 2.132 -68.543 27.248 1.00 35.75 372 PHE B C 1
ATOM 6432 O O . PHE B 1 383 ? 1.954 -69.454 26.428 1.00 39.50 372 PHE B O 1
ATOM 6440 N N . GLY B 1 384 ? 3.031 -68.586 28.229 1.00 37.90 373 GLY B N 1
ATOM 6441 C CA . GLY B 1 384 ? 3.929 -69.723 28.485 1.00 32.18 373 GLY B CA 1
ATOM 6442 C C . GLY B 1 384 ? 4.758 -69.473 29.736 1.00 31.93 373 GLY B C 1
ATOM 6443 O O . GLY B 1 384 ? 4.671 -68.408 30.344 1.00 33.57 373 GLY B O 1
ATOM 6444 N N . PRO B 1 385 ? 5.578 -70.462 30.145 1.00 34.69 374 PRO B N 1
ATOM 6445 C CA . PRO B 1 385 ? 6.237 -70.450 31.443 1.00 34.59 374 PRO B CA 1
ATOM 6446 C C . PRO B 1 385 ? 7.569 -69.686 31.434 1.00 35.39 374 PRO B C 1
ATOM 6447 O O . PRO B 1 385 ? 8.600 -70.249 31.722 1.00 34.17 374 PRO B O 1
ATOM 6451 N N . ILE B 1 386 ? 7.484 -68.388 31.158 1.00 37.20 375 ILE B N 1
ATOM 6452 C CA . ILE B 1 386 ? 8.616 -67.431 31.196 1.00 37.97 375 ILE B CA 1
ATOM 6453 C C . ILE B 1 386 ? 8.263 -66.299 32.167 1.00 38.34 375 ILE B C 1
ATOM 6454 O O . ILE B 1 386 ? 7.334 -65.543 31.884 1.00 39.85 375 ILE B O 1
ATOM 6459 N N . ALA B 1 387 ? 9.043 -66.154 33.238 1.00 40.30 376 ALA B N 1
ATOM 6460 C CA . ALA B 1 387 ? 8.837 -65.165 34.323 1.00 37.78 376 ALA B CA 1
ATOM 6461 C C . ALA B 1 387 ? 9.919 -64.093 34.279 1.00 41.00 376 ALA B C 1
ATOM 6462 O O . ALA B 1 387 ? 11.048 -64.332 34.720 1.00 39.48 376 ALA B O 1
ATOM 6464 N N . PRO B 1 388 ? 9.609 -62.873 33.775 1.00 39.80 377 PRO B N 1
ATOM 6465 C CA . PRO B 1 388 ? 10.513 -61.742 33.924 1.00 39.37 377 PRO B CA 1
ATOM 6466 C C . PRO B 1 388 ? 10.379 -61.132 35.325 1.00 42.90 377 PRO B C 1
ATOM 6467 O O . PRO B 1 388 ? 9.276 -60.786 35.698 1.00 39.70 377 PRO B O 1
ATOM 6471 N N . ILE B 1 389 ? 11.494 -60.963 36.034 1.00 40.40 378 ILE B N 1
ATOM 6472 C CA . ILE B 1 389 ? 11.523 -60.274 37.347 1.00 41.23 378 ILE B CA 1
ATOM 6473 C C . ILE B 1 389 ? 12.290 -58.964 37.225 1.00 43.42 378 ILE B C 1
ATOM 6474 O O . ILE B 1 389 ? 13.400 -58.993 36.740 1.00 45.36 378 ILE B O 1
ATOM 6479 N N . VAL B 1 390 ? 11.652 -57.867 37.630 1.00 47.17 379 VAL B N 1
ATOM 6480 C CA . VAL B 1 390 ? 12.169 -56.474 37.618 1.00 48.34 379 VAL B CA 1
ATOM 6481 C C . VAL B 1 390 ? 12.403 -56.061 39.071 1.00 52.46 379 VAL B C 1
ATOM 6482 O O . VAL B 1 390 ? 11.511 -56.358 39.911 1.00 49.46 379 VAL B O 1
ATOM 6486 N N . SER B 1 391 ? 13.521 -55.370 39.329 1.00 47.23 380 SER B N 1
ATOM 6487 C CA . SER B 1 391 ? 13.845 -54.701 40.611 1.00 42.21 380 SER B CA 1
ATOM 6488 C C . SER B 1 391 ? 13.397 -53.251 40.534 1.00 43.39 380 SER B C 1
ATOM 6489 O O . SER B 1 391 ? 13.576 -52.607 39.471 1.00 42.68 380 SER B O 1
ATOM 6492 N N . VAL B 1 392 ? 12.808 -52.755 41.616 1.00 42.38 381 VAL B N 1
ATOM 6493 C CA . VAL B 1 392 ? 12.382 -51.333 41.707 1.00 45.27 381 VAL B CA 1
ATOM 6494 C C . VAL B 1 392 ? 12.814 -50.793 43.070 1.00 44.87 381 VAL B C 1
ATOM 6495 O O . VAL B 1 392 ? 12.993 -51.608 43.980 1.00 44.95 381 VAL B O 1
ATOM 6499 N N . LYS B 1 393 ? 13.006 -49.475 43.156 1.00 50.72 382 LYS B N 1
ATOM 6500 C CA . LYS B 1 393 ? 13.503 -48.754 44.356 1.00 55.07 382 LYS B CA 1
ATOM 6501 C C . LYS B 1 393 ? 12.313 -48.282 45.194 1.00 53.73 382 LYS B C 1
ATOM 6502 O O . LYS B 1 393 ? 12.486 -48.170 46.422 1.00 60.82 382 LYS B O 1
ATOM 6508 N N . SER B 1 394 ? 11.184 -47.969 44.550 1.00 47.40 383 SER B N 1
ATOM 6509 C CA . SER B 1 394 ? 10.007 -47.317 45.180 1.00 52.91 383 SER B CA 1
ATOM 6510 C C . SER B 1 394 ? 8.674 -47.905 44.680 1.00 57.89 383 SER B C 1
ATOM 6511 O O . SER B 1 394 ? 8.666 -48.654 43.685 1.00 52.05 383 SER B O 1
ATOM 6514 N N . ASP B 1 395 ? 7.586 -47.512 45.348 1.00 55.19 384 ASP B N 1
ATOM 6515 C CA . ASP B 1 395 ? 6.181 -47.834 44.988 1.00 56.83 384 ASP B CA 1
ATOM 6516 C C . ASP B 1 395 ? 5.826 -47.086 43.702 1.00 55.28 384 ASP B C 1
ATOM 6517 O O . ASP B 1 395 ? 5.232 -47.701 42.817 1.00 52.28 384 ASP B O 1
ATOM 6522 N N . GLU B 1 396 ? 6.226 -45.819 43.596 1.00 49.93 385 GLU B N 1
ATOM 6523 C CA . GLU B 1 396 ? 6.039 -44.961 42.395 1.00 52.37 385 GLU B CA 1
ATOM 6524 C C . GLU B 1 396 ? 6.554 -45.692 41.137 1.00 49.26 385 GLU B C 1
ATOM 6525 O O . GLU B 1 396 ? 5.886 -45.618 40.092 1.00 50.47 385 GLU B O 1
ATOM 6531 N N . GLU B 1 397 ? 7.703 -46.357 41.228 1.00 45.89 386 GLU B N 1
ATOM 6532 C CA . GLU B 1 397 ? 8.363 -47.059 40.100 1.00 54.63 386 GLU B CA 1
ATOM 6533 C C . GLU B 1 397 ? 7.593 -48.356 39.808 1.00 56.35 386 GLU B C 1
ATOM 6534 O O . GLU B 1 397 ? 7.382 -48.661 38.600 1.00 55.03 386 GLU B O 1
ATOM 6540 N N . ALA B 1 398 ? 7.208 -49.085 40.867 1.00 51.14 387 ALA B N 1
ATOM 6541 C CA . ALA B 1 398 ? 6.372 -50.303 40.800 1.00 50.37 387 ALA B CA 1
ATOM 6542 C C . ALA B 1 398 ? 5.137 -49.964 39.958 1.00 45.76 387 ALA B C 1
ATOM 6543 O O . ALA B 1 398 ? 4.941 -50.590 38.916 1.00 46.50 387 ALA B O 1
ATOM 6545 N N . ILE B 1 399 ? 4.429 -48.907 40.337 1.00 44.38 388 ILE B N 1
ATOM 6546 C CA . ILE B 1 399 ? 3.173 -48.434 39.691 1.00 46.91 388 ILE B CA 1
ATOM 6547 C C . ILE B 1 399 ? 3.404 -48.112 38.202 1.00 53.84 388 ILE B C 1
ATOM 6548 O O . ILE B 1 399 ? 2.520 -48.460 37.386 1.00 53.84 388 ILE B O 1
ATOM 6553 N N . ASN B 1 400 ? 4.525 -47.482 37.840 1.00 53.17 389 ASN B N 1
ATOM 6554 C CA . ASN B 1 400 ? 4.781 -47.033 36.442 1.00 54.22 389 ASN B CA 1
ATOM 6555 C C . ASN B 1 400 ? 5.113 -48.244 35.567 1.00 45.41 389 ASN B C 1
ATOM 6556 O O . ASN B 1 400 ? 4.595 -48.308 34.446 1.00 53.52 389 ASN B O 1
ATOM 6561 N N . ILE B 1 401 ? 5.902 -49.183 36.060 1.00 40.31 390 ILE B N 1
ATOM 6562 C CA . ILE B 1 401 ? 6.162 -50.446 35.311 1.00 46.07 390 ILE B CA 1
ATOM 6563 C C . ILE B 1 401 ? 4.835 -51.221 35.166 1.00 43.99 390 ILE B C 1
ATOM 6564 O O . ILE B 1 401 ? 4.471 -51.584 34.035 1.00 47.12 390 ILE B O 1
ATOM 6569 N N . ALA B 1 402 ? 4.094 -51.394 36.261 1.00 43.54 391 ALA B N 1
ATOM 6570 C CA . ALA B 1 402 ? 2.834 -52.172 36.328 1.00 42.68 391 ALA B CA 1
ATOM 6571 C C . ALA B 1 402 ? 1.894 -51.690 35.229 1.00 39.06 391 ALA B C 1
ATOM 6572 O O . ALA B 1 402 ? 1.325 -52.532 34.534 1.00 45.43 391 ALA B O 1
ATOM 6574 N N . ASN B 1 403 ? 1.764 -50.370 35.107 1.00 38.31 392 ASN B N 1
ATOM 6575 C CA . ASN B 1 403 ? 0.775 -49.683 34.253 1.00 39.27 392 ASN B CA 1
ATOM 6576 C C . ASN B 1 403 ? 1.287 -49.563 32.814 1.00 43.72 392 ASN B C 1
ATOM 6577 O O . ASN B 1 403 ? 0.513 -49.025 32.001 1.00 43.50 392 ASN B O 1
ATOM 6582 N N . SER B 1 404 ? 2.501 -50.041 32.492 1.00 44.94 393 SER B N 1
ATOM 6583 C CA . SER B 1 404 ? 3.215 -49.630 31.247 1.00 53.97 393 SER B CA 1
ATOM 6584 C C . SER B 1 404 ? 2.715 -50.407 30.018 1.00 57.13 393 SER B C 1
ATOM 6585 O O . SER B 1 404 ? 2.991 -49.950 28.890 1.00 70.03 393 SER B O 1
ATOM 6588 N N . THR B 1 405 ? 1.939 -51.472 30.219 1.00 58.09 394 THR B N 1
ATOM 6589 C CA . THR B 1 405 ? 1.397 -52.358 29.158 1.00 55.71 394 THR B CA 1
ATOM 6590 C C . THR B 1 405 ? 0.150 -51.743 28.519 1.00 53.37 394 THR B C 1
ATOM 6591 O O . THR B 1 405 ? -0.417 -50.802 29.101 1.00 43.77 394 THR B O 1
ATOM 6595 N N . GLU B 1 406 ? -0.255 -52.295 27.367 1.00 51.90 395 GLU B N 1
ATOM 6596 C CA . GLU B 1 406 ? -1.532 -52.013 26.657 1.00 53.00 395 GLU B CA 1
ATOM 6597 C C . GLU B 1 406 ? -2.683 -52.791 27.320 1.00 49.85 395 GLU B C 1
ATOM 6598 O O . GLU B 1 406 ? -3.835 -52.628 26.854 1.00 41.36 395 GLU B O 1
ATOM 6604 N N . TYR B 1 407 ? -2.382 -53.633 28.325 1.00 44.17 396 TYR B N 1
ATOM 6605 C CA . TYR B 1 407 ? -3.348 -54.526 29.024 1.00 44.41 396 TYR B CA 1
ATOM 6606 C C . TYR B 1 407 ? -3.806 -53.881 30.339 1.00 44.12 396 TYR B C 1
ATOM 6607 O O . TYR B 1 407 ? -3.173 -52.899 30.789 1.00 53.19 396 TYR B O 1
ATOM 6616 N N . GLY B 1 408 ? -4.874 -54.407 30.954 1.00 42.35 397 GLY B N 1
ATOM 6617 C CA . GLY B 1 408 ? -5.382 -53.894 32.246 1.00 36.06 397 GLY B CA 1
ATOM 6618 C C . GLY B 1 408 ? -6.314 -54.872 32.946 1.00 33.19 397 GLY B C 1
ATOM 6619 O O . GLY B 1 408 ? -7.372 -54.448 33.443 1.00 35.97 397 GLY B O 1
ATOM 6620 N N . LEU B 1 409 ? -5.957 -56.148 32.987 1.00 29.13 398 LEU B N 1
ATOM 6621 C CA . LEU B 1 409 ? -6.824 -57.211 33.551 1.00 30.39 398 LEU B CA 1
ATOM 6622 C C . LEU B 1 409 ? -6.791 -57.163 35.081 1.00 28.25 398 LEU B C 1
ATOM 6623 O O . LEU B 1 409 ? -7.696 -56.579 35.659 1.00 28.87 398 LEU B O 1
ATOM 6628 N N . GLN B 1 410 ? -5.761 -57.727 35.713 1.00 31.94 399 GLN B N 1
ATOM 6629 C CA . GLN B 1 410 ? -5.661 -57.796 37.183 1.00 31.10 399 GLN B CA 1
ATOM 6630 C C . GLN B 1 410 ? -4.199 -57.579 37.568 1.00 34.90 399 GLN B C 1
ATOM 6631 O O . GLN B 1 410 ? -3.316 -57.759 36.733 1.00 35.41 399 GLN B O 1
ATOM 6637 N N . SER B 1 411 ? -3.992 -57.137 38.795 1.00 35.19 400 SER B N 1
ATOM 6638 C CA . SER B 1 411 ? -2.673 -56.874 39.410 1.00 36.62 400 SER B CA 1
ATOM 6639 C C . SER B 1 411 ? -2.760 -57.379 40.839 1.00 34.70 400 SER B C 1
ATOM 6640 O O . SER B 1 411 ? -3.897 -57.377 41.362 1.00 31.76 400 SER B O 1
ATOM 6643 N N . ALA B 1 412 ? -1.643 -57.817 41.419 1.00 34.04 401 ALA B N 1
ATOM 6644 C CA . ALA B 1 412 ? -1.557 -58.160 42.857 1.00 33.53 401 ALA B CA 1
ATOM 6645 C C . ALA B 1 412 ? -0.478 -57.328 43.560 1.00 38.28 401 ALA B C 1
ATOM 6646 O O . ALA B 1 412 ? 0.519 -56.914 42.910 1.00 37.45 401 ALA B O 1
ATOM 6648 N N . ILE B 1 413 ? -0.701 -57.081 44.847 1.00 32.73 402 ILE B N 1
ATOM 6649 C CA . ILE B 1 413 ? 0.241 -56.390 45.758 1.00 33.38 402 ILE B CA 1
ATOM 6650 C C . ILE B 1 413 ? 0.392 -57.277 46.978 1.00 36.55 402 ILE B C 1
ATOM 6651 O O . ILE B 1 413 ? -0.650 -57.628 47.581 1.00 38.07 402 ILE B O 1
ATOM 6656 N N . PHE B 1 414 ? 1.633 -57.648 47.278 1.00 34.03 403 PHE B N 1
ATOM 6657 C CA . PHE B 1 414 ? 2.045 -58.310 48.531 1.00 34.85 403 PHE B CA 1
ATOM 6658 C C . PHE B 1 414 ? 2.697 -57.245 49.421 1.00 38.52 403 PHE B C 1
ATOM 6659 O O . PHE B 1 414 ? 3.566 -56.459 48.943 1.00 35.96 403 PHE B O 1
ATOM 6667 N N . SER B 1 415 ? 2.214 -57.191 50.662 1.00 36.34 404 SER B N 1
ATOM 6668 C CA . SER B 1 415 ? 2.506 -56.158 51.676 1.00 34.97 404 SER B CA 1
ATOM 6669 C C . SER B 1 415 ? 1.758 -56.518 52.972 1.00 41.01 404 SER B C 1
ATOM 6670 O O . SER B 1 415 ? 0.561 -56.859 52.910 1.00 42.46 404 SER B O 1
ATOM 6673 N N . ASN B 1 416 ? 2.419 -56.461 54.121 1.00 37.93 405 ASN B N 1
ATOM 6674 C CA . ASN B 1 416 ? 1.716 -56.647 55.416 1.00 44.38 405 ASN B CA 1
ATOM 6675 C C . ASN B 1 416 ? 0.986 -55.352 55.763 1.00 41.94 405 ASN B C 1
ATOM 6676 O O . ASN B 1 416 ? 0.154 -55.390 56.677 1.00 45.25 405 ASN B O 1
ATOM 6681 N N . ASP B 1 417 ? 1.289 -54.260 55.055 1.00 39.44 406 ASP B N 1
ATOM 6682 C CA . ASP B 1 417 ? 0.649 -52.932 55.236 1.00 39.57 406 ASP B CA 1
ATOM 6683 C C . ASP B 1 417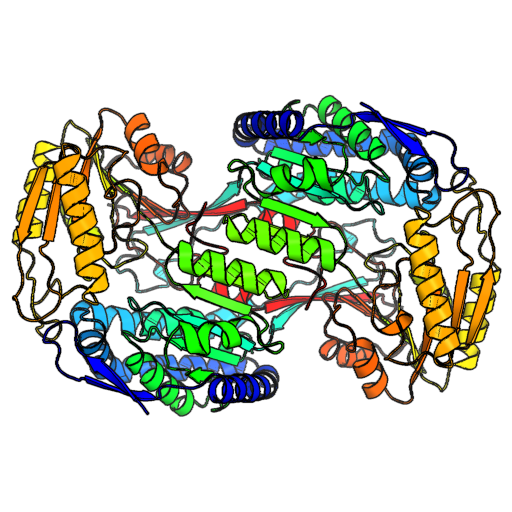 ? -0.486 -52.780 54.209 1.00 40.11 406 ASP B C 1
ATOM 6684 O O . ASP B 1 417 ? -0.213 -52.403 53.047 1.00 38.31 406 ASP B O 1
ATOM 6689 N N . VAL B 1 418 ? -1.727 -53.029 54.621 1.00 41.54 407 VAL B N 1
ATOM 6690 C CA . VAL B 1 418 ? -2.918 -52.930 53.719 1.00 38.42 407 VAL B CA 1
ATOM 6691 C C . VAL B 1 418 ? -3.216 -51.452 53.429 1.00 32.92 407 VAL B C 1
ATOM 6692 O O . VAL B 1 418 ? -3.751 -51.149 52.365 1.00 31.60 407 VAL B O 1
ATOM 6696 N N . ASN B 1 419 ? -2.942 -50.547 54.358 1.00 37.89 408 ASN B N 1
ATOM 6697 C CA . ASN B 1 419 ? -3.210 -49.096 54.164 1.00 32.31 408 ASN B CA 1
ATOM 6698 C C . ASN B 1 419 ? -2.441 -48.619 52.924 1.00 33.70 408 ASN B C 1
ATOM 6699 O O . ASN B 1 419 ? -3.020 -47.911 52.071 1.00 33.30 408 ASN B O 1
ATOM 6704 N N . ARG B 1 420 ? -1.175 -49.005 52.831 1.00 40.36 409 ARG B N 1
ATOM 6705 C CA . ARG B 1 420 ? -0.264 -48.677 51.703 1.00 40.37 409 ARG B CA 1
ATOM 6706 C C . ARG B 1 420 ? -0.720 -49.447 50.459 1.00 37.95 409 ARG B C 1
ATOM 6707 O O . ARG B 1 420 ? -0.677 -48.889 49.354 1.00 31.45 409 ARG B O 1
ATOM 6715 N N . ALA B 1 421 ? -1.140 -50.698 50.635 1.00 35.55 410 ALA B N 1
ATOM 6716 C CA . ALA B 1 421 ? -1.623 -51.536 49.521 1.00 35.07 410 ALA B CA 1
ATOM 6717 C C . ALA B 1 421 ? -2.845 -50.860 48.895 1.00 35.03 410 ALA B C 1
ATOM 6718 O O . ALA B 1 421 ? -2.907 -50.760 47.649 1.00 35.80 410 ALA B O 1
ATOM 6720 N N . LEU B 1 422 ? -3.743 -50.323 49.719 1.00 32.21 411 LEU B N 1
ATOM 6721 C CA . LEU B 1 422 ? -4.997 -49.690 49.242 1.00 34.08 411 LEU B CA 1
ATOM 6722 C C . LEU B 1 422 ? -4.690 -48.373 48.514 1.00 39.17 411 LEU B C 1
ATOM 6723 O O . LEU B 1 422 ? -5.45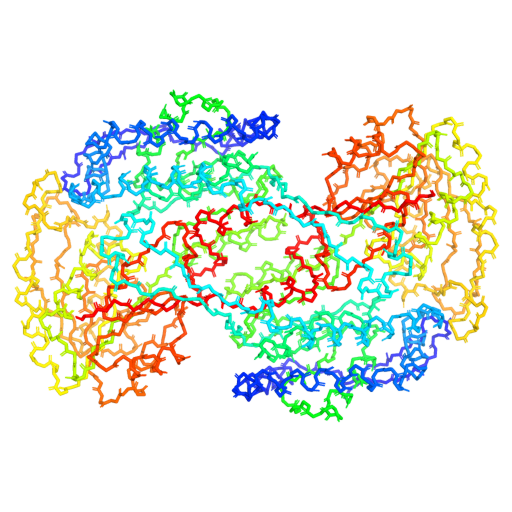9 -48.036 47.566 1.00 38.26 411 LEU B O 1
ATOM 6728 N N . LYS B 1 423 ? -3.630 -47.643 48.895 1.00 38.55 412 LYS B N 1
ATOM 6729 C CA . LYS B 1 423 ? -3.299 -46.339 48.247 1.00 41.08 412 LYS B CA 1
ATOM 6730 C C . LYS B 1 423 ? -2.664 -46.623 46.879 1.00 37.63 412 LYS B C 1
ATOM 6731 O O . LYS B 1 423 ? -3.014 -45.970 45.914 1.00 36.73 412 LYS B O 1
ATOM 6737 N N . ILE B 1 424 ? -1.767 -47.592 46.805 1.00 37.66 413 ILE B N 1
ATOM 6738 C CA . ILE B 1 424 ? -1.200 -48.086 45.520 1.00 36.25 413 ILE B CA 1
ATOM 6739 C C . ILE B 1 424 ? -2.340 -48.590 44.631 1.00 40.38 413 ILE B C 1
ATOM 6740 O O . ILE B 1 424 ? -2.276 -48.343 43.420 1.00 40.27 413 ILE B O 1
ATOM 6745 N N . ALA B 1 425 ? -3.355 -49.257 45.200 1.00 40.38 414 ALA B N 1
ATOM 6746 C CA . ALA B 1 425 ? -4.478 -49.841 44.433 1.00 39.61 414 ALA B CA 1
ATOM 6747 C C . ALA B 1 425 ? -5.101 -48.737 43.576 1.00 39.40 414 ALA B C 1
ATOM 6748 O O . ALA B 1 425 ? -5.406 -49.012 42.390 1.00 39.81 414 ALA B O 1
ATOM 6750 N N . LYS B 1 426 ? -5.209 -47.518 44.125 1.00 40.77 415 LYS B N 1
ATOM 6751 C CA . LYS B 1 426 ? -5.916 -46.372 43.485 1.00 41.93 415 LYS B CA 1
ATOM 6752 C C . LYS B 1 426 ? -5.204 -45.962 42.190 1.00 41.58 415 LYS B C 1
ATOM 6753 O O . LYS B 1 426 ? -5.860 -45.394 41.318 1.00 45.33 415 LYS B O 1
ATOM 6759 N N . GLU B 1 427 ? -3.912 -46.229 42.060 1.00 41.42 416 GLU B N 1
ATOM 6760 C CA . GLU B 1 427 ? -3.083 -45.728 40.933 1.00 44.79 416 GLU B CA 1
ATOM 6761 C C . GLU B 1 427 ? -2.815 -46.845 39.914 1.00 41.67 416 GLU B C 1
ATOM 6762 O O . GLU B 1 427 ? -2.130 -46.590 38.909 1.00 38.90 416 GLU B O 1
ATOM 6768 N N . LEU B 1 428 ? -3.339 -48.047 40.135 1.00 40.24 417 LEU B N 1
ATOM 6769 C CA . LEU B 1 428 ? -3.116 -49.167 39.182 1.00 39.00 417 LEU B CA 1
ATOM 6770 C C . LEU B 1 428 ? -4.331 -49.216 38.250 1.00 40.63 417 LEU B C 1
ATOM 6771 O O . LEU B 1 428 ? -5.474 -49.267 38.760 1.00 41.44 417 LEU B O 1
ATOM 6776 N N . LYS B 1 429 ? -4.077 -49.177 36.940 1.00 44.49 418 LYS B N 1
ATOM 6777 C CA . LYS B 1 429 ? -5.098 -49.190 35.855 1.00 48.57 418 LYS B CA 1
ATOM 6778 C C . LYS B 1 429 ? -5.401 -50.651 35.496 1.00 47.30 418 LYS B C 1
ATOM 6779 O O . LYS B 1 429 ? -4.839 -51.178 34.493 1.00 44.14 418 LYS B O 1
ATOM 6785 N N . PHE B 1 430 ? -6.214 -51.297 36.337 1.00 43.03 419 PHE B N 1
ATOM 6786 C CA . PHE B 1 430 ? -6.594 -52.729 36.214 1.00 38.74 419 PHE B CA 1
ATOM 6787 C C . PHE B 1 430 ? -8.057 -52.906 36.598 1.00 37.35 419 PHE B C 1
ATOM 6788 O O . PHE B 1 430 ? -8.577 -52.134 37.462 1.00 38.82 419 PHE B O 1
ATOM 6796 N N . GLY B 1 431 ? -8.689 -53.912 35.988 1.00 34.10 420 GLY B N 1
ATOM 6797 C CA . GLY B 1 431 ? -10.079 -54.291 36.280 1.00 30.30 420 GLY B CA 1
ATOM 6798 C C . GLY B 1 431 ? -10.200 -54.831 37.692 1.00 27.58 420 GLY B C 1
ATOM 6799 O O . GLY B 1 431 ? -11.281 -54.757 38.250 1.00 27.50 420 GLY B O 1
ATOM 6800 N N . ALA B 1 432 ? -9.137 -55.409 38.236 1.00 29.72 421 ALA B N 1
ATOM 6801 C CA . ALA B 1 432 ? -9.102 -55.877 39.644 1.00 31.81 421 ALA B CA 1
ATOM 6802 C C . ALA B 1 432 ? -7.668 -55.820 40.180 1.00 30.86 421 ALA B C 1
ATOM 6803 O O . ALA B 1 432 ? -6.694 -56.103 39.433 1.00 30.67 421 ALA B O 1
ATOM 6805 N N . ILE B 1 433 ? -7.551 -55.420 41.438 1.00 32.16 422 ILE B N 1
ATOM 6806 C CA . ILE B 1 433 ? -6.278 -55.409 42.190 1.00 32.85 422 ILE B CA 1
ATOM 6807 C C . ILE B 1 433 ? -6.477 -56.384 43.345 1.00 31.53 422 ILE B C 1
ATOM 6808 O O . ILE B 1 433 ? -7.485 -56.273 44.072 1.00 29.58 422 ILE B O 1
ATOM 6813 N N . ILE B 1 434 ? -5.546 -57.307 43.484 1.00 27.60 423 ILE B N 1
ATOM 6814 C CA . ILE B 1 434 ? -5.600 -58.376 44.515 1.00 32.56 423 ILE B CA 1
ATOM 6815 C C . ILE B 1 434 ? -4.564 -58.083 45.600 1.00 32.70 423 ILE B C 1
ATOM 6816 O O . ILE B 1 434 ? -3.375 -58.062 45.299 1.00 32.09 423 ILE B O 1
ATOM 6821 N N . ILE B 1 435 ? -5.011 -57.839 46.824 1.00 30.08 424 ILE B N 1
ATOM 6822 C CA . ILE B 1 435 ? -4.082 -57.485 47.915 1.00 32.16 424 ILE B CA 1
ATOM 6823 C C . ILE B 1 435 ? -3.825 -58.744 48.719 1.00 32.35 424 ILE B C 1
ATOM 6824 O O . ILE B 1 435 ? -4.797 -59.310 49.287 1.00 28.65 424 ILE B O 1
ATOM 6829 N N . ASN B 1 436 ? -2.547 -59.135 48.726 1.00 28.46 425 ASN B N 1
ATOM 6830 C CA . ASN B 1 436 ? -1.993 -60.314 49.405 1.00 26.83 425 ASN B CA 1
ATOM 6831 C C . ASN B 1 436 ? -2.538 -61.612 48.822 1.00 29.83 425 ASN B C 1
ATOM 6832 O O . ASN B 1 436 ? -2.586 -62.599 49.577 1.00 32.52 425 ASN B O 1
ATOM 6837 N N . ASP B 1 437 ? -2.838 -61.661 47.528 1.00 28.70 426 ASP B N 1
ATOM 6838 C CA . ASP B 1 437 ? -3.221 -62.952 46.895 1.00 31.96 426 ASP B CA 1
ATOM 6839 C C . ASP B 1 437 ? -2.864 -62.952 45.408 1.00 31.19 426 ASP B C 1
ATOM 6840 O O . ASP B 1 437 ? -2.310 -61.950 44.920 1.00 32.85 426 ASP B O 1
ATOM 6845 N N . SER B 1 438 ? -3.205 -64.046 44.712 1.00 30.55 427 SER B N 1
ATOM 6846 C CA . SER B 1 438 ? -2.823 -64.308 43.307 1.00 28.21 427 SER B CA 1
ATOM 6847 C C . SER B 1 438 ? -3.588 -63.426 42.313 1.00 31.60 427 SER B C 1
ATOM 6848 O O . SER B 1 438 ? -4.788 -63.207 42.510 1.00 35.48 427 SER B O 1
ATOM 6851 N N . THR B 1 439 ? -2.934 -63.045 41.209 1.00 32.26 428 THR B N 1
ATOM 6852 C CA . THR B 1 439 ? -3.566 -62.486 39.981 1.00 30.97 428 THR B CA 1
ATOM 6853 C C . THR B 1 439 ? -4.575 -63.496 39.381 1.00 29.67 428 THR B C 1
ATOM 6854 O O . THR B 1 439 ? -5.490 -63.067 38.661 1.00 30.65 428 THR B O 1
ATOM 6858 N N . ARG B 1 440 ? -4.449 -64.779 39.691 1.00 31.95 429 ARG B N 1
ATOM 6859 C CA . ARG B 1 440 ? -5.313 -65.855 39.133 1.00 33.32 429 ARG B CA 1
ATOM 6860 C C . ARG B 1 440 ? -6.752 -65.774 39.677 1.00 33.34 429 ARG B C 1
ATOM 6861 O O . ARG B 1 440 ? -7.635 -66.327 39.017 1.00 34.87 429 ARG B O 1
ATOM 6869 N N . LEU B 1 441 ? -7.010 -65.106 40.800 1.00 32.73 430 LEU B N 1
ATOM 6870 C CA . LEU B 1 441 ? -8.357 -65.139 41.418 1.00 32.59 430 LEU B CA 1
ATOM 6871 C C . LEU B 1 441 ? -9.422 -64.638 40.432 1.00 30.85 430 LEU B C 1
ATOM 6872 O O . LEU B 1 441 ? -9.222 -63.626 39.725 1.00 31.72 430 LEU B O 1
ATOM 6877 N N . ARG B 1 442 ? -10.532 -65.354 40.392 1.00 31.13 431 ARG B N 1
ATOM 6878 C CA . ARG B 1 442 ? -11.775 -64.960 39.680 1.00 29.88 431 ARG B CA 1
ATOM 6879 C C . ARG B 1 442 ? -12.959 -65.578 40.433 1.00 29.94 431 ARG B C 1
ATOM 6880 O O . ARG B 1 442 ? -12.850 -66.724 40.887 1.00 31.94 431 ARG B O 1
ATOM 6888 N N . TRP B 1 443 ? -14.053 -64.842 40.492 1.00 26.63 432 TRP B N 1
ATOM 6889 C CA . TRP B 1 443 ? -15.346 -65.247 41.062 1.00 26.19 432 TRP B CA 1
ATOM 6890 C C . TRP B 1 443 ? -16.315 -65.323 39.879 1.00 27.01 432 TRP B C 1
ATOM 6891 O O . TRP B 1 443 ? -16.574 -64.283 39.231 1.00 25.55 432 TRP B O 1
ATOM 6902 N N . ASP B 1 444 ? -16.747 -66.528 39.511 1.00 28.58 433 ASP B N 1
ATOM 6903 C CA . ASP B 1 444 ? -17.405 -66.762 38.201 1.00 29.68 433 ASP B CA 1
ATOM 6904 C C . ASP B 1 444 ? -18.731 -65.980 38.105 1.00 30.62 433 ASP B C 1
ATOM 6905 O O . ASP B 1 444 ? -19.131 -65.719 36.949 1.00 27.14 433 ASP B O 1
ATOM 6910 N N . SER B 1 445 ? -19.357 -65.579 39.235 1.00 30.08 434 SER B N 1
ATOM 6911 C CA . SER B 1 445 ? -20.569 -64.708 39.277 1.00 29.37 434 SER B CA 1
ATOM 6912 C C . SER B 1 445 ? -20.205 -63.209 39.169 1.00 29.37 434 SER B C 1
ATOM 6913 O O . SER B 1 445 ? -21.090 -62.391 38.813 1.00 25.75 434 SER B O 1
ATOM 6916 N N . LEU B 1 446 ? -18.969 -62.834 39.470 1.00 26.97 435 LEU B N 1
ATOM 6917 C CA . LEU B 1 446 ? -18.550 -61.406 39.587 1.00 28.82 435 LEU B CA 1
ATOM 6918 C C . LEU B 1 446 ? -17.959 -60.937 38.264 1.00 31.47 435 LEU B C 1
ATOM 6919 O O . LEU B 1 446 ? -17.500 -61.749 37.443 1.00 29.96 435 LEU B O 1
ATOM 6924 N N . PRO B 1 447 ? -17.942 -59.607 38.037 1.00 30.09 436 PRO B N 1
ATOM 6925 C CA . PRO B 1 447 ? -17.275 -59.041 36.877 1.00 33.14 436 PRO B CA 1
ATOM 6926 C C . PRO B 1 447 ? -15.834 -59.560 36.774 1.00 33.22 436 PRO B C 1
ATOM 6927 O O . PRO B 1 447 ? -15.144 -59.640 37.786 1.00 29.51 436 PRO B O 1
ATOM 6931 N N . PHE B 1 448 ? -15.432 -59.917 35.558 1.00 32.18 437 PHE B N 1
ATOM 6932 C CA . PHE B 1 448 ? -14.035 -60.247 35.204 1.00 31.88 437 PHE B CA 1
ATOM 6933 C C . PHE B 1 448 ? -13.735 -59.571 33.872 1.00 31.17 437 PHE B C 1
ATOM 6934 O O . PHE B 1 448 ? -14.622 -59.607 33.009 1.00 33.47 437 PHE B O 1
ATOM 6942 N N . GLY B 1 449 ? -12.555 -58.971 33.716 1.00 30.59 438 GLY B N 1
ATOM 6943 C CA . GLY B 1 449 ? -12.216 -58.091 32.574 1.00 31.51 438 GLY B CA 1
ATOM 6944 C C . GLY B 1 449 ? -11.413 -56.891 33.046 1.00 38.94 438 GLY B C 1
ATOM 6945 O O . GLY B 1 449 ? -11.042 -56.850 34.258 1.00 38.35 438 GLY B O 1
ATOM 6946 N N . GLY B 1 450 ? -11.152 -55.928 32.155 1.00 39.39 439 GLY B N 1
ATOM 6947 C CA . GLY B 1 450 ? -10.446 -54.698 32.543 1.00 36.92 439 GLY B CA 1
ATOM 6948 C C . GLY B 1 450 ? -10.340 -53.641 31.455 1.00 37.34 439 GLY B C 1
ATOM 6949 O O . GLY B 1 450 ? -11.198 -53.574 30.567 1.00 37.08 439 GLY B O 1
ATOM 6950 N N . PHE B 1 451 ? -9.304 -52.814 31.575 1.00 37.99 440 PHE B N 1
ATOM 6951 C CA . PHE B 1 451 ? -9.128 -51.519 30.877 1.00 39.31 440 PHE B CA 1
ATOM 6952 C C . PHE B 1 451 ? -8.429 -51.759 29.542 1.00 42.79 440 PHE B C 1
ATOM 6953 O O . PHE B 1 451 ? -7.940 -52.905 29.270 1.00 35.48 440 PHE B O 1
ATOM 6961 N N . LYS B 1 452 ? -8.347 -50.698 28.738 1.00 46.46 441 LYS B N 1
ATOM 6962 C CA . LYS B 1 452 ? -7.469 -50.661 27.545 1.00 46.17 441 LYS B CA 1
ATOM 6963 C C . LYS B 1 452 ? -7.842 -51.896 26.719 1.00 46.93 441 LYS B C 1
ATOM 6964 O O . LYS B 1 452 ? -9.055 -52.191 26.663 1.00 49.81 441 LYS B O 1
ATOM 6970 N N . LYS B 1 453 ? -6.865 -52.631 26.179 1.00 47.37 442 LYS B N 1
ATOM 6971 C CA . LYS B 1 453 ? -7.078 -53.684 25.144 1.00 51.45 442 LYS B CA 1
ATOM 6972 C C . LYS B 1 453 ? -7.235 -55.059 25.794 1.00 47.66 442 LYS B C 1
ATOM 6973 O O . LYS B 1 453 ? -7.094 -56.073 25.087 1.00 45.72 442 LYS B O 1
ATOM 6979 N N . THR B 1 454 ? -7.549 -55.092 27.088 1.00 46.70 443 THR B N 1
ATOM 6980 C CA . THR B 1 454 ? -7.850 -56.341 27.833 1.00 47.93 443 THR B CA 1
ATOM 6981 C C . THR B 1 454 ? -9.231 -56.865 27.405 1.00 46.25 443 THR B C 1
ATOM 6982 O O . THR B 1 454 ? -9.453 -58.080 27.517 1.00 45.25 443 THR B O 1
ATOM 6986 N N . GLY B 1 455 ? -10.107 -55.995 26.901 1.00 40.88 444 GLY B N 1
ATOM 6987 C CA . GLY B 1 455 ? -11.347 -56.434 26.234 1.00 47.92 444 GLY B CA 1
ATOM 6988 C C . GLY B 1 455 ? -12.403 -55.352 26.144 1.00 40.74 444 GLY B C 1
ATOM 6989 O O . GLY B 1 455 ? -12.068 -54.162 26.312 1.00 42.91 444 GLY B O 1
ATOM 6990 N N . ILE B 1 456 ? -13.631 -55.781 25.857 1.00 46.11 445 ILE B N 1
ATOM 6991 C CA . ILE B 1 456 ? -14.877 -54.963 25.894 1.00 46.43 445 ILE B CA 1
ATOM 6992 C C . ILE B 1 456 ? -15.885 -55.661 26.805 1.00 42.03 445 ILE B C 1
ATOM 6993 O O . ILE B 1 456 ? -16.266 -56.821 26.538 1.00 44.08 445 ILE B O 1
ATOM 6998 N N . GLY B 1 457 ? -16.322 -54.955 27.838 1.00 42.63 446 GLY B N 1
ATOM 6999 C CA . GLY B 1 457 ? -17.372 -55.441 28.749 1.00 39.31 446 GLY B CA 1
ATOM 7000 C C . GLY B 1 457 ? -16.751 -56.234 29.876 1.00 37.45 446 GLY B C 1
ATOM 7001 O O . GLY B 1 457 ? -15.512 -56.137 30.091 1.00 33.02 446 GLY B O 1
ATOM 7002 N N . ARG B 1 458 ? -17.584 -56.944 30.624 1.00 36.89 447 ARG B N 1
ATOM 7003 C CA . ARG B 1 458 ? -17.136 -57.834 31.722 1.00 33.97 447 ARG B CA 1
ATOM 7004 C C . ARG B 1 458 ? -17.752 -59.198 31.458 1.00 33.38 447 ARG B C 1
ATOM 7005 O O . ARG B 1 458 ? -18.746 -59.243 30.760 1.00 37.51 447 ARG B O 1
ATOM 7013 N N . GLU B 1 459 ? -17.152 -60.264 31.969 1.00 32.00 448 GLU B N 1
ATOM 7014 C CA . GLU B 1 459 ? -17.715 -61.615 31.849 1.00 33.49 448 GLU B CA 1
ATOM 7015 C C . GLU B 1 459 ? -17.889 -62.185 33.267 1.00 32.28 448 GLU B C 1
ATOM 7016 O O . GLU B 1 459 ? -16.885 -62.381 33.966 1.00 34.65 448 GLU B O 1
ATOM 7022 N N . GLY B 1 460 ? -19.136 -62.429 33.663 1.00 28.41 449 GLY B N 1
ATOM 7023 C CA . GLY B 1 460 ? -19.512 -63.157 34.888 1.00 29.16 449 GLY B CA 1
ATOM 7024 C C . GLY B 1 460 ? -20.979 -63.471 34.795 1.00 30.08 449 GLY B C 1
ATOM 7025 O O . GLY B 1 460 ? -21.653 -62.791 33.985 1.00 29.65 449 GLY B O 1
ATOM 7026 N N . VAL B 1 461 ? -21.457 -64.462 35.545 1.00 28.14 450 VAL B N 1
ATOM 7027 C CA . VAL B 1 461 ? -22.880 -64.901 35.507 1.00 30.65 450 VAL B CA 1
ATOM 7028 C C . VAL B 1 461 ? -23.773 -63.651 35.446 1.00 28.30 450 VAL B C 1
ATOM 7029 O O . VAL B 1 461 ? -24.624 -63.584 34.534 1.00 29.90 450 VAL B O 1
ATOM 7033 N N . ARG B 1 462 ? -23.570 -62.678 36.335 1.00 24.88 451 ARG B N 1
ATOM 7034 C CA . ARG B 1 462 ? -24.478 -61.515 36.444 1.00 28.77 451 ARG B CA 1
ATOM 7035 C C . ARG B 1 462 ? -24.242 -60.568 35.263 1.00 28.76 451 ARG B C 1
ATOM 7036 O O . ARG B 1 462 ? -25.234 -60.222 34.614 1.00 28.19 451 ARG B O 1
ATOM 7044 N N . ASP B 1 463 ? -22.993 -60.179 35.002 1.00 24.83 452 ASP B N 1
ATOM 7045 C CA . ASP B 1 463 ? -22.690 -59.183 33.948 1.00 30.34 452 ASP B CA 1
ATOM 7046 C C . ASP B 1 463 ? -23.030 -59.780 32.582 1.00 28.59 452 ASP B C 1
ATOM 7047 O O . ASP B 1 463 ? -23.738 -59.126 31.823 1.00 27.65 452 ASP B O 1
ATOM 7052 N N . THR B 1 464 ? -22.658 -61.030 32.314 1.00 28.08 453 THR B N 1
ATOM 7053 C CA . THR B 1 464 ? -22.906 -61.677 30.993 1.00 24.58 453 THR B CA 1
ATOM 7054 C C . THR B 1 464 ? -24.409 -61.687 30.694 1.00 26.87 453 THR B C 1
ATOM 7055 O O . THR B 1 464 ? -24.781 -61.328 29.561 1.00 24.46 453 THR B O 1
ATOM 7059 N N . MET B 1 465 ? -25.243 -62.004 31.689 1.00 24.39 454 MET B N 1
ATOM 7060 C CA . MET B 1 465 ? -26.709 -61.999 31.533 1.00 25.08 454 MET B CA 1
ATOM 7061 C C . MET B 1 465 ? -27.187 -60.601 31.114 1.00 25.21 454 MET B C 1
ATOM 7062 O O . MET B 1 465 ? -28.070 -60.505 30.242 1.00 25.41 454 MET B O 1
ATOM 7067 N N . LEU B 1 466 ? -26.693 -59.545 31.746 1.00 26.38 455 LEU B N 1
ATOM 7068 C CA . LEU B 1 466 ? -27.106 -58.176 31.376 1.00 27.54 455 LEU B CA 1
ATOM 7069 C C . LEU B 1 466 ? -26.587 -57.917 29.958 1.00 27.00 455 LEU B C 1
ATOM 7070 O O . LEU B 1 466 ? -27.383 -57.535 29.123 1.00 25.16 455 LEU B O 1
ATOM 7075 N N . GLU B 1 467 ? -25.328 -58.208 29.659 1.00 29.01 456 GLU B N 1
ATOM 7076 C CA . GLU B 1 467 ? -24.783 -57.938 28.295 1.00 28.16 456 GLU B CA 1
ATOM 7077 C C . GLU B 1 467 ? -25.482 -58.793 27.228 1.00 28.07 456 GLU B C 1
ATOM 7078 O O . GLU B 1 467 ? -25.363 -58.469 26.036 1.00 29.44 456 GLU B O 1
ATOM 7084 N N . MET B 1 468 ? -26.201 -59.844 27.606 1.00 26.36 457 MET B N 1
ATOM 7085 C CA . MET B 1 468 ? -26.780 -60.803 26.627 1.00 27.83 457 MET B CA 1
ATOM 7086 C C . MET B 1 468 ? -28.275 -60.541 26.475 1.00 29.50 457 MET B C 1
ATOM 7087 O O . MET B 1 468 ? -28.949 -61.330 25.770 1.00 24.49 457 MET B O 1
ATOM 7092 N N . THR B 1 469 ? -28.762 -59.469 27.103 1.00 26.62 458 THR B N 1
ATOM 7093 C CA . THR B 1 469 ? -30.180 -59.053 27.027 1.00 31.11 458 THR B CA 1
ATOM 7094 C C . THR B 1 469 ? -30.255 -57.588 26.585 1.00 31.14 458 THR B C 1
ATOM 7095 O O . THR B 1 469 ? -29.242 -56.893 26.661 1.00 27.22 458 THR B O 1
ATOM 7099 N N . GLU B 1 470 ? -31.408 -57.201 26.044 1.00 31.76 459 GLU B N 1
ATOM 7100 C CA . GLU B 1 470 ? -31.760 -55.798 25.718 1.00 38.07 459 GLU B CA 1
ATOM 7101 C C . GLU B 1 470 ? -32.755 -55.316 26.772 1.00 33.20 459 GLU B C 1
ATOM 7102 O O . GLU B 1 470 ? -33.726 -56.036 27.065 1.00 36.40 459 GLU B O 1
ATOM 7108 N N . ASN B 1 471 ? -32.502 -54.141 27.328 1.00 30.86 460 ASN B N 1
ATOM 7109 C CA . ASN B 1 471 ? -33.502 -53.377 28.100 1.00 28.39 460 ASN B CA 1
ATOM 7110 C C . ASN B 1 471 ? -34.692 -53.038 27.199 1.00 27.07 460 ASN B C 1
ATOM 7111 O O . ASN B 1 471 ? -34.494 -52.536 26.062 1.00 27.31 460 ASN B O 1
ATOM 7116 N N . LYS B 1 472 ? -35.902 -53.288 27.671 1.00 24.35 461 LYS B N 1
ATOM 7117 C CA . LYS B 1 472 ? -37.131 -52.875 26.948 1.00 28.22 461 LYS B CA 1
ATOM 7118 C C . LYS B 1 472 ? -38.040 -52.157 27.945 1.00 29.12 461 LYS B C 1
ATOM 7119 O O . LYS B 1 472 ? -38.356 -52.759 28.991 1.00 24.77 461 LYS B O 1
ATOM 7125 N N . LEU B 1 473 ? -38.363 -50.891 27.665 1.00 25.66 462 LEU B N 1
ATOM 7126 C CA . LEU B 1 473 ? -39.326 -50.108 28.477 1.00 27.76 462 LEU B CA 1
ATOM 7127 C C . LEU B 1 473 ? -40.745 -50.361 27.952 1.00 28.52 462 LEU B C 1
ATOM 7128 O O . LEU B 1 473 ? -40.921 -50.466 26.747 1.00 26.32 462 LEU B O 1
ATOM 7133 N N . ILE B 1 474 ? -41.723 -50.468 28.846 1.00 31.18 463 ILE B N 1
ATOM 7134 C CA . ILE B 1 474 ? -43.160 -50.285 28.502 1.00 31.11 463 ILE B CA 1
ATOM 7135 C C . ILE B 1 474 ? -43.690 -49.112 29.335 1.00 30.35 463 ILE B C 1
ATOM 7136 O O . ILE B 1 474 ? -43.613 -49.206 30.569 1.00 27.68 463 ILE B O 1
ATOM 7141 N N . ALA B 1 475 ? -44.180 -48.065 28.654 1.00 26.09 464 ALA B N 1
ATOM 7142 C CA . ALA B 1 475 ? -44.753 -46.829 29.241 1.00 30.61 464 ALA B CA 1
ATOM 7143 C C . ALA B 1 475 ? -46.251 -46.792 28.921 1.00 32.53 464 ALA B C 1
ATOM 7144 O O . ALA B 1 475 ? -46.578 -46.616 27.750 1.00 32.91 464 ALA B O 1
ATOM 7146 N N . ILE B 1 476 ? -47.094 -46.957 29.941 1.00 33.49 465 ILE B N 1
ATOM 7147 C CA . ILE B 1 476 ? -48.574 -46.783 29.897 1.00 32.88 465 ILE B CA 1
ATOM 7148 C C . ILE B 1 476 ? -48.921 -45.362 30.349 1.00 33.47 465 ILE B C 1
ATOM 7149 O O . ILE B 1 476 ? -48.471 -44.967 31.436 1.00 33.18 465 ILE B O 1
ATOM 7154 N N . THR B 1 477 ? -49.609 -44.579 29.519 1.00 37.38 466 THR B N 1
ATOM 7155 C CA . THR B 1 477 ? -50.324 -43.350 29.959 1.00 33.48 466 THR B CA 1
ATOM 7156 C C . THR B 1 477 ? -51.751 -43.765 30.322 1.00 31.84 466 THR B C 1
ATOM 7157 O O . THR B 1 477 ? -52.485 -44.189 29.418 1.00 33.25 466 THR B O 1
ATOM 7161 N N . LEU B 1 478 ? -52.096 -43.705 31.610 1.00 33.02 467 LEU B N 1
ATOM 7162 C CA . LEU B 1 478 ? -53.449 -44.042 32.126 1.00 37.37 467 LEU B CA 1
ATOM 7163 C C . LEU B 1 478 ? -54.409 -42.941 31.672 1.00 41.75 467 LEU B C 1
ATOM 7164 O O . LEU B 1 478 ? -54.089 -41.779 31.914 1.00 47.84 467 LEU B O 1
ATOM 7169 N N . LEU B 1 479 ? -55.420 -43.308 30.885 1.00 51.93 468 LEU B N 1
ATOM 7170 C CA . LEU B 1 479 ? -56.605 -42.479 30.547 1.00 61.06 468 LEU B CA 1
ATOM 7171 C C . LEU B 1 479 ? -57.670 -42.746 31.618 1.00 58.82 468 LEU B C 1
ATOM 7172 O O . LEU B 1 479 ? -58.402 -41.826 31.934 1.00 74.66 468 LEU B O 1
#

B-factor: mean 39.14, std 10.65, range [18.5, 91.2]

Radius of gyration: 29.41 Å; Cα contacts (8 Å, |Δi|>4): 2373; chains: 2; bounding box: 83×74×66 Å

Nearest PDB structures (foldseek):
  8hap-assembly1_A  TM=1.002E+00  e=4.875E-100  Sulfurisphaera tokodaii
  3jz4-assembly1_D  TM=9.690E-01  e=7.328E-54  Escherichia coli
  3u4j-assembly1_B  TM=9.627E-01  e=6.402E-53  Sinorhizobium meliloti
  4o5h-assembly1_A  TM=9.653E-01  e=2.073E-50  Burkholderia cenocepacia J2315
  4v6h-assembly1_A  TM=9.661E-01  e=1.423E-49  Burkholderia pseudomallei 1710b

Secondary structure (DSSP, 8-state):
-EEEEE-TTT--EEEEEE---HHHHHHHHHHHHHHHHHHTTS-HHHHHHHHHHHHHHHHHTHHHHHHHHHHHH---HHHHHHHHHHHHHHHHHHHHHHHHHT---EE-GGG--SSTTGGGEEEEEEEEE-SEEEEE--SSSTTHHHHHHHHHHHHHT-EEEEE--TTS-HHHHHHHHHHHHTT--GGGEEE--S-HHHHTTHHHH-TTEEEEEEES-HHHHHHHHHHHHHTT-EEEEE----EEEEE-TTS-HHHHHHHHHHHHHGGGG--TTSEEEEEEEGGGHHHHHHHHHHHHHTS-BS-TTSTT-SB---S-HHHHHHHHHHHHHHHTTT-EEEEEE---SSSS---EEEEES--TTSHHHHS---SSEEEEEEESSHHHHHHHHHSSS--SEEEEE-S-HHHHHHHHHT--SSEEEESS-TT---TTS----SGGGEES--SHHHHHHHTEEEEEEEEE--/-EEEEE-TTT--EEEEEE---HHHHHHHHHHHHHHHHHHTTS-HHHHHHHHHHHHHHHHHTHHHHHHHHHHHH---HHHHHHHHHHHHHHHHHHHHHHHHHT---EE-GGG--SSTTGGGEEEEEEEEE-SEEEEE--SSSHHHHHHHHHHHHHHHT-EEEEE--TTS-HHHHHHHHHHHHTT--GGGEEE--S-HHHHHHHHHH-TTEEEEEEES-HHHHHHHHHHHHHTT-EEEEE----EEEEE-TTS-HHHHHHHHHHHHHGGGG--TTSEEEEEEEHHHHHHHHHHHHHHHHHS-B--TTSTT-SB---S-HHHHHHHHHHHHHHHTTT-EEEEEE---SSSS---EEEEES--TTSHHHHS---SSEEEEEEESSHHHHHHHHTTSS--SEEEEE-S-HHHHHHHHTT--SSEEEESS-TT---TTS----SGGGEES--SHHHHHHHTEEEEEEEEE--

Solvent-accessible surface area: 32968 Å² total; per-residue (Å²): 175,86,13,95,5,106,1,2,6,66,77,96,76,36,22,68,6,106,106,22,49,120,90,73,0,97,32,33,0,69,70,0,76,144,0,12,59,64,0,32,178,37,52,55,152,102,16,9,51,12,0,106,86,0,5,114,4,0,95,144,30,50,80,109,0,0,103,26,0,0,39,1,0,0,3,0,3,85,12,0,59,66,1,0,32,10,0,2,40,0,0,92,17,0,5,100,34,0,70,137,22,27,121,33,118,113,24,184,4,80,72,30,122,50,5,102,28,4,137,75,29,69,0,56,7,50,62,49,20,29,4,0,0,0,0,16,6,16,40,8,31,1,0,3,7,0,0,2,0,0,0,0,0,0,0,5,0,0,0,0,0,0,16,4,19,48,32,0,0,20,0,0,52,31,1,25,122,5,0,69,91,11,49,5,35,86,20,0,0,32,23,0,6,2,79,75,135,57,0,17,81,26,0,2,42,15,118,55,3,19,0,0,0,2,22,30,56,14,154,70,0,10,63,31,0,17,79,0,1,41,68,6,12,29,20,2,0,10,4,2,0,1,0,0,0,1,1,0,57,45,12,81,21,97,67,0,0,48,29,0,6,115,0,0,0,21,1,1,0,0,0,26,2,0,0,1,0,0,1,0,30,90,90,18,41,115,140,0,13,138,18,0,63,100,48,0,121,86,37,86,12,3,66,2,47,56,100,70,0,42,4,2,0,0,15,48,89,137,20,23,91,162,6,62,132,2,20,106,25,0,112,92,85,59,10,84,29,62,74,12,21,152,13,60,185,76,27,45,26,6,29,0,0,1,0,15,104,17,45,93,73,0,51,1,4,95,52,39,10,48,0,0,0,0,0,1,16,52,3,153,39,34,124,48,1,17,83,18,0,33,53,8,73,17,0,3,5,0,0,0,3,1,108,58,47,102,44,0,62,125,8,0,168,90,0,94,2,4,3,0,0,0,6,12,13,0,24,14,31,7,13,1,0,13,9,4,1,21,73,61,2,3,20,30,21,3,0,0,72,39,1,0,73,50,0,9,11,16,9,5,14,0,13,12,92,124,156,79,14,99,5,110,3,2,8,73,78,102,72,36,22,68,6,103,94,21,53,131,96,67,0,99,30,32,0,66,59,0,79,140,0,17,52,65,0,34,180,33,54,55,157,98,16,9,54,15,0,100,88,0,5,96,4,0,94,142,32,44,81,107,0,0,104,27,0,0,40,1,1,0,3,0,3,84,13,0,59,69,2,0,38,13,0,2,49,0,0,91,16,0,5,96,31,0,71,135,21,27,123,33,124,116,24,179,4,80,75,27,120,36,5,102,30,4,136,76,27,69,0,56,8,49,63,49,28,37,4,1,0,0,0,16,7,17,38,9,30,3,0,4,8,0,0,2,0,0,0,0,0,1,0,5,0,1,0,0,0,0,16,4,21,49,31,1,0,20,0,1,52,32,1,21,122,4,0,67,96,11,49,5,35,77,21,1,0,31,22,0,6,0,79,78,134,77,0,15,74,19,0,2,39,18,119,55,4,20,0,0,0,1,26,27,58,16,157,67,0,10,64,32,0,19,88,0,0,42,67,7,13,28,21,3,0,10,4,2,0,3,0,0,0,1,0,0,58,49,11,69,33,98,65,0,0,49,29,0,5,107,0,0,0,19,0,1,0,0,0,26,2,0,0,2,0,0,0,0,27,87,91,10,46,120,138,0,15,131,18,0,60,94,52,0,125,86,36,98,9,6,71,2,53,64,93,64,0,40,2,2,1,1,14,46,88,133,17,24,89,139,5,55,124,2,20,104,26,0,107,95,80,58,9,86,32,66,72,14,24,139,9,57,171,79,25,44,25,9,30,0,0,0,0,22,116,20,42,101,68,0,54,1,4,97,53,29,9,49,0,0,0,0,0,1,16,50,2,162,40,29,130,56,0,15,92,22,0,34,59,8,71,16,0,4,4,0,0,0,3,1,100,59,49,103,42,0,60,124,8,0,163,102,0,81,2,4,2,0,0,0,5,11,11,0,23,14,31,6,12,1,1,14,6,4,1,12,72,66,3,4,20,26,19,4,0,0,73,37,0,0,74,54,0,8,13,16,8,5,14,0,13,12,101,136

Sequence (932 aa):
EVIEIKSPSNLKVIGTVKRMSKDEVRGEIEEAYKGFETISRMPLYKRTAILRKVSEILEREQERLARLLAMEAGKPIKDSRVEVMRASRLFRQAAEEAAIVLEGKNYRVDAYEYPPGNENRIVISTREPIGVVTAILPFNFPINSFAHKVAPAIAVGNSVVVKPSISTPLSAIEMKKILVEAGLPDSAVRIVTGYSNEIGDELITHPLVGLITLTGSTQTGLAIASKAVSLGKRIIMELGGSDPIIVLEDANIDRASSIAVRARYEYAGQNCNAGKRIIVREEIYDKFVKAFKEKVKALKVGDPLDESTDIGPVINQESVEKLNKALEDAQSKGGNVEVLNKGPETGYFFPLSLVTNPSLDMLVLKTEIFGPIAPIVSVKSDEEAINIANSTEYGLQSAIFSNDVNRALKIAKELKFGAIIINDSTRLRWDSLPFGGFKKTGIGREGVRDTMLEMTENKLIAITLLEVIEIKSPSNLKVIGTVKRMSKDEVRGEIEEAYKGFETISRMPLYKRTAILRKVSEILEREQERLARLLAMEAGKPIKDSRVEVMRASRLFRQAAEEAAIVLEGKNYRVDAYEYPPGNENRIVISTREPIGVVTAILPFNFPINSFAHKVAPAIAVGNSVVVKPSISTPLSAIEMKKILVEAGLPDSAVRIVTGYSNEIGDELITHPLVGLITLTGSTQTGLAIASKAVSLGKRIIMELGGSDPIIVLEDANIDRASSIAVRARYEYAGQNCNAGKRIIVREEIYDKFVKAFKEKVKALKVGDPLDESTDIGPVINQESVEKLNKALEDAQSKGGNVEVLNKGPETGYFFPLSLVTNPSLDMLVLKTEIFGPIAPIVSVKSDEEAINIANSTEYGLQSAIFSNDVNRALKIAKELKFGAIIINDSTRLRWDSLPFGGFKKTGIGREGVRDTMLEMTENKLIAITLL

Foldseek 3Di:
DKDFFAFLFFRHGPDIDDADFLVVLLVLLVLLLVLLVVLLPDPLLLLLLLLLLLLVVLVVCLQVLLVLCCGLLVAFSVVSSVLSNLLSVLSNVLSVCLPVLFAKDFDPCVVDPPPPQSVQKTKIKGWAFQEEEEEEEDSNRQRNSCSLQPSLNSSRRYAYEYEYDLSRQVSVVVSLVSSVVSPRPNSRYHYDYHDCVRHVVSSQAPPRHQEYEYEEALVVQVVSCVSNVVSVHFYFYQHAAQAAEAEELQFPLLLSLLQLLCLCQNQQRQDSLRNLEYEYAQNCQVVNVVSNLVNNLPAAEHRSHDPRHRYYFHRAPVLLVVLVVQVVQFVVVVWDKDQRAFYDPNRRTHGQIETEPGDCVGCSQAPHNSGNYYYYHYDNDLVVSLCSSQVYLHAFEYEYGHPDVVVVVVSVVSRQHPYYHYSHGSRDDDQQDFGFGDGSSTDWTTHSSRSSSSRTDMDMDMDRND/DWDFAAFLFFRHTPDIDDADFQVRLVVLLVLQLVLLVVLQPDDLLLLLLLLLQLLVVLVVCLQVLLVLLCGLLVAASVVSSVLSNLLSVLSNCLSVCLVPLFAKDFDPQVVDPPPPQSVQKTKIKGWAFQEEEEEEEESNRQRNSCSLQPSLCSSRRYAYEYEYDLSRQPSVVVSLVSSVVSPRPNSRYHYDYHDCVRHVVSSQQPPRHQEYEYEEALVVQVVSVVSNVVNVHHYWYQHAAQAAEEEELAFPLLLSLLQLLCQCCNQQRQDSLRNLEYEYAQNCVVVNVVSNLVNNLVAAEHRSHDNRHRYYFHRAPVLLVVQVVLVVQFVVVPKDKAFRAFYDPRGRTDTQIEIEPGDCVGCSQADRNSGRYYYYHYDNDLVRVQCSSQVYLAAFEYEYGHPDVVVVVVSQVSHQHPYYHYSHHSRDDDQQDFGFGDGSSIPWTTHSSRSSSSSTDMDMDMDRHD